Protein AF-A0ABD1URJ0-F1 (afdb_monomer_lite)

Foldseek 3Di:
DDDDDDDDDPPDDDDVVVVVVVVVVLVVVVVVLVVVLVVLVPDPDDPPSVVVNVVSVVVVVVVVVVVVVVVVVVVVVVVVVVPPDDDDDDYDDDDDDDDDDDDDYDDDDDDDDDDDDDYDDDDDDDDDPPDDDDPPPPPPVPDPVVPVVVVVVVVVVVVVVVVVVVVVVVVVVVVVVVVVVVVVVVVVVVVVVVVVVVVVVVVVVVVVVVVVVVVVVVVVVVVVVVVVVVVVVVVVVVVVVVVVVVVVVVVVVVVVVVVVVVVVVVVVVVVVVVVVVVVVVVVVVVVVVVVVVVVVVVVVVVVVVVVVVVVVVVVVVVVVVVVVVVVVVVVVVVVVVVVVVVVVVVVVVVVVVVVVVVVVVVVVVVVVVVVVVVVVVVVVVVVVVVVVVVVVVVVVVVVVVVVVVVVVVVVVVVVVVVVPVVPDDDDDDDDDDDDDDDDDDDDDDDDDDDDDDDDDDDDDDDDDDDDDDDDDDDDDDDDDDDDDYDDYYDDDDDDDDDDDDDDDDDPDDVVVVVCVVVVVVVVVVVVVVVVVVVVVVVVVVVVVVVVVVVVVVVVVVVVVVVVVVVVVVVVVVVVVVVVVVVVVVVVVVVVVVVVVVVVVVVVVVVVVVVVVVVVVVVVVVVVVVVVVVVVVVVVVVVVVVVVVVVVVVVVVVVVVVVVVVVVVVVVVVVVVVVVVVVVVVVVVVVVVVVVVVVVVVVVVVVVVVVVVVVVVVVVVVVVVVVVVVVVVVVVVVVVVVVVVVVVVVVVVVVVVVVVVVPPPDDDDDDDDDDD

Organism: NCBI:txid126358

Structure (mmCIF, N/CA/C/O backbone):
data_AF-A0ABD1URJ0-F1
#
_entry.id   AF-A0ABD1URJ0-F1
#
loop_
_atom_site.group_PDB
_atom_site.id
_atom_site.type_symbol
_atom_site.label_atom_id
_atom_site.label_alt_id
_atom_site.label_comp_id
_atom_site.label_asym_id
_atom_site.label_entity_id
_atom_site.label_seq_id
_atom_site.pdbx_PDB_ins_code
_atom_site.Cartn_x
_atom_site.Cartn_y
_atom_site.Cartn_z
_atom_site.occupancy
_atom_site.B_iso_or_equiv
_atom_site.auth_seq_id
_atom_site.auth_comp_id
_atom_site.auth_asym_id
_atom_site.auth_atom_id
_atom_site.pdbx_PDB_model_num
ATOM 1 N N . MET A 1 1 ? -118.203 5.202 49.217 1.00 31.42 1 MET A N 1
ATOM 2 C CA . MET A 1 1 ? -118.621 4.917 47.822 1.00 31.42 1 MET A CA 1
ATOM 3 C C . MET A 1 1 ? -118.521 6.200 47.008 1.00 31.42 1 MET A C 1
ATOM 5 O O . MET A 1 1 ? -118.862 7.232 47.567 1.00 31.42 1 MET A O 1
ATOM 9 N N . PRO A 1 2 ? -118.236 6.129 45.697 1.00 54.78 2 PRO A N 1
ATOM 10 C CA . PRO A 1 2 ? -116.948 5.887 45.025 1.00 54.78 2 PRO A CA 1
ATOM 11 C C . PRO A 1 2 ? -116.245 7.254 44.710 1.00 54.78 2 PRO A C 1
ATOM 13 O O . PRO A 1 2 ? -116.676 8.261 45.249 1.00 54.78 2 PRO A O 1
ATOM 16 N N . ARG A 1 3 ? -115.160 7.439 43.934 1.00 33.06 3 ARG A N 1
ATOM 17 C CA . ARG A 1 3 ? -114.671 6.800 42.691 1.00 33.06 3 ARG A CA 1
ATOM 18 C C . ARG A 1 3 ? -113.138 6.875 42.552 1.00 33.06 3 ARG A C 1
ATOM 20 O O . ARG A 1 3 ? -112.501 7.780 43.072 1.00 33.06 3 ARG A O 1
ATOM 27 N N . LYS A 1 4 ? -112.574 5.935 41.782 1.00 43.66 4 LYS A N 1
ATOM 28 C CA . LYS A 1 4 ? -111.181 5.931 41.284 1.00 43.66 4 LYS A CA 1
ATOM 29 C C . LYS A 1 4 ? -111.066 6.788 40.007 1.00 43.66 4 LYS A C 1
ATOM 31 O O . LYS A 1 4 ? -112.073 6.937 39.316 1.00 43.66 4 LYS A O 1
ATOM 36 N N . SER A 1 5 ? -109.852 7.181 39.593 1.00 37.09 5 SER A N 1
ATOM 37 C CA . SER A 1 5 ? -109.154 6.578 38.421 1.00 37.09 5 SER A CA 1
ATOM 38 C C . SER A 1 5 ? -108.093 7.471 37.726 1.00 37.09 5 SER A C 1
ATOM 40 O O . SER A 1 5 ? -108.103 8.688 37.843 1.00 37.09 5 SER A O 1
ATOM 42 N N . PHE A 1 6 ? -107.190 6.805 36.989 1.00 34.50 6 PHE A N 1
ATOM 43 C CA . PHE A 1 6 ? -106.301 7.301 35.918 1.00 34.50 6 PHE A CA 1
ATOM 44 C C . PHE A 1 6 ? -105.312 8.458 36.185 1.00 34.50 6 PHE A C 1
ATOM 46 O O . PHE A 1 6 ? -105.547 9.594 35.773 1.00 34.50 6 PHE A O 1
ATOM 53 N N . LYS A 1 7 ? -104.091 8.102 36.632 1.00 37.44 7 LYS A N 1
ATOM 54 C CA . LYS A 1 7 ? -102.857 8.329 35.833 1.00 37.44 7 LYS A CA 1
ATOM 55 C C . LYS A 1 7 ? -101.627 7.555 36.349 1.00 37.44 7 LYS A C 1
ATOM 57 O O . LYS A 1 7 ? -100.714 8.119 36.935 1.00 37.44 7 LYS A O 1
ATOM 62 N N . SER A 1 8 ? -101.584 6.261 36.033 1.00 44.38 8 SER A N 1
ATOM 63 C CA . SER A 1 8 ? -100.328 5.582 35.673 1.00 44.38 8 SER A CA 1
ATOM 64 C C . SER A 1 8 ? -100.358 5.355 34.158 1.00 44.38 8 SER A C 1
ATOM 66 O O . SER A 1 8 ? -101.448 5.104 33.644 1.00 44.38 8 SER A O 1
ATOM 68 N N . ILE A 1 9 ? -99.216 5.538 33.473 1.00 41.25 9 ILE A N 1
ATOM 69 C CA . ILE A 1 9 ? -98.928 5.152 32.064 1.00 41.25 9 ILE A CA 1
ATOM 70 C C . ILE A 1 9 ? -97.518 5.597 31.604 1.00 41.25 9 ILE A C 1
ATOM 72 O O . ILE A 1 9 ? -96.999 5.040 30.649 1.00 41.25 9 ILE A O 1
ATOM 76 N N . PHE A 1 10 ? -96.861 6.537 32.301 1.00 36.16 10 PHE A N 1
ATOM 77 C CA . PHE A 1 10 ? -95.458 6.928 32.053 1.00 36.16 10 PHE A CA 1
ATOM 78 C C . PHE A 1 10 ? -94.569 6.682 33.286 1.00 36.16 10 PHE A C 1
ATOM 80 O O . PHE A 1 10 ? -93.960 7.602 33.826 1.00 36.16 10 PHE A O 1
ATOM 87 N N . GLN A 1 11 ? -94.528 5.429 33.748 1.00 40.44 11 GLN A N 1
ATOM 88 C CA . GLN A 1 11 ? -93.590 4.951 34.775 1.00 40.44 11 GLN A CA 1
ATOM 89 C C . GLN A 1 11 ? -92.603 3.949 34.146 1.00 40.44 11 GLN A C 1
ATOM 91 O O . GLN A 1 11 ? -92.470 2.811 34.581 1.00 40.44 11 GLN A O 1
ATOM 96 N N . SER A 1 12 ? -91.966 4.383 33.057 1.00 50.84 12 SER A N 1
ATOM 97 C CA . SER A 1 12 ? -90.982 3.637 32.264 1.00 50.84 12 SER A CA 1
ATOM 98 C C . SER A 1 12 ? -90.142 4.605 31.415 1.00 50.84 12 SER A C 1
ATOM 100 O O . SER A 1 12 ? -90.533 5.759 31.231 1.00 50.84 12 SER A O 1
ATOM 102 N N . HIS A 1 13 ? -89.034 4.100 30.853 1.00 45.59 13 HIS A N 1
ATOM 103 C CA . HIS A 1 13 ? -88.152 4.717 29.834 1.00 45.59 13 HIS A CA 1
ATOM 104 C C . HIS A 1 13 ? -86.900 5.492 30.284 1.00 45.59 13 HIS A C 1
ATOM 106 O O . HIS A 1 13 ? -86.148 5.925 29.420 1.00 45.59 13 HIS A O 1
ATOM 112 N N . VAL A 1 14 ? -86.590 5.553 31.581 1.00 53.47 14 VAL A N 1
ATOM 113 C CA . VAL A 1 14 ? -85.185 5.493 32.033 1.00 53.47 14 VAL A CA 1
ATOM 114 C C . VAL A 1 14 ? -85.136 4.444 33.132 1.00 53.47 14 VAL A C 1
ATOM 116 O O . VAL A 1 14 ? -85.629 4.665 34.237 1.00 53.47 14 VAL A O 1
ATOM 119 N N . ASP A 1 15 ? -84.635 3.271 32.774 1.00 49.00 15 ASP A N 1
ATOM 120 C CA . ASP A 1 15 ? -84.346 2.185 33.702 1.00 49.00 15 ASP A CA 1
ATOM 121 C C . ASP A 1 15 ? -82.987 2.500 34.361 1.00 49.00 15 ASP A C 1
ATOM 123 O O . ASP A 1 15 ? -82.013 2.687 33.630 1.00 49.00 15 ASP A O 1
ATOM 127 N N . PRO A 1 16 ? -82.902 2.648 35.697 1.00 57.16 16 PRO A N 1
ATOM 128 C CA . PRO A 1 16 ? -81.671 3.080 36.359 1.00 57.16 16 PRO A CA 1
ATOM 129 C C . PRO A 1 16 ? -80.529 2.065 36.224 1.00 57.16 16 PRO A C 1
ATOM 131 O O . PRO A 1 16 ? -79.369 2.463 36.265 1.00 57.16 16 PRO A O 1
ATOM 134 N N . GLU A 1 17 ? -80.838 0.782 36.020 1.00 55.06 17 GLU A N 1
ATOM 135 C CA . GLU A 1 17 ? -79.829 -0.256 35.791 1.00 55.06 17 GLU A CA 1
ATOM 136 C C . GLU A 1 17 ? -79.220 -0.094 34.384 1.00 55.06 17 GLU A C 1
ATOM 138 O O . GLU A 1 17 ? -78.003 -0.142 34.211 1.00 55.06 17 GLU A O 1
ATOM 143 N N . LYS A 1 18 ? -80.052 0.254 33.391 1.00 57.31 18 LYS A N 1
ATOM 144 C CA . LYS A 1 18 ? -79.624 0.620 32.026 1.00 57.31 18 LYS A CA 1
ATOM 145 C C . LYS A 1 18 ? -78.879 1.963 31.961 1.00 57.31 18 LYS A C 1
ATOM 147 O O . LYS A 1 18 ? -77.979 2.105 31.140 1.00 57.31 18 LYS A O 1
ATOM 152 N N . ASP A 1 19 ? -79.239 2.938 32.799 1.00 60.78 19 ASP A N 1
ATOM 153 C CA . ASP A 1 19 ? -78.576 4.256 32.888 1.00 60.78 19 ASP A CA 1
ATOM 154 C C . ASP A 1 19 ? -77.118 4.092 33.380 1.00 60.78 19 ASP A C 1
ATOM 156 O O . ASP A 1 19 ? -76.195 4.684 32.818 1.00 60.78 19 ASP A O 1
ATOM 160 N N . GLU A 1 20 ? -76.882 3.206 34.358 1.00 62.94 20 GLU A N 1
ATOM 161 C CA . GLU A 1 20 ? -75.528 2.855 34.813 1.00 62.94 20 GLU A CA 1
ATOM 162 C C . GLU A 1 20 ? -74.788 1.889 33.861 1.00 62.94 20 GLU A C 1
ATOM 164 O O . GLU A 1 20 ? -73.591 2.079 33.645 1.00 62.94 20 GLU A O 1
ATOM 169 N N . GLU A 1 21 ? -75.452 0.931 33.195 1.00 63.84 21 GLU A N 1
ATOM 170 C CA . GLU A 1 21 ? -74.828 0.145 32.105 1.00 63.84 21 GLU A CA 1
ATOM 171 C C . GLU A 1 21 ? -74.310 1.047 30.965 1.00 63.84 21 GLU A C 1
ATOM 173 O O . GLU A 1 21 ? -73.190 0.864 30.474 1.00 63.84 21 GLU A O 1
ATOM 178 N N . LEU A 1 22 ? -75.094 2.051 30.551 1.00 64.75 22 LEU A N 1
ATOM 179 C CA . LEU A 1 22 ? -74.700 3.027 29.526 1.00 64.75 22 LEU A CA 1
ATOM 180 C C . LEU A 1 22 ? -73.523 3.900 29.984 1.00 64.75 22 LEU A C 1
ATOM 182 O O . LEU A 1 22 ? -72.641 4.229 29.192 1.00 64.75 22 LEU A O 1
ATOM 186 N N . LYS A 1 23 ? -73.465 4.241 31.272 1.00 66.44 23 LYS A N 1
ATOM 187 C CA . LYS A 1 23 ? -72.389 5.040 31.877 1.00 66.44 23 LYS A CA 1
ATOM 188 C C . LYS A 1 23 ? -71.094 4.235 32.077 1.00 66.44 23 LYS A C 1
ATOM 190 O O . LYS A 1 23 ? -69.998 4.756 31.842 1.00 66.44 23 LYS A O 1
ATOM 195 N N . GLY A 1 24 ? -71.211 2.949 32.405 1.00 65.75 24 GLY A N 1
ATOM 196 C CA . GLY A 1 24 ? -70.103 1.993 32.414 1.00 65.75 24 GLY A CA 1
ATOM 197 C C . GLY A 1 24 ? -69.528 1.769 31.014 1.00 65.75 24 GLY A C 1
ATOM 198 O O . GLY A 1 24 ? -68.323 1.908 30.812 1.00 65.75 24 GLY A O 1
ATOM 199 N N . THR A 1 25 ? -70.385 1.519 30.020 1.00 69.19 25 THR A N 1
ATOM 200 C CA . THR A 1 25 ? -69.953 1.338 28.621 1.00 69.19 25 THR A CA 1
ATOM 201 C C . THR A 1 25 ? -69.407 2.623 27.985 1.00 69.19 25 THR A C 1
ATOM 203 O O . THR A 1 25 ? -68.447 2.532 27.223 1.00 69.19 25 THR A O 1
ATOM 206 N N . LYS A 1 26 ? -69.899 3.822 28.352 1.00 75.12 26 LYS A N 1
ATOM 207 C CA . LYS A 1 26 ? -69.266 5.117 28.006 1.00 75.12 26 LYS A CA 1
ATOM 208 C C . LYS A 1 26 ? -67.794 5.132 28.440 1.00 75.12 26 LYS A C 1
ATOM 210 O O . LYS A 1 26 ? -66.919 5.350 27.607 1.00 75.12 26 LYS A O 1
ATOM 215 N N . SER A 1 27 ? -67.525 4.804 29.704 1.00 72.25 27 SER A N 1
ATOM 216 C CA . SER A 1 27 ? -66.164 4.784 30.268 1.00 72.25 27 SER A CA 1
ATOM 217 C C . SER A 1 27 ? -65.284 3.680 29.663 1.00 72.25 27 SER A C 1
ATOM 219 O O . SER A 1 27 ? -64.100 3.894 29.408 1.00 72.25 27 SER A O 1
ATOM 221 N N . GLU A 1 28 ? -65.851 2.502 29.381 1.00 71.94 28 GLU A N 1
ATOM 222 C CA . GLU A 1 28 ? -65.123 1.397 28.743 1.00 71.94 28 GLU A CA 1
ATOM 223 C C . GLU A 1 28 ? -64.740 1.721 27.285 1.00 71.94 28 GLU A C 1
ATOM 225 O O . GLU A 1 28 ? -63.661 1.344 26.824 1.00 71.94 28 GLU A O 1
ATOM 230 N N . ILE A 1 29 ? -65.595 2.450 26.559 1.00 77.19 29 ILE A N 1
ATOM 231 C CA . ILE A 1 29 ? -65.321 2.925 25.196 1.00 77.19 29 ILE A CA 1
ATOM 232 C C . ILE A 1 29 ? -64.256 4.027 25.205 1.00 77.19 29 ILE A C 1
ATOM 234 O O . ILE A 1 29 ? -63.318 3.943 24.414 1.00 77.19 29 ILE A O 1
ATOM 238 N N . GLU A 1 30 ? -64.326 5.000 26.120 1.00 77.69 30 GLU A N 1
ATOM 239 C CA . GLU A 1 30 ? -63.279 6.026 26.265 1.00 77.69 30 GLU A CA 1
ATOM 240 C C . GLU A 1 30 ? -61.907 5.390 26.572 1.00 77.69 30 GLU A C 1
ATOM 242 O O . GLU A 1 30 ? -60.912 5.725 25.924 1.00 77.69 30 GLU A O 1
ATOM 247 N N . ALA A 1 31 ? -61.851 4.389 27.460 1.00 74.00 31 ALA A N 1
ATOM 248 C CA . ALA A 1 31 ? -60.626 3.637 27.747 1.00 74.00 31 ALA A CA 1
ATOM 249 C C . ALA A 1 31 ? -60.101 2.842 26.530 1.00 74.00 31 ALA A C 1
ATOM 251 O O . ALA A 1 31 ? -58.891 2.788 26.293 1.00 74.00 31 ALA A O 1
ATOM 252 N N . LYS A 1 32 ? -60.992 2.243 25.724 1.00 75.88 32 LYS A N 1
ATOM 253 C CA . LYS A 1 32 ? -60.619 1.541 24.480 1.00 75.88 32 LYS A CA 1
ATOM 254 C C . LYS A 1 32 ? -60.075 2.502 23.419 1.00 75.88 32 LYS A C 1
ATOM 256 O O . LYS A 1 32 ? -59.062 2.184 22.799 1.00 75.88 32 LYS A O 1
ATOM 261 N N . VAL A 1 33 ? -60.681 3.679 23.242 1.00 79.81 33 VAL A N 1
ATOM 262 C CA . VAL A 1 33 ? -60.202 4.705 22.296 1.00 79.81 33 VAL A CA 1
ATOM 263 C C . VAL A 1 33 ? -58.837 5.248 22.721 1.00 79.81 33 VAL A C 1
ATOM 265 O O . VAL A 1 33 ? -57.923 5.277 21.900 1.00 79.81 33 VAL A O 1
ATOM 268 N N . GLN A 1 34 ? -58.641 5.577 24.003 1.00 75.81 34 GLN A N 1
ATOM 269 C CA . GLN A 1 34 ? -57.329 5.997 24.516 1.00 75.81 34 GLN A CA 1
ATOM 270 C C . GLN A 1 34 ? -56.249 4.926 24.296 1.00 75.81 34 GLN A C 1
ATOM 272 O O . GLN A 1 34 ? -55.129 5.252 23.904 1.00 75.81 34 GLN A O 1
ATOM 277 N N . LYS A 1 35 ? -56.587 3.641 24.469 1.00 74.06 35 LYS A N 1
ATOM 278 C CA . LYS A 1 35 ? -55.660 2.531 24.202 1.00 74.06 35 LYS A CA 1
ATOM 279 C C . LYS A 1 35 ? -55.305 2.391 22.715 1.00 74.06 35 LYS A C 1
ATOM 281 O O . LYS A 1 35 ? -54.155 2.098 22.406 1.00 74.06 35 LYS A O 1
ATOM 286 N N . ILE A 1 36 ? -56.251 2.629 21.803 1.00 74.81 36 ILE A N 1
ATOM 287 C CA . ILE A 1 36 ? -55.998 2.640 20.350 1.00 74.81 36 ILE A CA 1
ATOM 288 C C . ILE A 1 36 ? -55.091 3.817 19.965 1.00 74.81 36 ILE A C 1
ATOM 290 O O . ILE A 1 36 ? -54.106 3.616 19.258 1.00 74.81 36 ILE A O 1
ATOM 294 N N . LEU A 1 37 ? -55.369 5.021 20.476 1.00 72.62 37 LEU A N 1
ATOM 295 C CA . LEU A 1 37 ? -54.542 6.212 20.241 1.00 72.62 37 LEU A CA 1
ATOM 296 C C . LEU A 1 37 ? -53.115 6.044 20.785 1.00 72.62 37 LEU A C 1
ATOM 298 O O . LEU A 1 37 ? -52.166 6.484 20.142 1.00 72.62 37 LEU A O 1
ATOM 302 N N . TYR A 1 38 ? -52.949 5.369 21.928 1.00 70.25 38 TYR A N 1
ATOM 303 C CA . TYR A 1 38 ? -51.634 5.022 22.473 1.00 70.25 38 TYR A CA 1
ATOM 304 C C . TYR A 1 38 ? -50.862 4.073 21.542 1.00 70.25 38 TYR A C 1
ATOM 306 O O . TYR A 1 38 ? -49.733 4.382 21.178 1.00 70.25 38 TYR A O 1
ATOM 314 N N . ILE A 1 39 ? -51.486 2.976 21.088 1.00 68.50 39 ILE A N 1
ATOM 315 C CA . ILE A 1 39 ? -50.859 1.994 20.180 1.00 68.50 39 ILE A CA 1
ATOM 316 C C . ILE A 1 39 ? -50.444 2.644 18.848 1.00 68.50 39 ILE A C 1
ATOM 318 O O . ILE A 1 39 ? -49.307 2.481 18.408 1.00 68.50 39 ILE A O 1
ATOM 322 N N . LEU A 1 40 ? -51.327 3.447 18.240 1.00 68.94 40 LEU A N 1
ATOM 323 C CA . LEU A 1 40 ? -51.039 4.169 16.991 1.00 68.94 40 LEU A CA 1
ATOM 324 C C . LEU A 1 40 ? -49.900 5.197 17.123 1.00 68.94 40 LEU A C 1
ATOM 326 O O . LEU A 1 40 ? -49.351 5.622 16.110 1.00 68.94 40 LEU A O 1
ATOM 330 N N . LYS A 1 41 ? -49.543 5.591 18.351 1.00 67.56 41 LYS A N 1
ATOM 331 C CA . LYS A 1 41 ? -48.479 6.557 18.662 1.00 67.56 41 LYS A CA 1
ATOM 332 C C . LYS A 1 41 ? -47.138 5.900 19.029 1.00 67.56 41 LYS A C 1
ATOM 334 O O . LYS A 1 41 ? -46.160 6.616 19.220 1.00 67.56 41 LYS A O 1
ATOM 339 N N . THR A 1 42 ? -47.080 4.567 19.117 1.00 62.16 42 THR A N 1
ATOM 340 C CA . THR A 1 42 ? -45.889 3.794 19.534 1.00 62.16 42 THR A CA 1
ATOM 341 C C . THR A 1 42 ? -45.233 2.965 18.420 1.00 62.16 42 THR A C 1
ATOM 343 O O . THR A 1 42 ? -44.364 2.149 18.706 1.00 62.16 42 THR A O 1
ATOM 346 N N . GLU A 1 43 ? -45.628 3.148 17.158 1.00 57.62 43 GLU A N 1
ATOM 347 C CA . GLU A 1 43 ? -45.107 2.393 16.006 1.00 57.62 43 GLU A CA 1
ATOM 348 C C . GLU A 1 43 ? -44.684 3.338 14.862 1.00 57.62 43 GLU A C 1
ATOM 350 O O . GLU A 1 43 ? -45.539 4.006 14.276 1.00 57.62 43 GLU A O 1
ATOM 355 N N . ASP A 1 44 ? -43.398 3.340 14.498 1.00 55.81 44 ASP A N 1
ATOM 356 C CA . ASP A 1 44 ? -42.706 4.451 13.810 1.00 55.81 44 ASP A CA 1
ATOM 357 C C . ASP A 1 44 ? -43.115 4.825 12.364 1.00 55.81 44 ASP A C 1
ATOM 359 O O . ASP A 1 44 ? -42.682 5.873 11.875 1.00 55.81 44 ASP A O 1
ATOM 363 N N . ASP A 1 45 ? -43.943 4.044 11.664 1.00 57.97 45 ASP A N 1
ATOM 364 C CA . ASP A 1 45 ? -44.371 4.365 10.288 1.00 57.97 45 ASP A CA 1
ATOM 365 C C . ASP A 1 45 ? -45.362 5.545 10.241 1.00 57.97 45 ASP A C 1
ATOM 367 O O . ASP A 1 45 ? -46.518 5.421 10.649 1.00 57.97 45 ASP A O 1
ATOM 371 N N . LYS A 1 46 ? -44.924 6.698 9.717 1.00 63.78 46 LYS A N 1
ATOM 372 C CA . LYS A 1 46 ? -45.671 7.971 9.816 1.00 63.78 46 LYS A CA 1
ATOM 373 C C . LYS A 1 46 ? -46.698 8.222 8.710 1.00 63.78 46 LYS A C 1
ATOM 375 O O . LYS A 1 46 ? -47.760 8.778 8.995 1.00 63.78 46 LYS A O 1
ATOM 380 N N . ASP A 1 47 ? -46.417 7.831 7.468 1.00 59.03 47 ASP A N 1
ATOM 381 C CA . ASP A 1 47 ? -47.255 8.219 6.326 1.00 59.03 47 ASP A CA 1
ATOM 382 C C . ASP A 1 47 ? -48.590 7.450 6.306 1.00 59.03 47 ASP A C 1
ATOM 384 O O . ASP A 1 47 ? -48.668 6.273 5.958 1.00 59.03 47 ASP A O 1
ATOM 388 N N . GLY A 1 48 ? -49.663 8.137 6.711 1.00 61.41 48 GLY A N 1
ATOM 389 C CA . GLY A 1 48 ? -51.035 7.622 6.750 1.00 61.41 48 GLY A CA 1
ATOM 390 C C . GLY A 1 48 ? -51.616 7.400 8.152 1.00 61.41 48 GLY A C 1
ATOM 391 O O . GLY A 1 48 ? -52.839 7.467 8.296 1.00 61.41 48 GLY A O 1
ATOM 392 N N . LYS A 1 49 ? -50.788 7.217 9.196 1.00 66.38 49 LYS A N 1
ATOM 393 C CA . LYS A 1 49 ? -51.287 7.045 10.579 1.00 66.38 49 LYS A CA 1
ATOM 394 C C . LYS A 1 49 ? -51.903 8.325 11.146 1.00 66.38 49 LYS A C 1
ATOM 396 O O . LYS A 1 49 ? -52.896 8.237 11.858 1.00 66.38 49 LYS A O 1
ATOM 401 N N . GLU A 1 50 ? -51.382 9.495 10.777 1.00 70.06 50 GLU A N 1
ATOM 402 C CA . GLU A 1 50 ? -51.896 10.804 11.215 1.00 70.06 50 GLU A CA 1
ATOM 403 C C . GLU A 1 50 ? -53.368 11.002 10.802 1.00 70.06 50 GLU A C 1
ATOM 405 O O . GLU A 1 50 ? -54.230 11.148 11.660 1.00 70.06 50 GLU A O 1
ATOM 410 N N . LYS A 1 51 ? -53.706 10.799 9.519 1.00 67.62 51 LYS A N 1
ATOM 411 C CA . LYS A 1 51 ? -55.106 10.822 9.043 1.00 67.62 51 LYS A CA 1
ATOM 412 C C . LYS A 1 51 ? -56.014 9.785 9.707 1.00 67.62 51 LYS A C 1
ATOM 414 O O . LYS A 1 51 ? -57.219 10.003 9.803 1.00 67.62 51 LYS A O 1
ATOM 419 N N . LEU A 1 52 ? -55.476 8.633 10.113 1.00 74.31 52 LEU A N 1
ATOM 420 C CA . LEU A 1 52 ? -56.253 7.629 10.842 1.00 74.31 52 LEU A CA 1
ATOM 421 C C . LEU A 1 52 ? -56.496 8.065 12.295 1.00 74.31 52 LEU A C 1
ATOM 423 O O . LEU A 1 52 ? -57.589 7.844 12.810 1.00 74.31 52 LEU A O 1
ATOM 427 N N . MET A 1 53 ? -55.516 8.720 12.922 1.00 76.06 53 MET A N 1
ATOM 428 C CA . MET A 1 53 ? -55.642 9.337 14.241 1.00 76.06 53 MET A CA 1
ATOM 429 C C . MET A 1 53 ? -56.686 10.462 14.218 1.00 76.06 53 MET A C 1
ATOM 431 O O . MET A 1 53 ? -57.618 10.410 15.018 1.00 76.06 53 MET A O 1
ATOM 435 N N . ASP A 1 54 ? -56.616 11.367 13.235 1.00 74.94 54 ASP A N 1
ATOM 436 C CA . ASP A 1 54 ? -57.603 12.433 13.010 1.00 74.94 54 ASP A CA 1
ATOM 437 C C . ASP A 1 54 ? -59.025 11.866 12.878 1.00 74.94 54 ASP A C 1
ATOM 439 O O . ASP A 1 54 ? -59.929 12.283 13.595 1.00 74.94 54 ASP A O 1
ATOM 443 N N . MET A 1 55 ? -59.237 10.864 12.010 1.00 73.81 55 MET A N 1
ATOM 444 C CA . MET A 1 55 ? -60.561 10.246 11.824 1.00 73.81 55 MET A CA 1
ATOM 445 C C . MET A 1 55 ? -61.088 9.543 13.084 1.00 73.81 55 MET A C 1
ATOM 447 O O . MET A 1 55 ? -62.300 9.514 13.305 1.00 73.81 55 MET A O 1
ATOM 451 N N . ILE A 1 56 ? -60.208 8.956 13.903 1.00 81.00 56 ILE A N 1
ATOM 452 C CA . ILE A 1 56 ? -60.587 8.308 15.167 1.00 81.00 56 ILE A CA 1
ATOM 453 C C . ILE A 1 56 ? -60.944 9.359 16.224 1.00 81.00 56 ILE A C 1
ATOM 455 O O . ILE A 1 56 ? -61.932 9.181 16.940 1.00 81.00 56 ILE A O 1
ATOM 459 N N . GLU A 1 57 ? -60.195 10.460 16.304 1.00 82.56 57 GLU A N 1
ATOM 460 C CA . GLU A 1 57 ? -60.483 11.564 17.220 1.00 82.56 57 GLU A CA 1
ATOM 461 C C . GLU A 1 57 ? -61.758 12.320 16.808 1.00 82.56 57 GLU A C 1
ATOM 463 O O . GLU A 1 57 ? -62.623 12.547 17.654 1.00 82.56 57 GLU A O 1
ATOM 468 N N . ASP A 1 58 ? -61.975 12.586 15.516 1.00 80.12 58 ASP A N 1
ATOM 469 C CA . ASP A 1 58 ? -63.232 13.146 15.001 1.00 80.12 58 ASP A CA 1
ATOM 470 C C . ASP A 1 58 ? -64.430 12.229 15.283 1.00 80.12 58 ASP A C 1
ATOM 472 O O . ASP A 1 58 ? -65.479 12.702 15.732 1.00 80.12 58 ASP A O 1
ATOM 476 N N . PHE A 1 59 ? -64.299 10.913 15.073 1.00 81.25 59 PHE A N 1
ATOM 477 C CA . PHE A 1 59 ? -65.360 9.957 15.403 1.00 81.25 59 PHE A CA 1
ATOM 478 C C . PHE A 1 59 ? -65.657 9.936 16.910 1.00 81.25 59 PHE A C 1
ATOM 480 O O . PHE A 1 59 ? -66.822 9.950 17.316 1.00 81.25 59 PHE A O 1
ATOM 487 N N . HIS A 1 60 ? -64.618 9.966 17.748 1.00 81.94 60 HIS A N 1
ATOM 488 C CA . HIS A 1 60 ? -64.752 10.050 19.200 1.00 81.94 60 HIS A CA 1
ATOM 489 C C . HIS A 1 60 ? -65.416 11.366 19.643 1.00 81.94 60 HIS A C 1
ATOM 491 O O . HIS A 1 60 ? -66.308 11.345 20.490 1.00 81.94 60 HIS A O 1
ATOM 497 N N . ASN A 1 61 ? -65.075 12.497 19.022 1.00 81.19 61 ASN A N 1
ATOM 498 C CA . ASN A 1 61 ? -65.689 13.799 19.290 1.00 81.19 61 ASN A CA 1
ATOM 499 C C . ASN A 1 61 ? -67.175 13.832 18.883 1.00 81.19 61 ASN A C 1
ATOM 501 O O . ASN A 1 61 ? -68.011 14.336 19.639 1.00 81.19 61 ASN A O 1
ATOM 505 N N . HIS A 1 62 ? -67.540 13.220 17.751 1.00 72.69 62 HIS A N 1
ATOM 506 C CA . HIS A 1 62 ? -68.942 13.036 17.357 1.00 72.69 62 HIS A CA 1
ATOM 507 C C . HIS A 1 62 ? -69.705 12.129 18.337 1.00 72.69 62 HIS A C 1
ATOM 509 O O . HIS A 1 62 ? -70.829 12.456 18.724 1.00 72.69 62 HIS A O 1
ATOM 515 N N . TYR A 1 63 ? -69.095 11.026 18.783 1.00 80.75 63 TYR A N 1
ATOM 516 C CA . TYR A 1 63 ? -69.668 10.128 19.792 1.00 80.75 63 TYR A CA 1
ATOM 517 C C . TYR A 1 63 ? -69.895 10.843 21.133 1.00 80.75 63 TYR A C 1
ATOM 519 O O . TYR A 1 63 ? -70.976 10.739 21.716 1.00 80.75 63 TYR A O 1
ATOM 527 N N . ARG A 1 64 ? -68.921 11.639 21.591 1.00 79.62 64 ARG A N 1
ATOM 528 C CA . ARG A 1 64 ? -69.011 12.410 22.838 1.00 79.62 64 ARG A CA 1
ATOM 529 C C . ARG A 1 64 ? -70.106 13.476 22.762 1.00 79.62 64 ARG A C 1
ATOM 531 O O . ARG A 1 64 ? -70.974 13.505 23.627 1.00 79.62 64 ARG A O 1
ATOM 538 N N . SER A 1 65 ? -70.172 14.235 21.662 1.00 79.44 65 SER A N 1
ATOM 539 C CA . SER A 1 65 ? -71.231 15.231 21.424 1.00 79.44 65 SER A CA 1
ATOM 540 C C . SER A 1 65 ? -72.639 14.616 21.333 1.00 79.44 65 SER A C 1
ATOM 542 O O . SER A 1 65 ? -73.623 15.224 21.767 1.00 79.44 65 SER A O 1
ATOM 544 N N . LEU A 1 66 ? -72.759 13.391 20.804 1.00 77.81 66 LEU A N 1
ATOM 545 C CA . LEU A 1 66 ? -74.011 12.631 20.822 1.00 77.81 66 LEU A CA 1
ATOM 546 C C . LEU A 1 66 ? -74.406 12.233 22.254 1.00 77.81 66 LEU A C 1
ATOM 548 O O . LEU A 1 66 ? -75.579 12.352 22.615 1.00 77.81 66 LEU A O 1
ATOM 552 N N . PHE A 1 67 ? -73.436 11.823 23.075 1.00 74.50 67 PHE A N 1
ATOM 553 C CA . PHE A 1 67 ? -73.654 11.505 24.486 1.00 74.50 67 PHE A CA 1
ATOM 554 C C . PHE A 1 67 ? -74.048 12.739 25.305 1.00 74.50 67 PHE A C 1
ATOM 556 O O . PHE A 1 67 ? -75.013 12.678 26.058 1.00 74.50 67 PHE A O 1
ATOM 563 N N . ASP A 1 68 ? -73.397 13.885 25.099 1.00 77.31 68 ASP A N 1
ATOM 564 C CA . ASP A 1 68 ? -73.740 15.130 25.796 1.00 77.31 68 ASP A CA 1
ATOM 565 C C . ASP A 1 68 ? -75.177 15.574 25.469 1.00 77.31 68 ASP A C 1
ATOM 567 O O . ASP A 1 68 ? -75.929 15.992 26.353 1.00 77.31 68 ASP A O 1
ATOM 571 N N . ARG A 1 69 ? -75.610 15.406 24.209 1.00 73.25 69 ARG A N 1
ATOM 572 C CA . ARG A 1 69 ? -77.008 15.619 23.790 1.00 73.25 69 ARG A CA 1
ATOM 573 C C . ARG A 1 69 ? -77.986 14.648 24.456 1.00 73.25 69 ARG A C 1
ATOM 575 O O . ARG A 1 69 ? -79.104 15.062 24.762 1.00 73.25 69 ARG A O 1
ATOM 582 N N . TYR A 1 70 ? -77.593 13.393 24.680 1.00 72.25 70 TYR A N 1
ATOM 583 C CA . TYR A 1 70 ? -78.395 12.415 25.423 1.00 72.25 70 TYR A CA 1
ATOM 584 C C . TYR A 1 70 ? -78.495 12.793 26.907 1.00 72.25 70 TYR A C 1
ATOM 586 O O . TYR A 1 70 ? -79.602 12.902 27.435 1.00 72.25 70 TYR A O 1
ATOM 594 N N . ASP A 1 71 ? -77.370 13.109 27.550 1.00 71.00 71 ASP A N 1
ATOM 595 C CA . ASP A 1 71 ? -77.301 13.513 28.957 1.00 71.00 71 ASP A CA 1
ATOM 596 C C . ASP A 1 71 ? -78.142 14.785 29.205 1.00 71.00 71 ASP A C 1
ATOM 598 O O . ASP A 1 71 ? -78.933 14.843 30.151 1.00 71.00 71 ASP A O 1
ATOM 602 N N . HIS A 1 72 ? -78.098 15.763 28.289 1.00 70.62 72 HIS A N 1
ATOM 603 C CA . HIS A 1 72 ? -78.959 16.956 28.323 1.00 70.62 72 HIS A CA 1
ATOM 604 C C . HIS A 1 72 ? -80.457 16.634 28.152 1.00 70.62 72 HIS A C 1
ATOM 606 O O . HIS A 1 72 ? -81.306 17.301 28.753 1.00 70.62 72 HIS A O 1
ATOM 612 N N . LEU A 1 73 ? -80.812 15.621 27.354 1.00 67.56 73 LEU A N 1
ATOM 613 C CA . LEU A 1 73 ? -82.199 15.184 27.165 1.00 67.56 73 LEU A CA 1
ATOM 614 C C . LEU A 1 73 ? -82.731 14.461 28.416 1.00 67.56 73 LEU A C 1
ATOM 616 O O . LEU A 1 73 ? -83.846 14.740 28.868 1.00 67.56 73 LEU A O 1
ATOM 620 N N . THR A 1 74 ? -81.911 13.600 29.019 1.00 65.06 74 THR A N 1
ATOM 621 C CA . THR A 1 74 ? -82.187 12.887 30.276 1.00 65.06 74 THR A CA 1
ATOM 622 C C . THR A 1 74 ? -82.314 13.857 31.456 1.00 65.06 74 THR A C 1
ATOM 624 O O . THR A 1 74 ? -83.248 13.752 32.259 1.00 65.06 74 THR A O 1
ATOM 627 N N . GLU A 1 75 ? -81.468 14.887 31.521 1.00 65.44 75 GLU A N 1
ATOM 628 C CA . GLU A 1 75 ? -81.622 16.008 32.453 1.00 65.44 75 GLU A CA 1
ATOM 629 C C . GLU A 1 75 ? -82.914 16.801 32.218 1.00 65.44 75 GLU A C 1
ATOM 631 O O . GLU A 1 75 ? -83.651 17.073 33.170 1.00 65.44 75 GLU A O 1
ATOM 636 N N . ALA A 1 76 ? -83.247 17.138 30.968 1.00 63.97 76 ALA A N 1
ATOM 637 C CA . ALA A 1 76 ? -84.486 17.846 30.645 1.00 63.97 76 ALA A CA 1
ATOM 638 C C . ALA A 1 76 ? -85.743 17.047 31.047 1.00 63.97 76 ALA A C 1
ATOM 640 O O . ALA A 1 76 ? -86.752 17.642 31.442 1.00 63.97 76 ALA A O 1
ATOM 641 N N . LEU A 1 77 ? -85.678 15.711 31.011 1.00 57.19 77 LEU A N 1
ATOM 642 C CA . LEU A 1 77 ? -86.707 14.819 31.548 1.00 57.19 77 LEU A CA 1
ATOM 643 C C . LEU A 1 77 ? -86.722 14.825 33.090 1.00 57.19 77 LEU A C 1
ATOM 645 O O . LEU A 1 77 ? -87.780 15.085 33.670 1.00 57.19 77 LEU A O 1
ATOM 649 N N . ARG A 1 78 ? -85.576 14.650 33.772 1.00 59.94 78 ARG A N 1
ATOM 650 C CA . ARG A 1 78 ? -85.483 14.717 35.252 1.00 59.94 78 ARG A CA 1
ATOM 651 C C . ARG A 1 78 ? -86.000 16.053 35.808 1.00 59.94 78 ARG A C 1
ATOM 653 O O . ARG A 1 78 ? -86.790 16.055 36.755 1.00 59.94 78 ARG A O 1
ATOM 660 N N . ARG A 1 79 ? -85.629 17.187 35.200 1.00 60.06 79 ARG A N 1
ATOM 661 C CA . ARG A 1 79 ? -86.101 18.533 35.590 1.00 60.06 79 ARG A CA 1
ATOM 662 C C . ARG A 1 79 ? -87.623 18.677 35.418 1.00 60.06 79 ARG A C 1
ATOM 664 O O . ARG A 1 79 ? -88.288 19.235 36.288 1.00 60.06 79 ARG A O 1
ATOM 671 N N . ARG A 1 80 ? -88.198 18.106 34.349 1.00 57.97 80 ARG A N 1
ATOM 672 C CA . ARG A 1 80 ? -89.653 18.115 34.080 1.00 57.97 80 ARG A CA 1
ATOM 673 C C . ARG A 1 80 ? -90.462 17.252 35.059 1.00 57.97 80 ARG A C 1
ATOM 675 O O . ARG A 1 80 ? -91.635 17.545 35.278 1.00 57.97 80 ARG A O 1
ATOM 682 N N . VAL A 1 81 ? -89.851 16.228 35.660 1.00 54.69 81 VAL A N 1
ATOM 683 C CA . VAL A 1 81 ? -90.471 15.404 36.717 1.00 54.69 81 VAL A CA 1
ATOM 684 C C . VAL A 1 81 ? -90.466 16.122 38.071 1.00 54.69 81 VAL A C 1
ATOM 686 O O . VAL A 1 81 ? -91.491 16.130 38.750 1.00 54.69 81 VAL A O 1
ATOM 689 N N . ARG A 1 82 ? -89.354 16.767 38.458 1.00 49.81 82 ARG A N 1
ATOM 690 C CA . ARG A 1 82 ? -89.220 17.404 39.787 1.00 49.81 82 ARG A CA 1
ATOM 691 C C . ARG A 1 82 ? -90.079 18.662 39.975 1.00 49.81 82 ARG A C 1
ATOM 693 O O . ARG A 1 82 ? -90.468 18.962 41.097 1.00 49.81 82 ARG A O 1
ATOM 700 N N . ALA A 1 83 ? -90.451 19.364 38.904 1.00 45.47 83 ALA A N 1
ATOM 701 C CA . ALA A 1 83 ? -91.224 20.614 38.951 1.00 45.47 83 ALA A CA 1
ATOM 702 C C . ALA A 1 83 ? -92.723 20.460 39.336 1.00 45.47 83 ALA A C 1
ATOM 704 O O . ALA A 1 83 ? -93.571 21.192 38.818 1.00 45.47 83 ALA A O 1
ATOM 705 N N . LYS A 1 84 ? -93.091 19.483 40.185 1.00 49.75 84 LYS A N 1
ATOM 706 C CA . LYS A 1 84 ? -94.503 19.140 40.452 1.00 49.75 84 LYS A CA 1
ATOM 707 C C . LYS A 1 84 ? -94.880 18.728 41.882 1.00 49.75 84 LYS A C 1
ATOM 709 O O . LYS A 1 84 ? -96.032 18.358 42.101 1.00 49.75 84 LYS A O 1
ATOM 714 N N . GLN A 1 85 ? -93.974 18.849 42.850 1.00 46.62 85 GLN A N 1
ATOM 715 C CA . GLN A 1 85 ? -94.291 18.760 44.280 1.00 46.62 85 GLN A CA 1
ATOM 716 C C . GLN A 1 85 ? -93.631 19.926 45.021 1.00 46.62 85 GLN A C 1
ATOM 718 O O . GLN A 1 85 ? -92.446 19.845 45.291 1.00 46.62 85 GLN A O 1
ATOM 723 N N . GLU A 1 86 ? -94.400 20.992 45.288 1.00 33.12 86 GLU A N 1
ATOM 724 C CA . GLU A 1 86 ? -94.255 21.941 46.417 1.00 33.12 86 GLU A CA 1
ATOM 725 C C . GLU A 1 86 ? -95.206 23.144 46.231 1.00 33.12 86 GLU A C 1
ATOM 727 O O . GLU A 1 86 ? -94.948 24.048 45.436 1.00 33.12 86 GLU A O 1
ATOM 732 N N . LYS A 1 87 ? -96.336 23.143 46.953 1.00 35.75 87 LYS A N 1
ATOM 733 C CA . LYS A 1 87 ? -97.221 24.297 47.221 1.00 35.75 87 LYS A CA 1
ATOM 734 C C . LYS A 1 87 ? -98.011 24.028 48.510 1.00 35.75 87 LYS A C 1
ATOM 736 O O . LYS A 1 87 ? -98.272 22.865 48.805 1.00 35.75 87 LYS A O 1
ATOM 741 N N . HIS A 1 88 ? -98.462 25.105 49.172 1.00 29.84 88 HIS A N 1
ATOM 742 C CA . HIS A 1 88 ? -99.130 25.135 50.495 1.00 29.84 88 HIS A CA 1
ATOM 743 C C . HIS A 1 88 ? -98.161 24.803 51.661 1.00 29.84 88 HIS A C 1
ATOM 745 O O . HIS A 1 88 ? -97.370 23.880 51.529 1.00 29.84 88 HIS A O 1
ATOM 751 N N . SER A 1 89 ? -98.137 25.491 52.814 1.00 29.83 89 SER A N 1
ATOM 752 C CA . SER A 1 89 ? -98.822 26.724 53.292 1.00 29.83 89 SER A CA 1
ATOM 753 C C . SER A 1 89 ? -98.092 27.303 54.543 1.00 29.83 89 SER A C 1
ATOM 755 O O . SER A 1 89 ? -97.065 26.759 54.935 1.00 29.83 89 SER A O 1
ATOM 757 N N . SER A 1 90 ? -98.560 28.410 55.149 1.00 34.19 90 SER A N 1
ATOM 758 C CA . SER A 1 90 ? -97.704 29.369 55.900 1.00 34.19 90 SER A CA 1
ATOM 759 C C . SER A 1 90 ? -97.935 29.548 57.430 1.00 34.19 90 SER A C 1
ATOM 761 O O . SER A 1 90 ? -99.072 29.535 57.887 1.00 34.19 90 SER A O 1
ATOM 763 N N . SER A 1 91 ? -96.842 29.889 58.149 1.00 32.66 91 SER A N 1
ATOM 764 C CA . SER A 1 91 ? -96.667 30.956 59.191 1.00 32.66 91 SER A CA 1
ATOM 765 C C . SER A 1 91 ? -97.298 30.957 60.625 1.00 32.66 91 SER A C 1
ATOM 767 O O . SER A 1 91 ? -98.480 31.247 60.766 1.00 32.66 91 SER A O 1
ATOM 769 N N . SER A 1 92 ? -96.412 30.968 61.656 1.00 33.09 92 SER A N 1
ATOM 770 C CA . SER A 1 92 ? -96.246 32.002 62.741 1.00 33.09 92 SER A CA 1
ATOM 771 C C . SER A 1 92 ? -96.747 31.837 64.215 1.00 33.09 92 SER A C 1
ATOM 773 O O . SER A 1 92 ? -97.937 31.681 64.468 1.00 33.09 92 SER A O 1
ATOM 775 N N . SER A 1 93 ? -95.839 32.193 65.159 1.00 35.12 93 SER A N 1
ATOM 776 C CA . SER A 1 93 ? -96.006 32.841 66.511 1.00 35.12 93 SER A CA 1
ATOM 777 C C . SER A 1 93 ? -96.449 32.051 67.782 1.00 35.12 93 SER A C 1
ATOM 779 O O . SER A 1 93 ? -96.866 30.902 67.686 1.00 35.12 93 SER A O 1
ATOM 781 N N . SER A 1 94 ? -96.269 32.669 68.975 1.00 38.28 94 SER A N 1
ATOM 782 C CA . SER A 1 94 ? -96.000 32.031 70.297 1.00 38.28 94 SER A CA 1
ATOM 783 C C . SER A 1 94 ? -96.800 32.590 71.519 1.00 38.28 94 SER A C 1
ATOM 785 O O . SER A 1 94 ? -97.489 33.597 71.388 1.00 38.28 94 SER A O 1
ATOM 787 N N . ASP A 1 95 ? -96.586 31.982 72.708 1.00 31.14 95 ASP A N 1
ATOM 788 C CA . ASP A 1 95 ? -96.801 32.468 74.109 1.00 31.14 95 ASP A CA 1
ATOM 789 C C . ASP A 1 95 ? -98.233 32.454 74.754 1.00 31.14 95 ASP A C 1
ATOM 791 O O . ASP A 1 95 ? -99.247 32.451 74.061 1.00 31.14 95 ASP A O 1
ATOM 795 N N . SER A 1 96 ? -98.329 32.348 76.105 1.00 40.22 96 SER A N 1
ATOM 796 C CA . SER A 1 96 ? -99.553 32.202 76.977 1.00 40.22 96 SER A CA 1
ATOM 797 C C . SER A 1 96 ? -99.166 32.070 78.484 1.00 40.22 96 SER A C 1
ATOM 799 O O . SER A 1 96 ? -97.992 31.816 78.730 1.00 40.22 96 SER A O 1
ATOM 801 N N . ASN A 1 97 ? -99.994 32.109 79.560 1.00 54.94 97 ASN A N 1
ATOM 802 C CA . ASN A 1 97 ? -101.351 32.617 79.937 1.00 54.94 97 ASN A CA 1
ATOM 803 C C . ASN A 1 97 ? -101.505 32.543 81.511 1.00 54.94 97 ASN A C 1
ATOM 805 O O . ASN A 1 97 ? -100.668 31.886 82.125 1.00 54.94 97 ASN A O 1
ATOM 809 N N . SER A 1 98 ? -102.509 33.162 82.187 1.00 37.50 98 SER A N 1
ATOM 810 C CA . SER A 1 98 ? -102.534 33.337 83.679 1.00 37.50 98 SER A CA 1
ATOM 811 C C . SER A 1 98 ? -103.922 33.452 84.412 1.00 37.50 98 SER A C 1
ATOM 813 O O . SER A 1 98 ? -104.940 33.651 83.753 1.00 37.50 98 SER A O 1
ATOM 815 N N . ASP A 1 99 ? -103.897 33.397 85.769 1.00 33.53 99 ASP A N 1
ATOM 816 C CA . ASP A 1 99 ? -104.759 34.021 86.843 1.00 33.53 99 ASP A CA 1
ATOM 817 C C . ASP A 1 99 ? -106.168 33.512 87.332 1.00 33.53 99 ASP A C 1
ATOM 819 O O . ASP A 1 99 ? -106.731 32.551 86.806 1.00 33.53 99 ASP A O 1
ATOM 823 N N . SER A 1 100 ? -106.672 34.101 88.456 1.00 47.84 100 SER A N 1
ATOM 824 C CA . SER A 1 100 ? -107.613 33.521 89.475 1.00 47.84 100 SER A CA 1
ATOM 825 C C . SER A 1 100 ? -108.468 34.502 90.364 1.00 47.84 100 SER A C 1
ATOM 827 O O . SER A 1 100 ? -108.095 35.662 90.488 1.00 47.84 100 SER A O 1
ATOM 829 N N . ASP A 1 101 ? -109.497 33.976 91.083 1.00 40.50 101 ASP A N 1
ATOM 830 C CA . ASP A 1 101 ? -110.151 34.380 92.392 1.00 40.50 101 ASP A CA 1
ATOM 831 C C . ASP A 1 101 ? -110.906 35.735 92.671 1.00 40.50 101 ASP A C 1
ATOM 833 O O . ASP A 1 101 ? -110.444 36.795 92.268 1.00 40.50 101 ASP A O 1
ATOM 837 N N . ASP A 1 102 ? -112.023 35.701 93.465 1.00 31.33 102 ASP A N 1
ATOM 838 C CA . ASP A 1 102 ? -112.545 36.746 94.430 1.00 31.33 102 ASP A CA 1
ATOM 839 C C . ASP A 1 102 ? -113.752 36.251 95.334 1.00 31.33 102 ASP A C 1
ATOM 841 O O . ASP A 1 102 ? -114.110 35.076 95.276 1.00 31.33 102 ASP A O 1
ATOM 845 N N . SER A 1 103 ? -114.362 37.087 96.223 1.00 35.62 103 SER A N 1
ATOM 846 C CA . SER A 1 103 ? -115.198 36.701 97.407 1.00 35.62 103 SER A CA 1
ATOM 847 C C . SER A 1 103 ? -116.675 37.270 97.610 1.00 35.62 103 SER A C 1
ATOM 849 O O . SER A 1 103 ? -117.569 36.733 96.959 1.00 35.62 103 SER A O 1
ATOM 851 N N . PRO A 1 104 ? -117.088 38.152 98.589 1.00 57.59 104 PRO A N 1
ATOM 852 C CA . PRO A 1 104 ? -118.209 37.795 99.528 1.00 57.59 104 PRO A CA 1
ATOM 853 C C . PRO A 1 104 ? -119.318 38.846 99.966 1.00 57.59 104 PRO A C 1
ATOM 855 O O . PRO A 1 104 ? -119.186 40.041 99.734 1.00 57.59 104 PRO A O 1
ATOM 858 N N . LYS A 1 105 ? -120.302 38.399 100.814 1.00 38.91 105 LYS A N 1
ATOM 859 C CA . LYS A 1 105 ? -121.035 39.081 101.971 1.00 38.91 105 LYS A CA 1
ATOM 860 C C . LYS A 1 105 ? -122.425 39.843 101.889 1.00 38.91 105 LYS A C 1
ATOM 862 O O . LYS A 1 105 ? -122.494 40.964 101.409 1.00 38.91 105 LYS A O 1
ATOM 867 N N . LYS A 1 106 ? -123.403 39.382 102.732 1.00 38.50 106 LYS A N 1
ATOM 868 C CA . LYS A 1 106 ? -124.132 40.082 103.877 1.00 38.50 106 LYS A CA 1
ATOM 869 C C . LYS A 1 106 ? -125.405 41.007 103.719 1.00 38.50 106 LYS A C 1
ATOM 871 O O . LYS A 1 106 ? -125.252 42.120 103.234 1.00 38.50 106 LYS A O 1
ATOM 876 N N . LYS A 1 107 ? -126.563 40.674 104.383 1.00 35.38 107 LYS A N 1
ATOM 877 C CA . LYS A 1 107 ? -127.480 41.511 105.285 1.00 35.38 107 LYS A CA 1
ATOM 878 C C . LYS A 1 107 ? -128.994 41.078 105.377 1.00 35.38 107 LYS A C 1
ATOM 880 O O . LYS A 1 107 ? -129.564 40.713 104.362 1.00 35.38 107 LYS A O 1
ATOM 885 N N . GLY A 1 108 ? -129.676 41.263 106.541 1.00 29.38 108 GLY A N 1
ATOM 886 C CA . GLY A 1 108 ? -131.169 41.217 106.751 1.00 29.38 108 GLY A CA 1
ATOM 887 C C . GLY A 1 108 ? -131.625 41.152 108.249 1.00 29.38 108 GLY A C 1
ATOM 888 O O . GLY A 1 108 ? -130.838 40.640 109.038 1.00 29.38 108 GLY A O 1
ATOM 889 N N . ALA A 1 109 ? -132.794 41.699 108.695 1.00 36.72 109 ALA A N 1
ATOM 890 C CA . ALA A 1 109 ? -133.138 41.872 110.152 1.00 36.72 109 ALA A CA 1
ATOM 891 C C . ALA A 1 109 ? -134.614 42.248 110.563 1.00 36.72 109 ALA A C 1
ATOM 893 O O . ALA A 1 109 ? -135.290 42.865 109.739 1.00 36.72 109 ALA A O 1
ATOM 894 N N . LYS A 1 110 ? -135.029 42.012 111.853 1.00 38.72 110 LYS A N 1
ATOM 895 C CA . LYS A 1 110 ? -135.846 42.857 112.830 1.00 38.72 110 LYS A CA 1
ATOM 896 C C . LYS A 1 110 ? -136.763 42.093 113.867 1.00 38.72 110 LYS A C 1
ATOM 898 O O . LYS A 1 110 ? -137.347 41.085 113.495 1.00 38.72 110 LYS A O 1
ATOM 903 N N . ASN A 1 111 ? -136.971 42.668 115.090 1.00 24.59 111 ASN A N 1
ATOM 904 C CA . ASN A 1 111 ? -137.859 42.300 116.271 1.00 24.59 111 ASN A CA 1
ATOM 905 C C . ASN A 1 111 ? -137.235 41.397 117.399 1.00 24.59 111 ASN A C 1
ATOM 907 O O . ASN A 1 111 ? -136.195 40.813 117.123 1.00 24.59 111 ASN A O 1
ATOM 911 N N . GLY A 1 112 ? -137.720 41.241 118.670 1.00 36.03 112 GLY A N 1
ATOM 912 C CA . GLY A 1 112 ? -138.856 41.802 119.481 1.00 36.03 112 GLY A CA 1
ATOM 913 C C . GLY A 1 112 ? -138.985 41.264 120.969 1.00 36.03 112 GLY A C 1
ATOM 914 O O . GLY A 1 112 ? -138.124 40.503 121.393 1.00 36.03 112 GLY A O 1
ATOM 915 N N . LYS A 1 113 ? -140.076 41.611 121.716 1.00 38.62 113 LYS A N 1
ATOM 916 C CA . LYS A 1 113 ? -140.565 41.195 123.102 1.00 38.62 113 LYS A CA 1
ATOM 917 C C . LYS A 1 113 ? -139.885 41.754 124.395 1.00 38.62 113 LYS A C 1
ATOM 919 O O . LYS A 1 113 ? -138.691 42.018 124.398 1.00 38.62 113 LYS A O 1
ATOM 924 N N . PHE A 1 114 ? -140.655 41.922 125.505 1.00 42.50 114 PHE A N 1
ATOM 925 C CA . PHE A 1 114 ? -140.186 42.290 126.881 1.00 42.50 114 PHE A CA 1
ATOM 926 C C . PHE A 1 114 ? -141.177 41.925 128.060 1.00 42.50 114 PHE A C 1
ATOM 928 O O . PHE A 1 114 ? -142.077 41.115 127.839 1.00 42.50 114 PHE A O 1
ATOM 935 N N . ASN A 1 115 ? -141.007 42.511 129.271 1.00 27.78 115 ASN A N 1
ATOM 936 C CA . ASN A 1 115 ? -141.833 42.573 130.527 1.00 27.78 115 ASN A CA 1
ATOM 937 C C . ASN A 1 115 ? -141.966 41.371 131.540 1.00 27.78 115 ASN A C 1
ATOM 939 O O . ASN A 1 115 ? -142.628 40.386 131.214 1.00 27.78 115 ASN A O 1
ATOM 943 N N . ASN A 1 116 ? -141.434 41.588 132.782 1.00 37.56 116 ASN A N 1
ATOM 944 C CA . ASN A 1 116 ? -141.662 40.957 134.136 1.00 37.56 116 ASN A CA 1
ATOM 945 C C . ASN A 1 116 ? -141.171 39.484 134.385 1.00 37.56 116 ASN A C 1
ATOM 947 O O . ASN A 1 116 ? -141.015 38.770 133.400 1.00 37.56 116 ASN A O 1
ATOM 951 N N . ASP A 1 117 ? -140.922 38.892 135.591 1.00 35.56 117 ASP A N 1
ATOM 952 C CA . ASP A 1 117 ? -140.522 39.256 137.009 1.00 35.56 117 ASP A CA 1
ATOM 953 C C . ASP A 1 117 ? -139.985 37.955 137.750 1.00 35.56 117 ASP A C 1
ATOM 955 O O . ASP A 1 117 ? -139.622 37.039 137.018 1.00 35.56 117 ASP A O 1
ATOM 959 N N . PHE A 1 118 ? -139.791 37.669 139.075 1.00 29.52 118 PHE A N 1
ATOM 960 C CA . PHE A 1 118 ? -140.115 38.206 140.441 1.00 29.52 118 PHE A CA 1
ATOM 961 C C . PHE A 1 118 ? -139.044 37.792 141.543 1.00 29.52 118 PHE A C 1
ATOM 963 O O . PHE A 1 118 ? -137.871 37.701 141.180 1.00 29.52 118 PHE A O 1
ATOM 970 N N . LYS A 1 119 ? -139.335 37.606 142.875 1.00 51.03 119 LYS A N 1
ATOM 971 C CA . LYS A 1 119 ? -138.296 37.549 143.980 1.00 51.03 119 LYS A CA 1
ATOM 972 C C . LYS A 1 119 ? -138.451 36.696 145.296 1.00 51.03 119 LYS A C 1
ATOM 974 O O . LYS A 1 119 ? -139.465 36.795 145.972 1.00 51.03 119 LYS A O 1
ATOM 979 N N . ASN A 1 120 ? -137.291 36.144 145.746 1.00 46.09 120 ASN A N 1
ATOM 980 C CA . ASN A 1 120 ? -136.708 35.912 147.122 1.00 46.09 120 ASN A CA 1
ATOM 981 C C . ASN A 1 120 ? -137.378 34.921 148.144 1.00 46.09 120 ASN A C 1
ATOM 983 O O . ASN A 1 120 ? -138.558 34.651 148.015 1.00 46.09 120 ASN A O 1
ATOM 987 N N . SER A 1 121 ? -136.730 34.320 149.185 1.00 46.25 121 SER A N 1
ATOM 988 C CA . SER A 1 121 ? -135.434 34.553 149.904 1.00 46.25 121 SER A CA 1
ATOM 989 C C . SER A 1 121 ? -134.802 33.309 150.640 1.00 46.25 121 SER A C 1
ATOM 991 O O . SER A 1 121 ? -135.328 32.205 150.583 1.00 46.25 121 SER A O 1
ATOM 993 N N . THR A 1 122 ? -133.668 33.519 151.342 1.00 45.66 122 THR A N 1
ATOM 994 C CA . THR A 1 122 ? -132.769 32.657 152.192 1.00 45.66 122 THR A CA 1
ATOM 995 C C . THR A 1 122 ? -133.238 32.394 153.663 1.00 45.66 122 THR A C 1
ATOM 997 O O . THR A 1 122 ? -134.261 32.978 154.016 1.00 45.66 122 THR A O 1
ATOM 1000 N N . PRO A 1 123 ? -132.493 31.719 154.612 1.00 67.00 123 PRO A N 1
ATOM 1001 C CA . PRO A 1 123 ? -131.395 30.697 154.572 1.00 67.00 123 PRO A CA 1
ATOM 1002 C C . PRO A 1 123 ? -131.402 29.555 155.671 1.00 67.00 123 PRO A C 1
ATOM 1004 O O . PRO A 1 123 ? -132.080 29.638 156.684 1.00 67.00 123 PRO A O 1
ATOM 1007 N N . ASN A 1 124 ? -130.452 28.603 155.549 1.00 45.59 124 ASN A N 1
ATOM 1008 C CA . ASN A 1 124 ? -129.659 27.892 156.601 1.00 45.59 124 ASN A CA 1
ATOM 1009 C C . ASN A 1 124 ? -130.231 26.923 157.684 1.00 45.59 124 ASN A C 1
ATOM 1011 O O . ASN A 1 124 ? -131.009 27.284 158.554 1.00 45.59 124 ASN A O 1
ATOM 1015 N N . ILE A 1 125 ? -129.583 25.741 157.744 1.00 57.88 125 ILE A N 1
ATOM 1016 C CA . ILE A 1 125 ? -128.870 25.099 158.889 1.00 57.88 125 ILE A CA 1
ATOM 1017 C C . ILE A 1 125 ? -129.256 25.528 160.332 1.00 57.88 125 ILE A C 1
ATOM 1019 O O . ILE A 1 125 ? -129.000 26.680 160.679 1.00 57.88 125 ILE A O 1
ATOM 1023 N N . LYS A 1 126 ? -129.585 24.571 161.237 1.00 54.16 126 LYS A N 1
ATOM 1024 C CA . LYS A 1 126 ? -128.810 24.318 162.494 1.00 54.16 126 LYS A CA 1
ATOM 1025 C C . LYS A 1 126 ? -129.291 23.207 163.446 1.00 54.16 126 LYS A C 1
ATOM 1027 O O . LYS A 1 126 ? -130.471 22.956 163.632 1.00 54.16 126 LYS A O 1
ATOM 1032 N N . GLN A 1 127 ? -128.270 22.611 164.074 1.00 53.78 127 GLN A N 1
ATOM 1033 C CA . GLN A 1 127 ? -128.138 22.218 165.487 1.00 53.78 127 GLN A CA 1
ATOM 1034 C C . GLN A 1 127 ? -129.417 22.165 166.340 1.00 53.78 127 GLN A C 1
ATOM 1036 O O . GLN A 1 127 ? -129.991 23.199 166.658 1.00 53.78 127 GLN A O 1
ATOM 1041 N N . GLU A 1 128 ? -129.708 20.963 166.847 1.00 54.75 128 GLU A N 1
ATOM 1042 C CA . GLU A 1 128 ? -130.242 20.711 168.195 1.00 54.75 128 GLU A CA 1
ATOM 1043 C C . GLU A 1 128 ? -131.185 21.778 168.779 1.00 54.75 128 GLU A C 1
ATOM 1045 O O . GLU A 1 128 ? -130.831 22.516 169.699 1.00 54.75 128 GLU A O 1
ATOM 1050 N N . LEU A 1 129 ? -132.433 21.761 168.317 1.00 46.69 129 LEU A N 1
ATOM 1051 C CA . LEU A 1 129 ? -133.587 22.212 169.094 1.00 46.69 129 LEU A CA 1
ATOM 1052 C C . LEU A 1 129 ? -134.261 20.952 169.678 1.00 46.69 129 LEU A C 1
ATOM 1054 O O . LEU A 1 129 ? -135.328 20.517 169.258 1.00 46.69 129 LEU A O 1
ATOM 1058 N N . LYS A 1 130 ? -133.620 20.203 170.581 1.00 50.69 130 LYS A N 1
ATOM 1059 C CA . LYS A 1 130 ? -133.451 20.577 172.003 1.00 50.69 130 LYS A CA 1
ATOM 1060 C C . LYS A 1 130 ? -134.738 21.097 172.676 1.00 50.69 130 LYS A C 1
ATOM 1062 O O . LYS A 1 130 ? -134.691 21.840 173.645 1.00 50.69 130 LYS A O 1
ATOM 1067 N N . ILE A 1 131 ? -135.858 20.538 172.199 1.00 58.34 131 ILE A N 1
ATOM 1068 C CA . ILE A 1 131 ? -137.009 20.067 172.988 1.00 58.34 131 ILE A CA 1
ATOM 1069 C C . ILE A 1 131 ? -138.140 21.102 173.218 1.00 58.34 131 ILE A C 1
ATOM 1071 O O . ILE A 1 131 ? -138.301 21.698 174.276 1.00 58.34 131 ILE A O 1
ATOM 1075 N N . ALA A 1 132 ? -139.019 21.162 172.206 1.00 51.72 132 ALA A N 1
ATOM 1076 C CA . ALA A 1 132 ? -140.468 20.934 172.358 1.00 51.72 132 ALA A CA 1
ATOM 1077 C C . ALA A 1 132 ? -141.428 22.025 172.916 1.00 51.72 132 ALA A C 1
ATOM 1079 O O . ALA A 1 132 ? -142.415 21.646 173.540 1.00 51.72 132 ALA A O 1
ATOM 1080 N N . TYR A 1 133 ? -141.247 23.335 172.650 1.00 47.19 133 TYR A N 1
ATOM 1081 C CA . TYR A 1 133 ? -142.171 24.365 173.202 1.00 47.19 133 TYR A CA 1
ATOM 1082 C C . TYR A 1 133 ? -142.664 25.550 172.321 1.00 47.19 133 TYR A C 1
ATOM 1084 O O . TYR A 1 133 ? -143.320 26.436 172.860 1.00 47.19 133 TYR A O 1
ATOM 1092 N N . SER A 1 134 ? -142.445 25.598 170.994 1.00 49.78 134 SER A N 1
ATOM 1093 C CA . SER A 1 134 ? -142.777 26.796 170.162 1.00 49.78 134 SER A CA 1
ATOM 1094 C C . SER A 1 134 ? -143.854 26.613 169.064 1.00 49.78 134 SER A C 1
ATOM 1096 O O . SER A 1 134 ? -143.967 27.437 168.161 1.00 49.78 134 SER A O 1
ATOM 1098 N N . LEU A 1 135 ? -144.650 25.542 169.111 1.00 56.88 135 LEU A N 1
ATOM 1099 C CA . LEU A 1 135 ? -145.414 24.977 167.977 1.00 56.88 135 LEU A CA 1
ATOM 1100 C C . LEU A 1 135 ? -146.660 25.756 167.461 1.00 56.88 135 LEU A C 1
ATOM 1102 O O . LEU A 1 135 ? -147.489 25.164 166.776 1.00 56.88 135 LEU A O 1
ATOM 1106 N N . ILE A 1 136 ? -146.871 27.026 167.837 1.00 54.72 136 ILE A N 1
ATOM 1107 C CA . ILE A 1 136 ? -148.205 27.674 167.745 1.00 54.72 136 ILE A CA 1
ATOM 1108 C C . ILE A 1 136 ? -148.248 28.978 166.922 1.00 54.72 136 ILE A C 1
ATOM 1110 O O . ILE A 1 136 ? -149.286 29.284 166.339 1.00 54.72 136 ILE A O 1
ATOM 1114 N N . THR A 1 137 ? -147.151 29.732 166.793 1.00 52.22 137 THR A N 1
ATOM 1115 C CA . THR A 1 137 ? -147.144 31.060 166.126 1.00 52.22 137 THR A CA 1
ATOM 1116 C C . THR A 1 137 ? -147.242 31.023 164.594 1.00 52.22 137 THR A C 1
ATOM 1118 O O . THR A 1 137 ? -147.204 32.063 163.948 1.00 52.22 137 THR A O 1
ATOM 1121 N N . GLU A 1 138 ? -147.338 29.838 163.996 1.00 55.72 138 GLU A N 1
ATOM 1122 C CA . GLU A 1 138 ? -147.173 29.616 162.552 1.00 55.72 138 GLU A CA 1
ATOM 1123 C C . GLU A 1 138 ? -148.491 29.692 161.754 1.00 55.72 138 GLU A C 1
ATOM 1125 O O . GLU A 1 138 ? -148.484 29.781 160.528 1.00 55.72 138 GLU A O 1
ATOM 1130 N N . LYS A 1 139 ? -149.649 29.657 162.428 1.00 59.50 139 LYS A N 1
ATOM 1131 C CA . LYS A 1 139 ? -150.913 29.297 161.763 1.00 59.50 139 LYS A CA 1
ATOM 1132 C C . LYS A 1 139 ? -151.573 30.411 160.939 1.00 59.50 139 LYS A C 1
ATOM 1134 O O . LYS A 1 139 ? -152.277 30.107 159.979 1.00 59.50 139 LYS A O 1
ATOM 1139 N N . GLU A 1 140 ? -151.370 31.681 161.284 1.00 51.97 140 GLU A N 1
ATOM 1140 C CA . GLU A 1 140 ? -152.185 32.793 160.751 1.00 51.97 140 GLU A CA 1
ATOM 1141 C C . GLU A 1 140 ? -151.656 33.404 159.440 1.00 51.97 140 GLU A C 1
ATOM 1143 O O . GLU A 1 140 ? -152.399 34.084 158.737 1.00 51.97 140 GLU A O 1
ATOM 1148 N N . ALA A 1 141 ? -150.420 33.095 159.036 1.00 54.44 141 ALA A N 1
ATOM 1149 C CA . ALA A 1 141 ? -149.837 33.567 157.773 1.00 54.44 141 ALA A CA 1
ATOM 1150 C C . ALA A 1 141 ? -150.355 32.827 156.515 1.00 54.44 141 ALA A C 1
ATOM 1152 O O . ALA A 1 141 ? -149.934 33.130 155.402 1.00 54.44 141 ALA A O 1
ATOM 1153 N N . THR A 1 142 ? -151.237 31.834 156.675 1.00 60.34 142 THR A N 1
ATOM 1154 C CA . THR A 1 142 ? -151.458 30.767 155.678 1.00 60.34 142 THR A CA 1
ATOM 1155 C C . THR A 1 142 ? -152.667 30.949 154.753 1.00 60.34 142 THR A C 1
ATOM 1157 O O . THR A 1 142 ? -152.833 30.166 153.824 1.00 60.34 142 THR A O 1
ATOM 1160 N N . MET A 1 143 ? -153.534 31.945 154.979 1.00 61.06 143 MET A N 1
ATOM 1161 C CA . MET A 1 143 ? -154.843 31.984 154.301 1.00 61.06 143 MET A CA 1
ATOM 1162 C C . MET A 1 143 ? -154.861 32.766 152.972 1.00 61.06 143 MET A C 1
ATOM 1164 O O . MET A 1 143 ? -155.579 32.382 152.051 1.00 61.06 143 MET A O 1
ATOM 1168 N N . TYR A 1 144 ? -154.070 33.839 152.846 1.00 51.97 144 TYR A N 1
ATOM 1169 C CA . TYR A 1 144 ? -154.193 34.798 151.732 1.00 51.97 144 TYR A CA 1
ATOM 1170 C C . TYR A 1 144 ? -153.374 34.472 150.462 1.00 51.97 144 TYR A C 1
ATOM 1172 O O . TYR A 1 144 ? -153.568 35.149 149.457 1.00 51.97 144 TYR A O 1
ATOM 1180 N N . SER A 1 145 ? -152.505 33.448 150.448 1.00 62.09 145 SER A N 1
ATOM 1181 C CA . SER A 1 145 ? -151.776 33.046 149.218 1.00 62.09 145 SER A CA 1
ATOM 1182 C C . SER A 1 145 ? -152.639 32.255 148.223 1.00 62.09 145 SER A C 1
ATOM 1184 O O . SER A 1 145 ? -152.340 32.195 147.032 1.00 62.09 145 SER A O 1
ATOM 1186 N N . THR A 1 146 ? -153.734 31.665 148.705 1.00 59.44 146 THR A N 1
ATOM 1187 C CA . THR A 1 146 ? -154.482 30.595 148.019 1.00 59.44 146 THR A CA 1
ATOM 1188 C C . THR A 1 146 ? -155.285 31.029 146.785 1.00 59.44 146 THR A C 1
ATOM 1190 O O . THR A 1 146 ? -155.774 30.181 146.035 1.00 59.44 146 THR A O 1
ATOM 1193 N N . GLU A 1 147 ? -155.443 32.334 146.556 1.00 59.81 147 GLU A N 1
ATOM 1194 C CA . GLU A 1 147 ? -156.272 32.873 145.468 1.00 59.81 147 GLU A CA 1
ATOM 1195 C C . GLU A 1 147 ? -155.441 33.360 144.264 1.00 59.81 147 GLU A C 1
ATOM 1197 O O . GLU A 1 147 ? -155.918 33.330 143.128 1.00 59.81 147 GLU A O 1
ATOM 1202 N N . GLU A 1 148 ? -154.166 33.702 144.480 1.00 60.91 148 GLU A N 1
ATOM 1203 C CA . GLU A 1 148 ? -153.204 34.057 143.424 1.00 60.91 148 GLU A CA 1
ATOM 1204 C C . GLU A 1 148 ? -152.669 32.805 142.698 1.00 60.91 148 GLU A C 1
ATOM 1206 O O . GLU A 1 148 ? -152.526 32.795 141.473 1.00 60.91 148 GLU A O 1
ATOM 1211 N N . GLU A 1 149 ? -152.496 31.699 143.431 1.00 59.84 149 GLU A N 1
ATOM 1212 C CA . GLU A 1 149 ? -152.058 30.392 142.912 1.00 59.84 149 GLU A CA 1
ATOM 1213 C C . GLU A 1 149 ? -152.944 29.849 141.771 1.00 59.84 149 GLU A C 1
ATOM 1215 O O . GLU A 1 149 ? -152.445 29.168 140.873 1.00 59.84 149 GLU A O 1
ATOM 1220 N N . LYS A 1 150 ? -154.246 30.176 141.754 1.00 66.19 150 LYS A N 1
ATOM 1221 C CA . LYS A 1 150 ? -155.186 29.669 140.737 1.00 66.19 150 LYS A CA 1
ATOM 1222 C C . LYS A 1 150 ? -154.957 30.246 139.342 1.00 66.19 150 LYS A C 1
ATOM 1224 O O . LYS A 1 150 ? -155.036 29.490 138.379 1.00 66.19 150 LYS A O 1
ATOM 1229 N N . ARG A 1 151 ? -154.643 31.543 139.216 1.00 61.34 151 ARG A N 1
ATOM 1230 C CA . ARG A 1 151 ? -154.332 32.150 137.903 1.00 61.34 151 ARG A CA 1
ATOM 1231 C C . ARG A 1 151 ? -153.068 31.546 137.303 1.00 61.34 151 ARG A C 1
ATOM 1233 O O . ARG A 1 151 ? -153.058 31.165 136.138 1.00 61.34 151 ARG A O 1
ATOM 1240 N N . ASN A 1 152 ? -152.045 31.370 138.136 1.00 63.41 152 ASN A N 1
ATOM 1241 C CA . ASN A 1 152 ? -150.756 30.820 137.721 1.00 63.41 152 ASN A CA 1
ATOM 1242 C C . ASN A 1 152 ? -150.860 29.377 137.187 1.00 63.41 152 ASN A C 1
ATOM 1244 O O . ASN A 1 152 ? -150.003 28.948 136.417 1.00 63.41 152 ASN A O 1
ATOM 1248 N N . HIS A 1 153 ? -151.898 28.621 137.565 1.00 65.00 153 HIS A N 1
ATOM 1249 C CA . HIS A 1 153 ? -152.122 27.266 137.057 1.00 65.00 153 HIS A CA 1
ATOM 1250 C C . HIS A 1 153 ? -152.686 27.237 135.625 1.00 65.00 153 HIS A C 1
ATOM 1252 O O . HIS A 1 153 ? -152.339 26.348 134.851 1.00 65.00 153 HIS A O 1
ATOM 1258 N N . GLU A 1 154 ? -153.521 28.209 135.255 1.00 63.69 154 GLU A N 1
ATOM 1259 C CA . GLU A 1 154 ? -154.192 28.255 133.948 1.00 63.69 154 GLU A CA 1
ATOM 1260 C C . GLU A 1 154 ? -153.205 28.650 132.827 1.00 63.69 154 GLU A C 1
ATOM 1262 O O . GLU A 1 154 ? -153.158 28.009 131.773 1.00 63.69 154 GLU A O 1
ATOM 1267 N N . ASP A 1 155 ? -152.302 29.597 133.109 1.00 67.06 155 ASP A N 1
ATOM 1268 C CA . ASP A 1 155 ? -151.196 29.968 132.212 1.00 67.06 155 ASP A CA 1
ATOM 1269 C C . ASP A 1 155 ? -150.137 28.854 132.055 1.00 67.06 155 ASP A C 1
ATOM 1271 O O . ASP A 1 155 ? -149.473 28.767 131.020 1.00 67.06 155 ASP A O 1
ATOM 1275 N N . LEU A 1 156 ? -149.973 27.956 133.035 1.00 67.94 156 LEU A N 1
ATOM 1276 C CA . LEU A 1 156 ? -149.029 26.831 132.929 1.00 67.94 156 LEU A CA 1
ATOM 1277 C C . LEU A 1 156 ? -149.472 25.766 131.912 1.00 67.94 156 LEU A C 1
ATOM 1279 O O . LEU A 1 156 ? -148.621 25.143 131.272 1.00 67.94 156 LEU A O 1
ATOM 1283 N N . ILE A 1 157 ? -150.783 25.569 131.734 1.00 72.94 157 ILE A N 1
ATOM 1284 C CA . ILE A 1 157 ? -151.338 24.554 130.824 1.00 72.94 157 ILE A CA 1
ATOM 1285 C C . ILE A 1 157 ? -151.067 24.935 129.363 1.00 72.94 157 ILE A C 1
ATOM 1287 O O . ILE A 1 157 ? -150.514 24.137 128.606 1.00 72.94 157 ILE A O 1
ATOM 1291 N N . THR A 1 158 ? -151.368 26.179 128.980 1.00 67.19 158 THR A N 1
ATOM 1292 C CA . THR A 1 158 ? -151.195 26.655 127.594 1.00 67.19 158 THR A CA 1
ATOM 1293 C C . THR A 1 158 ? -149.728 26.648 127.145 1.00 67.19 158 THR A C 1
ATOM 1295 O O . THR A 1 158 ? -149.428 26.319 125.995 1.00 67.19 158 THR A O 1
ATOM 1298 N N . ASN A 1 159 ? -148.792 26.927 128.060 1.00 72.50 159 ASN A N 1
ATOM 1299 C CA . ASN A 1 159 ? -147.356 26.825 127.797 1.00 72.50 159 ASN A CA 1
ATOM 1300 C C . ASN A 1 159 ? -146.892 25.368 127.583 1.00 72.50 159 ASN A C 1
ATOM 1302 O O . ASN A 1 159 ? -146.046 25.123 126.721 1.00 72.50 159 ASN A O 1
ATOM 1306 N N . MET A 1 160 ? -147.453 24.385 128.304 1.00 70.31 160 MET A N 1
ATOM 1307 C CA . MET A 1 160 ? -147.134 22.966 128.068 1.00 70.31 160 MET A CA 1
ATOM 1308 C C . MET A 1 160 ? -147.569 22.486 126.677 1.00 70.31 160 MET A C 1
ATOM 1310 O O . MET A 1 160 ? -146.841 21.720 126.043 1.00 70.31 160 MET A O 1
ATOM 1314 N N . GLU A 1 161 ? -148.724 22.935 126.183 1.00 71.19 161 GLU A N 1
ATOM 1315 C CA . GLU A 1 161 ? -149.225 22.534 124.862 1.00 71.19 161 GLU A CA 1
ATOM 1316 C C . GLU A 1 161 ? -148.381 23.121 123.716 1.00 71.19 161 GLU A C 1
ATOM 1318 O O . GLU A 1 161 ? -148.076 22.411 122.755 1.00 71.19 161 GLU A O 1
ATOM 1323 N N . GLN A 1 162 ? -147.896 24.363 123.848 1.00 70.19 162 GLN A N 1
ATOM 1324 C CA . GLN A 1 162 ? -146.954 24.953 122.884 1.00 70.19 162 GLN A CA 1
ATOM 1325 C C . GLN A 1 162 ? -145.606 24.211 122.862 1.00 70.19 162 GLN A C 1
ATOM 1327 O O . GLN A 1 162 ? -145.145 23.798 121.794 1.00 70.19 162 GLN A O 1
ATOM 1332 N N . LEU A 1 163 ? -145.011 23.955 124.036 1.00 72.44 163 LEU A N 1
ATOM 1333 C CA . LEU A 1 163 ? -143.745 23.215 124.165 1.00 72.44 163 LEU A CA 1
ATOM 1334 C C . LEU A 1 163 ? -143.827 21.785 123.597 1.00 72.44 163 LEU A C 1
ATOM 1336 O O . LEU A 1 163 ? -142.830 21.249 123.107 1.00 72.44 163 LEU A O 1
ATOM 1340 N N . LYS A 1 164 ? -145.009 21.156 123.637 1.00 74.44 164 LYS A N 1
ATOM 1341 C CA . LYS A 1 164 ? -145.237 19.826 123.057 1.00 74.44 164 LYS A CA 1
ATOM 1342 C C . LYS A 1 164 ? -145.125 19.844 121.531 1.00 74.44 164 LYS A C 1
ATOM 1344 O O . LYS A 1 164 ? -144.405 19.014 120.979 1.00 74.44 164 LYS A O 1
ATOM 1349 N N . HIS A 1 165 ? -145.777 20.792 120.859 1.00 74.38 165 HIS A N 1
ATOM 1350 C CA . HIS A 1 165 ? -145.717 20.894 119.397 1.00 74.38 165 HIS A CA 1
ATOM 1351 C C . HIS A 1 165 ? -144.343 21.341 118.880 1.00 74.38 165 HIS A C 1
ATOM 1353 O O . HIS A 1 165 ? -143.884 20.834 117.857 1.00 74.38 165 HIS A O 1
ATOM 1359 N N . GLU A 1 166 ? -143.641 22.222 119.599 1.00 70.69 166 GLU A N 1
ATOM 1360 C CA . GLU A 1 166 ? -142.273 22.616 119.236 1.00 70.69 166 GLU A CA 1
ATOM 1361 C C . GLU A 1 166 ? -141.298 21.424 119.312 1.00 70.69 166 GLU A C 1
ATOM 1363 O O . GLU A 1 166 ? -140.490 21.207 118.404 1.00 70.69 166 GLU A O 1
ATOM 1368 N N . LYS A 1 167 ? -141.442 20.568 120.334 1.00 75.69 167 LYS A N 1
ATOM 1369 C CA . LYS A 1 167 ? -140.696 19.306 120.446 1.00 75.69 167 LYS A CA 1
ATOM 1370 C C . LYS A 1 167 ? -141.006 18.331 119.301 1.00 75.69 167 LYS A C 1
ATOM 1372 O O . LYS A 1 167 ? -140.084 17.714 118.768 1.00 75.69 167 LYS A O 1
ATOM 1377 N N . GLU A 1 168 ? -142.279 18.178 118.933 1.00 73.50 168 GLU A N 1
ATOM 1378 C CA . GLU A 1 168 ? -142.713 17.310 117.825 1.00 73.50 168 GLU A CA 1
ATOM 1379 C C . GLU A 1 168 ? -142.112 17.773 116.481 1.00 73.50 168 GLU A C 1
ATOM 1381 O O . GLU A 1 168 ? -141.625 16.946 115.708 1.00 73.50 168 GLU A O 1
ATOM 1386 N N . ALA A 1 169 ? -142.048 19.088 116.236 1.00 75.56 169 ALA A N 1
ATOM 1387 C CA . ALA A 1 169 ? -141.432 19.658 115.037 1.00 75.56 169 ALA A CA 1
ATOM 1388 C C . ALA A 1 169 ? -139.905 19.441 114.980 1.00 75.56 169 ALA A C 1
ATOM 1390 O O . ALA A 1 169 ? -139.381 18.995 113.956 1.00 75.56 169 ALA A O 1
ATOM 1391 N N . LEU A 1 170 ? -139.190 19.700 116.083 1.00 77.44 170 LEU A N 1
ATOM 1392 C CA . LEU A 1 170 ? -137.733 19.514 116.155 1.00 77.44 170 LEU A CA 1
ATOM 1393 C C . LEU A 1 170 ? -137.312 18.054 115.931 1.00 77.44 170 LEU A C 1
ATOM 1395 O O . LEU A 1 170 ? -136.270 17.803 115.325 1.00 77.44 170 LEU A O 1
ATOM 1399 N N . GLN A 1 171 ? -138.114 17.086 116.385 1.00 73.81 171 GLN A N 1
ATOM 1400 C CA . GLN A 1 171 ? -137.795 15.671 116.197 1.00 73.81 171 GLN A CA 1
ATOM 1401 C C . GLN A 1 171 ? -137.910 15.235 114.724 1.00 73.81 171 GLN A C 1
ATOM 1403 O O . GLN A 1 171 ? -137.039 14.508 114.245 1.00 73.81 171 GLN A O 1
ATOM 1408 N N . LEU A 1 172 ? -138.900 15.746 113.979 1.00 75.06 172 LEU A N 1
ATOM 1409 C CA . LEU A 1 172 ? -139.010 15.524 112.531 1.00 75.06 172 LEU A CA 1
ATOM 1410 C C . LEU A 1 172 ? -137.840 16.138 111.747 1.00 75.06 172 LEU A C 1
ATOM 1412 O O . LEU A 1 172 ? -137.315 15.494 110.836 1.00 75.06 172 LEU A O 1
ATOM 1416 N N . GLU A 1 173 ? -137.384 17.348 112.096 1.00 71.06 173 GLU A N 1
ATOM 1417 C CA . GLU A 1 173 ? -136.199 17.917 111.437 1.00 71.06 173 GLU A CA 1
ATOM 1418 C C . GLU A 1 173 ? -134.934 17.100 111.748 1.00 71.06 173 GLU A C 1
ATOM 1420 O O . GLU A 1 173 ? -134.129 16.858 110.847 1.00 71.06 173 GLU A O 1
ATOM 1425 N N . LEU A 1 174 ? -134.767 16.622 112.986 1.00 76.44 174 LEU A N 1
ATOM 1426 C CA . LEU A 1 174 ? -133.614 15.811 113.386 1.00 76.44 174 LEU A CA 1
ATOM 1427 C C . LEU A 1 174 ? -133.575 14.471 112.629 1.00 76.44 174 LEU A C 1
ATOM 1429 O O . LEU A 1 174 ? -132.516 14.082 112.130 1.00 76.44 174 LEU A O 1
ATOM 1433 N N . GLU A 1 175 ? -134.718 13.802 112.458 1.00 73.31 175 GLU A N 1
ATOM 1434 C CA . GLU A 1 175 ? -134.825 12.597 111.623 1.00 73.31 175 GLU A CA 1
ATOM 1435 C C . GLU A 1 175 ? -134.507 12.890 110.144 1.00 73.31 175 GLU A C 1
ATOM 1437 O O . GLU A 1 175 ? -133.743 12.144 109.523 1.00 73.31 175 GLU A O 1
ATOM 1442 N N . ALA A 1 176 ? -134.967 14.024 109.599 1.00 77.94 176 ALA A N 1
ATOM 1443 C CA . ALA A 1 176 ? -134.621 14.452 108.242 1.00 77.94 176 ALA A CA 1
ATOM 1444 C C . ALA A 1 176 ? -133.113 14.741 108.068 1.00 77.94 176 ALA A C 1
ATOM 1446 O O . ALA A 1 176 ? -132.515 14.305 107.079 1.00 77.94 176 ALA A O 1
ATOM 1447 N N . LYS A 1 177 ? -132.458 15.411 109.034 1.00 77.50 177 LYS A N 1
ATOM 1448 C CA . LYS A 1 177 ? -130.990 15.592 109.015 1.00 77.50 177 LYS A CA 1
ATOM 1449 C C . LYS A 1 177 ? -130.261 14.250 109.080 1.00 77.50 177 LYS A C 1
ATOM 1451 O O . LYS A 1 177 ? -129.260 14.073 108.391 1.00 77.50 177 LYS A O 1
ATOM 1456 N N . ARG A 1 178 ? -130.755 13.301 109.885 1.00 77.75 178 ARG A N 1
ATOM 1457 C CA . ARG A 1 178 ? -130.147 11.972 110.058 1.00 77.75 178 ARG A CA 1
ATOM 1458 C C . ARG A 1 178 ? -130.206 11.140 108.774 1.00 77.75 178 ARG A C 1
ATOM 1460 O O . ARG A 1 178 ? -129.215 10.499 108.433 1.00 77.75 178 ARG A O 1
ATOM 1467 N N . GLY A 1 179 ? -131.317 11.206 108.037 1.00 76.44 179 GLY A N 1
ATOM 1468 C CA . GLY A 1 179 ? -131.433 10.606 106.703 1.00 76.44 179 GLY A CA 1
ATOM 1469 C C . GLY A 1 179 ? -130.420 11.188 105.711 1.00 76.44 179 GLY A C 1
ATOM 1470 O O . GLY A 1 179 ? -129.693 10.437 105.064 1.00 76.44 179 GLY A O 1
ATOM 1471 N N . ALA A 1 180 ? -130.303 12.521 105.658 1.00 75.81 180 ALA A N 1
ATOM 1472 C CA . ALA A 1 180 ? -129.331 13.202 104.798 1.00 75.81 180 ALA A CA 1
ATOM 1473 C C . ALA A 1 180 ? -127.868 12.845 105.141 1.00 75.81 180 ALA A C 1
ATOM 1475 O O . ALA A 1 180 ? -127.045 12.672 104.239 1.00 75.81 180 ALA A O 1
ATOM 1476 N N . PHE A 1 181 ? -127.550 12.681 106.430 1.00 75.31 181 PHE A N 1
ATOM 1477 C CA . PHE A 1 181 ? -126.220 12.259 106.882 1.00 75.31 181 PHE A CA 1
ATOM 1478 C C . PHE A 1 181 ? -125.845 10.875 106.335 1.00 75.31 181 PHE A C 1
ATOM 1480 O O . PHE A 1 181 ? -124.782 10.723 105.740 1.00 75.31 181 PHE A O 1
ATOM 1487 N N . SER A 1 182 ? -126.753 9.898 106.441 1.00 79.06 182 SER A N 1
ATOM 1488 C CA . SER A 1 182 ? -126.528 8.536 105.936 1.00 79.06 182 SER A CA 1
ATOM 1489 C C . SER A 1 182 ? -126.307 8.496 104.415 1.00 79.06 182 SER A C 1
ATOM 1491 O O . SER A 1 182 ? -125.468 7.734 103.933 1.00 79.06 182 SER A O 1
ATOM 1493 N N . THR A 1 183 ? -126.986 9.356 103.643 1.00 75.06 183 THR A N 1
ATOM 1494 C CA . THR A 1 183 ? -126.741 9.456 102.192 1.00 75.06 183 THR A CA 1
ATOM 1495 C C . THR A 1 183 ? -125.387 10.072 101.832 1.00 75.06 183 THR A C 1
ATOM 1497 O O . THR A 1 183 ? -124.807 9.679 100.822 1.00 75.06 183 THR A O 1
ATOM 1500 N N . LEU A 1 184 ? -124.860 10.998 102.641 1.00 79.75 184 LEU A N 1
ATOM 1501 C CA . LEU A 1 184 ? -123.527 11.581 102.431 1.00 79.75 184 LEU A CA 1
ATOM 1502 C C . LEU A 1 184 ? -122.411 10.608 102.838 1.00 79.75 184 LEU A C 1
ATOM 1504 O O . LEU A 1 184 ? -121.408 10.495 102.140 1.00 79.75 184 LEU A O 1
ATOM 1508 N N . GLU A 1 185 ? -122.612 9.865 103.925 1.00 77.44 185 GLU A N 1
ATOM 1509 C CA . GLU A 1 185 ? -121.684 8.846 104.430 1.00 77.44 185 GLU A CA 1
ATOM 1510 C C . GLU A 1 185 ? -121.438 7.738 103.385 1.00 77.44 185 GLU A C 1
ATOM 1512 O O . GLU A 1 185 ? -120.291 7.417 103.073 1.00 77.44 185 GLU A O 1
ATOM 1517 N N . GLY A 1 186 ? -122.499 7.245 102.731 1.00 79.75 186 GLY A N 1
ATOM 1518 C CA . GLY A 1 186 ? -122.380 6.281 101.628 1.00 79.75 186 GLY A CA 1
ATOM 1519 C C . GLY A 1 186 ? -121.734 6.838 100.348 1.00 79.75 186 GLY A C 1
ATOM 1520 O O . GLY A 1 186 ? -121.108 6.087 99.599 1.00 79.75 186 GLY A O 1
ATOM 1521 N N . GLN A 1 187 ? -121.841 8.148 100.089 1.00 79.94 187 GLN A N 1
ATOM 1522 C CA . GLN A 1 187 ? -121.133 8.795 98.974 1.00 79.94 187 GLN A CA 1
ATOM 1523 C C . GLN A 1 187 ? -119.634 8.944 99.264 1.00 79.94 187 GLN A C 1
ATOM 1525 O O . GLN A 1 187 ? -118.816 8.677 98.381 1.00 79.94 187 GLN A O 1
ATOM 1530 N N . LEU A 1 188 ? -119.273 9.306 100.500 1.00 80.88 188 LEU A N 1
ATOM 1531 C CA . LEU A 1 188 ? -117.884 9.410 100.947 1.00 80.88 188 LEU A CA 1
ATOM 1532 C C . LEU A 1 188 ? -117.162 8.059 100.834 1.00 80.88 188 LEU A C 1
ATOM 1534 O O . LEU A 1 188 ? -116.121 7.976 100.184 1.00 80.88 188 LEU A O 1
ATOM 1538 N N . GLU A 1 189 ? -117.761 6.985 101.358 1.00 78.56 189 GLU A N 1
ATOM 1539 C CA . GLU A 1 189 ? -117.174 5.637 101.309 1.00 78.56 189 GLU A CA 1
ATOM 1540 C C . GLU A 1 189 ? -116.984 5.130 99.860 1.00 78.56 189 GLU A C 1
ATOM 1542 O O . GLU A 1 189 ? -116.062 4.364 99.567 1.00 78.56 189 GLU A O 1
ATOM 1547 N N . SER A 1 190 ? -117.831 5.570 98.918 1.00 81.19 190 SER A N 1
ATOM 1548 C CA . SER A 1 190 ? -117.664 5.274 97.488 1.00 81.19 190 SER A CA 1
ATOM 1549 C C . SER A 1 190 ? -116.485 6.035 96.872 1.00 81.19 190 SER A C 1
ATOM 1551 O O . SER A 1 190 ? -115.712 5.443 96.115 1.00 81.19 190 SER A O 1
ATOM 1553 N N . ALA A 1 191 ? -116.321 7.320 97.202 1.00 78.94 191 ALA A N 1
ATOM 1554 C CA . ALA A 1 191 ? -115.221 8.146 96.704 1.00 78.94 191 ALA A CA 1
ATOM 1555 C C . ALA A 1 191 ? -113.857 7.658 97.229 1.00 78.94 191 ALA A C 1
ATOM 1557 O O . ALA A 1 191 ? -112.904 7.528 96.459 1.00 78.94 191 ALA A O 1
ATOM 1558 N N . GLU A 1 192 ? -113.770 7.291 98.510 1.00 80.38 192 GLU A N 1
ATOM 1559 C CA . GLU A 1 192 ? -112.559 6.713 99.112 1.00 80.38 192 GLU A CA 1
ATOM 1560 C C . GLU A 1 192 ? -112.124 5.417 98.402 1.00 80.38 192 GLU A C 1
ATOM 1562 O O . GLU A 1 192 ? -110.944 5.232 98.087 1.00 80.38 192 GLU A O 1
ATOM 1567 N N . LYS A 1 193 ? -113.084 4.545 98.058 1.00 81.81 193 LYS A N 1
ATOM 1568 C CA . LYS A 1 193 ? -112.840 3.304 97.296 1.00 81.81 193 LYS A CA 1
ATOM 1569 C C . LYS A 1 193 ? -112.395 3.547 95.850 1.00 81.81 193 LYS A C 1
ATOM 1571 O O . LYS A 1 193 ? -111.800 2.649 95.251 1.00 81.81 193 LYS A O 1
ATOM 1576 N N . GLU A 1 194 ? -112.671 4.714 95.272 1.00 82.88 194 GLU A N 1
ATOM 1577 C CA . GLU A 1 194 ? -112.198 5.097 93.938 1.00 82.88 194 GLU A CA 1
ATOM 1578 C C . GLU A 1 194 ? -110.793 5.713 93.988 1.00 82.88 194 GLU A C 1
ATOM 1580 O O . GLU A 1 194 ? -109.902 5.260 93.264 1.00 82.88 194 GLU A O 1
ATOM 1585 N N . VAL A 1 195 ? -110.536 6.625 94.931 1.00 83.38 195 VAL A N 1
ATOM 1586 C CA . VAL A 1 195 ? -109.191 7.170 95.207 1.00 83.38 195 VAL A CA 1
ATOM 1587 C C . VAL A 1 195 ? -108.190 6.046 95.515 1.00 83.38 195 VAL A C 1
ATOM 1589 O O . VAL A 1 195 ? -107.074 6.040 94.993 1.00 83.38 195 VAL A O 1
ATOM 1592 N N . ALA A 1 196 ? -108.602 5.027 96.277 1.00 83.38 196 ALA A N 1
ATOM 1593 C CA . ALA A 1 196 ? -107.780 3.850 96.567 1.00 83.38 196 ALA A CA 1
ATOM 1594 C C . ALA A 1 196 ? -107.427 2.998 95.326 1.00 83.38 196 ALA A C 1
ATOM 1596 O O . ALA A 1 196 ? -106.411 2.299 95.338 1.00 83.38 196 ALA A O 1
ATOM 1597 N N . LYS A 1 197 ? -108.226 3.044 94.248 1.00 83.56 197 LYS A N 1
ATOM 1598 C CA . LYS A 1 197 ? -107.900 2.393 92.963 1.00 83.56 197 LYS A CA 1
ATOM 1599 C C . LYS A 1 197 ? -106.943 3.250 92.142 1.00 83.56 197 LYS A C 1
ATOM 1601 O O . LYS A 1 197 ? -105.950 2.727 91.641 1.00 83.56 197 LYS A O 1
ATOM 1606 N N . LEU A 1 198 ? -107.212 4.554 92.046 1.00 84.69 198 LEU A N 1
ATOM 1607 C CA . LEU A 1 198 ? -106.375 5.501 91.306 1.00 84.69 198 LEU A CA 1
ATOM 1608 C C . LEU A 1 198 ? -104.943 5.538 91.858 1.00 84.69 198 LEU A C 1
ATOM 1610 O O . LEU A 1 198 ? -103.997 5.463 91.078 1.00 84.69 198 LEU A O 1
ATOM 1614 N N . ASN A 1 199 ? -104.768 5.525 93.184 1.00 85.25 199 ASN A N 1
ATOM 1615 C CA . ASN A 1 199 ? -103.440 5.445 93.802 1.00 85.25 199 ASN A CA 1
ATOM 1616 C C . ASN A 1 199 ? -102.687 4.146 93.457 1.00 85.25 199 ASN A C 1
ATOM 1618 O O . ASN A 1 199 ? -101.480 4.193 93.239 1.00 85.25 199 ASN A O 1
ATOM 1622 N N . LYS A 1 200 ? -103.370 2.997 93.346 1.00 84.06 200 LYS A N 1
ATOM 1623 C CA . LYS A 1 200 ? -102.728 1.735 92.927 1.00 84.06 200 LYS A CA 1
ATOM 1624 C C . LYS A 1 200 ? -102.294 1.755 91.462 1.00 84.06 200 LYS A C 1
ATOM 1626 O O . LYS A 1 200 ? -101.206 1.283 91.155 1.00 84.06 200 LYS A O 1
ATOM 1631 N N . ILE A 1 201 ? -103.118 2.321 90.577 1.00 83.75 201 ILE A N 1
ATOM 1632 C CA . ILE A 1 201 ? -102.759 2.510 89.162 1.00 83.75 201 ILE A CA 1
ATOM 1633 C C . ILE A 1 201 ? -101.560 3.462 89.055 1.00 83.75 201 ILE A C 1
ATOM 1635 O O . ILE A 1 201 ? -100.600 3.143 88.360 1.00 83.75 201 ILE A O 1
ATOM 1639 N N . LYS A 1 202 ? -101.574 4.578 89.802 1.00 85.31 202 LYS A N 1
ATOM 1640 C CA . LYS A 1 202 ? -100.463 5.537 89.859 1.00 85.31 202 LYS A CA 1
ATOM 1641 C C . LYS A 1 202 ? -99.150 4.853 90.247 1.00 85.31 202 LYS A C 1
ATOM 1643 O O . LYS A 1 202 ? -98.187 4.975 89.498 1.00 85.31 202 LYS A O 1
ATOM 1648 N N . MET A 1 203 ? -99.128 4.095 91.348 1.00 83.88 203 MET A N 1
ATOM 1649 C CA . MET A 1 203 ? -97.914 3.398 91.797 1.00 83.88 203 MET A CA 1
ATOM 1650 C C . MET A 1 203 ? -97.365 2.432 90.738 1.00 83.88 203 MET A C 1
ATOM 1652 O O . MET A 1 203 ? -96.176 2.489 90.450 1.00 83.88 203 MET A O 1
ATOM 1656 N N . ALA A 1 204 ? -98.219 1.628 90.091 1.00 82.56 204 ALA A N 1
ATOM 1657 C CA . ALA A 1 204 ? -97.782 0.750 89.003 1.00 82.56 204 ALA A CA 1
ATOM 1658 C C . ALA A 1 204 ? -97.175 1.543 87.828 1.00 82.56 204 ALA A C 1
ATOM 1660 O O . ALA A 1 204 ? -96.100 1.207 87.344 1.00 82.56 204 ALA A O 1
ATOM 1661 N N . THR A 1 205 ? -97.799 2.657 87.420 1.00 81.62 205 THR A N 1
ATOM 1662 C CA . THR A 1 205 ? -97.230 3.518 86.367 1.00 81.62 205 THR A CA 1
ATOM 1663 C C .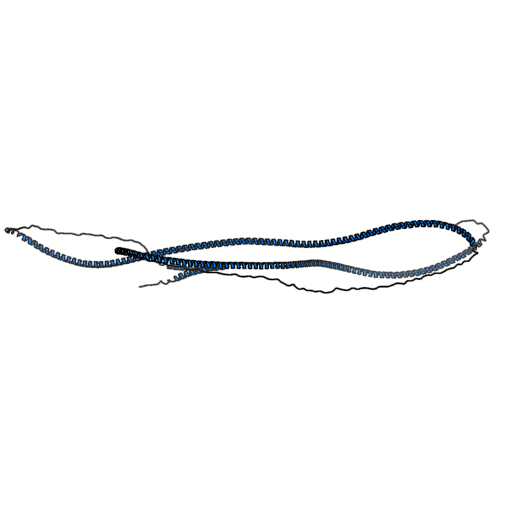 THR A 1 205 ? -95.953 4.252 86.792 1.00 81.62 205 THR A C 1
ATOM 1665 O O . THR A 1 205 ? -95.147 4.604 85.936 1.00 81.62 205 THR A O 1
ATOM 1668 N N . GLU A 1 206 ? -95.733 4.497 88.085 1.00 82.75 206 GLU A N 1
ATOM 1669 C CA . GLU A 1 206 ? -94.471 5.048 88.600 1.00 82.75 206 GLU A CA 1
ATOM 1670 C C . GLU A 1 206 ? -93.363 3.978 88.591 1.00 82.75 206 GLU A C 1
ATOM 1672 O O . GLU A 1 206 ? -92.237 4.273 88.195 1.00 82.75 206 GLU A O 1
ATOM 1677 N N . GLU A 1 207 ? -93.678 2.723 88.926 1.00 83.06 207 GLU A N 1
ATOM 1678 C CA . GLU A 1 207 ? -92.756 1.580 88.819 1.00 83.06 207 GLU A CA 1
ATOM 1679 C C . GLU A 1 207 ? -92.358 1.287 87.357 1.00 83.06 207 GLU A C 1
ATOM 1681 O O . GLU A 1 207 ? -91.162 1.197 87.060 1.00 83.06 207 GLU A O 1
ATOM 1686 N N . ASP A 1 208 ? -93.321 1.241 86.428 1.00 86.38 208 ASP A N 1
ATOM 1687 C CA . ASP A 1 208 ? -93.061 1.060 84.990 1.00 86.38 208 ASP A CA 1
ATOM 1688 C C . ASP A 1 208 ? -92.197 2.196 84.410 1.00 86.38 208 ASP A C 1
ATOM 1690 O O . ASP A 1 208 ? -91.226 1.939 83.693 1.00 86.38 208 ASP A O 1
ATOM 1694 N N . ASN A 1 209 ? -92.491 3.459 84.751 1.00 85.81 209 ASN A N 1
ATOM 1695 C CA . ASN A 1 209 ? -91.693 4.603 84.295 1.00 85.81 209 ASN A CA 1
ATOM 1696 C C . ASN A 1 209 ? -90.258 4.570 84.847 1.00 85.81 209 ASN A C 1
ATOM 1698 O O . ASN A 1 209 ? -89.317 4.857 84.107 1.00 85.81 209 ASN A O 1
ATOM 1702 N N . ASN A 1 210 ? -90.062 4.180 86.111 1.00 89.38 210 ASN A N 1
ATOM 1703 C CA . ASN A 1 210 ? -88.724 4.027 86.692 1.00 89.38 210 ASN A CA 1
ATOM 1704 C C . ASN A 1 210 ? -87.928 2.898 86.007 1.00 89.38 210 ASN A C 1
ATOM 1706 O O . ASN A 1 210 ? -86.731 3.053 85.745 1.00 89.38 210 ASN A O 1
ATOM 1710 N N . SER A 1 211 ? -88.589 1.789 85.656 1.00 90.06 211 SER A N 1
ATOM 1711 C CA . SER A 1 211 ? -87.996 0.691 84.879 1.00 90.06 211 SER A CA 1
ATOM 1712 C C . SER A 1 211 ? -87.569 1.150 83.479 1.00 90.06 211 SER A C 1
ATOM 1714 O O . SER A 1 211 ? -86.413 0.967 83.090 1.00 90.06 211 SER A O 1
ATOM 1716 N N . LEU A 1 212 ? -88.459 1.828 82.746 1.00 91.00 212 LEU A N 1
ATOM 1717 C CA . LEU A 1 212 ? -88.167 2.365 81.413 1.00 91.00 212 LEU A CA 1
ATOM 1718 C C . LEU A 1 212 ? -87.052 3.417 81.447 1.00 91.00 212 LEU A C 1
ATOM 1720 O O . LEU A 1 212 ? -86.141 3.360 80.626 1.00 91.00 212 LEU A O 1
ATOM 1724 N N . SER A 1 213 ? -87.063 4.333 82.420 1.00 89.62 213 SER A N 1
ATOM 1725 C CA . SER A 1 213 ? -86.007 5.342 82.563 1.00 89.62 213 SER A CA 1
ATOM 1726 C C . SER A 1 213 ? -84.641 4.716 82.874 1.00 89.62 213 SER A C 1
ATOM 1728 O O . SER A 1 213 ? -83.621 5.241 82.433 1.00 89.62 213 SER A O 1
ATOM 1730 N N . SER A 1 214 ? -84.610 3.580 83.579 1.00 89.50 214 SER A N 1
ATOM 1731 C CA . SER A 1 214 ? -83.378 2.820 83.836 1.00 89.50 214 SER A CA 1
ATOM 1732 C C . SER A 1 214 ? -82.846 2.150 82.561 1.00 89.50 214 SER A C 1
ATOM 1734 O O . SER A 1 214 ? -81.648 2.200 82.293 1.00 89.50 214 SER A O 1
ATOM 1736 N N . GLN A 1 215 ? -83.733 1.579 81.738 1.00 92.12 215 GLN A N 1
ATOM 1737 C CA . GLN A 1 215 ? -83.370 0.976 80.447 1.00 92.12 215 GLN A CA 1
ATOM 1738 C C . GLN A 1 215 ? -82.889 2.024 79.431 1.00 92.12 215 GLN A C 1
ATOM 1740 O O . GLN A 1 215 ? -81.929 1.777 78.704 1.00 92.12 215 GLN A O 1
ATOM 1745 N N . ILE A 1 216 ? -83.512 3.208 79.406 1.00 89.94 216 ILE A N 1
ATOM 1746 C CA . ILE A 1 216 ? -83.092 4.333 78.556 1.00 89.94 216 ILE A CA 1
ATOM 1747 C C . ILE A 1 216 ? -81.677 4.789 78.928 1.00 89.94 216 ILE A C 1
ATOM 1749 O O . ILE A 1 216 ? -80.840 4.910 78.039 1.00 89.94 216 ILE A O 1
ATOM 1753 N N . LEU A 1 217 ? -81.376 4.969 80.221 1.00 92.06 217 LEU A N 1
ATOM 1754 C CA . LEU A 1 217 ? -80.031 5.350 80.674 1.00 92.06 217 LEU A CA 1
ATOM 1755 C C . LEU A 1 217 ? -78.963 4.316 80.282 1.00 92.06 217 LEU A C 1
ATOM 1757 O O . LEU A 1 217 ? -77.889 4.702 79.825 1.00 92.06 217 LEU A O 1
ATOM 1761 N N . GLN A 1 218 ? -79.262 3.017 80.399 1.00 91.44 218 GLN A N 1
ATOM 1762 C CA . GLN A 1 218 ? -78.333 1.970 79.964 1.00 91.44 218 GLN A CA 1
ATOM 1763 C C . GLN A 1 218 ? -78.081 2.029 78.446 1.00 91.44 218 GLN A C 1
ATOM 1765 O O . GLN A 1 218 ? -76.928 2.024 78.017 1.00 91.44 218 GLN A O 1
ATOM 1770 N N . LEU A 1 219 ? -79.139 2.141 77.633 1.00 90.94 219 LEU A N 1
ATOM 1771 C CA . LEU A 1 219 ? -79.013 2.244 76.175 1.00 90.94 219 LEU A CA 1
ATOM 1772 C C . LEU A 1 219 ? -78.281 3.521 75.742 1.00 90.94 219 LEU A C 1
ATOM 1774 O O . LEU A 1 219 ? -77.506 3.488 74.788 1.00 90.94 219 LEU A O 1
ATOM 1778 N N . GLU A 1 220 ? -78.478 4.642 76.436 1.00 91.44 220 GLU A N 1
ATOM 1779 C CA . GLU A 1 220 ? -77.721 5.866 76.178 1.00 91.44 220 GLU A CA 1
ATOM 1780 C C . GLU A 1 220 ? -76.218 5.690 76.422 1.00 91.44 220 GLU A C 1
ATOM 1782 O O . GLU A 1 220 ? -75.417 6.182 75.626 1.00 91.44 220 GLU A O 1
ATOM 1787 N N . ASP A 1 221 ? -75.814 5.008 77.495 1.00 92.31 221 ASP A N 1
ATOM 1788 C CA . ASP A 1 221 ? -74.397 4.783 77.798 1.00 92.31 221 ASP A CA 1
ATOM 1789 C C . ASP A 1 221 ? -73.763 3.741 76.859 1.00 92.31 221 ASP A C 1
ATOM 1791 O O . ASP A 1 221 ? -72.644 3.954 76.381 1.00 92.31 221 ASP A O 1
ATOM 1795 N N . GLU A 1 222 ? -74.499 2.693 76.471 1.00 93.06 222 GLU A N 1
ATOM 1796 C CA . GLU A 1 222 ? -74.092 1.764 75.404 1.00 93.06 222 GLU A CA 1
ATOM 1797 C C . GLU A 1 222 ? -73.912 2.490 74.054 1.00 93.06 222 GLU A C 1
ATOM 1799 O O . GLU A 1 222 ? -72.935 2.244 73.336 1.00 93.06 222 GLU A O 1
ATOM 1804 N N . ILE A 1 223 ? -74.787 3.451 73.724 1.00 91.38 223 ILE A N 1
ATOM 1805 C CA . ILE A 1 223 ? -74.663 4.304 72.530 1.00 91.38 223 ILE A CA 1
ATOM 1806 C C . ILE A 1 223 ? -73.451 5.241 72.634 1.00 91.38 223 ILE A C 1
ATOM 1808 O O . ILE A 1 223 ? -72.687 5.321 71.672 1.00 91.38 223 ILE A O 1
ATOM 1812 N N . LYS A 1 224 ? -73.221 5.909 73.775 1.00 91.94 224 LYS A N 1
ATOM 1813 C CA . LYS A 1 224 ? -72.044 6.780 73.997 1.00 91.94 224 LYS A CA 1
ATOM 1814 C C . LYS A 1 224 ? -70.737 5.992 73.858 1.00 91.94 224 LYS A C 1
ATOM 1816 O O . LYS A 1 224 ? -69.798 6.455 73.208 1.00 91.94 224 LYS A O 1
ATOM 1821 N N . GLN A 1 225 ? -70.674 4.776 74.402 1.00 89.12 225 GLN A N 1
ATOM 1822 C CA . GLN A 1 225 ? -69.510 3.894 74.266 1.00 89.12 225 GLN A CA 1
ATOM 1823 C C . GLN A 1 225 ? -69.314 3.418 72.812 1.00 89.12 225 GLN A C 1
ATOM 1825 O O . GLN A 1 225 ? -68.186 3.396 72.309 1.00 89.12 225 GLN A O 1
ATOM 1830 N N . SER A 1 226 ? -70.408 3.122 72.105 1.00 82.38 226 SER A N 1
ATOM 1831 C CA . SER A 1 226 ? -70.415 2.737 70.681 1.00 82.38 226 SER A CA 1
ATOM 1832 C C . SER A 1 226 ? -70.212 3.913 69.710 1.00 82.38 226 SER A C 1
ATOM 1834 O O . SER A 1 226 ? -70.008 3.709 68.514 1.00 82.38 226 SER A O 1
ATOM 1836 N N . GLN A 1 227 ? -70.303 5.159 70.177 1.00 86.12 227 GLN A N 1
ATOM 1837 C CA . GLN A 1 227 ? -69.844 6.353 69.460 1.00 86.12 227 GLN A CA 1
ATOM 1838 C C . GLN A 1 227 ? -68.338 6.513 69.658 1.00 86.12 227 GLN A C 1
ATOM 1840 O O . GLN A 1 227 ? -67.592 6.454 68.686 1.00 86.12 227 GLN A O 1
ATOM 1845 N N . LYS A 1 228 ? -67.886 6.551 70.918 1.00 88.88 228 LYS A N 1
ATOM 1846 C CA . LYS A 1 228 ? -66.475 6.730 71.278 1.00 88.88 228 LYS A CA 1
ATOM 1847 C C . LYS A 1 228 ? -65.531 5.730 70.597 1.00 88.88 228 LYS A C 1
ATOM 1849 O O . LYS A 1 228 ? -64.456 6.123 70.163 1.00 88.88 228 LYS A O 1
ATOM 1854 N N . THR A 1 229 ? -65.918 4.459 70.485 1.00 88.62 229 THR A N 1
ATOM 1855 C CA . THR A 1 229 ? -65.126 3.439 69.766 1.00 88.62 229 THR A CA 1
ATOM 1856 C C . THR A 1 229 ? -64.959 3.774 68.283 1.00 88.62 229 THR A C 1
ATOM 1858 O O . THR A 1 229 ? -63.830 3.825 67.805 1.00 88.62 229 THR A O 1
ATOM 1861 N N . ARG A 1 230 ? -66.043 4.115 67.576 1.00 88.12 230 ARG A N 1
ATOM 1862 C CA . ARG A 1 230 ? -65.990 4.533 66.162 1.00 88.12 230 ARG A CA 1
ATOM 1863 C C . ARG A 1 230 ? -65.233 5.846 65.953 1.00 88.12 230 ARG A C 1
ATOM 1865 O O . ARG A 1 230 ? -64.551 5.999 64.943 1.00 88.12 230 ARG A O 1
ATOM 1872 N N . ASP A 1 231 ? -65.312 6.778 66.898 1.00 87.94 231 ASP A N 1
ATOM 1873 C CA . ASP A 1 231 ? -64.546 8.031 66.854 1.00 87.94 231 ASP A CA 1
ATOM 1874 C C . ASP A 1 231 ? -63.032 7.770 67.023 1.00 87.94 231 ASP A C 1
ATOM 1876 O O . ASP A 1 231 ? -62.205 8.452 66.417 1.00 87.94 231 ASP A O 1
ATOM 1880 N N . GLN A 1 232 ? -62.649 6.741 67.792 1.00 89.56 232 GLN A N 1
ATOM 1881 C CA . GLN A 1 232 ? -61.261 6.274 67.884 1.00 89.56 232 GLN A CA 1
ATOM 1882 C C . GLN A 1 232 ? -60.818 5.543 66.603 1.00 89.56 232 GLN A C 1
ATOM 1884 O O . GLN A 1 232 ? -59.798 5.913 66.026 1.00 89.56 232 GLN A O 1
ATOM 1889 N N . GLU A 1 233 ? -61.605 4.583 66.106 1.00 90.88 233 GLU A N 1
ATOM 1890 C CA . GLU A 1 233 ? -61.324 3.842 64.862 1.00 90.88 233 GLU A CA 1
ATOM 1891 C C . GLU A 1 233 ? -61.162 4.782 63.654 1.00 90.88 233 GLU A C 1
ATOM 1893 O O . GLU A 1 233 ? -60.212 4.664 62.883 1.00 90.88 233 GLU A O 1
ATOM 1898 N N . THR A 1 234 ? -62.057 5.764 63.496 1.00 88.00 234 THR A N 1
ATOM 1899 C CA . THR A 1 234 ? -61.970 6.744 62.400 1.00 88.00 234 THR A CA 1
ATOM 1900 C C . THR A 1 234 ? -60.762 7.674 62.526 1.00 88.00 234 THR A C 1
ATOM 1902 O O . THR A 1 234 ? -60.176 8.028 61.504 1.00 88.00 234 THR A O 1
ATOM 1905 N N . SER A 1 235 ? -60.333 8.014 63.746 1.00 88.56 235 SER A N 1
ATOM 1906 C CA . SER A 1 235 ? -59.079 8.743 63.983 1.00 88.56 235 SER A CA 1
ATOM 1907 C C . SER A 1 235 ? -57.847 7.914 63.588 1.00 88.56 235 SER A C 1
ATOM 1909 O O . SER A 1 235 ? -56.952 8.418 62.909 1.00 88.56 235 SER A O 1
ATOM 1911 N N . GLU A 1 236 ? -57.817 6.620 63.925 1.00 91.38 236 GLU A N 1
ATOM 1912 C CA . GLU A 1 236 ? -56.723 5.717 63.539 1.00 91.38 236 GLU A CA 1
ATOM 1913 C C . GLU A 1 236 ? -56.657 5.505 62.017 1.00 91.38 236 GLU A C 1
ATOM 1915 O O . GLU A 1 236 ? -55.575 5.602 61.431 1.00 91.38 236 GLU A O 1
ATOM 1920 N N . PHE A 1 237 ? -57.799 5.309 61.347 1.00 92.25 237 PHE A N 1
ATOM 1921 C CA . PHE A 1 237 ? -57.842 5.219 59.883 1.00 92.25 237 PHE A CA 1
ATOM 1922 C C . PHE A 1 237 ? -57.424 6.527 59.194 1.00 92.25 237 PHE A C 1
ATOM 1924 O O . PHE A 1 237 ? -56.739 6.473 58.174 1.00 92.25 237 PHE A O 1
ATOM 1931 N N . LEU A 1 238 ? -57.771 7.699 59.741 1.00 92.06 238 LEU A N 1
ATOM 1932 C CA . LEU A 1 238 ? -57.301 8.987 59.213 1.00 92.06 238 LEU A CA 1
ATOM 1933 C C . LEU A 1 238 ? -55.774 9.116 59.292 1.00 92.06 238 LEU A C 1
ATOM 1935 O O . LEU A 1 238 ? -55.154 9.545 58.319 1.00 92.06 238 LEU A O 1
ATOM 1939 N N . ILE A 1 239 ? -55.160 8.691 60.401 1.00 92.94 239 ILE A N 1
ATOM 1940 C CA . ILE A 1 239 ? -53.698 8.691 60.561 1.00 92.94 239 ILE A CA 1
ATOM 1941 C C . ILE A 1 239 ? -53.038 7.743 59.546 1.00 92.94 239 ILE A C 1
ATOM 1943 O O . ILE A 1 239 ? -52.067 8.135 58.903 1.00 92.94 239 ILE A O 1
ATOM 1947 N N . GLN A 1 240 ? -53.581 6.535 59.347 1.00 92.94 240 GLN A N 1
ATOM 1948 C CA . GLN A 1 240 ? -53.067 5.585 58.347 1.00 92.94 240 GLN A CA 1
ATOM 1949 C C . GLN A 1 240 ? -53.207 6.103 56.907 1.00 92.94 240 GLN A C 1
ATOM 1951 O O . GLN A 1 240 ? -52.305 5.925 56.090 1.00 92.94 240 GLN A O 1
ATOM 1956 N N . ILE A 1 241 ? -54.320 6.766 56.580 1.00 90.62 241 ILE A N 1
ATOM 1957 C CA . ILE A 1 241 ? -54.522 7.382 55.262 1.00 90.62 241 ILE A CA 1
ATOM 1958 C C . ILE A 1 241 ? -53.492 8.492 55.019 1.00 90.62 241 ILE A C 1
ATOM 1960 O O . ILE A 1 241 ? -52.949 8.580 53.917 1.00 90.62 241 ILE A O 1
ATOM 1964 N N . GLU A 1 242 ? -53.197 9.327 56.018 1.00 91.62 242 GLU A N 1
ATOM 1965 C CA . GLU A 1 242 ? -52.250 10.433 55.846 1.00 91.62 242 GLU A CA 1
ATOM 1966 C C . GLU A 1 242 ? -50.795 9.953 55.744 1.00 91.62 242 GLU A C 1
ATOM 1968 O O . GLU A 1 242 ? -50.063 10.427 54.875 1.00 91.62 242 GLU A O 1
ATOM 1973 N N . THR A 1 243 ? -50.380 8.954 56.534 1.00 92.94 243 THR A N 1
ATOM 1974 C CA . THR A 1 243 ? -49.032 8.371 56.405 1.00 92.94 243 THR A CA 1
ATOM 1975 C C . THR A 1 243 ? -48.830 7.687 55.051 1.00 92.94 243 THR A C 1
ATOM 1977 O O . THR A 1 243 ? -47.792 7.893 54.420 1.00 92.94 243 THR A O 1
ATOM 1980 N N . LEU A 1 244 ? -49.831 6.960 54.539 1.00 92.25 244 LEU A N 1
ATOM 1981 C CA . LEU A 1 244 ? -49.773 6.343 53.207 1.00 92.25 244 LEU A CA 1
ATOM 1982 C C . LEU A 1 244 ? -49.704 7.378 52.070 1.00 92.25 244 LEU A C 1
ATOM 1984 O O . LEU A 1 244 ? -48.972 7.163 51.101 1.00 92.25 244 LEU A O 1
ATOM 1988 N N . LYS A 1 245 ? -50.404 8.519 52.178 1.00 91.88 245 LYS A N 1
ATOM 1989 C CA . LYS A 1 245 ? -50.224 9.644 51.237 1.00 91.88 245 LYS A CA 1
ATOM 1990 C C . LYS A 1 245 ? -48.801 10.193 51.290 1.00 91.88 245 LYS A C 1
ATOM 1992 O O . LYS A 1 245 ? -48.227 10.482 50.243 1.00 91.88 245 LYS A O 1
ATOM 1997 N N . GLU A 1 246 ? -48.240 10.356 52.487 1.00 92.88 246 GLU A N 1
ATOM 1998 C CA . GLU A 1 246 ? -46.910 10.941 52.659 1.00 92.88 246 GLU A CA 1
ATOM 1999 C C . GLU A 1 246 ? -45.806 10.012 52.118 1.00 92.88 246 GLU A C 1
ATOM 2001 O O . GLU A 1 246 ? -44.861 10.481 51.483 1.00 92.88 246 GLU A O 1
ATOM 2006 N N . GLU A 1 247 ? -45.944 8.690 52.276 1.00 94.25 247 GLU A N 1
ATOM 2007 C CA . GLU A 1 247 ? -45.083 7.702 51.608 1.00 94.25 247 GLU A CA 1
ATOM 2008 C C . GLU A 1 247 ? -45.223 7.723 50.079 1.00 94.25 247 GLU A C 1
ATOM 2010 O O . GLU A 1 247 ? -44.215 7.666 49.367 1.00 94.25 247 GLU A O 1
ATOM 2015 N N . LEU A 1 248 ? -46.452 7.830 49.561 1.00 92.69 248 LEU A N 1
ATOM 2016 C CA . LEU A 1 248 ? -46.709 7.922 48.122 1.00 92.69 248 LEU A CA 1
ATOM 2017 C C . LEU A 1 248 ? -46.081 9.193 47.526 1.00 92.69 248 LEU A C 1
ATOM 2019 O O . LEU A 1 248 ? -45.444 9.131 46.475 1.00 92.69 248 LEU A O 1
ATOM 2023 N N . ALA A 1 249 ? -46.204 10.329 48.219 1.00 91.25 249 ALA A N 1
ATOM 2024 C CA . ALA A 1 249 ? -45.599 11.598 47.826 1.00 91.25 249 ALA A CA 1
ATOM 2025 C C . ALA A 1 249 ? -44.062 11.527 47.823 1.00 91.25 249 ALA A C 1
ATOM 2027 O O . ALA A 1 249 ? -43.437 11.950 46.849 1.00 91.25 249 ALA A O 1
ATOM 2028 N N . LYS A 1 250 ? -43.452 10.926 48.858 1.00 92.38 250 LYS A N 1
ATOM 2029 C CA . LYS A 1 250 ? -41.996 10.699 48.926 1.00 92.38 250 LYS A CA 1
ATOM 2030 C C . LYS A 1 250 ? -41.513 9.868 47.734 1.00 92.38 250 LYS A C 1
ATOM 2032 O O . LYS A 1 250 ? -40.667 10.350 46.981 1.00 92.38 250 LYS A O 1
ATOM 2037 N N . LYS A 1 251 ? -42.124 8.704 47.477 1.00 92.56 251 LYS A N 1
ATOM 2038 C CA . LYS A 1 251 ? -41.810 7.868 46.298 1.00 92.56 251 LYS A CA 1
ATOM 2039 C C . LYS A 1 251 ? -42.008 8.613 44.978 1.00 92.56 251 LYS A C 1
ATOM 2041 O O . LYS A 1 251 ? -41.177 8.491 44.086 1.00 92.56 251 LYS A O 1
ATOM 2046 N N . SER A 1 252 ? -43.065 9.416 44.849 1.00 89.50 252 SER A N 1
ATOM 2047 C CA . SER A 1 252 ? -43.288 10.219 43.641 1.00 89.50 252 SER A CA 1
ATOM 2048 C C . SER A 1 252 ? -42.175 11.248 43.417 1.00 89.50 252 SER A C 1
ATOM 2050 O O . SER A 1 252 ? -41.771 11.446 42.276 1.00 89.50 252 SER A O 1
ATOM 2052 N N . SER A 1 253 ? -41.657 11.882 44.476 1.00 89.88 253 SER A N 1
ATOM 2053 C CA . SER A 1 253 ? -40.521 12.810 44.359 1.00 89.88 253 SER A CA 1
ATOM 2054 C C . SER A 1 253 ? -39.205 12.098 44.024 1.00 89.88 253 SER A C 1
ATOM 2056 O O . SER A 1 253 ? -38.433 12.582 43.201 1.00 89.88 253 SER A O 1
ATOM 2058 N N . GLU A 1 254 ? -38.989 10.908 44.586 1.00 93.81 254 GLU A N 1
ATOM 2059 C CA . GLU A 1 254 ? -37.818 10.063 44.338 1.00 93.81 254 GLU A CA 1
ATOM 2060 C C . GLU A 1 254 ? -37.778 9.556 42.883 1.00 93.81 254 GLU A C 1
ATOM 2062 O O . GLU A 1 254 ? -36.729 9.599 42.242 1.00 93.81 254 GLU A O 1
ATOM 2067 N N . PHE A 1 255 ? -38.926 9.175 42.306 1.00 91.62 255 PHE A N 1
ATOM 2068 C CA . PHE A 1 255 ? -39.020 8.855 40.876 1.00 91.62 255 PHE A CA 1
ATOM 2069 C C . PHE A 1 255 ? -38.710 10.056 39.972 1.00 91.62 255 PHE A C 1
ATOM 2071 O O . PHE A 1 255 ? -37.993 9.883 38.990 1.00 91.62 255 PHE A O 1
ATOM 2078 N N . ILE A 1 256 ? -39.191 11.261 40.306 1.00 92.25 256 ILE A N 1
ATOM 2079 C CA . ILE A 1 256 ? -38.924 12.476 39.513 1.00 92.25 256 ILE A CA 1
ATOM 2080 C C . ILE A 1 256 ? -37.422 12.801 39.500 1.00 92.25 256 ILE A C 1
ATOM 2082 O O . ILE A 1 256 ? -36.859 13.019 38.431 1.00 92.25 256 ILE A O 1
ATOM 2086 N N . ILE A 1 257 ? -36.754 12.753 40.659 1.00 94.19 257 ILE A N 1
ATOM 2087 C CA . ILE A 1 257 ? -35.303 12.998 40.771 1.00 94.19 257 ILE A CA 1
ATOM 2088 C C . ILE A 1 257 ? -34.500 11.963 39.961 1.00 94.19 257 ILE A C 1
ATOM 2090 O O . ILE A 1 257 ? -33.540 12.317 39.272 1.00 94.19 257 ILE A O 1
ATOM 2094 N N . ASN A 1 258 ? -34.907 10.691 39.989 1.00 91.81 258 ASN A N 1
ATOM 2095 C CA . ASN A 1 258 ? -34.274 9.638 39.190 1.00 91.81 258 ASN A CA 1
ATOM 2096 C C . ASN A 1 258 ? -34.511 9.825 37.677 1.00 91.81 258 ASN A C 1
ATOM 2098 O O . ASN A 1 258 ? -33.609 9.582 36.879 1.00 91.81 258 ASN A O 1
ATOM 2102 N N . GLU A 1 259 ? -35.690 10.292 37.257 1.00 91.69 259 GLU A N 1
ATOM 2103 C CA . GLU A 1 259 ? -35.975 10.601 35.848 1.00 91.69 259 GLU A CA 1
ATOM 2104 C C . GLU A 1 259 ? -35.164 11.814 35.350 1.00 91.69 259 GLU A C 1
ATOM 2106 O O . GLU A 1 259 ? -34.695 11.833 34.212 1.00 91.69 259 GLU A O 1
ATOM 2111 N N . GLU A 1 260 ? -34.981 12.828 36.197 1.00 91.31 260 GLU A N 1
ATOM 2112 C CA . GLU A 1 260 ? -34.258 14.061 35.869 1.00 91.31 260 GLU A CA 1
ATOM 2113 C C . GLU A 1 260 ? -32.736 13.840 35.796 1.00 91.31 260 GLU A C 1
ATOM 2115 O O . GLU A 1 260 ? -32.104 14.231 34.813 1.00 91.31 260 GLU A O 1
ATOM 2120 N N . THR A 1 261 ? -32.162 13.092 36.743 1.00 92.81 261 THR A N 1
ATOM 2121 C CA . THR A 1 261 ? -30.740 12.688 36.704 1.00 92.81 261 THR A CA 1
ATOM 2122 C C . THR A 1 261 ? -30.415 11.758 35.528 1.00 92.81 261 THR A C 1
ATOM 2124 O O . THR A 1 261 ? -29.376 11.924 34.889 1.00 92.81 261 THR A O 1
ATOM 2127 N N . LEU A 1 262 ? -31.316 10.836 35.155 1.00 92.38 262 LEU A N 1
ATOM 2128 C CA . LEU A 1 262 ? -31.154 10.010 33.947 1.00 92.38 262 LEU A CA 1
ATOM 2129 C C . LEU A 1 262 ? -31.165 10.839 32.650 1.00 92.38 262 LEU A C 1
ATOM 2131 O O . LEU A 1 262 ? -30.433 10.514 31.712 1.00 92.38 262 LEU A O 1
ATOM 2135 N N . LYS A 1 263 ? -31.956 11.920 32.585 1.00 92.81 263 LYS A N 1
ATOM 2136 C CA . LYS A 1 263 ? -31.936 12.863 31.451 1.00 92.81 263 LYS A CA 1
ATOM 2137 C C . LYS A 1 263 ? -30.622 13.639 31.390 1.00 92.81 263 LYS A C 1
ATOM 2139 O O . LYS A 1 263 ? -30.067 13.782 30.304 1.00 92.81 263 LYS A O 1
ATOM 2144 N N . GLU A 1 264 ? -30.106 14.101 32.528 1.00 93.19 264 GLU A N 1
ATOM 2145 C CA . GLU A 1 264 ? -28.820 14.804 32.592 1.00 93.19 264 GLU A CA 1
ATOM 2146 C C . GLU A 1 264 ? -27.648 13.891 32.178 1.00 93.19 264 GLU A C 1
ATOM 2148 O O . GLU A 1 264 ? -26.809 14.288 31.367 1.00 93.19 264 GLU A O 1
ATOM 2153 N N . GLU A 1 265 ? -27.628 12.630 32.628 1.00 94.19 265 GLU A N 1
ATOM 2154 C CA . GLU A 1 265 ? -26.658 11.630 32.157 1.00 94.19 265 GLU A CA 1
ATOM 2155 C C . GLU A 1 265 ? -26.736 11.383 30.642 1.00 94.19 265 GLU A C 1
ATOM 2157 O O . GLU A 1 265 ? -25.698 11.252 29.985 1.00 94.19 265 GLU A O 1
ATOM 2162 N N . LEU A 1 266 ? -27.947 11.319 30.075 1.00 92.25 266 LEU A N 1
ATOM 2163 C CA . LEU A 1 266 ? -28.153 11.163 28.633 1.00 92.25 266 LEU A CA 1
ATOM 2164 C C . LEU A 1 266 ? -27.604 12.361 27.851 1.00 92.25 266 LEU A C 1
ATOM 2166 O O . LEU A 1 266 ? -26.848 12.161 26.899 1.00 92.25 266 LEU A O 1
ATOM 2170 N N . VAL A 1 267 ? -27.915 13.589 28.277 1.00 94.56 267 VAL A N 1
ATOM 2171 C CA . VAL A 1 267 ? -27.394 14.817 27.652 1.00 94.56 267 VAL A CA 1
ATOM 2172 C C . VAL A 1 267 ? -25.864 14.833 27.698 1.00 94.56 267 VAL A C 1
ATOM 2174 O O . VAL A 1 267 ? -25.225 14.982 26.653 1.00 94.56 267 VAL A O 1
ATOM 2177 N N . ASN A 1 268 ? -25.264 14.574 28.862 1.00 92.75 268 ASN A N 1
ATOM 2178 C CA . ASN A 1 268 ? -23.808 14.543 29.023 1.00 92.75 268 ASN A CA 1
ATOM 2179 C C . ASN A 1 268 ? -23.139 13.460 28.151 1.00 92.75 268 ASN A C 1
ATOM 2181 O O . ASN A 1 268 ? -22.111 13.725 27.523 1.00 92.75 268 ASN A O 1
ATOM 2185 N N . LYS A 1 269 ? -23.745 12.269 28.025 1.00 94.44 269 LYS A N 1
ATOM 2186 C CA . LYS A 1 269 ? -23.276 11.222 27.097 1.00 94.44 269 LYS A CA 1
ATOM 2187 C C . LYS A 1 269 ? -23.364 11.657 25.634 1.00 94.44 269 LYS A C 1
ATOM 2189 O O . LYS A 1 269 ? -22.409 11.425 24.896 1.00 94.44 269 LYS A O 1
ATOM 2194 N N . THR A 1 270 ? -24.450 12.310 25.210 1.00 90.81 270 THR A N 1
ATOM 2195 C CA . THR A 1 270 ? -24.561 12.813 23.826 1.00 90.81 270 THR A CA 1
ATOM 2196 C C . THR A 1 270 ? -23.556 13.926 23.520 1.00 90.81 270 THR A C 1
ATOM 2198 O O . THR A 1 270 ? -22.992 13.944 22.428 1.00 90.81 270 THR A O 1
ATOM 2201 N N . PHE A 1 271 ? -23.252 14.797 24.488 1.00 94.31 271 PHE A N 1
ATOM 2202 C CA . PHE A 1 271 ? -22.258 15.860 24.326 1.00 94.31 271 PHE A CA 1
ATOM 2203 C C . PHE A 1 271 ? -20.835 15.305 24.138 1.00 94.31 271 PHE A C 1
ATOM 2205 O O . PHE A 1 271 ? -20.151 15.675 23.185 1.00 94.31 271 PHE A O 1
ATOM 2212 N N . GLU A 1 272 ? -20.399 14.363 24.980 1.00 91.06 272 GLU A N 1
ATOM 2213 C CA . GLU A 1 272 ? -19.080 13.726 24.826 1.00 91.06 272 GLU A CA 1
ATOM 2214 C C . GLU A 1 272 ? -18.995 12.824 23.576 1.00 91.06 272 GLU A C 1
ATOM 2216 O O . GLU A 1 272 ? -17.951 12.759 22.921 1.00 91.06 272 GLU A O 1
ATOM 2221 N N . GLN A 1 273 ? -20.100 12.191 23.161 1.00 89.06 273 GLN A N 1
ATOM 2222 C CA . GLN A 1 273 ? -20.171 11.505 21.862 1.00 89.06 273 GLN A CA 1
ATOM 2223 C C . GLN A 1 273 ? -19.996 12.474 20.685 1.00 89.06 273 GLN A C 1
ATOM 2225 O O . GLN A 1 273 ? -19.251 12.166 19.756 1.00 89.06 273 GLN A O 1
ATOM 2230 N N . GLN A 1 274 ? -20.621 13.654 20.719 1.00 91.31 274 GLN A N 1
ATOM 2231 C CA . GLN A 1 274 ? -20.447 14.640 19.652 1.00 91.31 274 GLN A CA 1
ATOM 2232 C C . GLN A 1 274 ? -19.034 15.246 19.652 1.00 91.31 274 GLN A C 1
ATOM 2234 O O . GLN A 1 274 ? -18.418 15.350 18.595 1.00 91.31 274 GLN A O 1
ATOM 2239 N N . LYS A 1 275 ? -18.460 15.552 20.820 1.00 92.81 275 LYS A N 1
ATOM 2240 C CA . LYS A 1 275 ? -17.071 16.023 20.931 1.00 92.81 275 LYS A CA 1
ATOM 2241 C C . LYS A 1 275 ? -16.061 15.000 20.389 1.00 92.81 275 LYS A C 1
ATOM 2243 O O . LYS A 1 275 ? -15.166 15.363 19.629 1.00 92.81 275 LYS A O 1
ATOM 2248 N N . THR A 1 276 ? -16.235 13.712 20.694 1.00 89.50 276 THR A N 1
ATOM 2249 C CA . THR A 1 276 ? -15.380 12.652 20.121 1.00 89.50 276 THR A CA 1
ATOM 2250 C C . THR A 1 276 ? -15.618 12.420 18.622 1.00 89.50 276 THR A C 1
ATOM 2252 O O . THR A 1 276 ? -14.690 12.005 17.922 1.00 89.50 276 THR A O 1
ATOM 2255 N N . LEU A 1 277 ? -16.807 12.739 18.093 1.00 91.25 277 LEU A N 1
ATOM 2256 C CA . LEU A 1 277 ? -17.069 12.784 16.650 1.00 91.25 277 LEU A CA 1
ATOM 2257 C C . LEU A 1 277 ? -16.299 13.937 15.981 1.00 91.25 277 LEU A C 1
ATOM 2259 O O . LEU A 1 277 ? -15.568 13.698 15.023 1.00 91.25 277 LEU A O 1
ATOM 2263 N N . GLU A 1 278 ? -16.392 15.155 16.521 1.00 91.62 278 GLU A N 1
ATOM 2264 C CA . GLU A 1 278 ? -15.683 16.340 16.017 1.00 91.62 278 GLU A CA 1
ATOM 2265 C C . GLU A 1 278 ? -14.156 16.147 16.057 1.00 91.62 278 GLU A C 1
ATOM 2267 O O . GLU A 1 278 ? -13.457 16.457 15.088 1.00 91.62 278 GLU A O 1
ATOM 2272 N N . GLU A 1 279 ? -13.610 15.568 17.131 1.00 92.44 279 GLU A N 1
ATOM 2273 C CA . GLU A 1 279 ? -12.192 15.193 17.197 1.00 92.44 279 GLU A CA 1
ATOM 2274 C C . GLU A 1 279 ? -11.823 14.179 16.097 1.00 92.44 279 GLU A C 1
ATOM 2276 O O . GLU A 1 279 ? -10.817 14.356 15.402 1.00 92.44 279 GLU A O 1
ATOM 2281 N N . ARG A 1 280 ? -12.656 13.153 15.870 1.00 90.94 280 ARG A N 1
ATOM 2282 C CA . ARG A 1 280 ? -12.444 12.134 14.828 1.00 90.94 280 ARG A CA 1
ATOM 2283 C C . ARG A 1 280 ? -12.488 12.712 13.411 1.00 90.94 280 ARG A C 1
ATOM 2285 O O . ARG A 1 280 ? -11.657 12.326 12.588 1.00 90.94 280 ARG A O 1
ATOM 2292 N N . GLU A 1 281 ? -13.395 13.642 13.124 1.00 90.88 281 GLU A N 1
ATOM 2293 C CA . GLU A 1 281 ? -13.443 14.353 11.838 1.00 90.88 281 GLU A CA 1
ATOM 2294 C C . GLU A 1 281 ? -12.187 15.210 11.625 1.00 90.88 281 GLU A C 1
ATOM 2296 O O . GLU A 1 281 ? -11.558 15.140 10.567 1.00 90.88 281 GLU A O 1
ATOM 2301 N N . ASN A 1 282 ? -11.738 15.932 12.657 1.00 93.25 282 ASN A N 1
ATOM 2302 C CA . ASN A 1 282 ? -10.485 16.692 12.616 1.00 93.25 282 ASN A CA 1
ATOM 2303 C C . ASN A 1 282 ? -9.256 15.797 12.357 1.00 93.25 282 ASN A C 1
ATOM 2305 O O . ASN A 1 282 ? -8.352 16.186 11.610 1.00 93.25 282 ASN A O 1
ATOM 2309 N N . PHE A 1 283 ? -9.206 14.587 12.927 1.00 91.69 283 PHE A N 1
ATOM 2310 C CA . PHE A 1 283 ? -8.155 13.614 12.608 1.00 91.69 283 PHE A CA 1
ATOM 2311 C C . PHE A 1 283 ? -8.270 13.066 11.177 1.00 91.69 283 PHE A C 1
ATOM 2313 O O . PHE A 1 283 ? -7.244 12.940 10.509 1.00 91.69 283 PHE A O 1
ATOM 2320 N N . ALA A 1 284 ? -9.480 12.810 10.670 1.00 92.62 284 ALA A N 1
ATOM 2321 C CA . ALA A 1 284 ? -9.691 12.353 9.293 1.00 92.62 284 ALA A CA 1
ATOM 2322 C C . ALA A 1 284 ? -9.240 13.396 8.249 1.00 92.62 284 ALA A C 1
ATOM 2324 O O . ALA A 1 284 ? -8.600 13.040 7.258 1.00 92.62 284 ALA A O 1
ATOM 2325 N N . VAL A 1 285 ? -9.491 14.689 8.494 1.00 93.19 285 VAL A N 1
ATOM 2326 C CA . VAL A 1 285 ? -8.996 15.782 7.635 1.00 93.19 285 VAL A CA 1
ATOM 2327 C C . VAL A 1 285 ? -7.463 15.825 7.616 1.00 93.19 285 VAL A C 1
ATOM 2329 O O . VAL A 1 285 ? -6.871 15.921 6.541 1.00 93.19 285 VAL A O 1
ATOM 2332 N N . ARG A 1 286 ? -6.800 15.688 8.776 1.00 94.38 286 ARG A N 1
ATOM 2333 C CA . ARG A 1 286 ? -5.325 15.625 8.848 1.00 94.38 286 ARG A CA 1
ATOM 2334 C C . ARG A 1 286 ? -4.754 14.389 8.154 1.00 94.38 286 ARG A C 1
ATOM 2336 O O . ARG A 1 286 ? -3.738 14.504 7.479 1.00 94.38 286 ARG A O 1
ATOM 2343 N N . ALA A 1 287 ? -5.395 13.228 8.295 1.00 92.38 287 ALA A N 1
ATOM 2344 C CA . ALA A 1 287 ? -4.967 12.005 7.618 1.00 92.38 287 ALA A CA 1
ATOM 2345 C C . ALA A 1 287 ? -4.972 12.183 6.090 1.00 92.38 287 ALA A C 1
ATOM 2347 O O . ALA A 1 287 ? -3.995 11.839 5.434 1.00 92.38 287 ALA A O 1
ATOM 2348 N N . LYS A 1 288 ? -6.017 12.815 5.543 1.00 94.25 288 LYS A N 1
ATOM 2349 C CA . LYS A 1 288 ? -6.147 13.078 4.103 1.00 94.25 288 LYS A CA 1
ATOM 2350 C C . LYS A 1 288 ? -5.153 14.121 3.569 1.00 94.25 288 LYS A C 1
ATOM 2352 O O . LYS A 1 288 ? -4.674 14.003 2.447 1.00 94.25 288 LYS A O 1
ATOM 2357 N N . ASP A 1 289 ? -4.805 15.131 4.368 1.00 95.31 289 ASP A N 1
ATOM 2358 C CA . ASP A 1 289 ? -3.730 16.085 4.046 1.00 95.31 289 ASP A CA 1
ATOM 2359 C C . ASP A 1 289 ? -2.337 15.419 4.059 1.00 95.31 289 ASP A C 1
ATOM 2361 O O . ASP A 1 289 ? -1.505 15.697 3.194 1.00 95.31 289 ASP A O 1
ATOM 2365 N N . LEU A 1 290 ? -2.093 14.485 4.986 1.00 93.56 290 LEU A N 1
ATOM 2366 C CA . LEU A 1 290 ? -0.868 13.678 5.010 1.00 93.56 290 LEU A CA 1
ATOM 2367 C C . LEU A 1 290 ? -0.795 12.689 3.835 1.00 93.56 290 LEU A C 1
ATOM 2369 O O . LEU A 1 290 ? 0.262 12.562 3.228 1.00 93.56 290 LEU A O 1
ATOM 2373 N N . GLU A 1 291 ? -1.905 12.047 3.472 1.00 93.94 291 GLU A N 1
ATOM 2374 C CA . GLU A 1 291 ? -2.030 11.162 2.303 1.00 93.94 291 GLU A CA 1
ATOM 2375 C C . GLU A 1 291 ? -1.689 11.901 0.995 1.00 93.94 291 GLU A C 1
ATOM 2377 O O . GLU A 1 291 ? -0.846 11.449 0.220 1.00 93.94 291 GLU A O 1
ATOM 2382 N N . LEU A 1 292 ? -2.248 13.101 0.788 1.00 93.25 292 LEU A N 1
ATOM 2383 C CA . LEU A 1 292 ? -1.908 13.953 -0.359 1.00 93.25 292 LEU A CA 1
ATOM 2384 C C . LEU A 1 292 ? -0.419 14.340 -0.383 1.00 93.25 292 LEU A C 1
ATOM 2386 O O . LEU A 1 292 ? 0.192 14.368 -1.453 1.00 93.25 292 LEU A O 1
ATOM 2390 N N . LYS A 1 293 ? 0.186 14.599 0.785 1.00 95.31 293 LYS A N 1
ATOM 2391 C CA . LYS A 1 293 ? 1.624 14.890 0.901 1.00 95.31 293 LYS A CA 1
ATOM 2392 C C . LYS A 1 293 ? 2.483 13.672 0.578 1.00 95.31 293 LYS A C 1
ATOM 2394 O O . LYS A 1 293 ? 3.433 13.820 -0.186 1.00 95.31 293 LYS A O 1
ATOM 2399 N N . ILE A 1 294 ? 2.133 12.488 1.080 1.00 94.19 294 ILE A N 1
ATOM 2400 C CA . ILE A 1 294 ? 2.817 11.224 0.767 1.00 94.19 294 ILE A CA 1
ATOM 2401 C C . ILE A 1 294 ? 2.788 10.968 -0.743 1.00 94.19 294 ILE A C 1
ATOM 2403 O O . ILE A 1 294 ? 3.844 10.763 -1.334 1.00 94.19 294 ILE A O 1
ATOM 2407 N N . ASN A 1 295 ? 1.627 11.104 -1.389 1.00 94.50 295 ASN A N 1
ATOM 2408 C CA . ASN A 1 295 ? 1.504 10.929 -2.839 1.00 94.50 295 ASN A CA 1
ATOM 2409 C C . ASN A 1 295 ? 2.361 11.947 -3.617 1.00 94.50 295 ASN A C 1
ATOM 2411 O O . ASN A 1 295 ? 3.046 11.583 -4.569 1.00 94.50 295 ASN A O 1
ATOM 2415 N N . SER A 1 296 ? 2.403 13.215 -3.181 1.00 93.94 296 SER A N 1
ATOM 2416 C CA . SER A 1 296 ? 3.275 14.226 -3.804 1.00 93.94 296 SER A CA 1
ATOM 2417 C C . SER A 1 296 ? 4.775 13.946 -3.621 1.00 93.94 296 SER A C 1
ATOM 2419 O O . SER A 1 296 ? 5.571 14.288 -4.493 1.00 93.94 296 SER A O 1
ATOM 2421 N N . LEU A 1 297 ? 5.159 13.306 -2.510 1.00 93.75 297 LEU A N 1
ATOM 2422 C CA . LEU A 1 297 ? 6.539 12.916 -2.223 1.00 93.75 297 LEU A CA 1
ATOM 2423 C C . LEU A 1 297 ? 6.946 11.632 -2.955 1.00 93.75 297 LEU A C 1
ATOM 2425 O O . LEU A 1 297 ? 8.102 11.551 -3.358 1.00 93.75 297 LEU A O 1
ATOM 2429 N N . SER A 1 298 ? 6.027 10.681 -3.176 1.00 92.88 298 SER A N 1
ATOM 2430 C CA . SER A 1 298 ? 6.285 9.520 -4.043 1.00 92.88 298 SER A CA 1
ATOM 2431 C C . SER A 1 298 ? 6.579 9.997 -5.456 1.00 92.88 298 SER A C 1
ATOM 2433 O O . SER A 1 298 ? 7.697 9.830 -5.918 1.00 92.88 298 SER A O 1
ATOM 2435 N N . ASN A 1 299 ? 5.661 10.745 -6.079 1.00 94.31 299 ASN A N 1
ATOM 2436 C CA . ASN A 1 299 ? 5.849 11.242 -7.445 1.00 94.31 299 ASN A CA 1
ATOM 2437 C C . ASN A 1 299 ? 7.187 11.995 -7.626 1.00 94.31 299 ASN A C 1
ATOM 2439 O O . ASN A 1 299 ? 7.834 11.862 -8.661 1.00 94.31 299 ASN A O 1
ATOM 2443 N N . LEU A 1 300 ? 7.623 12.766 -6.618 1.00 95.00 300 LEU A N 1
ATOM 2444 C CA . LEU A 1 300 ? 8.914 13.464 -6.634 1.00 95.00 300 LEU A CA 1
ATOM 2445 C C . LEU A 1 300 ? 10.122 12.529 -6.427 1.00 95.00 300 LEU A C 1
ATOM 2447 O O . LEU A 1 300 ? 11.167 12.753 -7.035 1.00 95.00 300 LEU A O 1
ATOM 2451 N N . LYS A 1 301 ? 10.007 11.500 -5.580 1.00 95.69 301 LYS A N 1
ATOM 2452 C CA . LYS A 1 301 ? 11.010 10.432 -5.438 1.00 95.69 301 LYS A CA 1
ATOM 2453 C C . LYS A 1 301 ? 11.159 9.674 -6.756 1.00 95.69 301 LYS A C 1
ATOM 2455 O O . LYS A 1 301 ? 12.281 9.473 -7.202 1.00 95.69 301 LYS A O 1
ATOM 2460 N N . ASP A 1 302 ? 10.049 9.292 -7.370 1.00 93.75 302 ASP A N 1
ATOM 2461 C CA . ASP A 1 302 ? 10.013 8.430 -8.549 1.00 93.75 302 ASP A CA 1
ATOM 2462 C C . ASP A 1 302 ? 10.582 9.179 -9.783 1.00 93.75 302 ASP A C 1
ATOM 2464 O O . ASP A 1 302 ? 11.406 8.639 -10.519 1.00 93.75 302 ASP A O 1
ATOM 2468 N N . GLU A 1 303 ? 10.288 10.481 -9.919 1.00 95.75 303 GLU A N 1
ATOM 2469 C CA . GLU A 1 303 ? 10.958 11.422 -10.843 1.00 95.75 303 GLU A CA 1
ATOM 2470 C C . GLU A 1 303 ? 12.485 11.506 -10.605 1.00 95.75 303 GLU A C 1
ATOM 2472 O O . GLU A 1 303 ? 13.275 11.494 -11.552 1.00 95.75 303 GLU A O 1
ATOM 2477 N N . LEU A 1 304 ? 12.936 11.573 -9.345 1.00 94.50 304 LEU A N 1
ATOM 2478 C CA . LEU A 1 304 ? 14.365 11.631 -9.004 1.00 94.50 304 LEU A CA 1
ATOM 2479 C C . LEU A 1 304 ? 15.092 10.296 -9.233 1.00 94.50 304 LEU A C 1
ATOM 2481 O O . LEU A 1 304 ? 16.258 10.300 -9.637 1.00 94.50 304 LEU A O 1
ATOM 2485 N N . GLU A 1 305 ? 14.424 9.169 -8.996 1.00 94.12 305 GLU A N 1
ATOM 2486 C CA . GLU A 1 305 ? 14.940 7.828 -9.277 1.00 94.12 305 GLU A CA 1
ATOM 2487 C C . GLU A 1 305 ? 15.060 7.586 -10.785 1.00 94.12 305 GLU A C 1
ATOM 2489 O O . GLU A 1 305 ? 16.088 7.073 -11.227 1.00 94.12 305 GLU A O 1
ATOM 2494 N N . GLU A 1 306 ? 14.112 8.062 -11.597 1.00 93.75 306 GLU A N 1
ATOM 2495 C CA . GLU A 1 306 ? 14.226 8.008 -13.059 1.00 93.75 306 GLU A CA 1
ATOM 2496 C C . GLU A 1 306 ? 15.378 8.882 -13.581 1.00 93.75 306 GLU A C 1
ATOM 2498 O O . GLU A 1 306 ? 16.188 8.441 -14.403 1.00 93.75 306 GLU A O 1
ATOM 2503 N N . GLN A 1 307 ? 15.545 10.096 -13.045 1.00 93.88 307 GLN A N 1
ATOM 2504 C CA . GLN A 1 307 ? 16.695 10.945 -13.379 1.00 93.88 307 GLN A CA 1
ATOM 2505 C C . GLN A 1 307 ? 18.040 10.331 -12.944 1.00 93.88 307 GLN A C 1
ATOM 2507 O O . GLN A 1 307 ? 19.064 10.589 -13.587 1.00 93.88 307 GLN A O 1
ATOM 2512 N N . LEU A 1 308 ? 18.065 9.526 -11.876 1.00 94.12 308 LEU A N 1
ATOM 2513 C CA . LEU A 1 308 ? 19.231 8.731 -11.475 1.00 94.12 308 LEU A CA 1
ATOM 2514 C C . LEU A 1 308 ? 19.451 7.525 -12.397 1.00 94.12 308 LEU A C 1
ATOM 2516 O O . LEU A 1 308 ? 20.601 7.253 -12.748 1.00 94.12 308 LEU A O 1
ATOM 2520 N N . ARG A 1 309 ? 18.387 6.839 -12.832 1.00 96.62 309 ARG A N 1
ATOM 2521 C CA . ARG A 1 309 ? 18.443 5.713 -13.779 1.00 96.62 309 ARG A CA 1
ATOM 2522 C C . ARG A 1 309 ? 19.042 6.153 -15.113 1.00 96.62 309 ARG A C 1
ATOM 2524 O O . ARG A 1 309 ? 20.034 5.572 -15.550 1.00 96.62 309 ARG A O 1
ATOM 2531 N N . MET A 1 310 ? 18.528 7.239 -15.691 1.00 94.81 310 MET A N 1
ATOM 2532 C CA . MET A 1 310 ? 19.038 7.813 -16.941 1.00 94.81 310 MET A CA 1
ATOM 2533 C C . MET A 1 310 ? 20.516 8.216 -16.835 1.00 94.81 310 MET A C 1
ATOM 2535 O O . MET A 1 310 ? 21.333 7.773 -17.638 1.00 94.81 310 MET A O 1
ATOM 2539 N N . LYS A 1 311 ? 20.907 8.953 -15.784 1.00 94.56 311 LYS A N 1
ATOM 2540 C CA . LYS A 1 311 ? 22.320 9.332 -15.568 1.00 94.56 311 LYS A CA 1
ATOM 2541 C C . LYS A 1 311 ? 23.237 8.134 -15.308 1.00 94.56 311 LYS A C 1
ATOM 2543 O O . LYS A 1 311 ? 24.418 8.187 -15.642 1.00 94.56 311 LYS A O 1
ATOM 2548 N N . SER A 1 312 ? 22.721 7.055 -14.723 1.00 92.81 312 SER A N 1
ATOM 2549 C CA . SER A 1 312 ? 23.478 5.809 -14.552 1.00 92.81 312 SER A CA 1
ATOM 2550 C C . SER A 1 312 ? 23.722 5.122 -15.897 1.00 92.81 312 SER A C 1
ATOM 2552 O O . SER A 1 312 ? 24.826 4.633 -16.134 1.00 92.81 312 SER A O 1
ATOM 2554 N N . GLN A 1 313 ? 22.743 5.152 -16.807 1.00 93.31 313 GLN A N 1
ATOM 2555 C CA . GLN A 1 313 ? 22.904 4.652 -18.172 1.00 93.31 313 GLN A CA 1
ATOM 2556 C C . GLN A 1 313 ? 23.915 5.491 -18.975 1.00 93.31 313 GLN A C 1
ATOM 2558 O O . GLN A 1 313 ? 24.784 4.915 -19.631 1.00 93.31 313 GLN A O 1
ATOM 2563 N N . ASP A 1 314 ? 23.881 6.825 -18.861 1.00 94.19 314 ASP A N 1
ATOM 2564 C CA . ASP A 1 314 ? 24.891 7.713 -19.463 1.00 94.19 314 ASP A CA 1
ATOM 2565 C C . ASP A 1 314 ? 26.310 7.370 -18.971 1.00 94.19 314 ASP A C 1
ATOM 2567 O O . ASP A 1 314 ? 27.252 7.285 -19.760 1.00 94.19 314 ASP A O 1
ATOM 2571 N N . VAL A 1 315 ? 26.473 7.117 -17.666 1.00 93.31 315 VAL A N 1
ATOM 2572 C CA . VAL A 1 315 ? 27.761 6.717 -17.071 1.00 93.31 315 VAL A CA 1
ATOM 2573 C C . VAL A 1 315 ? 28.241 5.359 -17.594 1.00 93.31 315 VAL A C 1
ATOM 2575 O O . VAL A 1 315 ? 29.441 5.203 -17.821 1.00 93.31 315 VAL A O 1
ATOM 2578 N N . ILE A 1 316 ? 27.345 4.394 -17.830 1.00 94.38 316 ILE A N 1
ATOM 2579 C CA . ILE A 1 316 ? 27.699 3.102 -18.445 1.00 94.38 316 ILE A CA 1
ATOM 2580 C C . ILE A 1 316 ? 28.200 3.312 -19.881 1.00 94.38 316 ILE A C 1
ATOM 2582 O O . ILE A 1 316 ? 29.274 2.818 -20.226 1.00 94.38 316 ILE A O 1
ATOM 2586 N N . LEU A 1 317 ? 27.486 4.100 -20.692 1.00 94.00 317 LEU A N 1
ATOM 2587 C CA . LEU A 1 317 ? 27.870 4.390 -22.080 1.00 94.00 317 LEU A CA 1
ATOM 2588 C C . LEU A 1 317 ? 29.224 5.117 -22.167 1.00 94.00 317 LEU A C 1
ATOM 2590 O O . LEU A 1 317 ? 30.083 4.730 -22.959 1.00 94.00 317 LEU A O 1
ATOM 2594 N N . LEU A 1 318 ? 29.460 6.108 -21.302 1.00 93.69 318 LEU A N 1
ATOM 2595 C CA . LEU A 1 318 ? 30.744 6.815 -21.211 1.00 93.69 318 LEU A CA 1
ATOM 2596 C C . LEU A 1 318 ? 31.885 5.910 -20.712 1.00 93.69 318 LEU A C 1
ATOM 2598 O O . LEU A 1 318 ? 33.036 6.081 -21.119 1.00 93.69 318 LEU A O 1
ATOM 2602 N N . GLN A 1 319 ? 31.595 4.936 -19.843 1.00 92.12 319 GLN A N 1
ATOM 2603 C CA . GLN A 1 319 ? 32.579 3.945 -19.400 1.00 92.12 319 GLN A CA 1
ATOM 2604 C C . GLN A 1 319 ? 32.938 2.968 -20.536 1.00 92.12 319 GLN A C 1
ATOM 2606 O O . GLN A 1 319 ? 34.116 2.651 -20.708 1.00 92.12 319 GLN A O 1
ATOM 2611 N N . GLU A 1 320 ? 31.963 2.535 -21.344 1.00 92.94 320 GLU A N 1
ATOM 2612 C CA . GLU A 1 320 ? 32.223 1.746 -22.553 1.00 92.94 320 GLU A CA 1
ATOM 2613 C C . GLU A 1 320 ? 33.057 2.520 -23.579 1.00 92.94 320 GLU A C 1
ATOM 2615 O O . GLU A 1 320 ? 34.042 1.986 -24.086 1.00 92.94 320 GLU A O 1
ATOM 2620 N N . GLU A 1 321 ? 32.695 3.769 -23.889 1.00 93.44 321 GLU A N 1
ATOM 2621 C CA . GLU A 1 321 ? 33.445 4.613 -24.830 1.00 93.44 321 GLU A CA 1
ATOM 2622 C C . GLU A 1 321 ? 34.897 4.799 -24.370 1.00 93.44 321 GLU A C 1
ATOM 2624 O O . GLU A 1 321 ? 35.833 4.604 -25.145 1.00 93.44 321 GLU A O 1
ATOM 2629 N N . LYS A 1 322 ? 35.100 5.082 -23.080 1.00 92.19 322 LYS A N 1
ATOM 2630 C CA . LYS A 1 322 ? 36.424 5.201 -22.463 1.00 92.19 322 LYS A CA 1
ATOM 2631 C C . LYS A 1 322 ? 37.265 3.930 -22.609 1.00 92.19 322 LYS A C 1
ATOM 2633 O O . LYS A 1 322 ? 38.453 4.031 -22.908 1.00 92.19 322 LYS A O 1
ATOM 2638 N N . GLU A 1 323 ? 36.691 2.746 -22.397 1.00 92.69 323 GLU A N 1
ATOM 2639 C CA . GLU A 1 323 ? 37.430 1.488 -22.558 1.00 92.69 323 GLU A CA 1
ATOM 2640 C C . GLU A 1 323 ? 37.682 1.154 -24.044 1.00 92.69 323 GLU A C 1
ATOM 2642 O O . GLU A 1 323 ? 38.771 0.685 -24.369 1.00 92.69 323 GLU A O 1
ATOM 2647 N N . ARG A 1 324 ? 36.773 1.504 -24.970 1.00 94.00 324 ARG A N 1
ATOM 2648 C CA . ARG A 1 324 ? 37.020 1.422 -26.429 1.00 94.00 324 ARG A CA 1
ATOM 2649 C C . ARG A 1 324 ? 38.190 2.320 -26.857 1.00 94.00 324 ARG A C 1
ATOM 2651 O O . ARG A 1 324 ? 39.112 1.847 -27.517 1.00 94.00 324 ARG A O 1
ATOM 2658 N N . LEU A 1 325 ? 38.199 3.587 -26.432 1.00 93.50 325 LEU A N 1
ATOM 2659 C CA . LEU A 1 325 ? 39.282 4.543 -26.717 1.00 93.50 325 LEU A CA 1
ATOM 2660 C C . LEU A 1 325 ? 40.622 4.108 -26.104 1.00 93.50 325 LEU A C 1
ATOM 2662 O O . LEU A 1 325 ? 41.680 4.323 -26.688 1.00 93.50 325 LEU A O 1
ATOM 2666 N N . LYS A 1 326 ? 40.592 3.465 -24.935 1.00 93.00 326 LYS A N 1
ATOM 2667 C CA . LYS A 1 326 ? 41.773 2.897 -24.273 1.00 93.00 326 LYS A CA 1
ATOM 2668 C C . LYS A 1 326 ? 42.352 1.700 -25.035 1.00 93.00 326 LYS A C 1
ATOM 2670 O O . LYS A 1 326 ? 43.571 1.628 -25.157 1.00 93.00 326 LYS A O 1
ATOM 2675 N N . VAL A 1 327 ? 41.510 0.818 -25.586 1.00 93.25 327 VAL A N 1
ATOM 2676 C CA . VAL A 1 327 ? 41.953 -0.253 -26.501 1.00 93.25 327 VAL A CA 1
ATOM 2677 C C . VAL A 1 327 ? 42.571 0.352 -27.765 1.00 93.25 327 VAL A C 1
ATOM 2679 O O . VAL A 1 327 ? 43.709 0.025 -28.093 1.00 93.25 327 VAL A O 1
ATOM 2682 N N . GLN A 1 328 ? 41.894 1.314 -28.401 1.00 93.06 328 GLN A N 1
ATOM 2683 C CA . GLN A 1 328 ? 42.411 2.002 -29.589 1.00 93.06 328 GLN A CA 1
ATOM 2684 C C . GLN A 1 328 ? 43.763 2.695 -29.330 1.00 93.06 328 GLN A C 1
ATOM 2686 O O . GLN A 1 328 ? 44.656 2.635 -30.170 1.00 93.06 328 GLN A O 1
ATOM 2691 N N . ASN A 1 329 ? 43.954 3.311 -28.159 1.00 91.12 329 ASN A N 1
ATOM 2692 C CA . ASN A 1 329 ? 45.251 3.876 -27.778 1.00 91.12 329 ASN A CA 1
ATOM 2693 C C . ASN A 1 329 ? 46.331 2.790 -27.647 1.00 91.12 329 ASN A C 1
ATOM 2695 O O . ASN A 1 329 ? 47.425 2.985 -28.164 1.00 91.12 329 ASN A O 1
ATOM 2699 N N . SER A 1 330 ? 46.033 1.631 -27.044 1.00 92.06 330 SER A N 1
ATOM 2700 C CA . SER A 1 330 ? 47.010 0.531 -26.976 1.00 92.06 330 SER A CA 1
ATOM 2701 C C . SER A 1 330 ? 47.358 -0.067 -28.348 1.00 92.06 330 SER A C 1
ATOM 2703 O O . SER A 1 330 ? 48.515 -0.404 -28.579 1.00 92.06 330 SER A O 1
ATOM 2705 N N . GLU A 1 331 ? 46.405 -0.123 -29.285 1.00 93.19 331 GLU A N 1
ATOM 2706 C CA . GLU A 1 331 ? 46.665 -0.520 -30.679 1.00 93.19 331 GLU A CA 1
ATOM 2707 C C . GLU A 1 331 ? 47.564 0.497 -31.406 1.00 93.19 331 GLU A C 1
ATOM 2709 O O . GLU A 1 331 ? 48.425 0.113 -32.200 1.00 93.19 331 GLU A O 1
ATOM 2714 N N . LEU A 1 332 ? 47.389 1.796 -31.134 1.00 93.56 332 LEU A N 1
ATOM 2715 C CA . LEU A 1 332 ? 48.227 2.864 -31.687 1.00 93.56 332 LEU A CA 1
ATOM 2716 C C . LEU A 1 332 ? 49.635 2.880 -31.072 1.00 93.56 332 LEU A C 1
ATOM 2718 O O . LEU A 1 332 ? 50.602 3.088 -31.804 1.00 93.56 332 LEU A O 1
ATOM 2722 N N . ASP A 1 333 ? 49.771 2.613 -29.770 1.00 91.75 333 ASP A N 1
ATOM 2723 C CA . ASP A 1 333 ? 51.068 2.461 -29.098 1.00 91.75 333 ASP A CA 1
ATOM 2724 C C . ASP A 1 333 ? 51.834 1.233 -29.632 1.00 91.75 333 ASP A C 1
ATOM 2726 O O . ASP A 1 333 ? 53.037 1.315 -29.896 1.00 91.75 333 ASP A O 1
ATOM 2730 N N . GLU A 1 334 ? 51.149 0.108 -29.876 1.00 92.69 334 GLU A N 1
ATOM 2731 C CA . GLU A 1 334 ? 51.749 -1.078 -30.503 1.00 92.69 334 GLU A CA 1
ATOM 2732 C C . GLU A 1 334 ? 52.176 -0.798 -31.957 1.00 92.69 334 GLU A C 1
ATOM 2734 O O . GLU A 1 334 ? 53.289 -1.151 -32.359 1.00 92.69 334 GLU A O 1
ATOM 2739 N N . GLN A 1 335 ? 51.350 -0.104 -32.747 1.00 93.00 335 GLN A N 1
ATOM 2740 C CA . GLN A 1 335 ? 51.729 0.343 -34.095 1.00 93.00 335 GLN A CA 1
ATOM 2741 C C . GLN A 1 335 ? 52.941 1.286 -34.066 1.00 93.00 335 GLN A C 1
ATOM 2743 O O . GLN A 1 335 ? 53.864 1.117 -34.864 1.00 93.00 335 GLN A O 1
ATOM 2748 N N . ALA A 1 336 ? 52.988 2.235 -33.127 1.00 90.56 336 ALA A N 1
ATOM 2749 C CA . ALA A 1 336 ? 54.117 3.145 -32.958 1.00 90.56 336 ALA A CA 1
ATOM 2750 C C . ALA A 1 336 ? 55.408 2.399 -32.576 1.00 90.56 336 ALA A C 1
ATOM 2752 O O . ALA A 1 336 ? 56.467 2.702 -33.128 1.00 90.56 336 ALA A O 1
ATOM 2753 N N . SER A 1 337 ? 55.327 1.389 -31.701 1.00 93.00 337 SER A N 1
ATOM 2754 C CA . SER A 1 337 ? 56.473 0.537 -31.355 1.00 93.00 337 SER A CA 1
ATOM 2755 C C . SER A 1 337 ? 56.979 -0.260 -32.561 1.00 93.00 337 SER A C 1
ATOM 2757 O O . SER A 1 337 ? 58.178 -0.260 -32.834 1.00 93.00 337 SER A O 1
ATOM 2759 N N . ASN A 1 338 ? 56.077 -0.878 -33.332 1.00 92.81 338 ASN A N 1
ATOM 2760 C CA . ASN A 1 338 ? 56.436 -1.632 -34.536 1.00 92.81 338 ASN A CA 1
ATOM 2761 C C . ASN A 1 338 ? 57.102 -0.739 -35.602 1.00 92.81 338 ASN A C 1
ATOM 2763 O O . ASN A 1 338 ? 58.161 -1.089 -36.124 1.00 92.81 338 ASN A O 1
ATOM 2767 N N . ILE A 1 339 ? 56.545 0.450 -35.866 1.00 93.06 339 ILE A N 1
ATOM 2768 C CA . ILE A 1 339 ? 57.132 1.444 -36.784 1.00 93.06 339 ILE A CA 1
ATOM 2769 C C . ILE A 1 339 ? 58.501 1.927 -36.275 1.00 93.06 339 ILE A C 1
ATOM 2771 O O . ILE A 1 339 ? 59.418 2.140 -37.071 1.00 93.06 339 ILE A O 1
ATOM 2775 N N . GLN A 1 340 ? 58.676 2.080 -34.959 1.00 90.69 340 GLN A N 1
ATOM 2776 C CA . GLN A 1 340 ? 59.965 2.453 -34.378 1.00 90.69 340 GLN A CA 1
ATOM 2777 C C . GLN A 1 340 ? 61.015 1.345 -34.553 1.00 90.69 340 GLN A C 1
ATOM 2779 O O . GLN A 1 340 ? 62.157 1.651 -34.893 1.00 90.69 340 GLN A O 1
ATOM 2784 N N . ASP A 1 341 ? 60.643 0.073 -34.398 1.00 91.44 341 ASP A N 1
ATOM 2785 C CA . ASP A 1 341 ? 61.552 -1.060 -34.600 1.00 91.44 341 ASP A CA 1
ATOM 2786 C C . ASP A 1 341 ? 61.897 -1.303 -36.076 1.00 91.44 341 ASP A C 1
ATOM 2788 O O . ASP A 1 341 ? 63.037 -1.650 -36.390 1.00 91.44 341 ASP A O 1
ATOM 2792 N N . GLU A 1 342 ? 60.972 -1.063 -37.007 1.00 92.00 342 GLU A N 1
ATOM 2793 C CA . GLU A 1 342 ? 61.295 -0.979 -38.439 1.00 92.00 342 GLU A CA 1
ATOM 2794 C C . GLU A 1 342 ? 62.237 0.198 -38.736 1.00 92.00 342 GLU A C 1
ATOM 2796 O O . GLU A 1 342 ? 63.256 0.026 -39.407 1.00 92.00 342 GLU A O 1
ATOM 2801 N N . GLY A 1 343 ? 61.972 1.374 -38.160 1.00 91.25 343 GLY A N 1
ATOM 2802 C CA . GLY A 1 343 ? 62.841 2.548 -38.264 1.00 91.25 343 GLY A CA 1
ATOM 2803 C C . GLY A 1 343 ? 64.237 2.351 -37.656 1.00 91.25 343 GLY A C 1
ATOM 2804 O O . GLY A 1 343 ? 65.199 2.968 -38.119 1.00 91.25 343 GLY A O 1
ATOM 2805 N N . ASN A 1 344 ? 64.373 1.477 -36.655 1.00 91.56 344 ASN A N 1
ATOM 2806 C CA . ASN A 1 344 ? 65.656 1.065 -36.087 1.00 91.56 344 ASN A CA 1
ATOM 2807 C C . ASN A 1 344 ? 66.401 0.108 -37.033 1.00 91.56 344 ASN A C 1
ATOM 2809 O O . ASN A 1 344 ? 67.551 0.384 -37.370 1.00 91.56 344 ASN A O 1
ATOM 2813 N N . LYS A 1 345 ? 65.742 -0.936 -37.557 1.00 92.12 345 LYS A N 1
ATOM 2814 C CA . LYS A 1 345 ? 66.331 -1.863 -38.550 1.00 92.12 345 LYS A CA 1
ATOM 2815 C C . LYS A 1 345 ? 66.820 -1.121 -39.799 1.00 92.12 345 LYS A C 1
ATOM 2817 O O . LYS A 1 345 ? 67.971 -1.269 -40.197 1.00 92.12 345 LYS A O 1
ATOM 2822 N N . LEU A 1 346 ? 65.993 -0.235 -40.360 1.00 92.19 346 LEU A N 1
ATOM 2823 C CA . LEU A 1 346 ? 66.358 0.592 -41.519 1.00 92.19 346 LEU A CA 1
ATOM 2824 C C . LEU A 1 346 ? 67.519 1.558 -41.219 1.00 92.19 346 LEU A C 1
ATOM 2826 O O . LEU A 1 346 ? 68.293 1.898 -42.115 1.00 92.19 346 LEU A O 1
ATOM 2830 N N . ARG A 1 347 ? 67.683 1.993 -39.961 1.00 93.19 347 ARG A N 1
ATOM 2831 C CA . ARG A 1 347 ? 68.833 2.803 -39.525 1.00 93.19 347 ARG A CA 1
ATOM 2832 C C . ARG A 1 347 ? 70.116 1.975 -39.452 1.00 93.19 347 ARG A C 1
ATOM 2834 O O . ARG A 1 347 ? 71.164 2.479 -39.849 1.00 93.19 347 ARG A O 1
ATOM 2841 N N . GLU A 1 348 ? 70.040 0.732 -38.983 1.00 90.12 348 GLU A N 1
ATOM 2842 C CA . GLU A 1 348 ? 71.169 -0.205 -38.976 1.00 90.12 348 GLU A CA 1
ATOM 2843 C C . GLU A 1 348 ? 71.590 -0.575 -40.405 1.00 90.12 348 GLU A C 1
ATOM 2845 O O . GLU A 1 348 ? 72.764 -0.437 -40.750 1.00 90.12 348 GLU A O 1
ATOM 2850 N N . GLU A 1 349 ? 70.639 -0.925 -41.278 1.00 92.06 349 GLU A N 1
ATOM 2851 C CA . GLU A 1 349 ? 70.898 -1.166 -42.705 1.00 92.06 349 GLU A CA 1
ATOM 2852 C C . GLU A 1 349 ? 71.546 0.049 -43.384 1.00 92.06 349 GLU A C 1
ATOM 2854 O O . GLU A 1 349 ? 72.541 -0.094 -44.100 1.00 92.06 349 GLU A O 1
ATOM 2859 N N . LYS A 1 350 ? 71.040 1.261 -43.117 1.00 92.00 350 LYS A N 1
ATOM 2860 C CA . LYS A 1 350 ? 71.624 2.510 -43.624 1.00 92.00 350 LYS A CA 1
ATOM 2861 C C . LYS A 1 350 ? 73.058 2.715 -43.131 1.00 92.00 350 LYS A C 1
ATOM 2863 O O . LYS A 1 350 ? 73.917 3.043 -43.943 1.00 92.00 350 LYS A O 1
ATOM 2868 N N . ALA A 1 351 ? 73.345 2.475 -41.851 1.00 90.62 351 ALA A N 1
ATOM 2869 C CA . ALA A 1 351 ? 74.699 2.586 -41.304 1.00 90.62 351 ALA A CA 1
ATOM 2870 C C . ALA A 1 351 ? 75.669 1.556 -41.923 1.00 90.62 351 ALA A C 1
ATOM 2872 O O . ALA A 1 351 ? 76.824 1.878 -42.214 1.00 90.62 351 ALA A O 1
ATOM 2873 N N . VAL A 1 352 ? 75.198 0.332 -42.196 1.00 92.44 352 VAL A N 1
ATOM 2874 C CA . VAL A 1 352 ? 75.967 -0.695 -42.921 1.00 92.44 352 VAL A CA 1
ATOM 2875 C C . VAL A 1 352 ? 76.236 -0.266 -44.369 1.00 92.44 352 VAL A C 1
ATOM 2877 O O . VAL A 1 352 ? 77.364 -0.410 -44.846 1.00 92.44 352 VAL A O 1
ATOM 2880 N N . GLN A 1 353 ? 75.252 0.316 -45.062 1.00 90.88 353 GLN A N 1
ATOM 2881 C CA . GLN A 1 353 ? 75.456 0.858 -46.410 1.00 90.88 353 GLN A CA 1
ATOM 2882 C C . GLN A 1 353 ? 76.409 2.064 -46.419 1.00 90.88 353 GLN A C 1
ATOM 2884 O O . GLN A 1 353 ? 77.286 2.124 -47.276 1.00 90.88 353 GLN A O 1
ATOM 2889 N N . GLU A 1 354 ? 76.320 2.983 -45.454 1.00 90.75 354 GLU A N 1
ATOM 2890 C CA . GLU A 1 354 ? 77.236 4.131 -45.319 1.00 90.75 354 GLU A CA 1
ATOM 2891 C C . GLU A 1 354 ? 78.686 3.687 -45.058 1.00 90.75 354 GLU A C 1
ATOM 2893 O O . GLU A 1 354 ? 79.625 4.211 -45.669 1.00 90.75 354 GLU A O 1
ATOM 2898 N N . SER A 1 355 ? 78.868 2.656 -44.228 1.00 91.12 355 SER A N 1
ATOM 2899 C CA . SER A 1 355 ? 80.159 1.989 -44.030 1.00 91.12 355 SER A CA 1
ATOM 2900 C C . SER A 1 355 ? 80.686 1.385 -45.340 1.00 91.12 355 SER A C 1
ATOM 2902 O O . SER A 1 355 ? 81.834 1.626 -45.726 1.00 91.12 355 SER A O 1
ATOM 2904 N N . LYS A 1 356 ? 79.831 0.681 -46.098 1.00 93.62 356 LYS A N 1
ATOM 2905 C CA . LYS A 1 356 ? 80.219 0.077 -47.380 1.00 93.62 356 LYS A CA 1
ATOM 2906 C C . LYS A 1 356 ? 80.540 1.114 -48.461 1.00 93.62 356 LYS A C 1
ATOM 2908 O O . LYS A 1 356 ? 81.469 0.907 -49.238 1.00 93.62 356 LYS A O 1
ATOM 2913 N N . ILE A 1 357 ? 79.821 2.236 -48.497 1.00 91.62 357 ILE A N 1
ATOM 2914 C CA . ILE A 1 357 ? 80.113 3.375 -49.380 1.00 91.62 357 ILE A CA 1
ATOM 2915 C C . ILE A 1 357 ? 81.486 3.967 -49.039 1.00 91.62 357 ILE A C 1
ATOM 2917 O O . ILE A 1 357 ? 82.280 4.194 -49.948 1.00 91.62 357 ILE A O 1
ATOM 2921 N N . SER A 1 358 ? 81.804 4.133 -47.753 1.00 92.00 358 SER A N 1
ATOM 2922 C CA . SER A 1 358 ? 83.112 4.632 -47.298 1.00 92.00 358 SER A CA 1
ATOM 2923 C C . SER A 1 358 ? 84.265 3.686 -47.677 1.00 92.00 358 SER A C 1
ATOM 2925 O O . SER A 1 358 ? 85.320 4.132 -48.127 1.00 92.00 358 SER A O 1
ATOM 2927 N N . GLU A 1 359 ? 84.063 2.368 -47.563 1.00 91.88 359 GLU A N 1
ATOM 2928 C CA . GLU A 1 359 ? 85.039 1.365 -48.018 1.00 91.88 359 GLU A CA 1
ATOM 2929 C C . GLU A 1 359 ? 85.240 1.414 -49.545 1.00 91.88 359 GLU A C 1
ATOM 2931 O O . GLU A 1 359 ? 86.375 1.424 -50.023 1.00 91.88 359 GLU A O 1
ATOM 2936 N N . LEU A 1 360 ? 84.153 1.502 -50.320 1.00 91.00 360 LEU A N 1
ATOM 2937 C CA . LEU A 1 360 ? 84.214 1.619 -51.780 1.00 91.00 360 LEU A CA 1
ATOM 2938 C C . LEU A 1 360 ? 84.879 2.926 -52.232 1.00 91.00 360 LEU A C 1
ATOM 2940 O O . LEU A 1 360 ? 85.657 2.900 -53.181 1.00 91.00 360 LEU A O 1
ATOM 2944 N N . GLN A 1 361 ? 84.635 4.044 -51.541 1.00 91.69 361 GLN A N 1
ATOM 2945 C CA . GLN A 1 361 ? 85.322 5.318 -51.778 1.00 91.69 361 GLN A CA 1
ATOM 2946 C C . GLN A 1 361 ? 86.829 5.196 -51.530 1.00 91.69 361 GLN A C 1
ATOM 2948 O O . GLN A 1 361 ? 87.614 5.623 -52.374 1.00 91.69 361 GLN A O 1
ATOM 2953 N N . LYS A 1 362 ? 87.247 4.546 -50.435 1.00 92.00 362 LYS A N 1
ATOM 2954 C CA . LYS A 1 362 ? 88.668 4.289 -50.150 1.00 92.00 362 LYS A CA 1
ATOM 2955 C C . LYS A 1 362 ? 89.324 3.453 -51.255 1.00 92.00 362 LYS A C 1
ATOM 2957 O O . LYS A 1 362 ? 90.372 3.841 -51.773 1.00 92.00 362 LYS A O 1
ATOM 2962 N N . ILE A 1 363 ? 88.678 2.363 -51.677 1.00 92.19 363 ILE A N 1
ATOM 2963 C CA . ILE A 1 363 ? 89.145 1.527 -52.796 1.00 92.19 363 ILE A CA 1
ATOM 2964 C C . ILE A 1 363 ? 89.203 2.336 -54.103 1.00 92.19 363 ILE A C 1
ATOM 2966 O O . ILE A 1 363 ? 90.134 2.149 -54.885 1.00 92.19 363 ILE A O 1
ATOM 2970 N N . LEU A 1 364 ? 88.253 3.247 -54.347 1.00 89.44 364 LEU A N 1
ATOM 2971 C CA . LEU A 1 364 ? 88.278 4.130 -55.515 1.00 89.44 364 LEU A CA 1
ATOM 2972 C C . LEU A 1 364 ? 89.503 5.053 -55.480 1.00 89.44 364 LEU A C 1
ATOM 2974 O O . LEU A 1 364 ? 90.258 5.062 -56.445 1.00 89.44 364 LEU A O 1
ATOM 2978 N N . THR A 1 365 ? 89.761 5.738 -54.360 1.00 88.62 365 THR A N 1
ATOM 2979 C CA . THR A 1 365 ? 90.927 6.631 -54.227 1.00 88.62 365 THR A CA 1
ATOM 2980 C C . THR A 1 365 ? 92.255 5.886 -54.381 1.00 88.62 365 THR A C 1
ATOM 2982 O O . THR A 1 365 ? 93.130 6.334 -55.118 1.00 88.62 365 THR A O 1
ATOM 2985 N N . GLU A 1 366 ? 92.384 4.682 -53.810 1.00 91.00 366 GLU A N 1
ATOM 2986 C CA . GLU A 1 366 ? 93.557 3.820 -54.023 1.00 91.00 366 GLU A CA 1
ATOM 2987 C C . GLU A 1 366 ? 93.721 3.439 -55.506 1.00 91.00 366 GLU A C 1
ATOM 2989 O O . GLU A 1 366 ? 94.840 3.333 -56.014 1.00 91.00 366 GLU A O 1
ATOM 2994 N N . ARG A 1 367 ? 92.620 3.234 -56.240 1.00 90.69 367 ARG A N 1
ATOM 2995 C CA . ARG A 1 367 ? 92.654 2.947 -57.683 1.00 90.69 367 ARG A CA 1
ATOM 2996 C C . ARG A 1 367 ? 92.991 4.182 -58.515 1.00 90.69 367 ARG A C 1
ATOM 2998 O O . ARG A 1 367 ? 93.735 4.037 -59.481 1.00 90.69 367 ARG A O 1
ATOM 3005 N N . GLU A 1 368 ? 92.513 5.363 -58.141 1.00 90.44 368 GLU A N 1
ATOM 3006 C CA . GLU A 1 368 ? 92.852 6.637 -58.786 1.00 90.44 368 GLU A CA 1
ATOM 3007 C C . GLU A 1 368 ? 94.348 6.953 -58.637 1.00 90.44 368 GLU A C 1
ATOM 3009 O O . GLU A 1 368 ? 95.016 7.214 -59.639 1.00 90.44 368 GLU A O 1
ATOM 3014 N N . GLU A 1 369 ? 94.916 6.804 -57.436 1.00 90.38 369 GLU A N 1
ATOM 3015 C CA . GLU A 1 369 ? 96.364 6.924 -57.199 1.00 90.38 369 GLU A CA 1
ATOM 3016 C C . GLU A 1 369 ? 97.175 5.931 -58.050 1.00 90.38 369 GLU A C 1
ATOM 3018 O O . GLU A 1 369 ? 98.170 6.304 -58.681 1.00 90.38 369 GLU A O 1
ATOM 3023 N N . ASN A 1 370 ? 96.727 4.672 -58.140 1.00 90.19 370 ASN A N 1
ATOM 3024 C CA . ASN A 1 370 ? 97.354 3.667 -59.003 1.00 90.19 370 ASN A CA 1
ATOM 3025 C C . ASN A 1 370 ? 97.255 4.024 -60.499 1.00 90.19 370 ASN A C 1
ATOM 3027 O O . ASN A 1 370 ? 98.215 3.806 -61.241 1.00 90.19 370 ASN A O 1
ATOM 3031 N N . VAL A 1 371 ? 96.135 4.593 -60.960 1.00 89.06 371 VAL A N 1
ATOM 3032 C CA . VAL A 1 371 ? 95.976 5.061 -62.349 1.00 89.06 371 VAL A CA 1
ATOM 3033 C C . VAL A 1 371 ? 96.906 6.239 -62.636 1.00 89.06 371 VAL A C 1
ATOM 3035 O O . VAL A 1 371 ? 97.581 6.217 -63.662 1.00 89.06 371 VAL A O 1
ATOM 3038 N N . ILE A 1 372 ? 97.030 7.208 -61.725 1.00 89.94 372 ILE A N 1
ATOM 3039 C CA . ILE A 1 372 ? 97.978 8.330 -61.848 1.00 89.94 372 ILE A CA 1
ATOM 3040 C C . ILE A 1 372 ? 99.424 7.807 -61.920 1.00 89.94 372 ILE A C 1
ATOM 3042 O O . ILE A 1 372 ? 100.204 8.230 -62.778 1.00 89.94 372 ILE A O 1
ATOM 3046 N N . ALA A 1 373 ? 99.783 6.826 -61.085 1.00 89.31 373 ALA A N 1
ATOM 3047 C CA . ALA A 1 373 ? 101.103 6.195 -61.111 1.00 89.31 373 ALA A CA 1
ATOM 3048 C C . ALA A 1 373 ? 101.383 5.425 -62.421 1.00 89.31 373 ALA A C 1
ATOM 3050 O O . ALA A 1 373 ? 102.519 5.421 -62.902 1.00 89.31 373 ALA A O 1
ATOM 3051 N N . LEU A 1 374 ? 100.369 4.791 -63.021 1.00 88.06 374 LEU A N 1
ATOM 3052 C CA . LEU A 1 374 ? 100.479 4.121 -64.324 1.00 88.06 374 LEU A CA 1
ATOM 3053 C C . LEU A 1 374 ? 100.535 5.115 -65.493 1.00 88.06 374 LEU A C 1
ATOM 3055 O O . LEU A 1 374 ? 101.344 4.926 -66.399 1.00 88.06 374 LEU A O 1
ATOM 3059 N N . GLN A 1 375 ? 99.746 6.191 -65.458 1.00 86.12 375 GLN A N 1
ATOM 3060 C CA . GLN A 1 375 ? 99.801 7.276 -66.443 1.00 86.12 375 GLN A CA 1
ATOM 3061 C C . GLN A 1 375 ? 101.179 7.939 -66.460 1.00 86.12 375 GLN A C 1
ATOM 3063 O O . GLN A 1 375 ? 101.734 8.150 -67.536 1.00 86.12 375 GLN A O 1
ATOM 3068 N N . LYS A 1 376 ? 101.778 8.185 -65.285 1.00 89.94 376 LYS A N 1
ATOM 3069 C CA . LYS A 1 376 ? 103.155 8.680 -65.203 1.00 89.94 376 LYS A CA 1
ATOM 3070 C C . LYS A 1 376 ? 104.147 7.711 -65.857 1.00 89.94 376 LYS A C 1
ATOM 3072 O O . LYS A 1 376 ? 104.924 8.136 -66.701 1.00 89.94 376 LYS A O 1
ATOM 3077 N N . LYS A 1 377 ? 104.084 6.411 -65.539 1.00 89.25 377 LYS A N 1
ATOM 3078 C CA . LYS A 1 377 ? 104.957 5.399 -66.170 1.00 89.25 377 LYS A CA 1
ATOM 3079 C C . LYS A 1 377 ? 104.792 5.341 -67.692 1.00 89.25 377 LYS A C 1
ATOM 3081 O O . LYS A 1 377 ? 105.784 5.178 -68.392 1.00 89.25 377 LYS A O 1
ATOM 3086 N N . LEU A 1 378 ? 103.568 5.486 -68.206 1.00 85.06 378 LEU A N 1
ATOM 3087 C CA . LEU A 1 378 ? 103.313 5.557 -69.648 1.00 85.06 378 LEU A CA 1
ATOM 3088 C C . LEU A 1 378 ? 103.903 6.823 -70.278 1.00 85.06 378 LEU A C 1
ATOM 3090 O O . LEU A 1 378 ? 104.493 6.728 -71.346 1.00 85.06 378 LEU A O 1
ATOM 3094 N N . TYR A 1 379 ? 103.800 7.978 -69.615 1.00 87.88 379 TYR A N 1
ATOM 3095 C CA . TYR A 1 379 ? 104.433 9.221 -70.062 1.00 87.88 379 TYR A CA 1
ATOM 3096 C C . TYR A 1 379 ? 105.965 9.105 -70.078 1.00 87.88 379 TYR A C 1
ATOM 3098 O O . TYR A 1 379 ? 106.596 9.436 -71.079 1.00 87.88 379 TYR A O 1
ATOM 3106 N N . ASP A 1 380 ? 106.562 8.562 -69.014 1.00 87.06 380 ASP A N 1
ATOM 3107 C CA . ASP A 1 380 ? 108.007 8.334 -68.915 1.00 87.06 380 ASP A CA 1
ATOM 3108 C C . ASP A 1 380 ? 108.495 7.394 -70.047 1.00 87.06 380 ASP A C 1
ATOM 3110 O O . ASP A 1 380 ? 109.446 7.724 -70.756 1.00 87.06 380 ASP A O 1
ATOM 3114 N N . VAL A 1 381 ? 107.786 6.284 -70.305 1.00 85.62 381 VAL A N 1
ATOM 3115 C CA . VAL A 1 381 ? 108.069 5.357 -71.424 1.00 85.62 381 VAL A CA 1
ATOM 3116 C C . VAL A 1 381 ? 107.821 5.993 -72.798 1.00 85.62 381 VAL A C 1
ATOM 3118 O O . VAL A 1 381 ? 108.559 5.712 -73.739 1.00 85.62 381 VAL A O 1
ATOM 3121 N N . GLN A 1 382 ? 106.817 6.862 -72.946 1.00 82.94 382 GLN A N 1
ATOM 3122 C CA . GLN A 1 382 ? 106.553 7.570 -74.201 1.00 82.94 382 GLN A CA 1
ATOM 3123 C C . GLN A 1 382 ? 107.668 8.572 -74.530 1.00 82.94 382 GLN A C 1
ATOM 3125 O O . GLN A 1 382 ? 108.034 8.702 -75.699 1.00 82.94 382 GLN A O 1
ATOM 3130 N N . ASN A 1 383 ? 108.228 9.254 -73.528 1.00 84.69 383 ASN A N 1
ATOM 3131 C CA . ASN A 1 383 ? 109.370 10.151 -73.717 1.00 84.69 383 ASN A CA 1
ATOM 3132 C C . ASN A 1 383 ? 110.633 9.369 -74.103 1.00 84.69 383 ASN A C 1
ATOM 3134 O O . ASN A 1 383 ? 111.295 9.736 -75.068 1.00 84.69 383 ASN A O 1
ATOM 3138 N N . GLU A 1 384 ? 110.913 8.260 -73.412 1.00 84.75 384 GLU A N 1
ATOM 3139 C CA . GLU A 1 384 ? 112.018 7.343 -73.729 1.00 84.75 384 GLU A CA 1
ATOM 3140 C C . GLU A 1 384 ? 111.899 6.790 -75.162 1.00 84.75 384 GLU A C 1
ATOM 3142 O O . GLU A 1 384 ? 112.827 6.900 -75.960 1.00 84.75 384 GLU A O 1
ATOM 3147 N N . ALA A 1 385 ? 110.720 6.291 -75.548 1.00 80.75 385 ALA A N 1
ATOM 3148 C CA . ALA A 1 385 ? 110.462 5.830 -76.911 1.00 80.75 385 ALA A CA 1
ATOM 3149 C C . ALA A 1 385 ? 110.571 6.963 -77.949 1.00 80.75 385 ALA A C 1
ATOM 3151 O O . ALA A 1 385 ? 111.021 6.727 -79.067 1.00 80.75 385 ALA A O 1
ATOM 3152 N N . SER A 1 386 ? 110.200 8.198 -77.594 1.00 84.75 386 SER A N 1
ATOM 3153 C CA . SER A 1 386 ? 110.367 9.364 -78.474 1.00 84.75 386 SER A CA 1
ATOM 3154 C C . SER A 1 386 ? 111.841 9.728 -78.667 1.00 84.75 386 SER A C 1
ATOM 3156 O O . SER A 1 386 ? 112.228 10.068 -79.782 1.00 84.75 386 SER A O 1
ATOM 3158 N N . PHE A 1 387 ? 112.664 9.598 -77.620 1.00 83.75 387 PHE A N 1
ATOM 3159 C CA . PHE A 1 387 ? 114.115 9.792 -77.682 1.00 83.75 387 PHE A CA 1
ATOM 3160 C C . PHE A 1 387 ? 114.785 8.725 -78.565 1.00 83.75 387 PHE A C 1
ATOM 3162 O O . PHE A 1 387 ? 115.546 9.045 -79.475 1.00 83.75 387 PHE A O 1
ATOM 3169 N N . GLN A 1 388 ? 114.407 7.456 -78.388 1.00 82.62 388 GLN A N 1
ATOM 3170 C CA . GLN A 1 388 ? 114.867 6.357 -79.245 1.00 82.62 388 GLN A CA 1
ATOM 3171 C C . GLN A 1 388 ? 114.421 6.536 -80.708 1.00 82.62 388 GLN A C 1
ATOM 3173 O O . GLN A 1 388 ? 115.172 6.215 -81.626 1.00 82.62 388 GLN A O 1
ATOM 3178 N N . ILE A 1 389 ? 113.231 7.099 -80.956 1.00 80.38 389 ILE A N 1
ATOM 3179 C CA . ILE A 1 389 ? 112.774 7.462 -82.307 1.00 80.38 389 ILE A CA 1
ATOM 3180 C C . ILE A 1 389 ? 113.593 8.622 -82.894 1.00 80.38 389 ILE A C 1
ATOM 3182 O O . ILE A 1 389 ? 113.840 8.610 -84.101 1.00 80.38 389 ILE A O 1
ATOM 3186 N N . THR A 1 390 ? 114.041 9.605 -82.101 1.00 83.12 390 THR A N 1
ATOM 3187 C CA . THR A 1 390 ? 114.943 10.652 -82.611 1.00 83.12 390 THR A CA 1
ATOM 3188 C C . THR A 1 390 ? 116.320 10.099 -82.966 1.00 83.12 390 THR A C 1
ATOM 3190 O O . THR A 1 390 ? 116.765 10.343 -84.086 1.00 83.12 390 THR A O 1
ATOM 3193 N N . ASP A 1 391 ? 116.931 9.273 -82.112 1.00 82.25 391 ASP A N 1
ATOM 3194 C CA . ASP A 1 391 ? 118.233 8.644 -82.386 1.00 82.25 391 ASP A CA 1
ATOM 3195 C C . ASP A 1 391 ? 118.171 7.753 -83.640 1.00 82.25 391 ASP A C 1
ATOM 3197 O O . ASP A 1 391 ? 118.956 7.918 -84.577 1.00 82.25 391 ASP A O 1
ATOM 3201 N N . LEU A 1 392 ? 117.162 6.874 -83.729 1.00 82.94 392 LEU A N 1
ATOM 3202 C CA . LEU A 1 392 ? 116.933 6.037 -84.913 1.00 82.94 392 LEU A CA 1
ATOM 3203 C C . LEU A 1 392 ? 116.614 6.865 -86.167 1.00 82.94 392 LEU A C 1
ATOM 3205 O O . LEU A 1 392 ? 116.924 6.437 -87.276 1.00 82.94 392 LEU A O 1
ATOM 3209 N N . SER A 1 393 ? 116.011 8.049 -86.032 1.00 79.12 393 SER A N 1
ATOM 3210 C CA . SER A 1 393 ? 115.782 8.961 -87.158 1.00 79.12 393 SER A CA 1
ATOM 3211 C C . SER A 1 393 ? 117.081 9.629 -87.619 1.00 79.12 393 SER A C 1
ATOM 3213 O O . SER A 1 393 ? 117.298 9.766 -88.825 1.00 79.12 393 SER A O 1
ATOM 3215 N N . GLU A 1 394 ? 117.988 10.001 -86.711 1.00 81.88 394 GLU A N 1
ATOM 3216 C CA . GLU A 1 394 ? 119.320 10.489 -87.088 1.00 81.88 394 GLU A CA 1
ATOM 3217 C C . GLU A 1 394 ? 120.152 9.394 -87.770 1.00 81.88 394 GLU A C 1
ATOM 3219 O O . GLU A 1 394 ? 120.746 9.652 -88.823 1.00 81.88 394 GLU A O 1
ATOM 3224 N N . GLU A 1 395 ? 120.117 8.158 -87.262 1.00 84.44 395 GLU A N 1
ATOM 3225 C CA . GLU A 1 395 ? 120.803 7.014 -87.872 1.00 84.44 395 GLU A CA 1
ATOM 3226 C C . GLU A 1 395 ? 120.186 6.619 -89.226 1.00 84.44 395 GLU A C 1
ATOM 3228 O O . GLU A 1 395 ? 120.911 6.433 -90.203 1.00 84.44 395 GLU A O 1
ATOM 3233 N N . VAL A 1 396 ? 118.855 6.617 -89.368 1.00 83.00 396 VAL A N 1
ATOM 3234 C CA . VAL A 1 396 ? 118.195 6.458 -90.678 1.00 83.00 396 VAL A CA 1
ATOM 3235 C C . VAL A 1 396 ? 118.601 7.576 -91.640 1.00 83.00 396 VAL A C 1
ATOM 3237 O O . VAL A 1 396 ? 118.829 7.304 -92.818 1.00 83.00 396 VAL A O 1
ATOM 3240 N N . ASN A 1 397 ? 118.757 8.822 -91.181 1.00 81.88 397 ASN A N 1
ATOM 3241 C CA . ASN A 1 397 ? 119.248 9.917 -92.022 1.00 81.88 397 ASN A CA 1
ATOM 3242 C C . ASN A 1 397 ? 120.750 9.802 -92.352 1.00 81.88 397 ASN A C 1
ATOM 3244 O O . ASN A 1 397 ? 121.161 10.262 -93.421 1.00 81.88 397 ASN A O 1
ATOM 3248 N N . HIS A 1 398 ? 121.565 9.171 -91.498 1.00 85.31 398 HIS A N 1
ATOM 3249 C CA . HIS A 1 398 ? 122.937 8.771 -91.829 1.00 85.31 398 HIS A CA 1
ATOM 3250 C C . HIS A 1 398 ? 122.937 7.707 -92.930 1.00 85.31 398 HIS A C 1
ATOM 3252 O O . HIS A 1 398 ? 123.463 7.951 -94.016 1.00 85.31 398 HIS A O 1
ATOM 3258 N N . LEU A 1 399 ? 122.258 6.583 -92.693 1.00 83.31 399 LEU A N 1
ATOM 3259 C CA . LEU A 1 399 ? 122.126 5.466 -93.630 1.00 83.31 399 LEU A CA 1
ATOM 3260 C C . LEU A 1 399 ? 121.484 5.886 -94.961 1.00 83.31 399 LEU A C 1
ATOM 3262 O O . LEU A 1 399 ? 121.761 5.285 -95.995 1.00 83.31 399 LEU A O 1
ATOM 3266 N N . ARG A 1 400 ? 120.654 6.937 -94.981 1.00 84.81 400 ARG A N 1
ATOM 3267 C CA . ARG A 1 400 ? 120.098 7.508 -96.218 1.00 84.81 400 ARG A CA 1
ATOM 3268 C C . ARG A 1 400 ? 121.148 8.256 -97.039 1.00 84.81 400 ARG A C 1
ATOM 3270 O O . ARG A 1 400 ? 121.213 8.036 -98.244 1.00 84.81 400 ARG A O 1
ATOM 3277 N N . ARG A 1 401 ? 121.997 9.072 -96.399 1.00 82.38 401 ARG A N 1
ATOM 3278 C CA . ARG A 1 401 ? 123.144 9.737 -97.049 1.00 82.38 401 ARG A CA 1
ATOM 3279 C C . ARG A 1 401 ? 124.183 8.722 -97.525 1.00 82.38 401 ARG A C 1
ATOM 3281 O O . ARG A 1 401 ? 124.644 8.807 -98.659 1.00 82.38 401 ARG A O 1
ATOM 3288 N N . GLU A 1 402 ? 124.488 7.728 -96.697 1.00 81.19 402 GLU A N 1
ATOM 3289 C CA . GLU A 1 402 ? 125.365 6.611 -97.053 1.00 81.19 402 GLU A CA 1
ATOM 3290 C C . GLU A 1 402 ? 124.789 5.802 -98.222 1.00 81.19 402 GLU A C 1
ATOM 3292 O O . GLU A 1 402 ? 125.500 5.525 -99.183 1.00 81.19 402 GLU A O 1
ATOM 3297 N N . LYS A 1 403 ? 123.480 5.514 -98.222 1.00 78.75 403 LYS A N 1
ATOM 3298 C CA . LYS A 1 403 ? 122.798 4.888 -99.360 1.00 78.75 403 LYS A CA 1
ATOM 3299 C C . LYS A 1 403 ? 122.865 5.750 -100.618 1.00 78.75 403 LYS A C 1
ATOM 3301 O O . LYS A 1 403 ? 123.068 5.194 -101.686 1.00 78.75 403 LYS A O 1
ATOM 3306 N N . GLU A 1 404 ? 122.675 7.064 -100.540 1.00 81.06 404 GLU A N 1
ATOM 3307 C CA . GLU A 1 404 ? 122.770 7.951 -101.710 1.00 81.06 404 GLU A CA 1
ATOM 3308 C C . GLU A 1 404 ? 124.198 7.968 -102.284 1.00 81.06 404 GLU A C 1
ATOM 3310 O O . GLU A 1 404 ? 124.373 7.860 -103.501 1.00 81.06 404 GLU A O 1
ATOM 3315 N N . GLN A 1 405 ? 125.217 7.972 -101.419 1.00 82.00 405 GLN A N 1
ATOM 3316 C CA . GLN A 1 405 ? 126.621 7.820 -101.804 1.00 82.00 405 GLN A CA 1
ATOM 3317 C C . GLN A 1 405 ? 126.889 6.445 -102.445 1.00 82.00 405 GLN A C 1
ATOM 3319 O O . GLN A 1 405 ? 127.338 6.389 -103.592 1.00 82.00 405 GLN A O 1
ATOM 3324 N N . LEU A 1 406 ? 126.513 5.348 -101.780 1.00 78.50 406 LEU A N 1
ATOM 3325 C CA . LEU A 1 406 ? 126.602 3.979 -102.302 1.00 78.50 406 LEU A CA 1
ATOM 3326 C C . LEU A 1 406 ? 125.765 3.769 -103.569 1.00 78.50 406 LEU A C 1
ATOM 3328 O O . LEU A 1 406 ? 126.101 2.917 -104.379 1.00 78.50 406 LEU A O 1
ATOM 3332 N N . GLN A 1 407 ? 124.689 4.526 -103.783 1.00 78.94 407 GLN A N 1
ATOM 3333 C CA . GLN A 1 407 ? 123.872 4.459 -104.995 1.00 78.94 407 GLN A CA 1
ATOM 3334 C C . GLN A 1 407 ? 124.527 5.229 -106.155 1.00 78.94 407 GLN A C 1
ATOM 3336 O O . GLN A 1 407 ? 124.370 4.829 -107.310 1.00 78.94 407 GLN A O 1
ATOM 3341 N N . SER A 1 408 ? 125.334 6.258 -105.866 1.00 72.50 408 SER A N 1
ATOM 3342 C CA . SER A 1 408 ? 126.221 6.884 -106.855 1.00 72.50 408 SER A CA 1
ATOM 3343 C C . SER A 1 408 ? 127.401 5.972 -107.231 1.00 72.50 408 SER A C 1
ATOM 3345 O O . SER A 1 408 ? 127.657 5.777 -108.420 1.00 72.50 408 SER A O 1
ATOM 3347 N N . GLU A 1 409 ? 128.034 5.303 -106.258 1.00 78.19 409 GLU A N 1
ATOM 3348 C CA . GLU A 1 409 ? 129.054 4.277 -106.523 1.00 78.19 409 GLU A CA 1
ATOM 3349 C C . GLU A 1 409 ? 128.463 3.056 -107.231 1.00 78.19 409 GLU A C 1
ATOM 3351 O O . GLU A 1 409 ? 129.059 2.557 -108.177 1.00 78.19 409 GLU A O 1
ATOM 3356 N N . LYS A 1 410 ? 127.259 2.608 -106.857 1.00 74.38 410 LYS A N 1
ATOM 3357 C CA . LYS A 1 410 ? 126.540 1.524 -107.539 1.00 74.38 410 LYS A CA 1
ATOM 3358 C C . LYS A 1 410 ? 126.194 1.888 -108.980 1.00 74.38 410 LYS A C 1
ATOM 3360 O O . LYS A 1 410 ? 126.298 1.022 -109.833 1.00 74.38 410 LYS A O 1
ATOM 3365 N N . SER A 1 411 ? 125.866 3.143 -109.286 1.00 72.56 411 SER A N 1
ATOM 3366 C CA . SER A 1 411 ? 125.696 3.595 -110.678 1.00 72.56 411 SER A CA 1
ATOM 3367 C C . SER A 1 411 ? 127.007 3.491 -111.479 1.00 72.56 411 SER A C 1
ATOM 3369 O O . SER A 1 411 ? 127.009 3.068 -112.636 1.00 72.56 411 SER A O 1
ATOM 3371 N N . LEU A 1 412 ? 128.146 3.792 -110.844 1.00 75.38 412 LEU A N 1
ATOM 3372 C CA . LEU A 1 412 ? 129.476 3.639 -111.442 1.00 75.38 412 LEU A CA 1
ATOM 3373 C C . LEU A 1 412 ? 129.884 2.158 -111.594 1.00 75.38 412 LEU A C 1
ATOM 3375 O O . LEU A 1 412 ? 130.451 1.769 -112.616 1.00 75.38 412 LEU A O 1
ATOM 3379 N N . LEU A 1 413 ? 129.560 1.328 -110.597 1.00 76.75 413 LEU A N 1
ATOM 3380 C CA . LEU A 1 413 ? 129.875 -0.097 -110.544 1.00 76.75 413 LEU A CA 1
ATOM 3381 C C . LEU A 1 413 ? 128.932 -0.955 -111.387 1.00 76.75 413 LEU A C 1
ATOM 3383 O O . LEU A 1 413 ? 129.407 -1.911 -111.973 1.00 76.75 413 LEU A O 1
ATOM 3387 N N . GLU A 1 414 ? 127.648 -0.639 -111.548 1.00 72.00 414 GLU A N 1
ATOM 3388 C CA . GLU A 1 414 ? 126.765 -1.353 -112.488 1.00 72.00 414 GLU A CA 1
ATOM 3389 C C . GLU A 1 414 ? 127.180 -1.080 -113.937 1.00 72.00 414 GLU A C 1
ATOM 3391 O O . GLU A 1 414 ? 127.235 -2.006 -114.742 1.00 72.00 414 GLU A O 1
ATOM 3396 N N . MET A 1 415 ? 127.654 0.133 -114.242 1.00 59.31 415 MET A N 1
ATOM 3397 C CA . MET A 1 415 ? 128.329 0.448 -115.509 1.00 59.31 415 MET A CA 1
ATOM 3398 C C . MET A 1 415 ? 129.658 -0.329 -115.707 1.00 59.31 415 MET A C 1
ATOM 3400 O O . MET A 1 415 ? 130.224 -0.332 -116.807 1.00 59.31 415 MET A O 1
ATOM 3404 N N . GLN A 1 416 ? 130.167 -1.010 -114.672 1.00 69.38 416 GLN A N 1
ATOM 3405 C CA . GLN A 1 416 ? 131.338 -1.899 -114.701 1.00 69.38 416 GLN A CA 1
ATOM 3406 C C . GLN A 1 416 ? 130.987 -3.392 -114.523 1.00 69.38 416 GLN A C 1
ATOM 3408 O O . GLN A 1 416 ? 131.720 -4.234 -115.028 1.00 69.38 416 GLN A O 1
ATOM 3413 N N . ILE A 1 417 ? 129.868 -3.730 -113.880 1.00 64.31 417 ILE A N 1
ATOM 3414 C CA . ILE A 1 417 ? 129.395 -5.099 -113.629 1.00 64.31 417 ILE A CA 1
ATOM 3415 C C . ILE A 1 417 ? 128.512 -5.587 -114.774 1.00 64.31 417 ILE A C 1
ATOM 3417 O O . ILE A 1 417 ? 128.606 -6.753 -115.122 1.00 64.31 417 ILE A O 1
ATOM 3421 N N . GLU A 1 418 ? 127.758 -4.733 -115.468 1.00 68.06 418 GLU A N 1
ATOM 3422 C CA . GLU A 1 418 ? 127.151 -5.124 -116.755 1.00 68.06 418 GLU A CA 1
ATOM 3423 C C . GLU A 1 418 ? 128.243 -5.458 -117.795 1.00 68.06 418 GLU A C 1
ATOM 3425 O O . GLU A 1 418 ? 128.055 -6.269 -118.697 1.00 68.06 418 GLU A O 1
ATOM 3430 N N . ARG A 1 419 ? 129.448 -4.904 -117.599 1.00 55.38 419 ARG A N 1
ATOM 3431 C CA . ARG A 1 419 ? 130.660 -5.219 -118.365 1.00 55.38 419 ARG A CA 1
ATOM 3432 C C . ARG A 1 419 ? 131.285 -6.582 -118.020 1.00 55.38 419 ARG A C 1
ATOM 3434 O O . ARG A 1 419 ? 132.127 -7.015 -118.794 1.00 55.38 419 ARG A O 1
ATOM 3441 N N . SER A 1 420 ? 130.915 -7.223 -116.900 1.00 59.53 420 SER A N 1
ATOM 3442 C CA . SER A 1 420 ? 131.532 -8.481 -116.419 1.00 59.53 420 SER A CA 1
ATOM 3443 C C . SER A 1 420 ? 130.549 -9.602 -116.037 1.00 59.53 420 SER A C 1
ATOM 3445 O O . SER A 1 420 ? 130.902 -10.774 -116.032 1.00 59.53 420 SER A O 1
ATOM 3447 N N . LYS A 1 421 ? 129.277 -9.311 -115.748 1.00 58.84 421 LYS A N 1
ATOM 3448 C CA . LYS A 1 421 ? 128.235 -10.333 -115.527 1.00 58.84 421 LYS A CA 1
ATOM 3449 C C . LYS A 1 421 ? 127.867 -11.058 -116.827 1.00 58.84 421 LYS A C 1
ATOM 3451 O O . LYS A 1 421 ? 127.410 -12.198 -116.794 1.00 58.84 421 LYS A O 1
ATOM 3456 N N . GLN A 1 422 ? 128.197 -10.431 -117.955 1.00 58.59 422 GLN A N 1
ATOM 3457 C CA . GLN A 1 422 ? 128.350 -11.026 -119.281 1.00 58.59 422 GLN A CA 1
ATOM 3458 C C . GLN A 1 422 ? 129.265 -12.282 -119.298 1.00 58.59 422 GLN A C 1
ATOM 3460 O O . GLN A 1 422 ? 129.264 -13.008 -120.289 1.00 58.59 422 GLN A O 1
ATOM 3465 N N . GLU A 1 423 ? 130.036 -12.555 -118.231 1.00 54.34 423 GLU A N 1
ATOM 3466 C CA . GLU A 1 423 ? 131.149 -13.516 -118.223 1.00 54.34 423 GLU A CA 1
ATOM 3467 C C . GLU A 1 423 ? 130.981 -14.761 -117.296 1.00 54.34 423 GLU A C 1
ATOM 3469 O O . GLU A 1 423 ? 131.900 -15.580 -117.278 1.00 54.34 423 GLU A O 1
ATOM 3474 N N . SER A 1 424 ? 129.913 -14.956 -116.480 1.00 51.16 424 SER A N 1
ATOM 3475 C CA . SER A 1 424 ? 129.939 -15.993 -115.386 1.00 51.16 424 SER A CA 1
ATOM 3476 C C . SER A 1 424 ? 128.597 -16.491 -114.736 1.00 51.16 424 SER A C 1
ATOM 3478 O O . SER A 1 424 ? 128.320 -16.111 -113.601 1.00 51.16 424 SER A O 1
ATOM 3480 N N . MET A 1 425 ? 127.752 -17.365 -115.328 1.00 58.56 425 MET A N 1
ATOM 3481 C CA . MET A 1 425 ? 126.397 -17.687 -114.757 1.00 58.56 425 MET A CA 1
ATOM 3482 C C . MET A 1 425 ? 126.060 -19.178 -114.407 1.00 58.56 425 MET A C 1
ATOM 3484 O O . MET A 1 425 ? 125.816 -19.953 -115.327 1.00 58.56 425 MET A O 1
ATOM 3488 N N . GLU A 1 426 ? 125.902 -19.538 -113.102 1.00 51.44 426 GLU A N 1
ATOM 3489 C CA . GLU A 1 426 ? 125.426 -20.853 -112.529 1.00 51.44 426 GLU A CA 1
ATOM 3490 C C . GLU A 1 426 ? 124.762 -20.749 -111.101 1.00 51.44 426 GLU A C 1
ATOM 3492 O O . GLU A 1 426 ? 124.844 -19.681 -110.494 1.00 51.44 426 GLU A O 1
ATOM 3497 N N . SER A 1 427 ? 124.101 -21.806 -110.537 1.00 14.24 427 SER A N 1
ATOM 3498 C CA . SER A 1 427 ? 123.543 -21.902 -109.131 1.00 14.24 427 SER A CA 1
ATOM 3499 C C . SER A 1 427 ? 123.000 -23.307 -108.686 1.00 14.24 427 SER A C 1
ATOM 3501 O O . SER A 1 427 ? 122.577 -24.069 -109.552 1.00 14.24 427 SER A O 1
ATOM 3503 N N . LEU A 1 428 ? 122.930 -23.648 -107.365 1.00 17.00 428 LEU A N 1
ATOM 3504 C CA . LEU A 1 428 ? 122.382 -24.930 -106.789 1.00 17.00 428 LEU A CA 1
ATOM 3505 C C . LEU A 1 428 ? 122.010 -24.884 -105.257 1.00 17.00 428 LEU A C 1
ATOM 3507 O O . LEU A 1 428 ? 122.572 -24.059 -104.543 1.00 17.00 428 LEU A O 1
ATOM 3511 N N . ALA A 1 429 ? 121.115 -25.767 -104.729 1.00 25.95 429 ALA A N 1
ATOM 3512 C CA . ALA A 1 429 ? 120.760 -25.947 -103.278 1.00 25.95 429 ALA A CA 1
ATOM 3513 C C . ALA A 1 429 ? 120.134 -27.346 -102.904 1.00 25.95 429 ALA A C 1
ATOM 3515 O O . ALA A 1 429 ? 119.792 -28.087 -103.828 1.00 25.95 429 ALA A O 1
ATOM 3516 N N . GLN A 1 430 ? 119.982 -27.728 -101.600 1.00 9.73 430 GLN A N 1
ATOM 3517 C CA . GLN A 1 430 ? 119.346 -29.002 -101.093 1.00 9.73 430 GLN A CA 1
ATOM 3518 C C . GLN A 1 430 ? 119.159 -29.135 -99.530 1.00 9.73 430 GLN A C 1
ATOM 3520 O O . GLN A 1 430 ? 119.625 -28.256 -98.812 1.00 9.73 430 GLN A O 1
ATOM 3525 N N . LEU A 1 431 ? 118.581 -30.276 -99.046 1.00 14.91 431 LEU A N 1
ATOM 3526 C CA . LEU A 1 431 ? 118.568 -30.917 -97.672 1.00 14.91 431 LEU A CA 1
ATOM 3527 C C . LEU A 1 431 ? 117.281 -30.895 -96.767 1.00 14.91 431 LEU A C 1
ATOM 3529 O O . LEU A 1 431 ? 116.463 -29.988 -96.871 1.00 14.91 431 LEU A O 1
ATOM 3533 N N . GLU A 1 432 ? 117.115 -31.927 -95.896 1.00 15.07 432 GLU A N 1
ATOM 3534 C CA . GLU A 1 432 ? 115.981 -32.259 -94.961 1.00 15.07 432 GLU A CA 1
ATOM 3535 C C . GLU A 1 432 ? 116.382 -33.392 -93.944 1.00 15.07 432 GLU A C 1
ATOM 3537 O O . GLU A 1 432 ? 117.305 -34.123 -94.305 1.00 15.07 432 GLU A O 1
ATOM 3542 N N . ASN A 1 433 ? 115.753 -33.564 -92.735 1.00 17.53 433 ASN A N 1
ATOM 3543 C CA . ASN A 1 433 ? 115.596 -34.870 -91.983 1.00 17.53 433 ASN A CA 1
ATOM 3544 C C . ASN A 1 433 ? 114.869 -34.894 -90.580 1.00 17.53 433 ASN A C 1
ATOM 3546 O O . ASN A 1 433 ? 115.178 -34.077 -89.718 1.00 17.53 433 ASN A O 1
ATOM 3550 N N . GLN A 1 434 ? 114.083 -35.972 -90.316 1.00 15.39 434 GLN A N 1
ATOM 3551 C CA . GLN A 1 434 ? 113.799 -36.731 -89.036 1.00 15.39 434 GLN A CA 1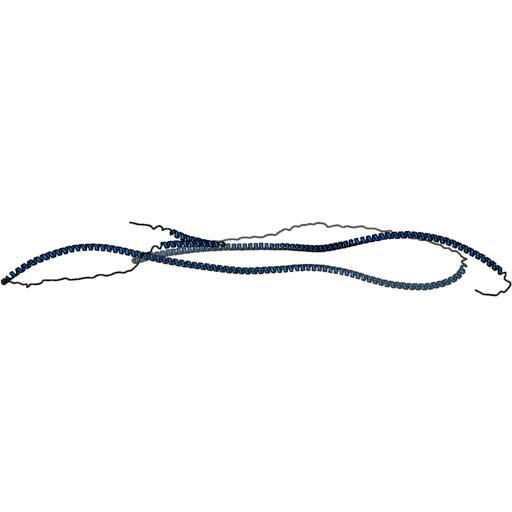
ATOM 3552 C C . GLN A 1 434 ? 112.917 -36.181 -87.855 1.00 15.39 434 GLN A C 1
ATOM 3554 O O . GLN A 1 434 ? 112.769 -34.977 -87.682 1.00 15.39 434 GLN A O 1
ATOM 3559 N N . ASN A 1 435 ? 112.297 -37.092 -87.042 1.00 19.03 435 ASN A N 1
ATOM 3560 C CA . ASN A 1 435 ? 111.392 -36.829 -85.870 1.00 19.03 435 ASN A CA 1
ATOM 3561 C C . ASN A 1 435 ? 111.031 -38.103 -84.991 1.00 19.03 435 ASN A C 1
ATOM 3563 O O . ASN A 1 435 ? 111.313 -39.218 -85.426 1.00 19.03 435 ASN A O 1
ATOM 3567 N N . THR A 1 436 ? 110.284 -37.950 -83.863 1.00 24.38 436 THR A N 1
ATOM 3568 C CA . THR A 1 436 ? 109.484 -38.918 -83.004 1.00 24.38 436 THR A CA 1
ATOM 3569 C C . THR A 1 436 ? 110.096 -39.622 -81.745 1.00 24.38 436 THR A C 1
ATOM 3571 O O . THR A 1 436 ? 111.309 -39.773 -81.671 1.00 24.38 436 THR A O 1
ATOM 3574 N N . GLU A 1 437 ? 109.264 -40.007 -80.727 1.00 24.92 437 GLU A N 1
ATOM 3575 C CA . GLU A 1 437 ? 109.714 -40.465 -79.363 1.00 24.92 437 GLU A CA 1
ATOM 3576 C C . GLU A 1 437 ? 108.826 -41.492 -78.519 1.00 24.92 437 GLU A C 1
ATOM 3578 O O . GLU A 1 437 ? 108.703 -42.639 -78.944 1.00 24.92 437 GLU A O 1
ATOM 3583 N N . LEU A 1 438 ? 108.292 -41.177 -77.300 1.00 30.89 438 LEU A N 1
ATOM 3584 C CA . LEU A 1 438 ? 108.050 -42.105 -76.125 1.00 30.89 438 LEU A CA 1
ATOM 3585 C C . LEU A 1 438 ? 106.596 -42.609 -75.766 1.00 30.89 438 LEU A C 1
ATOM 3587 O O . LEU A 1 438 ? 105.635 -42.321 -76.473 1.00 30.89 438 LEU A O 1
ATOM 3591 N N . GLN A 1 439 ? 106.441 -43.386 -74.651 1.00 28.88 439 GLN A N 1
ATOM 3592 C CA . GLN A 1 439 ? 105.212 -44.077 -74.119 1.00 28.88 439 GLN A CA 1
ATOM 3593 C C . GLN A 1 439 ? 105.152 -44.205 -72.542 1.00 28.88 439 GLN A C 1
ATOM 3595 O O . GLN A 1 439 ? 106.057 -43.708 -71.876 1.00 28.88 439 GLN A O 1
ATOM 3600 N N . ASN A 1 440 ? 104.120 -44.842 -71.915 1.00 30.66 440 ASN A N 1
ATOM 3601 C CA . ASN A 1 440 ? 103.797 -44.778 -70.444 1.00 30.66 440 ASN A CA 1
ATOM 3602 C C . ASN A 1 440 ? 103.264 -46.074 -69.714 1.00 30.66 440 ASN A C 1
ATOM 3604 O O . ASN A 1 440 ? 103.083 -47.114 -70.339 1.00 30.66 440 ASN A O 1
ATOM 3608 N N . LYS A 1 441 ? 102.956 -45.994 -68.385 1.00 38.78 441 LYS A N 1
ATOM 3609 C CA . LYS A 1 441 ? 102.262 -47.015 -67.511 1.00 38.78 441 LYS A CA 1
ATOM 3610 C C . LYS A 1 441 ? 101.057 -46.426 -66.712 1.00 38.78 441 LYS A C 1
ATOM 3612 O O . LYS A 1 441 ? 100.808 -45.231 -66.864 1.00 38.78 441 LYS A O 1
ATOM 3617 N N . ILE A 1 442 ? 100.302 -47.224 -65.904 1.00 37.72 442 ILE A N 1
ATOM 3618 C CA . ILE A 1 442 ? 98.991 -46.799 -65.307 1.00 37.72 442 ILE A CA 1
ATOM 3619 C C . ILE A 1 442 ? 98.362 -47.509 -64.033 1.00 37.72 442 ILE A C 1
ATOM 3621 O O . ILE A 1 442 ? 97.306 -47.061 -63.611 1.00 37.72 442 ILE A O 1
ATOM 3625 N N . ILE A 1 443 ? 98.878 -48.595 -63.409 1.00 41.81 443 ILE A N 1
ATOM 3626 C CA . ILE A 1 443 ? 97.981 -49.712 -62.927 1.00 41.81 443 ILE A CA 1
ATOM 3627 C C . ILE A 1 443 ? 97.472 -49.854 -61.437 1.00 41.81 443 ILE A C 1
ATOM 3629 O O . ILE A 1 443 ? 96.271 -50.042 -61.274 1.00 41.81 443 ILE A O 1
ATOM 3633 N N . ASP A 1 444 ? 98.295 -49.974 -60.378 1.00 36.31 444 ASP A N 1
ATOM 3634 C CA . ASP A 1 444 ? 98.166 -51.076 -59.356 1.00 36.31 444 ASP A CA 1
ATOM 3635 C C . ASP A 1 444 ? 97.671 -50.719 -57.893 1.00 36.31 444 ASP A C 1
ATOM 3637 O O . ASP A 1 444 ? 97.933 -49.607 -57.439 1.00 36.31 444 ASP A O 1
ATOM 3641 N N . GLN A 1 445 ? 96.983 -51.630 -57.130 1.00 40.94 445 GLN A N 1
ATOM 3642 C CA . GLN A 1 445 ? 96.297 -51.383 -55.796 1.00 40.94 445 GLN A CA 1
ATOM 3643 C C . GLN A 1 445 ? 96.108 -52.612 -54.807 1.00 40.94 445 GLN A C 1
ATOM 3645 O O . GLN A 1 445 ? 96.530 -53.716 -55.142 1.00 40.94 445 GLN A O 1
ATOM 3650 N N . GLU A 1 446 ? 95.460 -52.439 -53.614 1.00 43.16 446 GLU A N 1
ATOM 3651 C CA . GLU A 1 446 ? 95.019 -53.471 -52.595 1.00 43.16 446 GLU A CA 1
ATOM 3652 C C . GLU A 1 446 ? 93.538 -53.270 -52.107 1.00 43.16 446 GLU A C 1
ATOM 3654 O O . GLU A 1 446 ? 92.849 -52.395 -52.625 1.00 43.16 446 GLU A O 1
ATOM 3659 N N . GLU A 1 447 ? 93.030 -54.062 -51.134 1.00 38.28 447 GLU A N 1
ATOM 3660 C CA . GLU A 1 447 ? 91.610 -54.147 -50.680 1.00 38.28 447 GLU A CA 1
ATOM 3661 C C . GLU A 1 447 ? 91.484 -54.631 -49.199 1.00 38.28 447 GLU A C 1
ATOM 3663 O O . GLU A 1 447 ? 92.384 -55.345 -48.751 1.00 38.28 447 GLU A O 1
ATOM 3668 N N . LYS A 1 448 ? 90.408 -54.267 -48.452 1.00 36.88 448 LYS A N 1
ATOM 3669 C CA . LYS A 1 448 ? 89.862 -54.926 -47.218 1.00 36.88 448 LYS A CA 1
ATOM 3670 C C . LYS A 1 448 ? 88.695 -54.161 -46.544 1.00 36.88 448 LYS A C 1
ATOM 3672 O O . LYS A 1 448 ? 88.873 -52.992 -46.205 1.00 36.88 448 LYS A O 1
ATOM 3677 N N . LEU A 1 449 ? 87.588 -54.837 -46.167 1.00 38.41 449 LEU A N 1
ATOM 3678 C CA . LEU A 1 449 ? 86.511 -54.280 -45.297 1.00 38.41 449 LEU A CA 1
ATOM 3679 C C . LEU A 1 449 ? 85.518 -55.336 -44.713 1.00 38.41 449 LEU A C 1
ATOM 3681 O O . LEU A 1 449 ? 84.818 -55.967 -45.504 1.00 38.41 449 LEU A O 1
ATOM 3685 N N . LYS A 1 450 ? 85.367 -55.494 -43.368 1.00 37.09 450 LYS A N 1
ATOM 3686 C CA . LYS A 1 450 ? 84.161 -56.102 -42.707 1.00 37.09 450 LYS A CA 1
ATOM 3687 C C . LYS A 1 450 ? 84.121 -56.105 -41.147 1.00 37.09 450 LYS A C 1
ATOM 3689 O O . LYS A 1 450 ? 85.173 -56.211 -40.529 1.00 37.09 450 LYS A O 1
ATOM 3694 N N . GLU A 1 451 ? 82.891 -56.169 -40.588 1.00 37.38 451 GLU A N 1
ATOM 3695 C CA . GLU A 1 451 ? 82.463 -56.591 -39.210 1.00 37.38 451 GLU A CA 1
ATOM 3696 C C . GLU A 1 451 ? 82.843 -55.676 -38.003 1.00 37.38 451 GLU A C 1
ATOM 3698 O O . GLU A 1 451 ? 83.840 -54.969 -38.069 1.00 37.38 451 GLU A O 1
ATOM 3703 N N . GLN A 1 452 ? 82.084 -55.553 -36.888 1.00 32.06 452 GLN A N 1
ATOM 3704 C CA . GLN A 1 452 ? 80.964 -56.334 -36.287 1.00 32.06 452 GLN A CA 1
ATOM 3705 C C . GLN A 1 452 ? 79.784 -55.460 -35.746 1.00 32.06 452 GLN A C 1
ATOM 3707 O O . GLN A 1 452 ? 79.921 -54.248 -35.604 1.00 32.06 452 GLN A O 1
ATOM 3712 N N . GLU A 1 453 ? 78.677 -56.104 -35.336 1.00 36.12 453 GLU A N 1
ATOM 3713 C CA . GLU A 1 453 ? 77.525 -55.577 -34.558 1.00 36.12 453 GLU A CA 1
ATOM 3714 C C . GLU A 1 453 ? 77.200 -56.539 -33.383 1.00 36.12 453 GLU A C 1
ATOM 3716 O O . GLU A 1 453 ? 77.480 -57.724 -33.547 1.00 36.12 453 GLU A O 1
ATOM 3721 N N . ASP A 1 454 ? 76.600 -56.083 -32.258 1.00 34.91 454 ASP A N 1
ATOM 3722 C CA . ASP A 1 454 ? 75.412 -56.717 -31.603 1.00 34.91 454 ASP A CA 1
ATOM 3723 C C . ASP A 1 454 ? 74.907 -55.987 -30.321 1.00 34.91 454 ASP A C 1
ATOM 3725 O O . ASP A 1 454 ? 75.679 -55.317 -29.631 1.00 34.91 454 ASP A O 1
ATOM 3729 N N . THR A 1 455 ? 73.627 -56.170 -29.944 1.00 35.41 455 THR A N 1
ATOM 3730 C CA . THR A 1 455 ? 73.003 -55.657 -28.692 1.00 35.41 455 THR A CA 1
ATOM 3731 C C . THR A 1 455 ? 71.750 -56.449 -28.253 1.00 35.41 455 THR A C 1
ATOM 3733 O O . THR A 1 455 ? 70.794 -56.446 -29.017 1.00 35.41 455 THR A O 1
ATOM 3736 N N . PHE A 1 456 ? 71.661 -57.000 -27.018 1.00 28.62 456 PHE A N 1
ATOM 3737 C CA . PHE A 1 456 ? 70.388 -57.221 -26.256 1.00 28.62 456 PHE A CA 1
ATOM 3738 C C . PHE A 1 456 ? 70.578 -57.907 -24.869 1.00 28.62 456 PHE A C 1
ATOM 3740 O O . PHE A 1 456 ? 71.126 -59.003 -24.840 1.00 28.62 456 PHE A O 1
ATOM 3747 N N . PHE A 1 457 ? 70.036 -57.366 -23.749 1.00 28.61 457 PHE A N 1
ATOM 3748 C CA . PHE A 1 457 ? 69.348 -58.138 -22.666 1.00 28.61 457 PHE A CA 1
ATOM 3749 C C . PHE A 1 457 ? 68.753 -57.274 -21.515 1.00 28.61 457 PHE A C 1
ATOM 3751 O O . PHE A 1 457 ? 69.428 -56.380 -21.013 1.00 28.61 457 PHE A O 1
ATOM 3758 N N . LYS A 1 458 ? 67.572 -57.676 -20.990 1.00 34.47 458 LYS A N 1
ATOM 3759 C CA . LYS A 1 458 ? 66.801 -57.117 -19.830 1.00 34.47 458 LYS A CA 1
ATOM 3760 C C . LYS A 1 458 ? 66.240 -55.688 -20.055 1.00 34.47 458 LYS A C 1
ATOM 3762 O O . LYS A 1 458 ? 66.927 -54.841 -20.598 1.00 34.47 458 LYS A O 1
ATOM 3767 N N . LEU A 1 459 ? 65.000 -55.335 -19.688 1.00 29.16 459 LEU A N 1
ATOM 3768 C CA . LEU A 1 459 ? 64.148 -55.765 -18.560 1.00 29.16 459 LEU A CA 1
ATOM 3769 C C . LEU A 1 459 ? 62.666 -56.016 -18.960 1.00 29.16 459 LEU A C 1
ATOM 3771 O O . LEU A 1 459 ? 62.176 -55.410 -19.909 1.00 29.16 459 LEU A O 1
ATOM 3775 N N . ARG A 1 460 ? 61.935 -56.836 -18.182 1.00 26.44 460 ARG A N 1
ATOM 3776 C CA . ARG A 1 460 ? 60.458 -56.983 -18.188 1.00 26.44 460 ARG A CA 1
ATOM 3777 C C . ARG A 1 460 ? 59.987 -57.661 -16.880 1.00 26.44 460 ARG A C 1
ATOM 3779 O O . ARG A 1 460 ? 60.711 -58.527 -16.403 1.00 26.44 460 ARG A O 1
ATOM 3786 N N . GLU A 1 461 ? 58.774 -57.321 -16.404 1.00 29.19 461 GLU A N 1
ATOM 3787 C CA . GLU A 1 461 ? 57.964 -58.047 -15.383 1.00 29.19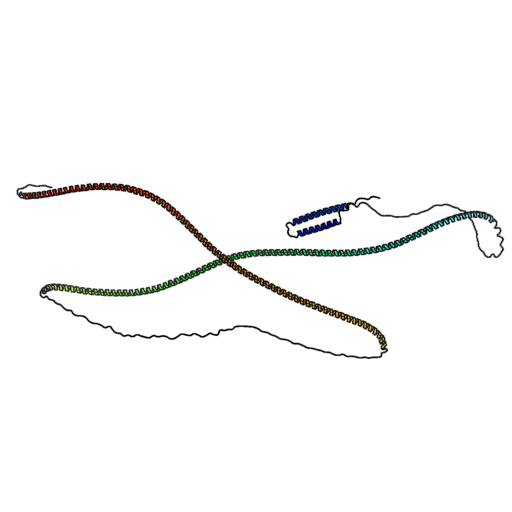 461 GLU A CA 1
ATOM 3788 C C . GLU A 1 461 ? 58.517 -58.095 -13.928 1.00 29.19 461 GLU A C 1
ATOM 3790 O O . GLU A 1 461 ? 59.716 -57.949 -13.719 1.00 29.19 461 GLU A O 1
ATOM 3795 N N . VAL A 1 462 ? 57.722 -58.220 -12.844 1.00 36.56 462 VAL A N 1
ATOM 3796 C CA . VAL A 1 462 ? 56.257 -58.433 -12.643 1.00 36.56 462 VAL A CA 1
ATOM 3797 C C . VAL A 1 462 ? 55.704 -57.440 -11.579 1.00 36.56 462 VAL A C 1
ATOM 3799 O O . VAL A 1 462 ? 56.467 -56.784 -10.874 1.00 36.56 462 VAL A O 1
ATOM 3802 N N . GLN A 1 463 ? 54.375 -57.346 -11.450 1.00 32.84 463 GLN A N 1
ATOM 3803 C CA . GLN A 1 463 ? 53.618 -56.676 -10.373 1.00 32.84 463 GLN A CA 1
ATOM 3804 C C . GLN A 1 463 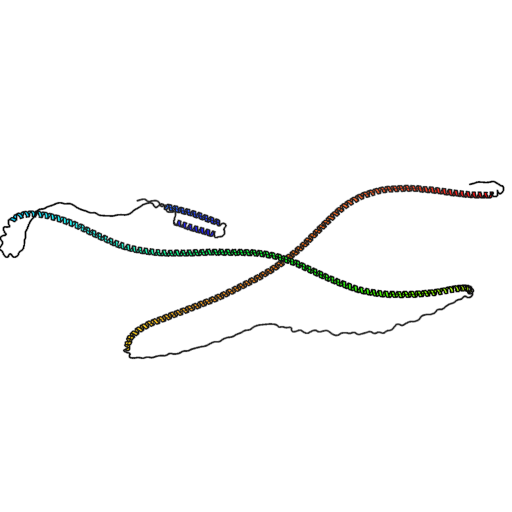? 53.550 -57.484 -9.042 1.00 32.84 463 GLN A C 1
ATOM 3806 O O . GLN A 1 463 ? 54.067 -58.592 -8.946 1.00 32.84 463 GLN A O 1
ATOM 3811 N N . GLU A 1 464 ? 52.778 -56.934 -8.085 1.00 27.91 464 GLU A N 1
ATOM 3812 C CA . GLU A 1 464 ? 51.882 -57.629 -7.125 1.00 27.91 464 GLU A CA 1
ATOM 3813 C C . GLU A 1 464 ? 52.337 -57.846 -5.660 1.00 27.91 464 GLU A C 1
ATOM 3815 O O . GLU A 1 464 ? 53.135 -58.733 -5.351 1.00 27.91 464 GLU A O 1
ATOM 3820 N N . LYS A 1 465 ? 51.683 -57.108 -4.734 1.00 35.06 465 LYS A N 1
ATOM 3821 C CA . LYS A 1 465 ? 51.027 -57.660 -3.522 1.00 35.06 465 LYS A CA 1
ATOM 3822 C C . LYS A 1 465 ? 50.138 -56.652 -2.761 1.00 35.06 465 LYS A C 1
ATOM 3824 O O . LYS A 1 465 ? 50.536 -55.515 -2.545 1.00 35.06 465 LYS A O 1
ATOM 3829 N N . LEU A 1 466 ? 48.970 -57.173 -2.367 1.00 28.09 466 LEU A N 1
ATOM 3830 C CA . LEU A 1 466 ? 47.943 -56.802 -1.365 1.00 28.09 466 LEU A CA 1
ATOM 3831 C C . LEU A 1 466 ? 48.268 -55.684 -0.342 1.00 28.09 466 LEU A C 1
ATOM 3833 O O . LEU A 1 466 ? 49.399 -55.587 0.119 1.00 28.09 466 LEU A O 1
ATOM 3837 N N . GLU A 1 467 ? 47.342 -54.842 0.148 1.00 33.75 467 GLU A N 1
ATOM 3838 C CA . GLU A 1 467 ? 45.863 -54.905 0.326 1.00 33.75 467 GLU A CA 1
ATOM 3839 C C . GLU A 1 467 ? 45.325 -55.901 1.385 1.00 33.75 467 GLU A C 1
ATOM 3841 O O . GLU A 1 467 ? 44.953 -57.014 1.036 1.00 33.75 467 GLU A O 1
ATOM 3846 N N . VAL A 1 468 ? 45.195 -55.464 2.656 1.00 29.23 468 VAL A N 1
ATOM 3847 C CA . VAL A 1 468 ? 44.079 -55.763 3.605 1.00 29.23 468 VAL A CA 1
ATOM 3848 C C . VAL A 1 468 ? 44.038 -54.649 4.691 1.00 29.23 468 VAL A C 1
ATOM 3850 O O . VAL A 1 468 ? 45.050 -53.996 4.926 1.00 29.23 468 VAL A O 1
ATOM 3853 N N . GLN A 1 469 ? 42.915 -54.511 5.416 1.00 29.62 469 GLN A N 1
ATOM 3854 C CA . GLN A 1 469 ? 42.727 -53.797 6.707 1.00 29.62 469 GLN A CA 1
ATOM 3855 C C . GLN A 1 469 ? 42.372 -52.294 6.694 1.00 29.62 469 GLN A C 1
ATOM 3857 O O . GLN A 1 469 ? 42.962 -51.493 7.414 1.00 29.62 469 GLN A O 1
ATOM 3862 N N . PHE A 1 470 ? 41.273 -51.945 6.017 1.00 30.05 470 PHE A N 1
ATOM 3863 C CA . PHE A 1 470 ? 40.350 -50.917 6.527 1.00 30.05 470 PHE A CA 1
ATOM 3864 C C . PHE A 1 470 ? 39.151 -51.611 7.200 1.00 30.05 470 PHE A C 1
ATOM 3866 O O . PHE A 1 470 ? 38.458 -52.385 6.535 1.00 30.05 470 PHE A O 1
ATOM 3873 N N . ARG A 1 471 ? 38.891 -51.354 8.495 1.00 29.25 471 ARG A N 1
ATOM 3874 C CA . ARG A 1 471 ? 37.618 -51.693 9.170 1.00 29.25 471 ARG A CA 1
ATOM 3875 C C . ARG A 1 471 ? 37.460 -50.971 10.525 1.00 29.25 471 ARG A C 1
ATOM 3877 O O . ARG A 1 471 ? 38.335 -51.121 11.362 1.00 29.25 471 ARG A O 1
ATOM 3884 N N . ASN A 1 472 ? 36.331 -50.267 10.688 1.00 26.08 472 ASN A N 1
ATOM 3885 C CA . ASN A 1 472 ? 35.511 -49.929 11.882 1.00 26.08 472 ASN A CA 1
ATOM 3886 C C . ASN A 1 472 ? 36.215 -49.653 13.248 1.00 26.08 472 ASN A C 1
ATOM 3888 O O . ASN A 1 472 ? 37.083 -50.396 13.684 1.00 26.08 472 ASN A O 1
ATOM 3892 N N . SER A 1 473 ? 35.755 -48.719 14.096 1.00 29.75 473 SER A N 1
ATOM 3893 C CA . SER A 1 473 ? 34.384 -48.677 14.663 1.00 29.75 473 SER A CA 1
ATOM 3894 C C . SER A 1 473 ? 34.060 -47.360 15.408 1.00 29.75 473 SER A C 1
ATOM 3896 O O . SER A 1 473 ? 34.973 -46.633 15.789 1.00 29.75 473 SER A O 1
ATOM 3898 N N . GLU A 1 474 ? 32.772 -47.117 15.684 1.00 25.56 474 GLU A N 1
ATOM 3899 C CA . GLU A 1 474 ? 32.170 -45.945 16.362 1.00 25.56 474 GLU A CA 1
ATOM 3900 C C . GLU A 1 474 ? 30.865 -46.392 17.086 1.00 25.56 474 GLU A C 1
ATOM 3902 O O . GLU A 1 474 ? 30.186 -47.210 16.473 1.00 25.56 474 GLU A O 1
ATOM 3907 N N . GLU A 1 475 ? 30.545 -45.935 18.334 1.00 28.39 475 GLU A N 1
ATOM 3908 C CA . GLU A 1 475 ? 29.170 -45.744 18.940 1.00 28.39 475 GLU A CA 1
ATOM 3909 C C . GLU A 1 475 ? 29.008 -45.723 20.522 1.00 28.39 475 GLU A C 1
ATOM 3911 O O . GLU A 1 475 ? 29.724 -46.419 21.237 1.00 28.39 475 GLU A O 1
ATOM 3916 N N . ASN A 1 476 ? 27.936 -45.037 21.020 1.00 25.47 476 ASN A N 1
ATOM 3917 C CA . ASN A 1 476 ? 26.990 -45.328 22.171 1.00 25.47 476 ASN A CA 1
ATOM 3918 C C . ASN A 1 476 ? 27.140 -44.891 23.689 1.00 25.47 476 ASN A C 1
ATOM 3920 O O . ASN A 1 476 ? 28.135 -44.294 24.088 1.00 25.47 476 ASN A O 1
ATOM 3924 N N . LEU A 1 477 ? 26.035 -45.034 24.501 1.00 31.77 477 LEU A N 1
ATOM 3925 C CA . LEU A 1 477 ? 25.583 -44.129 25.631 1.00 31.77 477 LEU A CA 1
ATOM 3926 C C . LEU A 1 477 ? 24.471 -44.692 26.662 1.00 31.77 477 LEU A C 1
ATOM 3928 O O . LEU A 1 477 ? 23.532 -45.307 26.164 1.00 31.77 477 LEU A O 1
ATOM 3932 N N . LYS A 1 478 ? 24.454 -44.356 28.012 1.00 34.75 478 LYS A N 1
ATOM 3933 C CA . LYS A 1 478 ? 23.330 -44.295 29.102 1.00 34.75 478 LYS A CA 1
ATOM 3934 C C . LYS A 1 478 ? 23.022 -45.378 30.267 1.00 34.75 478 LYS A C 1
ATOM 3936 O O . LYS A 1 478 ? 22.922 -46.552 29.933 1.00 34.75 478 LYS A O 1
ATOM 3941 N N . SER A 1 479 ? 22.640 -44.963 31.549 1.00 42.84 479 SER A N 1
ATOM 3942 C CA . SER A 1 479 ? 21.613 -45.507 32.613 1.00 42.84 479 SER A CA 1
ATOM 3943 C C . SER A 1 479 ? 21.964 -45.902 34.158 1.00 42.84 479 SER A C 1
ATOM 3945 O O . SER A 1 479 ? 23.081 -46.365 34.356 1.00 42.84 479 SER A O 1
ATOM 3947 N N . THR A 1 480 ? 21.076 -45.762 35.244 1.00 45.88 480 THR A N 1
ATOM 3948 C CA . THR A 1 480 ? 21.286 -45.936 36.801 1.00 45.88 480 THR A CA 1
ATOM 3949 C C . THR A 1 480 ? 20.044 -46.086 37.853 1.00 45.88 480 THR A C 1
ATOM 3951 O O . THR A 1 480 ? 18.951 -45.740 37.420 1.00 45.88 480 THR A O 1
ATOM 3954 N N . GLU A 1 481 ? 20.135 -46.482 39.202 1.00 47.56 481 GLU A N 1
ATOM 3955 C CA . GLU A 1 481 ? 18.995 -46.664 40.272 1.00 47.56 481 GLU A CA 1
ATOM 3956 C C . GLU A 1 481 ? 19.272 -46.900 41.886 1.00 47.56 481 GLU A C 1
ATOM 3958 O O . GLU A 1 481 ? 20.393 -47.308 42.174 1.00 47.56 481 GLU A O 1
ATOM 3963 N N . LYS A 1 482 ? 18.277 -46.790 42.885 1.00 47.97 482 LYS A N 1
ATOM 3964 C CA . LYS A 1 482 ? 18.013 -47.426 44.320 1.00 47.97 482 LYS A CA 1
ATOM 3965 C C . LYS A 1 482 ? 17.988 -46.705 45.783 1.00 47.97 482 LYS A C 1
ATOM 3967 O O . LYS A 1 482 ? 18.591 -45.643 45.880 1.00 47.97 482 LYS A O 1
ATOM 3972 N N . MET A 1 483 ? 17.281 -47.237 46.879 1.00 48.47 483 MET A N 1
ATOM 3973 C CA . MET A 1 483 ? 17.182 -46.795 48.382 1.00 48.47 483 MET A CA 1
ATOM 3974 C C . MET A 1 483 ? 16.441 -47.729 49.513 1.00 48.47 483 MET A C 1
ATOM 3976 O O . MET A 1 483 ? 15.999 -48.807 49.119 1.00 48.47 483 MET A O 1
ATOM 3980 N N . GLU A 1 484 ? 16.278 -47.374 50.863 1.00 52.97 484 GLU A N 1
ATOM 3981 C CA . GLU A 1 484 ? 15.989 -48.221 52.149 1.00 52.97 484 GLU A CA 1
ATOM 3982 C C . GLU A 1 484 ? 15.006 -47.747 53.386 1.00 52.97 484 GLU A C 1
ATOM 3984 O O . GLU A 1 484 ? 14.293 -46.763 53.211 1.00 52.97 484 GLU A O 1
ATOM 3989 N N . GLU A 1 485 ? 14.931 -48.408 54.625 1.00 42.84 485 GLU A N 1
ATOM 3990 C CA . GLU A 1 485 ? 13.895 -48.383 55.810 1.00 42.84 485 GLU A CA 1
ATOM 3991 C C . GLU A 1 485 ? 14.417 -48.695 57.332 1.00 42.84 485 GLU A C 1
ATOM 3993 O O . GLU A 1 485 ? 15.614 -48.961 57.393 1.00 42.84 485 GLU A O 1
ATOM 3998 N N . ILE A 1 486 ? 13.807 -48.831 58.602 1.00 46.91 486 ILE A N 1
ATOM 3999 C CA . ILE A 1 486 ? 12.613 -48.466 59.549 1.00 46.91 486 ILE A CA 1
ATOM 4000 C C . ILE A 1 486 ? 12.755 -48.970 61.108 1.00 46.91 486 ILE A C 1
ATOM 4002 O O . ILE A 1 486 ? 13.590 -49.848 61.305 1.00 46.91 486 ILE A O 1
ATOM 4006 N N . ILE A 1 487 ? 12.013 -48.509 62.210 1.00 56.72 487 ILE A N 1
ATOM 4007 C CA . ILE A 1 487 ? 12.083 -48.899 63.732 1.00 56.72 487 ILE A CA 1
ATOM 4008 C C . ILE A 1 487 ? 10.815 -48.701 64.738 1.00 56.72 487 ILE A C 1
ATOM 4010 O O . ILE A 1 487 ? 9.867 -48.062 64.296 1.00 56.72 487 ILE A O 1
ATOM 4014 N N . GLU A 1 488 ? 10.764 -49.164 66.061 1.00 44.62 488 GLU A N 1
ATOM 4015 C CA . GLU A 1 488 ? 9.616 -49.038 67.117 1.00 44.62 488 GLU A CA 1
ATOM 4016 C C . GLU A 1 488 ? 9.835 -49.395 68.701 1.00 44.62 488 GLU A C 1
ATOM 4018 O O . GLU A 1 488 ? 10.783 -50.124 68.989 1.00 44.62 488 GLU A O 1
ATOM 4023 N N . GLN A 1 489 ? 8.932 -48.994 69.688 1.00 42.56 489 GLN A N 1
ATOM 4024 C CA . GLN A 1 489 ? 8.336 -49.677 70.956 1.00 42.56 489 GLN A CA 1
ATOM 4025 C C . GLN A 1 489 ? 8.589 -49.377 72.539 1.00 42.56 489 GLN A C 1
ATOM 4027 O O . GLN A 1 489 ? 9.716 -49.094 72.933 1.00 42.56 489 GLN A O 1
ATOM 4032 N N . PHE A 1 490 ? 7.551 -49.571 73.458 1.00 41.72 490 PHE A N 1
ATOM 4033 C CA . PHE A 1 490 ? 7.453 -49.944 74.975 1.00 41.72 490 PHE A CA 1
ATOM 4034 C C . PHE A 1 490 ? 7.043 -48.991 76.217 1.00 41.72 490 PHE A C 1
ATOM 4036 O O . PHE A 1 490 ? 7.448 -47.832 76.215 1.00 41.72 490 PHE A O 1
ATOM 4043 N N . GLN A 1 491 ? 6.312 -49.473 77.313 1.00 40.09 491 GLN A N 1
ATOM 4044 C CA . GLN A 1 491 ? 6.108 -48.920 78.758 1.00 40.09 491 GLN A CA 1
ATOM 4045 C C . GLN A 1 491 ? 5.064 -49.637 79.768 1.00 40.09 491 GLN A C 1
ATOM 4047 O O . GLN A 1 491 ? 4.235 -50.376 79.240 1.00 40.09 491 GLN A O 1
ATOM 4052 N N . LYS A 1 492 ? 5.034 -49.446 81.159 1.00 35.25 492 LYS A N 1
ATOM 4053 C CA . LYS A 1 492 ? 3.951 -49.905 82.182 1.00 35.25 492 LYS A CA 1
ATOM 4054 C C . LYS A 1 492 ? 3.997 -49.592 83.775 1.00 35.25 492 LYS A C 1
ATOM 4056 O O . LYS A 1 492 ? 5.092 -49.435 84.296 1.00 35.25 492 LYS A O 1
ATOM 4061 N N . ASP A 1 493 ? 2.821 -49.638 84.504 1.00 29.02 493 ASP A N 1
ATOM 4062 C CA . ASP A 1 493 ? 2.328 -49.997 85.940 1.00 29.02 493 ASP A CA 1
ATOM 4063 C C . ASP A 1 493 ? 2.699 -49.398 87.388 1.00 29.02 493 ASP A C 1
ATOM 4065 O O . ASP A 1 493 ? 3.864 -49.107 87.623 1.00 29.02 493 ASP A O 1
ATOM 4069 N N . VAL A 1 494 ? 1.733 -49.331 88.395 1.00 24.47 494 VAL A N 1
ATOM 4070 C CA . VAL A 1 494 ? 1.826 -49.069 89.927 1.00 24.47 494 VAL A CA 1
ATOM 4071 C C . VAL A 1 494 ? 0.502 -49.266 90.822 1.00 24.47 494 VAL A C 1
ATOM 4073 O O . VAL A 1 494 ? -0.568 -49.233 90.225 1.00 24.47 494 VAL A O 1
ATOM 4076 N N . ASP A 1 495 ? 0.525 -49.405 92.206 1.00 17.59 495 ASP A N 1
ATOM 4077 C CA . ASP A 1 495 ? -0.634 -49.383 93.233 1.00 17.59 495 ASP A CA 1
ATOM 4078 C C . ASP A 1 495 ? -0.275 -49.335 94.806 1.00 17.59 495 ASP A C 1
ATOM 4080 O O . ASP A 1 495 ? 0.886 -49.614 95.107 1.00 17.59 495 ASP A O 1
ATOM 4084 N N . LEU A 1 496 ? -1.215 -49.027 95.787 1.00 18.39 496 LEU A N 1
ATOM 4085 C CA . LEU A 1 496 ? -1.505 -49.676 97.160 1.00 18.39 496 LEU A CA 1
ATOM 4086 C C . LEU A 1 496 ? -2.058 -48.874 98.447 1.00 18.39 496 LEU A C 1
ATOM 4088 O O . LEU A 1 496 ? -1.497 -47.853 98.832 1.00 18.39 496 LEU A O 1
ATOM 4092 N N . LYS A 1 497 ? -3.006 -49.492 99.241 1.00 15.64 497 LYS A N 1
ATOM 4093 C CA . LYS A 1 497 ? -3.370 -49.489 100.748 1.00 15.64 497 LYS A CA 1
ATOM 4094 C C . LYS A 1 497 ? -4.019 -48.291 101.590 1.00 15.64 497 LYS A C 1
ATOM 4096 O O . LYS A 1 497 ? -3.653 -47.140 101.418 1.00 15.64 497 LYS A O 1
ATOM 4101 N N . ASN A 1 498 ? -4.886 -48.583 102.629 1.00 5.82 498 ASN A N 1
ATOM 4102 C CA . ASN A 1 498 ? -5.343 -47.711 103.800 1.00 5.82 498 ASN A CA 1
ATOM 4103 C C . ASN A 1 498 ? -5.879 -48.477 105.112 1.00 5.82 498 ASN A C 1
ATOM 4105 O O . ASN A 1 498 ? -6.045 -49.691 104.994 1.00 5.82 498 ASN A O 1
ATOM 4109 N N . GLN A 1 499 ? -6.121 -47.871 106.337 1.00 4.94 499 GLN A N 1
ATOM 4110 C CA . GLN A 1 499 ? -6.565 -48.518 107.661 1.00 4.94 499 GLN A CA 1
ATOM 4111 C C . GLN A 1 499 ? -6.953 -47.580 108.920 1.00 4.94 499 GLN A C 1
ATOM 4113 O O . GLN A 1 499 ? -6.276 -46.569 109.071 1.00 4.94 499 GLN A O 1
ATOM 4118 N N . LYS A 1 500 ? -7.931 -47.878 109.867 1.00 21.75 500 LYS A N 1
ATOM 4119 C CA . LYS A 1 500 ? -8.332 -47.078 111.137 1.00 21.75 500 LYS A CA 1
ATOM 4120 C C . LYS A 1 500 ? -9.399 -47.713 112.153 1.00 21.75 500 LYS A C 1
ATOM 4122 O O . LYS A 1 500 ? -10.235 -48.441 111.633 1.00 21.75 500 LYS A O 1
ATOM 4127 N N . VAL A 1 501 ? -9.455 -47.412 113.509 1.00 15.02 501 VAL A N 1
ATOM 4128 C CA . VAL A 1 501 ? -10.618 -47.567 114.527 1.00 15.02 501 VAL A CA 1
ATOM 4129 C C . VAL A 1 501 ? -10.371 -47.106 116.044 1.00 15.02 501 VAL A C 1
ATOM 4131 O O . VAL A 1 501 ? -9.231 -47.265 116.465 1.00 15.02 501 VAL A O 1
ATOM 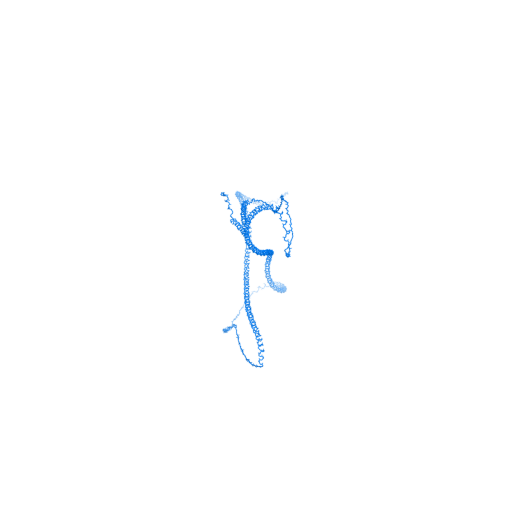4134 N N . ASP A 1 502 ? -11.359 -46.593 116.869 1.00 29.69 502 ASP A N 1
ATOM 4135 C CA . ASP A 1 502 ? -11.306 -46.255 118.375 1.00 29.69 502 ASP A CA 1
ATOM 4136 C C . ASP A 1 502 ? -12.671 -45.864 119.152 1.00 29.69 502 ASP A C 1
ATOM 4138 O O . ASP A 1 502 ? -13.685 -45.732 118.470 1.00 29.69 502 ASP A O 1
ATOM 4142 N N . GLN A 1 503 ? -12.755 -45.721 120.535 1.00 48.84 503 GLN A N 1
ATOM 4143 C CA . GLN A 1 503 ? -14.003 -45.543 121.434 1.00 48.84 503 GLN A CA 1
ATOM 4144 C C . GLN A 1 503 ? -13.870 -45.079 122.981 1.00 48.84 503 GLN A C 1
ATOM 4146 O O . GLN A 1 503 ? -12.774 -45.270 123.508 1.00 48.84 503 GLN A O 1
ATOM 4151 N N . LEU A 1 504 ? -14.913 -44.557 123.745 1.00 60.25 504 LEU A N 1
ATOM 4152 C CA . LEU A 1 504 ? -14.933 -44.190 125.252 1.00 60.25 504 LEU A CA 1
ATOM 4153 C C . LEU A 1 504 ? -16.326 -43.822 125.995 1.00 60.25 504 LEU A C 1
ATOM 4155 O O . LEU A 1 504 ? -17.332 -43.773 125.295 1.00 60.25 504 LEU A O 1
ATOM 4159 N N . GLU A 1 505 ? -16.408 -43.546 127.355 1.00 59.00 505 GLU A N 1
ATOM 4160 C CA . GLU A 1 505 ? -17.630 -43.401 128.296 1.00 59.00 505 GLU A CA 1
ATOM 4161 C C . GLU A 1 505 ? -17.523 -42.439 129.591 1.00 59.00 505 GLU A C 1
ATOM 4163 O O . GLU A 1 505 ? -16.400 -42.016 129.855 1.00 59.00 505 GLU A O 1
ATOM 4168 N N . GLU A 1 506 ? -18.590 -42.100 130.426 1.00 55.38 506 GLU A N 1
ATOM 4169 C CA . GLU A 1 506 ? -18.529 -41.291 131.747 1.00 55.38 506 GLU A CA 1
ATOM 4170 C C . GLU A 1 506 ? -19.751 -41.197 132.826 1.00 55.38 506 GLU A C 1
ATOM 4172 O O . GLU A 1 506 ? -20.471 -42.180 132.982 1.00 55.38 506 GLU A O 1
ATOM 4177 N N . ASN A 1 507 ? -19.983 -40.093 133.637 1.00 69.06 507 ASN A N 1
ATOM 4178 C CA . ASN A 1 507 ? -21.080 -39.683 134.596 1.00 69.06 507 ASN A CA 1
ATOM 4179 C C . ASN A 1 507 ? -22.473 -39.564 133.924 1.00 69.06 507 ASN A C 1
ATOM 4181 O O . ASN A 1 507 ? -23.153 -38.532 133.930 1.00 69.06 507 ASN A O 1
ATOM 4185 N N . ILE A 1 508 ? -22.872 -40.648 133.276 1.00 64.81 508 ILE A N 1
ATOM 4186 C CA . ILE A 1 508 ? -23.876 -40.646 132.214 1.00 64.81 508 ILE A CA 1
ATOM 4187 C C . ILE A 1 508 ? -25.252 -40.090 132.609 1.00 64.81 508 ILE A C 1
ATOM 4189 O O . ILE A 1 508 ? -25.853 -39.435 131.774 1.00 64.81 508 ILE A O 1
ATOM 4193 N N . GLU A 1 509 ? -25.794 -40.339 133.808 1.00 71.88 509 GLU A N 1
ATOM 4194 C CA . GLU A 1 509 ? -27.264 -40.351 133.984 1.00 71.88 509 GLU A CA 1
ATOM 4195 C C . GLU A 1 509 ? -27.957 -38.979 134.166 1.00 71.88 509 GLU A C 1
ATOM 4197 O O . GLU A 1 509 ? -29.063 -38.799 133.657 1.00 71.88 509 GLU A O 1
ATOM 4202 N N . ASP A 1 510 ? -27.332 -37.994 134.824 1.00 64.31 510 ASP A N 1
ATOM 4203 C CA . ASP A 1 510 ? -27.840 -36.605 134.811 1.00 64.31 510 ASP A CA 1
ATOM 4204 C C . ASP A 1 510 ? -27.390 -35.863 133.545 1.00 64.31 510 ASP A C 1
ATOM 4206 O O . ASP A 1 510 ? -28.196 -35.151 132.940 1.00 64.31 510 ASP A O 1
ATOM 4210 N N . LEU A 1 511 ? -26.168 -36.138 133.055 1.00 74.44 511 LEU A N 1
ATOM 4211 C CA . LEU A 1 511 ? -25.746 -35.721 131.714 1.00 74.44 511 LEU A CA 1
ATOM 4212 C C . LEU A 1 511 ? -26.738 -36.200 130.646 1.00 74.44 511 LEU A C 1
ATOM 4214 O O . LEU A 1 511 ? -26.965 -35.476 129.691 1.00 74.44 511 LEU A O 1
ATOM 4218 N N . LYS A 1 512 ? -27.372 -37.367 130.820 1.00 72.12 512 LYS A N 1
ATOM 4219 C CA . LYS A 1 512 ? -28.395 -37.963 129.940 1.00 72.12 512 LYS A CA 1
ATOM 4220 C C . LYS A 1 512 ? -29.631 -37.092 129.774 1.00 72.12 512 LYS A C 1
ATOM 4222 O O . LYS A 1 512 ? -30.217 -37.102 128.703 1.00 72.12 512 LYS A O 1
ATOM 4227 N N . ARG A 1 513 ? -30.037 -36.382 130.830 1.00 75.25 513 ARG A N 1
ATOM 4228 C CA . ARG A 1 513 ? -31.276 -35.590 130.860 1.00 75.25 513 ARG A CA 1
ATOM 4229 C C . ARG A 1 513 ? -31.049 -34.183 130.318 1.00 75.25 513 ARG A C 1
ATOM 4231 O O . ARG A 1 513 ? -31.876 -33.669 129.569 1.00 75.25 513 ARG A O 1
ATOM 4238 N N . ASP A 1 514 ? -29.871 -33.616 130.574 1.00 78.94 514 ASP A N 1
ATOM 4239 C CA . ASP A 1 514 ? -29.409 -32.450 129.819 1.00 78.94 514 ASP A CA 1
ATOM 4240 C C . ASP A 1 514 ? -29.120 -32.820 128.351 1.00 78.94 514 ASP A C 1
ATOM 4242 O O . ASP A 1 514 ? -29.457 -32.041 127.469 1.00 78.94 514 ASP A O 1
ATOM 4246 N N . LEU A 1 515 ? -28.622 -34.029 128.053 1.00 72.50 515 LEU A N 1
ATOM 4247 C CA . LEU A 1 515 ? -28.541 -34.621 126.702 1.00 72.50 515 LEU A CA 1
ATOM 4248 C C . LEU A 1 515 ? -29.911 -34.957 126.093 1.00 72.50 515 LEU A C 1
ATOM 4250 O O . LEU A 1 515 ? -29.966 -35.216 124.896 1.00 72.50 515 LEU A O 1
ATOM 4254 N N . GLU A 1 516 ? -30.999 -34.955 126.865 1.00 81.44 516 GLU A N 1
ATOM 4255 C CA . GLU A 1 516 ? -32.366 -35.186 126.383 1.00 81.44 516 GLU A CA 1
ATOM 4256 C C . GLU A 1 516 ? -32.997 -33.853 125.964 1.00 81.44 516 GLU A C 1
ATOM 4258 O O . GLU A 1 516 ? -33.409 -33.710 124.818 1.00 81.44 516 GLU A O 1
ATOM 4263 N N . MET A 1 517 ? -32.911 -32.807 126.798 1.00 79.56 517 MET A N 1
ATOM 4264 C CA . MET A 1 517 ? -33.295 -31.444 126.388 1.00 79.56 517 MET A CA 1
ATOM 4265 C C . MET A 1 517 ? -32.370 -30.874 125.301 1.00 79.56 517 MET A C 1
ATOM 4267 O O . MET A 1 517 ? -32.833 -30.299 124.315 1.00 79.56 517 MET A O 1
ATOM 4271 N N . LYS A 1 518 ? -31.050 -31.083 125.419 1.00 81.19 518 LYS A N 1
ATOM 4272 C CA . LYS A 1 518 ? -30.118 -30.854 124.307 1.00 81.19 518 LYS A CA 1
ATOM 4273 C C . LYS A 1 518 ? -30.288 -31.881 123.200 1.00 81.19 518 LYS A C 1
ATOM 4275 O O . LYS A 1 518 ? -29.871 -31.587 122.094 1.00 81.19 518 LYS A O 1
ATOM 4280 N N . GLY A 1 519 ? -30.939 -33.012 123.441 1.00 76.75 519 GLY A N 1
ATOM 4281 C CA . GLY A 1 519 ? -31.341 -33.990 122.432 1.00 76.75 519 GLY A CA 1
ATOM 4282 C C . GLY A 1 519 ? -32.494 -33.493 121.565 1.00 76.75 519 GLY A C 1
ATOM 4283 O O . GLY A 1 519 ? -32.475 -33.731 120.363 1.00 76.75 519 GLY A O 1
ATOM 4284 N N . ASP A 1 520 ? -33.431 -32.727 122.125 1.00 81.25 520 ASP A N 1
ATOM 4285 C CA . ASP A 1 520 ? -34.518 -32.060 121.395 1.00 81.25 520 ASP A CA 1
ATOM 4286 C C . ASP A 1 520 ? -34.043 -30.781 120.683 1.00 81.25 520 ASP A C 1
ATOM 4288 O O . ASP A 1 520 ? -34.376 -30.554 119.514 1.00 81.25 520 ASP A O 1
ATOM 4292 N N . GLU A 1 521 ? -33.185 -29.973 121.320 1.00 83.12 521 GLU A N 1
ATOM 4293 C CA . GLU A 1 521 ? -32.481 -28.886 120.620 1.00 83.12 521 GLU A CA 1
ATOM 4294 C C . GLU A 1 521 ? -31.583 -29.439 119.501 1.00 83.12 521 GLU A C 1
ATOM 4296 O O . GLU A 1 521 ? -31.608 -28.924 118.387 1.00 83.12 521 GLU A O 1
ATOM 4301 N N . VAL A 1 522 ? -30.835 -30.524 119.738 1.00 81.12 522 VAL A N 1
ATOM 4302 C CA . VAL A 1 522 ? -30.056 -31.205 118.693 1.00 81.12 522 VAL A CA 1
ATOM 4303 C C . VAL A 1 522 ? -30.976 -31.838 117.662 1.00 81.12 522 VAL A C 1
ATOM 4305 O O . VAL A 1 522 ? -30.636 -31.770 116.496 1.00 81.12 522 VAL A O 1
ATOM 4308 N N . SER A 1 523 ? -32.146 -32.379 118.005 1.00 85.38 523 SER A N 1
ATOM 4309 C CA . SER A 1 523 ? -33.074 -32.949 117.017 1.00 85.38 523 SER A CA 1
ATOM 4310 C C . SER A 1 523 ? -33.670 -31.873 116.115 1.00 85.38 523 SER A C 1
ATOM 4312 O O . SER A 1 523 ? -33.710 -32.046 114.900 1.00 85.38 523 SER A O 1
ATOM 4314 N N . THR A 1 524 ? -34.054 -30.721 116.666 1.00 86.19 524 THR A N 1
ATOM 4315 C CA . THR A 1 524 ? -34.522 -29.575 115.871 1.00 86.19 524 THR A CA 1
ATOM 4316 C C . THR A 1 524 ? -33.388 -28.917 115.080 1.00 86.19 524 THR A C 1
ATOM 4318 O O . THR A 1 524 ? -33.588 -28.553 113.920 1.00 86.19 524 THR A O 1
ATOM 4321 N N . LEU A 1 525 ? -32.171 -28.825 115.626 1.00 85.88 525 LEU A N 1
ATOM 4322 C CA . LEU A 1 525 ? -30.980 -28.406 114.877 1.00 85.88 525 LEU A CA 1
ATOM 4323 C C . LEU A 1 525 ? -30.589 -29.423 113.799 1.00 85.88 525 LEU A C 1
ATOM 4325 O O . LEU A 1 525 ? -30.192 -29.006 112.720 1.00 85.88 525 LEU A O 1
ATOM 4329 N N . VAL A 1 526 ? -30.752 -30.726 114.033 1.00 88.06 526 VAL A N 1
ATOM 4330 C CA . VAL A 1 526 ? -30.512 -31.813 113.070 1.00 88.06 526 VAL A CA 1
ATOM 4331 C C . VAL A 1 526 ? -31.582 -31.828 111.989 1.00 88.06 526 VAL A C 1
ATOM 4333 O O . VAL A 1 526 ? -31.245 -32.108 110.849 1.00 88.06 526 VAL A O 1
ATOM 4336 N N . GLU A 1 527 ? -32.833 -31.469 112.270 1.00 86.25 527 GLU A N 1
ATOM 4337 C CA . GLU A 1 527 ? -33.862 -31.340 111.232 1.00 86.25 527 GLU A CA 1
ATOM 4338 C C . GLU A 1 527 ? -33.664 -30.061 110.394 1.00 86.25 527 GLU A C 1
ATOM 4340 O O . GLU A 1 527 ? -33.822 -30.067 109.170 1.00 86.25 527 GLU A O 1
ATOM 4345 N N . ASN A 1 528 ? -33.182 -28.979 111.013 1.00 87.69 528 ASN A N 1
ATOM 4346 C CA . ASN A 1 528 ? -32.670 -27.808 110.295 1.00 87.69 528 ASN A CA 1
ATOM 4347 C C . ASN A 1 528 ? -31.391 -28.129 109.494 1.00 87.69 528 ASN A C 1
ATOM 4349 O O . ASN A 1 528 ? -31.227 -27.643 108.374 1.00 87.69 528 ASN A O 1
ATOM 4353 N N . LEU A 1 529 ? -30.508 -28.990 110.008 1.00 88.19 529 LEU A N 1
ATOM 4354 C CA . LEU A 1 529 ? -29.298 -29.448 109.320 1.00 88.19 529 LEU A CA 1
ATOM 4355 C C . LEU A 1 529 ? -29.655 -30.390 108.167 1.00 88.19 529 LEU A C 1
ATOM 4357 O O . LEU A 1 529 ? -29.148 -30.198 107.076 1.00 88.19 529 LEU A O 1
ATOM 4361 N N . ARG A 1 530 ? -30.611 -31.309 108.331 1.00 87.62 530 ARG A N 1
ATOM 4362 C CA . ARG A 1 530 ? -31.170 -32.155 107.262 1.00 87.62 530 ARG A CA 1
ATOM 4363 C C . ARG A 1 530 ? -31.849 -31.322 106.187 1.00 87.62 530 ARG A C 1
ATOM 4365 O O . ARG A 1 530 ? -31.625 -31.563 105.009 1.00 87.62 530 ARG A O 1
ATOM 4372 N N . THR A 1 531 ? -32.651 -30.319 106.541 1.00 89.81 531 THR A N 1
ATOM 4373 C CA . THR A 1 531 ? -33.310 -29.468 105.533 1.00 89.81 531 THR A CA 1
ATOM 4374 C C . THR A 1 531 ? -32.345 -28.495 104.853 1.00 89.81 531 THR A C 1
ATOM 4376 O O . THR A 1 531 ? -32.538 -28.191 103.675 1.00 89.81 531 THR A O 1
ATOM 4379 N N . THR A 1 532 ? -31.280 -28.037 105.521 1.00 86.38 532 THR A N 1
ATOM 4380 C CA . THR A 1 532 ? -30.192 -27.284 104.866 1.00 86.38 532 THR A CA 1
ATOM 4381 C C . THR A 1 532 ? -29.255 -28.182 104.060 1.00 86.38 532 THR A C 1
ATOM 4383 O O . THR A 1 532 ? -28.849 -27.778 102.978 1.00 86.38 532 THR A O 1
ATOM 4386 N N . GLU A 1 533 ? -29.008 -29.422 104.480 1.00 89.31 533 GLU A N 1
ATOM 4387 C CA . GLU A 1 533 ? -28.276 -30.439 103.721 1.00 89.31 533 GLU A CA 1
ATOM 4388 C C . GLU A 1 533 ? -29.070 -30.877 102.486 1.00 89.31 533 GLU A C 1
ATOM 4390 O O . GLU A 1 533 ? -28.505 -30.977 101.407 1.00 89.31 533 GLU A O 1
ATOM 4395 N N . VAL A 1 534 ? -30.387 -31.072 102.582 1.00 92.31 534 VAL A N 1
ATOM 4396 C CA . VAL A 1 534 ? -31.253 -31.334 101.421 1.00 92.31 534 VAL A CA 1
ATOM 4397 C C . VAL A 1 534 ? -31.250 -30.136 100.473 1.00 92.31 534 VAL A C 1
ATOM 4399 O O . VAL A 1 534 ? -31.118 -30.331 99.267 1.00 92.31 534 VAL A O 1
ATOM 4402 N N . LYS A 1 535 ? -31.301 -28.896 100.982 1.00 91.31 535 LYS A N 1
ATOM 4403 C CA . LYS A 1 535 ? -31.107 -27.693 100.150 1.00 91.31 535 LYS A CA 1
ATOM 4404 C C . LYS A 1 535 ? -29.721 -27.676 99.494 1.00 91.31 535 LYS A C 1
ATOM 4406 O O . LYS A 1 535 ? -29.655 -27.381 98.308 1.00 91.31 535 LYS A O 1
ATOM 4411 N N . LEU A 1 536 ? -28.657 -28.037 100.214 1.00 89.44 536 LEU A N 1
ATOM 4412 C CA . LEU A 1 536 ? -27.278 -28.089 99.715 1.00 89.44 536 LEU A CA 1
ATOM 4413 C C . LEU A 1 536 ? -27.092 -29.188 98.659 1.00 89.44 536 LEU A C 1
ATOM 4415 O O . LEU A 1 536 ? -26.539 -28.936 97.599 1.00 89.44 536 LEU A O 1
ATOM 4419 N N . ARG A 1 537 ? -27.624 -30.391 98.892 1.00 93.19 537 ARG A N 1
ATOM 4420 C CA . ARG A 1 537 ? -27.665 -31.491 97.918 1.00 93.19 537 ARG A CA 1
ATOM 4421 C C . ARG A 1 537 ? -28.438 -31.067 96.669 1.00 93.19 537 ARG A C 1
ATOM 4423 O O . ARG A 1 537 ? -27.962 -31.306 95.566 1.00 93.19 537 ARG A O 1
ATOM 4430 N N . LEU A 1 538 ? -29.575 -30.381 96.820 1.00 91.38 538 LEU A N 1
ATOM 4431 C CA . LEU A 1 538 ? -30.352 -29.842 95.698 1.00 91.38 538 LEU A CA 1
ATOM 4432 C C . LEU A 1 538 ? -29.629 -28.704 94.959 1.00 91.38 538 LEU A C 1
ATOM 4434 O O . LEU A 1 538 ? -29.742 -28.635 93.737 1.00 91.38 538 LEU A O 1
ATOM 4438 N N . THR A 1 539 ? -28.883 -27.821 95.633 1.00 89.19 539 THR A N 1
ATOM 4439 C CA . THR A 1 539 ? -28.090 -26.781 94.953 1.00 89.19 539 THR A CA 1
ATOM 4440 C C . THR A 1 539 ? -26.838 -27.352 94.299 1.00 89.19 539 THR A C 1
ATOM 4442 O O . THR A 1 539 ? -26.559 -26.969 93.172 1.00 89.19 539 THR A O 1
ATOM 4445 N N . SER A 1 540 ? -26.142 -28.315 94.906 1.00 91.38 540 SER A N 1
ATOM 4446 C CA . SER A 1 540 ? -25.028 -29.042 94.279 1.00 91.38 540 SER A CA 1
ATOM 4447 C C . SER A 1 540 ? -25.484 -29.921 93.109 1.00 91.38 540 SER A C 1
ATOM 4449 O O . SER A 1 540 ? -24.781 -30.018 92.108 1.00 91.38 540 SER A O 1
ATOM 4451 N N . GLN A 1 541 ? -26.677 -30.523 93.181 1.00 93.31 541 GLN A N 1
ATOM 4452 C CA . GLN A 1 541 ? -27.273 -31.251 92.059 1.00 93.31 541 GLN A CA 1
ATOM 4453 C C . GLN A 1 541 ? -27.681 -30.295 90.931 1.00 93.31 541 GLN A C 1
ATOM 4455 O O . GLN A 1 541 ? -27.388 -30.575 89.772 1.00 93.31 541 GLN A O 1
ATOM 4460 N N . LYS A 1 542 ? -28.293 -29.145 91.251 1.00 92.88 542 LYS A N 1
ATOM 4461 C CA . LYS A 1 542 ? -28.557 -28.081 90.267 1.00 92.88 542 LYS A CA 1
ATOM 4462 C C . LYS A 1 542 ? -27.266 -27.557 89.642 1.00 92.88 542 LYS A C 1
ATOM 4464 O O . LYS A 1 542 ? -27.234 -27.424 88.428 1.00 92.88 542 LYS A O 1
ATOM 4469 N N . LEU A 1 543 ? -26.221 -27.331 90.442 1.00 92.38 543 LEU A N 1
ATOM 4470 C CA . LEU A 1 543 ? -24.906 -26.885 89.981 1.00 92.38 543 LEU A CA 1
ATOM 4471 C C . LEU A 1 543 ? -24.320 -27.885 88.983 1.00 92.38 543 LEU A C 1
ATOM 4473 O O . LEU A 1 543 ? -24.022 -27.489 87.863 1.00 92.38 543 LEU A O 1
ATOM 4477 N N . ARG A 1 544 ? -24.276 -29.180 89.333 1.00 94.06 544 ARG A N 1
ATOM 4478 C CA . ARG A 1 544 ? -23.836 -30.251 88.424 1.00 94.06 544 ARG A CA 1
ATOM 4479 C C . ARG A 1 544 ? -24.659 -30.294 87.134 1.00 94.06 544 ARG A C 1
ATOM 4481 O O . ARG A 1 544 ? -24.091 -30.500 86.072 1.00 94.06 544 ARG A O 1
ATOM 4488 N N . ILE A 1 545 ? -25.978 -30.094 87.202 1.00 94.06 545 ILE A N 1
ATOM 4489 C CA . ILE A 1 545 ? -26.833 -30.042 86.005 1.00 94.06 545 ILE A CA 1
ATOM 4490 C C . ILE A 1 545 ? -26.509 -28.804 85.155 1.00 94.06 545 ILE A C 1
ATOM 4492 O O . ILE A 1 545 ? -26.405 -28.924 83.942 1.00 94.06 545 ILE A O 1
ATOM 4496 N N . THR A 1 546 ? -26.310 -27.624 85.752 1.00 90.44 546 THR A N 1
ATOM 4497 C CA . THR A 1 546 ? -25.926 -26.414 85.002 1.00 90.44 546 THR A CA 1
ATOM 4498 C C . THR A 1 546 ? -24.509 -26.476 84.440 1.00 90.44 546 THR A C 1
ATOM 4500 O O . THR A 1 546 ? -24.273 -25.937 83.370 1.00 90.44 546 THR A O 1
ATOM 4503 N N . GLU A 1 547 ? -23.593 -27.151 85.131 1.00 91.38 547 GLU A N 1
ATOM 4504 C CA . GLU A 1 547 ? -22.211 -27.400 84.715 1.00 91.38 547 GLU A CA 1
ATOM 4505 C C . GLU A 1 547 ? -22.173 -28.406 83.557 1.00 91.38 547 GLU A C 1
ATOM 4507 O O . GLU A 1 547 ? -21.568 -28.127 82.529 1.00 91.38 547 GLU A O 1
ATOM 4512 N N . GLN A 1 548 ? -22.932 -29.504 83.646 1.00 94.12 548 GLN A N 1
ATOM 4513 C CA . GLN A 1 548 ? -23.103 -30.462 82.550 1.00 94.12 548 GLN A CA 1
ATOM 4514 C C . GLN A 1 548 ? -23.792 -29.834 81.325 1.00 94.12 548 GLN A C 1
ATOM 4516 O O . GLN A 1 548 ? -23.377 -30.075 80.198 1.00 94.12 548 GLN A O 1
ATOM 4521 N N . LEU A 1 549 ? -24.815 -28.993 81.523 1.00 93.69 549 LEU A N 1
ATOM 4522 C CA . LEU A 1 549 ? -25.453 -28.236 80.435 1.00 93.69 549 LEU A CA 1
ATOM 4523 C C . LEU A 1 549 ? -24.551 -27.130 79.863 1.00 93.69 549 LEU A C 1
ATOM 4525 O O . LEU A 1 549 ? -24.793 -26.674 78.745 1.00 93.69 549 LEU A O 1
ATOM 4529 N N . LEU A 1 550 ? -23.549 -26.667 80.617 1.00 92.75 550 LEU A N 1
ATOM 4530 C CA . LEU A 1 550 ? -22.534 -25.745 80.120 1.00 92.75 550 LEU A CA 1
ATOM 4531 C C . LEU A 1 550 ? -21.522 -26.501 79.258 1.00 92.75 550 LEU A C 1
ATOM 4533 O O . LEU A 1 550 ? -21.340 -26.108 78.112 1.00 92.75 550 LEU A O 1
ATOM 4537 N N . THR A 1 551 ? -20.960 -27.617 79.734 1.00 93.50 551 THR A N 1
ATOM 4538 C CA . THR A 1 551 ? -20.027 -28.431 78.935 1.00 93.50 551 THR A CA 1
ATOM 4539 C C . THR A 1 551 ? -20.692 -28.997 77.680 1.00 93.50 551 THR A C 1
ATOM 4541 O O . THR A 1 551 ? -20.124 -28.906 76.598 1.00 93.50 551 THR A O 1
ATOM 4544 N N . GLU A 1 552 ? -21.941 -29.470 77.768 1.00 94.62 552 GLU A N 1
ATOM 4545 C CA . GLU A 1 552 ? -22.715 -29.906 76.598 1.00 94.62 552 GLU A CA 1
ATOM 4546 C C . GLU A 1 552 ? -22.924 -28.762 75.592 1.00 94.62 552 GLU A C 1
ATOM 4548 O O . GLU A 1 552 ? -22.863 -28.989 74.383 1.00 94.62 552 GLU A O 1
ATOM 4553 N N . LYS A 1 553 ? -23.129 -27.520 76.052 1.00 93.62 553 LYS A N 1
ATOM 4554 C CA . LYS A 1 553 ? -23.181 -26.351 75.160 1.00 93.62 553 LYS A CA 1
ATOM 4555 C C . LYS A 1 553 ? -21.820 -26.020 74.569 1.00 93.62 553 LYS A C 1
ATOM 4557 O O . LYS A 1 553 ? -21.758 -25.774 73.370 1.00 93.62 553 LYS A O 1
ATOM 4562 N N . GLU A 1 554 ? -20.762 -26.008 75.369 1.00 92.38 554 GLU A N 1
ATOM 4563 C CA . GLU A 1 554 ? -19.396 -25.727 74.923 1.00 92.38 554 GLU A CA 1
ATOM 4564 C C . GLU A 1 554 ? -18.948 -26.732 73.860 1.00 92.38 554 GLU A C 1
ATOM 4566 O O . GLU A 1 554 ? -18.481 -26.312 72.807 1.00 92.38 554 GLU A O 1
ATOM 4571 N N . ASP A 1 555 ? -19.199 -28.029 74.045 1.00 93.75 555 ASP A N 1
ATOM 4572 C CA . ASP A 1 555 ? -18.902 -29.059 73.042 1.00 93.75 555 ASP A CA 1
ATOM 4573 C C . ASP A 1 555 ? -19.828 -28.977 71.814 1.00 93.75 555 ASP A C 1
ATOM 4575 O O . ASP A 1 555 ? -19.377 -29.172 70.685 1.00 93.75 555 ASP A O 1
ATOM 4579 N N . ASN A 1 556 ? -21.100 -28.587 71.979 1.00 94.19 556 ASN A N 1
ATOM 4580 C CA . ASN A 1 556 ? -21.975 -28.256 70.844 1.00 94.19 556 ASN A CA 1
ATOM 4581 C C . ASN A 1 556 ? -21.544 -26.984 70.091 1.00 94.19 556 ASN A C 1
ATOM 4583 O O . ASN A 1 556 ? -21.892 -26.837 68.919 1.00 94.19 556 ASN A O 1
ATOM 4587 N N . HIS A 1 557 ? -20.845 -26.048 70.737 1.00 92.38 557 HIS A N 1
ATOM 4588 C CA . HIS A 1 557 ? -20.249 -24.880 70.087 1.00 92.38 557 HIS A CA 1
ATOM 4589 C C . HIS A 1 557 ? -18.946 -25.268 69.383 1.00 92.38 557 HIS A C 1
ATOM 4591 O O . HIS A 1 557 ? -18.829 -25.008 68.188 1.00 92.38 557 HIS A O 1
ATOM 4597 N N . ARG A 1 558 ? -18.054 -26.001 70.061 1.00 94.81 558 ARG A N 1
ATOM 4598 C CA . ARG A 1 558 ? -16.816 -26.582 69.518 1.00 94.81 558 ARG A CA 1
ATOM 4599 C C . ARG A 1 558 ? -17.095 -27.386 68.245 1.00 94.81 558 ARG A C 1
ATOM 4601 O O . ARG A 1 558 ? -16.551 -27.089 67.193 1.00 94.81 558 ARG A O 1
ATOM 4608 N N . SER A 1 559 ? -18.079 -28.288 68.285 1.00 93.81 559 SER A N 1
ATOM 4609 C CA . SER A 1 559 ? -18.469 -29.099 67.124 1.00 93.81 559 SER A CA 1
ATOM 4610 C C . SER A 1 559 ? -19.269 -28.346 66.047 1.00 93.81 559 SER A C 1
ATOM 4612 O O . SER A 1 559 ? -19.581 -28.912 64.997 1.00 93.81 559 SER A O 1
ATOM 4614 N N . LYS A 1 560 ? -19.629 -27.075 66.257 1.00 93.56 560 LYS A N 1
ATOM 4615 C CA . LYS A 1 560 ? -20.106 -26.180 65.184 1.00 93.56 560 LYS A CA 1
ATOM 4616 C C . LYS A 1 560 ? -18.958 -25.367 64.599 1.00 93.56 560 LYS A C 1
ATOM 4618 O O . LYS A 1 560 ? -18.925 -25.178 63.392 1.00 93.56 560 LYS A O 1
ATOM 4623 N N . GLU A 1 561 ? -18.029 -24.928 65.438 1.00 92.31 561 GLU A N 1
ATOM 4624 C CA . GLU A 1 561 ? -16.806 -24.226 65.050 1.00 92.31 561 GLU A CA 1
ATOM 4625 C C . GLU A 1 561 ? -15.921 -25.115 64.162 1.00 92.31 561 GLU A C 1
ATOM 4627 O O . GLU A 1 561 ? -15.582 -24.704 63.058 1.00 92.31 561 GLU A O 1
ATOM 4632 N N . GLU A 1 562 ? -15.703 -26.376 64.551 1.00 94.62 562 GLU A N 1
ATOM 4633 C CA . GLU A 1 562 ? -15.036 -27.409 63.739 1.00 94.62 562 GLU A CA 1
ATOM 4634 C C . GLU A 1 562 ? -15.680 -27.560 62.348 1.00 94.62 562 GLU A C 1
ATOM 4636 O O . GLU A 1 562 ? -14.986 -27.521 61.336 1.00 94.62 562 GLU A O 1
ATOM 4641 N N . LYS A 1 563 ? -17.018 -27.660 62.272 1.00 95.62 563 LYS A N 1
ATOM 4642 C CA . LYS A 1 563 ? -17.739 -27.783 60.988 1.00 95.62 563 LYS A CA 1
ATOM 4643 C C . LYS A 1 563 ? -17.630 -26.520 60.135 1.00 95.62 563 LYS A C 1
ATOM 4645 O O . LYS A 1 563 ? -17.476 -26.622 58.924 1.00 95.62 563 LYS A O 1
ATOM 4650 N N . LEU A 1 564 ? -17.682 -25.337 60.747 1.00 93.31 564 LEU A N 1
ATOM 4651 C CA . LEU A 1 564 ? -17.490 -24.065 60.045 1.00 93.31 564 LEU A CA 1
ATOM 4652 C C . LEU A 1 564 ? -16.046 -23.904 59.543 1.00 93.31 564 LEU A C 1
ATOM 4654 O O . LEU A 1 564 ? -15.829 -23.295 58.495 1.00 93.31 564 LEU A O 1
ATOM 4658 N N . GLU A 1 565 ? -15.057 -24.453 60.250 1.00 93.81 565 GLU A N 1
ATOM 4659 C CA . GLU A 1 565 ? -13.663 -24.475 59.802 1.00 93.81 565 GLU A CA 1
ATOM 4660 C C . GLU A 1 565 ? -13.438 -25.496 58.670 1.00 93.81 565 GLU A C 1
ATOM 4662 O O . GLU A 1 565 ? -12.769 -25.169 57.686 1.00 93.81 565 GLU A O 1
ATOM 4667 N N . GLU A 1 566 ? -14.074 -26.673 58.726 1.00 94.00 566 GLU A N 1
ATOM 4668 C CA . GLU A 1 566 ? -14.129 -27.628 57.607 1.00 94.00 566 GLU A CA 1
ATOM 4669 C C . GLU A 1 566 ? -14.814 -27.026 56.367 1.00 94.00 566 GLU A C 1
ATOM 4671 O O . GLU A 1 566 ? -14.258 -27.089 55.269 1.00 94.00 566 GLU A O 1
ATOM 4676 N N . GLU A 1 567 ? -15.969 -26.370 56.524 1.00 93.50 567 GLU A N 1
ATOM 4677 C CA . GLU A 1 567 ? -16.659 -25.658 55.439 1.00 93.50 567 GLU A CA 1
ATOM 4678 C C . GLU A 1 567 ? -15.785 -24.539 54.853 1.00 93.50 567 GLU A C 1
ATOM 4680 O O . GLU A 1 567 ? -15.652 -24.433 53.632 1.00 93.50 567 GLU A O 1
ATOM 4685 N N . GLN A 1 568 ? -15.110 -23.739 55.690 1.00 90.88 568 GLN A N 1
ATOM 4686 C CA . GLN A 1 568 ? -14.155 -22.733 55.215 1.00 90.88 568 GLN A CA 1
ATOM 4687 C C . GLN A 1 568 ? -12.956 -23.343 54.484 1.00 90.88 568 GLN A C 1
ATOM 4689 O O . GLN A 1 568 ? -12.457 -22.737 53.533 1.00 90.88 568 GLN A O 1
ATOM 4694 N N . LYS A 1 569 ? -12.457 -24.502 54.923 1.00 95.69 569 LYS A N 1
ATOM 4695 C CA . LYS A 1 569 ? -11.359 -25.213 54.261 1.00 95.69 569 LYS A CA 1
ATOM 4696 C C . LYS A 1 569 ? -11.794 -25.704 52.879 1.00 95.69 569 LYS A C 1
ATOM 4698 O O . LYS A 1 569 ? -11.128 -25.383 51.897 1.00 95.69 569 LYS A O 1
ATOM 4703 N N . LEU A 1 570 ? -12.941 -26.378 52.787 1.00 95.06 570 LEU A N 1
ATOM 4704 C CA . LEU A 1 570 ? -13.526 -26.823 51.518 1.00 95.06 570 LEU A CA 1
ATOM 4705 C C . LEU A 1 570 ? -13.811 -25.641 50.578 1.00 95.06 570 LEU A C 1
ATOM 4707 O O . LEU A 1 570 ? -13.553 -25.726 49.378 1.00 95.06 570 LEU A O 1
ATOM 4711 N N . LEU A 1 571 ? -14.269 -24.502 51.110 1.00 94.62 571 LEU A N 1
ATOM 4712 C CA . LEU A 1 571 ? -14.480 -23.286 50.323 1.00 94.62 571 LEU A CA 1
ATOM 4713 C C . LEU A 1 571 ? -13.155 -22.700 49.801 1.00 94.62 571 LEU A C 1
ATOM 4715 O O . LEU A 1 571 ? -13.086 -22.302 48.640 1.00 94.62 571 LEU A O 1
ATOM 4719 N N . LYS A 1 572 ? -12.084 -22.694 50.608 1.00 94.81 572 LYS A N 1
ATOM 4720 C CA . LYS A 1 572 ? -10.732 -22.278 50.179 1.00 94.81 572 LYS A CA 1
ATOM 4721 C C . LYS A 1 572 ? -10.169 -23.214 49.101 1.00 94.81 572 LYS A C 1
ATOM 4723 O O . LYS A 1 572 ? -9.607 -22.730 48.121 1.00 94.81 572 LYS A O 1
ATOM 4728 N N . GLU A 1 573 ? -10.367 -24.525 49.228 1.00 94.50 573 GLU A N 1
ATOM 4729 C CA . GLU A 1 573 ? -9.973 -25.523 48.219 1.00 94.50 573 GLU A CA 1
ATOM 4730 C C . GLU A 1 573 ? -10.785 -25.374 46.913 1.00 94.50 573 GLU A C 1
ATOM 4732 O O . GLU A 1 573 ? -10.223 -25.437 45.815 1.00 94.50 573 GLU A O 1
ATOM 4737 N N . SER A 1 574 ? -12.081 -25.061 47.008 1.00 94.75 574 SER A N 1
ATOM 4738 C CA . SER A 1 574 ? -12.941 -24.722 45.861 1.00 94.75 574 SER A CA 1
ATOM 4739 C C . SER A 1 574 ? -12.497 -23.428 45.157 1.00 94.75 574 SER A C 1
ATOM 4741 O O . SER A 1 574 ? -12.374 -23.383 43.933 1.00 94.75 574 SER A O 1
ATOM 4743 N N . VAL A 1 575 ? -12.140 -22.383 45.913 1.00 94.25 575 VAL A N 1
ATOM 4744 C CA . VAL A 1 575 ? -11.597 -21.130 45.354 1.00 94.25 575 VAL A CA 1
ATOM 4745 C C . VAL A 1 575 ? -10.224 -21.346 44.709 1.00 94.25 575 VAL A C 1
ATOM 4747 O O . VAL A 1 575 ? -9.959 -20.785 43.643 1.00 94.25 575 VAL A O 1
ATOM 4750 N N . ALA A 1 576 ? -9.357 -22.177 45.296 1.00 95.12 576 ALA A N 1
ATOM 4751 C CA . ALA A 1 576 ? -8.051 -22.509 44.727 1.00 95.12 576 ALA A CA 1
ATOM 4752 C C . ALA A 1 576 ? -8.178 -23.301 43.413 1.00 95.12 576 ALA A C 1
ATOM 4754 O O . ALA A 1 576 ? -7.533 -22.960 42.420 1.00 95.12 576 ALA A O 1
ATOM 4755 N N . THR A 1 577 ? -9.054 -24.310 43.373 1.00 94.44 577 THR A N 1
ATOM 4756 C CA . THR A 1 577 ? -9.320 -25.090 42.152 1.00 94.44 577 THR A CA 1
ATOM 4757 C C . THR A 1 577 ? -9.976 -24.240 41.062 1.00 94.44 577 THR A C 1
ATOM 4759 O O . THR A 1 577 ? -9.489 -24.245 39.930 1.00 94.44 577 THR A O 1
ATOM 4762 N N . MET A 1 578 ? -10.979 -23.414 41.391 1.00 92.31 578 MET A N 1
ATOM 4763 C CA . MET A 1 578 ? -11.530 -22.420 40.457 1.00 92.31 578 MET A CA 1
ATOM 4764 C C . MET A 1 578 ? -10.443 -21.482 39.917 1.00 92.31 578 MET A C 1
ATOM 4766 O O . MET A 1 578 ? -10.345 -21.300 38.704 1.00 92.31 578 MET A O 1
ATOM 4770 N N . SER A 1 579 ? -9.579 -20.941 40.779 1.00 94.12 579 SER A N 1
ATOM 4771 C CA . SER A 1 579 ? -8.483 -20.051 40.366 1.00 94.12 579 SER A CA 1
ATOM 4772 C C . SER A 1 579 ? -7.525 -20.737 39.385 1.00 94.12 579 SER A C 1
ATOM 4774 O O . SER A 1 579 ? -7.202 -20.158 38.348 1.00 94.12 579 SER A O 1
ATOM 4776 N N . GLY A 1 580 ? -7.160 -22.000 39.636 1.00 94.62 580 GLY A N 1
ATOM 4777 C CA . GLY A 1 580 ? -6.356 -22.809 38.713 1.00 94.62 580 GLY A CA 1
ATOM 4778 C C . GLY A 1 580 ? -7.046 -23.080 37.368 1.00 94.62 580 GLY A C 1
ATOM 4779 O O . GLY A 1 580 ? -6.400 -23.014 36.318 1.00 94.62 580 GLY A O 1
ATOM 4780 N N . THR A 1 581 ? -8.365 -23.315 37.351 1.00 93.38 581 THR A N 1
ATOM 4781 C CA . THR A 1 581 ? -9.119 -23.436 36.082 1.00 93.38 581 THR A CA 1
ATOM 4782 C C . THR A 1 581 ? -9.180 -22.113 35.312 1.00 93.38 581 THR A C 1
ATOM 4784 O O . THR A 1 581 ? -9.019 -22.104 34.094 1.00 93.38 581 THR A O 1
ATOM 4787 N N . ILE A 1 582 ? -9.315 -20.977 36.004 1.00 93.75 582 ILE A N 1
ATOM 4788 C CA . ILE A 1 582 ? -9.296 -19.641 35.390 1.00 93.75 582 ILE A CA 1
ATOM 4789 C C . ILE A 1 582 ? -7.906 -19.323 34.821 1.00 93.75 582 ILE A C 1
ATOM 4791 O O . ILE A 1 582 ? -7.802 -18.751 33.737 1.00 93.75 582 ILE A O 1
ATOM 4795 N N . GLU A 1 583 ? -6.831 -19.694 35.514 1.00 93.75 583 GLU A N 1
ATOM 4796 C CA . GLU A 1 583 ? -5.459 -19.455 35.060 1.00 93.75 583 GLU A CA 1
ATOM 4797 C C . GLU A 1 583 ? -5.071 -20.350 33.872 1.00 93.75 583 GLU A C 1
ATOM 4799 O O . GLU A 1 583 ? -4.511 -19.864 32.887 1.00 93.75 583 GLU A O 1
ATOM 4804 N N . THR A 1 584 ? -5.451 -21.632 33.894 1.00 93.44 584 THR A N 1
ATOM 4805 C CA . THR A 1 584 ? -5.277 -22.528 32.736 1.00 93.44 584 THR A CA 1
ATOM 4806 C C . THR A 1 584 ? -6.122 -22.093 31.536 1.00 93.44 584 THR A C 1
ATOM 4808 O O . THR A 1 584 ? -5.606 -22.092 30.417 1.00 93.44 584 THR A O 1
ATOM 4811 N N . TYR A 1 585 ? -7.357 -21.620 31.745 1.00 93.81 585 TYR A N 1
ATOM 4812 C CA . TYR A 1 585 ? -8.187 -21.028 30.690 1.00 93.81 585 TYR A CA 1
ATOM 4813 C C . TYR A 1 585 ? -7.554 -19.759 30.097 1.00 93.81 585 TYR A C 1
ATOM 4815 O O . TYR A 1 585 ? -7.406 -19.661 28.880 1.00 93.81 585 TYR A O 1
ATOM 4823 N N . LYS A 1 586 ? -7.092 -18.816 30.933 1.00 94.06 586 LYS A N 1
ATOM 4824 C CA . LYS A 1 586 ? -6.363 -17.613 30.481 1.00 94.06 586 LYS A CA 1
ATOM 4825 C C . LYS A 1 586 ? -5.111 -17.971 29.678 1.00 94.06 586 LYS A C 1
ATOM 4827 O O . LYS A 1 586 ? -4.838 -17.341 28.660 1.00 94.06 586 LYS A O 1
ATOM 4832 N N . LYS A 1 587 ? -4.364 -18.996 30.101 1.00 94.31 587 LYS A N 1
ATOM 4833 C CA . LYS A 1 587 ? -3.172 -19.483 29.393 1.00 94.31 587 LYS A CA 1
ATOM 4834 C C . LYS A 1 587 ? -3.518 -20.121 28.043 1.00 94.31 587 LYS A C 1
ATOM 4836 O O . LYS A 1 587 ? -2.818 -19.873 27.067 1.00 94.31 587 LYS A O 1
ATOM 4841 N N . ALA A 1 588 ? -4.611 -20.881 27.962 1.00 92.38 588 ALA A N 1
ATOM 4842 C CA . ALA A 1 588 ? -5.126 -21.398 26.695 1.00 92.38 588 ALA A CA 1
ATOM 4843 C C . ALA A 1 588 ? -5.562 -20.257 25.759 1.00 92.38 588 ALA A C 1
ATOM 4845 O O . ALA A 1 588 ? -5.164 -20.245 24.597 1.00 92.38 588 ALA A O 1
ATOM 4846 N N . GLN A 1 589 ? -6.279 -19.254 26.278 1.00 90.69 589 GLN A N 1
ATOM 4847 C CA . GLN A 1 589 ? -6.699 -18.075 25.518 1.00 90.69 589 GLN A CA 1
ATOM 4848 C C . GLN A 1 589 ? -5.495 -17.280 24.979 1.00 90.69 589 GLN A C 1
ATOM 4850 O O . GLN A 1 589 ? -5.471 -16.940 23.796 1.00 90.69 589 GLN A O 1
ATOM 4855 N N . LEU A 1 590 ? -4.467 -17.051 25.806 1.00 94.06 590 LEU A N 1
ATOM 4856 C CA . LEU A 1 590 ? -3.214 -16.401 25.402 1.00 94.06 590 LEU A CA 1
ATOM 4857 C C . LEU A 1 590 ? -2.499 -17.187 24.291 1.00 94.06 590 LEU A C 1
ATOM 4859 O O . LEU A 1 590 ? -2.075 -16.598 23.298 1.00 94.06 590 LEU A O 1
ATOM 4863 N N . ASN A 1 591 ? -2.406 -18.513 24.429 1.00 93.12 591 ASN A N 1
ATOM 4864 C CA . ASN A 1 591 ? -1.798 -19.375 23.417 1.00 93.12 591 ASN A CA 1
ATOM 4865 C C . ASN A 1 591 ? -2.574 -19.327 22.093 1.00 93.12 591 ASN A C 1
ATOM 4867 O O . ASN A 1 591 ? -1.956 -19.141 21.049 1.00 93.12 591 ASN A O 1
ATOM 4871 N N . THR A 1 592 ? -3.909 -19.416 22.120 1.00 91.62 592 THR A N 1
ATOM 4872 C CA . THR A 1 592 ? -4.724 -19.301 20.898 1.00 91.62 592 THR A CA 1
ATOM 4873 C C . THR A 1 592 ? -4.624 -17.916 20.261 1.00 91.62 592 THR A C 1
ATOM 4875 O O . THR A 1 592 ? -4.572 -17.818 19.041 1.00 91.62 592 THR A O 1
ATOM 4878 N N . ALA A 1 593 ? -4.519 -16.842 21.053 1.00 89.12 593 ALA A N 1
ATOM 4879 C CA . ALA A 1 593 ? -4.295 -15.496 20.529 1.00 89.12 593 ALA A CA 1
ATOM 4880 C C . ALA A 1 593 ? -2.916 -15.365 19.856 1.00 89.12 593 ALA A C 1
ATOM 4882 O O . ALA A 1 593 ? -2.825 -14.772 18.781 1.00 89.12 593 ALA A O 1
ATOM 4883 N N . LYS A 1 594 ? -1.860 -15.968 20.431 1.00 94.25 594 LYS A N 1
ATOM 4884 C CA . LYS A 1 594 ? -0.543 -16.060 19.777 1.00 94.25 594 LYS A CA 1
ATOM 4885 C C . LYS A 1 594 ? -0.633 -16.845 18.470 1.00 94.25 594 LYS A C 1
ATOM 4887 O O . LYS A 1 594 ? -0.170 -16.351 17.454 1.00 94.25 594 LYS A O 1
ATOM 4892 N N . GLU A 1 595 ? -1.245 -18.026 18.484 1.00 94.81 595 GLU A N 1
ATOM 4893 C CA . GLU A 1 595 ? -1.348 -18.904 17.312 1.00 94.81 595 GLU A CA 1
ATOM 4894 C C . GLU A 1 595 ? -2.158 -18.260 16.171 1.00 94.81 595 GLU A C 1
ATOM 4896 O O . GLU A 1 595 ? -1.811 -18.404 15.001 1.00 94.81 595 GLU A O 1
ATOM 4901 N N . ILE A 1 596 ? -3.206 -17.495 16.503 1.00 94.75 596 ILE A N 1
ATOM 4902 C CA . ILE A 1 596 ? -3.945 -16.663 15.544 1.00 94.75 596 ILE A CA 1
ATOM 4903 C C . ILE A 1 596 ? -3.053 -15.537 15.009 1.00 94.75 596 ILE A C 1
ATOM 4905 O O . ILE A 1 596 ? -3.011 -15.341 13.800 1.00 94.75 596 ILE A O 1
ATOM 4909 N N . SER A 1 597 ? -2.317 -14.822 15.868 1.00 94.38 597 SER A N 1
ATOM 4910 C CA . SER A 1 597 ? -1.408 -13.753 15.428 1.00 94.38 597 SER A CA 1
ATOM 4911 C C . SER A 1 597 ? -0.304 -14.267 14.500 1.00 94.38 597 SER A C 1
ATOM 4913 O O . SER A 1 597 ? 0.021 -13.596 13.528 1.00 94.38 597 SER A O 1
ATOM 4915 N N . GLU A 1 598 ? 0.247 -15.443 14.796 1.00 95.31 598 GLU A N 1
ATOM 4916 C CA . GLU A 1 598 ? 1.313 -16.115 14.043 1.00 95.31 598 GLU A CA 1
ATOM 4917 C C . GLU A 1 598 ? 0.796 -16.525 12.655 1.00 95.31 598 GLU A C 1
ATOM 4919 O O . GLU A 1 598 ? 1.352 -16.108 11.641 1.00 95.31 598 GLU A O 1
ATOM 4924 N N . LYS A 1 599 ? -0.381 -17.167 12.598 1.00 95.50 599 LYS A N 1
ATOM 4925 C CA . LYS A 1 599 ? -1.085 -17.469 11.338 1.00 95.50 599 LYS A CA 1
ATOM 4926 C C . LYS A 1 599 ? -1.457 -16.218 10.541 1.00 95.50 599 LYS A C 1
ATOM 4928 O O . LYS A 1 599 ? -1.368 -16.242 9.318 1.00 95.50 599 LYS A O 1
ATOM 4933 N N . VAL A 1 600 ? -1.852 -15.126 11.199 1.00 95.44 600 VAL A N 1
ATOM 4934 C CA . VAL A 1 600 ? -2.127 -13.847 10.524 1.00 95.44 600 VAL A CA 1
ATOM 4935 C C . VAL A 1 600 ? -0.852 -13.294 9.886 1.00 95.44 600 VAL A C 1
ATOM 4937 O O . VAL A 1 600 ? -0.894 -12.932 8.712 1.00 95.44 600 VAL A O 1
ATOM 4940 N N . THR A 1 601 ? 0.289 -13.297 10.585 1.00 94.94 601 THR A N 1
ATOM 4941 C CA . THR A 1 601 ? 1.574 -12.868 10.001 1.00 94.94 601 THR A CA 1
ATOM 4942 C C . THR A 1 601 ? 2.065 -13.786 8.878 1.00 94.94 601 THR A C 1
ATOM 4944 O O . THR A 1 601 ? 2.565 -13.280 7.873 1.00 94.94 601 THR A O 1
ATOM 4947 N N . ASP A 1 602 ? 1.848 -15.101 8.974 1.00 94.75 602 ASP A N 1
ATOM 4948 C CA . ASP A 1 602 ? 2.146 -16.046 7.887 1.00 94.75 602 ASP A CA 1
ATOM 4949 C C . ASP A 1 602 ? 1.275 -15.763 6.649 1.00 94.75 602 ASP A C 1
ATOM 4951 O O . ASP A 1 602 ? 1.769 -15.729 5.523 1.00 94.75 602 ASP A O 1
ATOM 4955 N N . THR A 1 603 ? -0.026 -15.496 6.834 1.00 95.25 603 THR A N 1
ATOM 4956 C CA . THR A 1 603 ? -0.908 -15.134 5.710 1.00 95.25 603 THR A CA 1
ATOM 4957 C C . THR A 1 603 ? -0.589 -13.764 5.119 1.00 95.25 603 THR A C 1
ATOM 4959 O O . THR A 1 603 ? -0.673 -13.611 3.904 1.00 95.25 603 THR A O 1
ATOM 4962 N N . LEU A 1 604 ? -0.193 -12.785 5.940 1.00 94.31 604 LEU A N 1
ATOM 4963 C CA . LEU A 1 604 ? 0.163 -11.444 5.476 1.00 94.31 604 LEU A CA 1
ATOM 4964 C C . LEU A 1 604 ? 1.453 -11.477 4.652 1.00 94.31 604 LEU A C 1
ATOM 4966 O O . LEU A 1 604 ? 1.443 -11.046 3.508 1.00 94.31 604 LEU A O 1
ATOM 4970 N N . THR A 1 605 ? 2.513 -12.111 5.159 1.00 93.62 605 THR A N 1
ATOM 4971 C CA . THR A 1 605 ? 3.770 -12.281 4.404 1.00 93.62 605 THR A CA 1
ATOM 4972 C C . THR A 1 605 ? 3.593 -13.135 3.141 1.00 93.62 605 THR A C 1
ATOM 4974 O O . THR A 1 605 ? 4.262 -12.903 2.131 1.00 93.62 605 THR A O 1
ATOM 4977 N N . GLY A 1 606 ? 2.645 -14.080 3.145 1.00 93.44 606 GLY A N 1
ATOM 4978 C CA . GLY A 1 606 ? 2.201 -14.790 1.943 1.00 93.44 606 GLY A CA 1
ATOM 4979 C C . GLY A 1 606 ? 1.512 -13.888 0.908 1.00 93.44 606 GLY A C 1
ATOM 4980 O O . GLY A 1 606 ? 1.739 -14.063 -0.289 1.00 93.44 606 GLY A O 1
ATOM 4981 N N . ILE A 1 607 ? 0.714 -12.910 1.353 1.00 94.12 607 ILE A N 1
ATOM 4982 C CA . ILE A 1 607 ? 0.091 -11.881 0.501 1.00 94.12 607 ILE A CA 1
ATOM 4983 C C . ILE A 1 607 ? 1.145 -10.890 -0.014 1.00 94.12 607 ILE A C 1
ATOM 4985 O O . ILE A 1 607 ? 1.148 -10.591 -1.204 1.00 94.12 607 ILE A O 1
ATOM 4989 N N . ASP A 1 608 ? 2.093 -10.458 0.817 1.00 93.75 608 ASP A N 1
ATOM 4990 C CA . ASP A 1 608 ? 3.192 -9.576 0.401 1.00 93.75 608 ASP A CA 1
ATOM 4991 C C . ASP A 1 608 ? 4.051 -10.253 -0.689 1.00 93.75 608 ASP A C 1
ATOM 4993 O O . ASP A 1 608 ? 4.321 -9.675 -1.741 1.00 93.75 608 ASP A O 1
ATOM 4997 N N . SER A 1 609 ? 4.387 -11.540 -0.511 1.00 93.12 609 SER A N 1
ATOM 4998 C CA . SER A 1 609 ? 5.093 -12.357 -1.519 1.00 93.12 609 SER A CA 1
ATOM 4999 C C . SER A 1 609 ? 4.284 -12.615 -2.802 1.00 93.12 609 SER A C 1
ATOM 5001 O O . SER A 1 609 ? 4.847 -13.034 -3.821 1.00 93.12 609 SER A O 1
ATOM 5003 N N . PHE A 1 610 ? 2.966 -12.416 -2.758 1.00 93.56 610 PHE A N 1
ATOM 5004 C CA . PHE A 1 610 ? 2.079 -12.465 -3.917 1.00 93.56 610 PHE A CA 1
ATOM 5005 C C . PHE A 1 610 ? 2.008 -11.095 -4.612 1.00 93.56 610 PHE A C 1
ATOM 5007 O O . PHE A 1 610 ? 2.075 -11.060 -5.838 1.00 93.56 610 PHE A O 1
ATOM 5014 N N . SER A 1 611 ? 1.980 -9.985 -3.858 1.00 92.88 611 SER A N 1
ATOM 5015 C CA . SER A 1 611 ? 2.044 -8.615 -4.401 1.00 92.88 611 SER A CA 1
ATOM 5016 C C . SER A 1 611 ? 3.320 -8.393 -5.207 1.00 92.88 611 SER A C 1
ATOM 5018 O O . SER A 1 611 ? 3.238 -8.028 -6.374 1.00 92.88 611 SER A O 1
ATOM 5020 N N . VAL A 1 612 ? 4.483 -8.758 -4.649 1.00 92.31 612 VAL A N 1
ATOM 5021 C CA . VAL A 1 612 ? 5.778 -8.627 -5.343 1.00 92.31 612 VAL A CA 1
ATOM 5022 C C . VAL A 1 612 ? 5.779 -9.362 -6.688 1.00 92.31 612 VAL A C 1
ATOM 5024 O O . VAL A 1 612 ? 6.239 -8.807 -7.678 1.00 92.31 612 VAL A O 1
ATOM 5027 N N . LYS A 1 613 ? 5.190 -10.563 -6.775 1.00 93.19 613 LYS A N 1
ATOM 5028 C CA . LYS A 1 613 ? 5.080 -11.288 -8.057 1.00 93.19 613 LYS A CA 1
ATOM 5029 C C . LYS A 1 613 ? 4.124 -10.618 -9.041 1.00 93.19 613 LYS A C 1
ATOM 5031 O O . LYS A 1 613 ? 4.362 -10.665 -10.240 1.00 93.19 613 LYS A O 1
ATOM 5036 N N . PHE A 1 614 ? 3.050 -9.996 -8.555 1.00 92.81 614 PHE A N 1
ATOM 5037 C CA . PHE A 1 614 ? 2.139 -9.220 -9.400 1.00 92.81 614 PHE A CA 1
ATOM 5038 C C . PHE A 1 614 ? 2.795 -7.934 -9.915 1.00 92.81 614 PHE A C 1
ATOM 5040 O O . PHE A 1 614 ? 2.542 -7.541 -11.050 1.00 92.81 614 PHE A O 1
ATOM 5047 N N . GLU A 1 615 ? 3.663 -7.310 -9.120 1.00 92.88 615 GLU A N 1
ATOM 5048 C CA . GLU A 1 615 ? 4.485 -6.164 -9.517 1.00 92.88 615 GLU A CA 1
ATOM 5049 C C . GLU A 1 615 ? 5.568 -6.578 -10.537 1.00 92.88 615 GLU A C 1
ATOM 5051 O O . GLU A 1 615 ? 5.740 -5.897 -11.548 1.00 92.88 615 GLU A O 1
ATOM 5056 N N . GLU A 1 616 ? 6.223 -7.732 -10.347 1.00 93.06 616 GLU A N 1
ATOM 5057 C CA . GLU A 1 616 ? 7.152 -8.346 -11.314 1.00 93.06 616 GLU A CA 1
ATOM 5058 C C . GLU A 1 616 ? 6.458 -8.674 -12.653 1.00 93.06 616 GLU A C 1
ATOM 5060 O O . GLU A 1 616 ? 6.900 -8.212 -13.709 1.00 93.06 616 GLU A O 1
ATOM 5065 N N . ASP A 1 617 ? 5.337 -9.408 -12.627 1.00 92.31 617 ASP A N 1
ATOM 5066 C CA . ASP A 1 617 ? 4.554 -9.760 -13.821 1.00 92.31 617 ASP A CA 1
ATOM 5067 C C . ASP A 1 617 ? 4.019 -8.508 -14.545 1.00 92.31 617 ASP A C 1
ATOM 5069 O O . ASP A 1 617 ? 4.049 -8.439 -15.778 1.00 92.31 617 ASP A O 1
ATOM 5073 N N . TYR A 1 618 ? 3.563 -7.489 -13.805 1.00 92.19 618 TYR A N 1
ATOM 5074 C CA . TYR A 1 618 ? 3.113 -6.226 -14.393 1.00 92.19 618 TYR A CA 1
ATOM 5075 C C . TYR A 1 618 ? 4.276 -5.455 -15.032 1.00 92.19 618 TYR A C 1
ATOM 5077 O O . TYR A 1 618 ? 4.149 -5.006 -16.170 1.00 92.19 618 TYR A O 1
ATOM 5085 N N . GLY A 1 619 ? 5.434 -5.368 -14.368 1.00 93.56 619 GLY A N 1
ATOM 5086 C CA . GLY A 1 619 ? 6.638 -4.738 -14.919 1.00 93.56 619 GLY A CA 1
ATOM 5087 C C . GLY A 1 619 ? 7.169 -5.446 -16.172 1.00 93.56 619 GLY A C 1
ATOM 5088 O O . GLY A 1 619 ? 7.632 -4.795 -17.113 1.00 93.56 619 GLY A O 1
ATOM 5089 N N . HIS A 1 620 ? 7.044 -6.775 -16.248 1.00 94.31 620 HIS A N 1
ATOM 5090 C CA . HIS A 1 620 ? 7.330 -7.544 -17.463 1.00 94.31 620 HIS A CA 1
ATOM 5091 C C . HIS A 1 620 ? 6.342 -7.236 -18.602 1.00 94.31 620 HIS A C 1
ATOM 5093 O O . HIS A 1 620 ? 6.763 -7.075 -19.752 1.00 94.31 620 HIS A O 1
ATOM 5099 N N . LEU A 1 621 ? 5.044 -7.111 -18.303 1.00 93.12 621 LEU A N 1
ATOM 5100 C CA . LEU A 1 621 ? 4.029 -6.715 -19.284 1.00 93.12 621 LEU A CA 1
ATOM 5101 C C . LEU A 1 621 ? 4.237 -5.276 -19.777 1.00 93.12 621 LEU A C 1
ATOM 5103 O O . LEU A 1 621 ? 4.180 -5.041 -20.982 1.00 93.12 621 LEU A O 1
ATOM 5107 N N . GLU A 1 622 ? 4.532 -4.333 -18.883 1.00 94.00 622 GLU A N 1
ATOM 5108 C CA . GLU A 1 622 ? 4.838 -2.940 -19.221 1.00 94.00 622 GLU A CA 1
ATOM 5109 C C . GLU A 1 622 ? 6.100 -2.83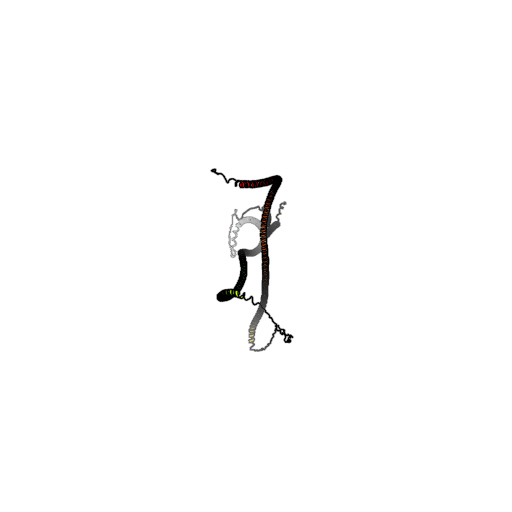3 -20.089 1.00 94.00 622 GLU A C 1
ATOM 5111 O O . GLU A 1 622 ? 6.080 -2.168 -21.126 1.00 94.00 622 GLU A O 1
ATOM 5116 N N . SER A 1 623 ? 7.157 -3.580 -19.750 1.00 95.19 623 SER A N 1
ATOM 5117 C CA . SER A 1 623 ? 8.375 -3.676 -20.568 1.00 95.19 623 SER A CA 1
ATOM 5118 C C . SER A 1 623 ? 8.068 -4.183 -21.983 1.00 95.19 623 SER A C 1
ATOM 5120 O O . SER A 1 623 ? 8.483 -3.568 -22.964 1.00 95.19 623 SER A O 1
ATOM 5122 N N . ARG A 1 624 ? 7.268 -5.252 -22.116 1.00 95.31 624 ARG A N 1
ATOM 5123 C CA . ARG A 1 624 ? 6.830 -5.792 -23.418 1.00 95.31 624 ARG A CA 1
ATOM 5124 C C . ARG A 1 624 ? 5.926 -4.821 -24.185 1.00 95.31 624 ARG A C 1
ATOM 5126 O O . ARG A 1 624 ? 6.008 -4.755 -25.409 1.00 95.31 624 ARG A O 1
ATOM 5133 N N . ILE A 1 625 ? 5.081 -4.048 -23.503 1.00 95.44 625 ILE A N 1
ATOM 5134 C CA . ILE A 1 625 ? 4.286 -2.985 -24.133 1.00 95.44 625 ILE A CA 1
ATOM 5135 C C . ILE A 1 625 ? 5.210 -1.885 -24.671 1.00 95.44 625 ILE A C 1
ATOM 5137 O O . ILE A 1 625 ? 5.022 -1.452 -25.805 1.00 95.44 625 ILE A O 1
ATOM 5141 N N . HIS A 1 626 ? 6.237 -1.481 -23.919 1.00 94.88 626 HIS A N 1
ATOM 5142 C CA . HIS A 1 626 ? 7.216 -0.487 -24.363 1.00 94.88 626 HIS A CA 1
ATOM 5143 C C . HIS A 1 626 ? 8.056 -0.981 -25.558 1.00 94.88 626 HIS A C 1
ATOM 5145 O O . HIS A 1 626 ? 8.225 -0.243 -26.528 1.00 94.88 626 HIS A O 1
ATOM 5151 N N . GLU A 1 627 ? 8.500 -2.246 -25.551 1.00 95.25 627 GLU A N 1
ATOM 5152 C CA . GLU A 1 627 ? 9.135 -2.904 -26.709 1.00 95.25 627 GLU A CA 1
ATOM 5153 C C . GLU A 1 627 ? 8.241 -2.811 -27.963 1.00 95.25 627 GLU A C 1
ATOM 5155 O O . GLU A 1 627 ? 8.674 -2.300 -28.997 1.00 95.25 627 GLU A O 1
ATOM 5160 N N . ILE A 1 628 ? 6.970 -3.219 -27.855 1.00 95.38 628 ILE A N 1
ATOM 5161 C CA . ILE A 1 628 ? 6.002 -3.193 -28.966 1.00 95.38 628 ILE A CA 1
ATOM 5162 C C . ILE A 1 628 ? 5.719 -1.761 -29.447 1.00 95.38 628 ILE A C 1
ATOM 5164 O O . ILE A 1 628 ? 5.598 -1.530 -30.650 1.00 95.38 628 ILE A O 1
ATOM 5168 N N . VAL A 1 629 ? 5.619 -0.782 -28.543 1.00 95.62 629 VAL A N 1
ATOM 5169 C CA . VAL A 1 629 ? 5.416 0.632 -28.910 1.00 95.62 629 VAL A CA 1
ATOM 5170 C C . VAL A 1 629 ? 6.613 1.171 -29.696 1.00 95.62 629 VAL A C 1
ATOM 5172 O O . VAL A 1 629 ? 6.410 1.815 -30.727 1.00 95.62 629 VAL A O 1
ATOM 5175 N N . ASN A 1 630 ? 7.842 0.847 -29.287 1.00 94.69 630 ASN A N 1
ATOM 5176 C CA . ASN A 1 630 ? 9.051 1.256 -30.002 1.00 94.69 630 ASN A CA 1
ATOM 5177 C C . ASN A 1 630 ? 9.158 0.580 -31.383 1.00 94.69 630 ASN A C 1
ATOM 5179 O O . ASN A 1 630 ? 9.457 1.253 -32.371 1.00 94.69 630 ASN A O 1
ATOM 5183 N N . GLU A 1 631 ? 8.842 -0.717 -31.499 1.00 95.06 631 GLU A N 1
ATOM 5184 C CA . GLU A 1 631 ? 8.754 -1.407 -32.798 1.00 95.06 631 GLU A CA 1
ATOM 5185 C C . GLU A 1 631 ? 7.708 -0.761 -33.726 1.00 95.06 631 GLU A C 1
ATOM 5187 O O . GLU A 1 631 ? 7.971 -0.538 -34.914 1.00 95.06 631 GLU A O 1
ATOM 5192 N N . LEU A 1 632 ? 6.535 -0.406 -33.189 1.00 93.81 632 LEU A N 1
ATOM 5193 C CA . LEU A 1 632 ? 5.475 0.275 -33.934 1.00 93.81 632 LEU A CA 1
ATOM 5194 C C . LEU A 1 632 ? 5.864 1.700 -34.346 1.00 93.81 632 LEU A C 1
ATOM 5196 O O . LEU A 1 632 ? 5.484 2.129 -35.440 1.00 93.81 632 LEU A O 1
ATOM 5200 N N . GLU A 1 633 ? 6.632 2.435 -33.538 1.00 95.69 633 GLU A N 1
ATOM 5201 C CA . GLU A 1 633 ? 7.154 3.749 -33.924 1.00 95.69 633 GLU A CA 1
ATOM 5202 C C . GLU A 1 633 ? 8.218 3.635 -35.028 1.00 95.69 633 GLU A C 1
ATOM 5204 O O . GLU A 1 633 ? 8.143 4.367 -36.019 1.00 95.69 633 GLU A O 1
ATOM 5209 N N . ILE A 1 634 ? 9.142 2.673 -34.935 1.00 95.38 634 ILE A N 1
ATOM 5210 C CA . ILE A 1 634 ? 10.125 2.381 -35.993 1.00 95.38 634 ILE A CA 1
ATOM 5211 C C . ILE A 1 634 ? 9.407 2.035 -37.306 1.00 95.38 634 ILE A C 1
ATOM 5213 O O . ILE A 1 634 ? 9.684 2.645 -38.344 1.00 95.38 634 ILE A O 1
ATOM 5217 N N . ALA A 1 635 ? 8.424 1.129 -37.268 1.00 94.62 635 ALA A N 1
ATOM 5218 C CA . ALA A 1 635 ? 7.616 0.774 -38.435 1.00 94.62 635 ALA A CA 1
ATOM 5219 C C . ALA A 1 635 ? 6.837 1.982 -38.989 1.00 94.62 635 ALA A C 1
ATOM 5221 O O . ALA A 1 635 ? 6.785 2.196 -40.202 1.00 94.62 635 ALA A O 1
ATOM 5222 N N . THR A 1 636 ? 6.278 2.819 -38.112 1.00 95.31 636 THR A N 1
ATOM 5223 C CA . THR A 1 636 ? 5.576 4.055 -38.486 1.00 95.31 636 THR A CA 1
ATOM 5224 C C . THR A 1 636 ? 6.512 5.056 -39.165 1.00 95.31 636 THR A C 1
ATOM 5226 O O . THR A 1 636 ? 6.123 5.689 -40.149 1.00 95.31 636 THR A O 1
ATOM 5229 N N . ASN A 1 637 ? 7.752 5.191 -38.695 1.00 94.94 637 ASN A N 1
ATOM 5230 C CA . ASN A 1 637 ? 8.750 6.080 -39.286 1.00 94.94 637 ASN A CA 1
ATOM 5231 C C . ASN A 1 637 ? 9.243 5.559 -40.645 1.00 94.94 637 ASN A C 1
ATOM 5233 O O . ASN A 1 637 ? 9.249 6.325 -41.609 1.00 94.94 637 ASN A O 1
ATOM 5237 N N . TRP A 1 638 ? 9.481 4.253 -40.787 1.00 95.50 638 TRP A N 1
ATOM 5238 C CA . TRP A 1 638 ? 9.768 3.635 -42.088 1.00 95.50 638 TRP A CA 1
ATOM 5239 C C . TRP A 1 638 ? 8.621 3.836 -43.098 1.00 95.50 638 TRP A C 1
ATOM 5241 O O . TRP A 1 638 ? 8.850 4.153 -44.267 1.00 95.50 638 TRP A O 1
ATOM 5251 N N . ILE A 1 639 ? 7.361 3.750 -42.649 1.00 93.81 639 ILE A N 1
ATOM 5252 C CA . ILE A 1 639 ? 6.181 4.051 -43.477 1.00 93.81 639 ILE A CA 1
ATOM 5253 C C . ILE A 1 639 ? 6.124 5.541 -43.871 1.00 93.81 639 ILE A C 1
ATOM 5255 O O . ILE A 1 639 ? 5.730 5.845 -45.003 1.00 93.81 639 ILE A O 1
ATOM 5259 N N . LYS A 1 640 ? 6.520 6.481 -42.997 1.00 94.50 640 LYS A N 1
ATOM 5260 C CA . LYS A 1 640 ? 6.629 7.915 -43.346 1.00 94.50 640 LYS A CA 1
ATOM 5261 C C . LYS A 1 640 ? 7.686 8.132 -44.434 1.00 94.50 640 LYS A C 1
ATOM 5263 O O . LYS A 1 640 ? 7.380 8.762 -45.446 1.00 94.50 640 LYS A O 1
ATOM 5268 N N . GLU A 1 641 ? 8.886 7.579 -44.263 1.00 93.56 641 GLU A N 1
ATOM 5269 C CA . GLU A 1 641 ? 9.997 7.706 -45.218 1.00 93.56 641 GLU A CA 1
ATOM 5270 C C . GLU A 1 641 ? 9.666 7.076 -46.575 1.00 93.56 641 GLU A C 1
ATOM 5272 O O . GLU A 1 641 ? 9.773 7.740 -47.607 1.00 93.56 641 GLU A O 1
ATOM 5277 N N . SER A 1 642 ? 9.153 5.841 -46.576 1.00 93.62 642 SER A N 1
ATOM 5278 C CA . SER A 1 642 ? 8.726 5.133 -47.787 1.00 93.62 642 SER A CA 1
ATOM 5279 C C . SER A 1 642 ? 7.638 5.900 -48.552 1.00 93.62 642 SER A C 1
ATOM 5281 O O . SER A 1 642 ? 7.691 6.010 -49.780 1.00 93.62 642 SER A O 1
ATOM 5283 N N . ASN A 1 643 ? 6.673 6.516 -47.853 1.00 94.38 643 ASN A N 1
ATOM 5284 C CA . ASN A 1 643 ? 5.698 7.393 -48.505 1.00 94.38 643 ASN A CA 1
ATOM 5285 C C . ASN A 1 643 ? 6.329 8.702 -49.012 1.00 94.38 643 ASN A C 1
ATOM 5287 O O . ASN A 1 643 ? 5.956 9.159 -50.093 1.00 94.38 643 ASN A O 1
ATOM 5291 N N . GLY A 1 644 ? 7.296 9.283 -48.298 1.00 94.56 644 GLY A N 1
ATOM 5292 C CA . GLY A 1 644 ? 8.060 10.450 -48.751 1.00 94.56 644 GLY A CA 1
ATOM 5293 C C . GLY A 1 644 ? 8.814 10.187 -50.059 1.00 94.56 644 GLY A C 1
ATOM 5294 O O . GLY A 1 644 ? 8.668 10.942 -51.025 1.00 94.56 644 GLY A O 1
ATOM 5295 N N . GLU A 1 645 ? 9.538 9.070 -50.143 1.00 94.00 645 GLU A N 1
ATOM 5296 C CA . GLU A 1 645 ? 10.216 8.643 -51.369 1.00 94.00 645 GLU A CA 1
ATOM 5297 C C . GLU A 1 645 ? 9.224 8.322 -52.495 1.00 94.00 645 GLU A C 1
ATOM 5299 O O . GLU A 1 645 ? 9.385 8.795 -53.618 1.00 94.00 645 GLU A O 1
ATOM 5304 N N . LYS A 1 646 ? 8.134 7.610 -52.204 1.00 94.75 646 LYS A N 1
ATOM 5305 C CA . LYS A 1 646 ? 7.043 7.364 -53.161 1.00 94.75 646 LYS A CA 1
ATOM 5306 C C . LYS A 1 646 ? 6.433 8.665 -53.700 1.00 94.75 646 LYS A C 1
ATOM 5308 O O . LYS A 1 646 ? 6.081 8.730 -54.878 1.00 94.75 646 LYS A O 1
ATOM 5313 N N . HIS A 1 647 ? 6.337 9.716 -52.883 1.00 93.75 647 HIS A N 1
ATOM 5314 C CA . HIS A 1 647 ? 5.927 11.052 -53.323 1.00 93.75 647 HIS A CA 1
ATOM 5315 C C . HIS A 1 647 ? 6.991 11.741 -54.199 1.00 93.75 647 HIS A C 1
ATOM 5317 O O . HIS A 1 647 ? 6.619 12.353 -55.205 1.00 93.75 647 HIS A O 1
ATOM 5323 N N . ARG A 1 648 ? 8.289 11.600 -53.883 1.00 95.19 648 ARG A N 1
ATOM 5324 C CA . ARG A 1 648 ? 9.404 12.052 -54.740 1.00 95.19 648 ARG A CA 1
ATOM 5325 C C . ARG A 1 648 ? 9.367 11.366 -56.108 1.00 95.19 648 ARG A C 1
ATOM 5327 O O . ARG A 1 648 ? 9.242 12.052 -57.120 1.00 95.19 648 ARG A O 1
ATOM 5334 N N . LEU A 1 649 ? 9.367 10.035 -56.137 1.00 94.81 649 LEU A N 1
ATOM 5335 C CA . LEU A 1 649 ? 9.322 9.232 -57.362 1.00 94.81 649 LEU A CA 1
ATOM 5336 C C . LEU A 1 649 ? 8.075 9.551 -58.199 1.00 94.81 649 LEU A C 1
ATOM 5338 O O . LEU A 1 649 ? 8.163 9.692 -59.414 1.00 94.81 649 LEU A O 1
ATOM 5342 N N . LYS A 1 650 ? 6.910 9.760 -57.568 1.00 95.38 650 LYS A N 1
ATOM 5343 C CA . LYS A 1 650 ? 5.691 10.190 -58.274 1.00 95.38 650 LYS A CA 1
ATOM 5344 C C . LYS A 1 650 ? 5.834 11.576 -58.922 1.00 95.38 650 LYS A C 1
ATOM 5346 O O . LYS A 1 650 ? 5.267 11.796 -59.992 1.00 95.38 650 LYS A O 1
ATOM 5351 N N . LYS A 1 651 ? 6.584 12.501 -58.310 1.00 94.38 651 LYS A N 1
ATOM 5352 C CA . LYS A 1 651 ? 6.900 13.817 -58.893 1.00 94.38 651 LYS A CA 1
ATOM 5353 C C . LYS A 1 651 ? 7.890 13.691 -60.055 1.00 94.38 651 LYS A C 1
ATOM 5355 O O . LYS A 1 651 ? 7.680 14.315 -61.087 1.00 94.38 651 LYS A O 1
ATOM 5360 N N . GLU A 1 652 ? 8.919 12.861 -59.916 1.00 94.69 652 GLU A N 1
ATOM 5361 C CA . GLU A 1 652 ? 9.905 12.589 -60.972 1.00 94.69 652 GLU A CA 1
ATOM 5362 C C . GLU A 1 652 ? 9.260 11.914 -62.189 1.00 94.69 652 GLU A C 1
ATOM 5364 O O . GLU A 1 652 ? 9.423 12.393 -63.306 1.00 94.69 652 GLU A O 1
ATOM 5369 N N . ILE A 1 653 ? 8.419 10.896 -61.980 1.00 93.00 653 ILE A N 1
ATOM 5370 C CA . ILE A 1 653 ? 7.590 10.283 -63.032 1.00 93.00 653 ILE A CA 1
ATOM 5371 C C . ILE A 1 653 ? 6.680 11.331 -63.694 1.00 93.00 653 ILE A C 1
ATOM 5373 O O . ILE A 1 653 ? 6.551 11.338 -64.915 1.00 93.00 653 ILE A O 1
ATOM 5377 N N . GLY A 1 654 ? 6.090 12.251 -62.922 1.00 94.88 654 GLY A N 1
ATOM 5378 C CA . GLY A 1 654 ? 5.324 13.378 -63.465 1.00 94.88 654 GLY A CA 1
ATOM 5379 C C . GLY A 1 654 ? 6.157 14.293 -64.372 1.00 94.88 654 GLY A C 1
ATOM 5380 O O . GLY A 1 654 ? 5.710 14.641 -65.464 1.00 94.88 654 GLY A O 1
ATOM 5381 N N . ASN A 1 655 ? 7.386 14.624 -63.961 1.00 95.00 655 ASN A N 1
ATOM 5382 C CA . ASN A 1 655 ? 8.323 15.409 -64.766 1.00 95.00 655 ASN A CA 1
ATOM 5383 C C . ASN A 1 655 ? 8.716 14.672 -66.058 1.00 95.00 655 ASN A C 1
ATOM 5385 O O . ASN A 1 655 ? 8.680 15.276 -67.126 1.00 95.00 655 ASN A O 1
ATOM 5389 N N . PHE A 1 656 ? 9.037 13.374 -65.987 1.00 94.31 656 PHE A N 1
ATOM 5390 C CA . PHE A 1 656 ? 9.382 12.569 -67.165 1.00 94.31 656 PHE A CA 1
ATOM 5391 C C . PHE A 1 656 ? 8.200 12.415 -68.133 1.00 94.31 656 PHE A C 1
ATOM 5393 O O . PHE A 1 656 ? 8.392 12.483 -69.343 1.00 94.31 656 PHE A O 1
ATOM 5400 N N . ILE A 1 657 ? 6.967 12.268 -67.633 1.00 94.38 657 ILE A N 1
ATOM 5401 C CA . ILE A 1 657 ? 5.756 12.259 -68.473 1.00 94.38 657 ILE A CA 1
ATOM 5402 C C . ILE A 1 657 ? 5.579 13.601 -69.196 1.00 94.38 657 ILE A C 1
ATOM 5404 O O . ILE A 1 657 ? 5.208 13.609 -70.370 1.00 94.38 657 ILE A O 1
ATOM 5408 N N . GLN A 1 658 ? 5.867 14.725 -68.531 1.00 93.31 658 GLN A N 1
ATOM 5409 C CA . GLN A 1 658 ? 5.828 16.042 -69.167 1.00 93.31 658 GLN A CA 1
ATOM 5410 C C . GLN A 1 658 ? 6.941 16.192 -70.216 1.00 93.31 658 GLN A C 1
ATOM 5412 O O . GLN A 1 658 ? 6.645 16.560 -71.347 1.00 93.31 658 GLN A O 1
ATOM 5417 N N . GLN A 1 659 ? 8.184 15.813 -69.898 1.00 93.75 659 GLN A N 1
ATOM 5418 C CA . GLN A 1 659 ? 9.303 15.829 -70.849 1.00 93.75 659 GLN A CA 1
ATOM 5419 C C . GLN A 1 659 ? 9.010 14.978 -72.091 1.00 93.75 659 GLN A C 1
ATOM 5421 O O . GLN A 1 659 ? 9.117 15.481 -73.201 1.00 93.75 659 GLN A O 1
ATOM 5426 N N . LEU A 1 660 ? 8.533 13.739 -71.925 1.00 92.12 660 LEU A N 1
ATOM 5427 C CA . LEU A 1 660 ? 8.144 12.865 -73.040 1.00 92.12 660 LEU A CA 1
ATOM 5428 C C . LEU A 1 660 ? 6.979 13.430 -73.869 1.00 92.12 660 LEU A C 1
ATOM 5430 O O . LEU A 1 660 ? 6.871 13.144 -75.062 1.00 92.12 660 LEU A O 1
ATOM 5434 N N . LYS A 1 661 ? 6.088 14.225 -73.265 1.00 92.31 661 LYS A N 1
ATOM 5435 C CA . LYS A 1 661 ? 5.020 14.932 -73.984 1.00 92.31 661 LYS A CA 1
ATOM 5436 C C . LYS A 1 661 ? 5.584 16.102 -74.796 1.00 92.31 661 LYS A C 1
ATOM 5438 O O . LYS A 1 661 ? 5.235 16.235 -75.967 1.00 92.31 661 LYS A O 1
ATOM 5443 N N . ASP A 1 662 ? 6.475 16.892 -74.207 1.00 91.62 662 ASP A N 1
ATOM 5444 C CA . ASP A 1 662 ? 7.108 18.047 -74.851 1.00 91.62 662 ASP A CA 1
ATOM 5445 C C . ASP A 1 662 ? 8.052 17.605 -75.988 1.00 91.62 662 ASP A C 1
ATOM 5447 O O . ASP A 1 662 ? 8.011 18.161 -77.086 1.00 91.62 662 ASP A O 1
ATOM 5451 N N . GLU A 1 663 ? 8.836 16.542 -75.777 1.00 92.00 663 GLU A N 1
ATOM 5452 C CA . GLU A 1 663 ? 9.653 15.881 -76.803 1.00 92.00 663 GLU A CA 1
ATOM 5453 C C . GLU A 1 663 ? 8.794 15.331 -77.943 1.00 92.00 663 GLU A C 1
ATOM 5455 O O . GLU A 1 663 ? 9.136 15.517 -79.107 1.00 92.00 663 GLU A O 1
ATOM 5460 N N . LYS A 1 664 ? 7.647 14.710 -77.645 1.00 92.88 664 LYS A N 1
ATOM 5461 C CA . LYS A 1 664 ? 6.714 14.211 -78.666 1.00 92.88 664 LYS A CA 1
ATOM 5462 C C . LYS A 1 664 ? 6.055 15.338 -79.466 1.00 92.88 664 LYS A C 1
ATOM 5464 O O . LYS A 1 664 ? 5.813 15.183 -80.662 1.00 92.88 664 LYS A O 1
ATOM 5469 N N . GLU A 1 665 ? 5.782 16.483 -78.847 1.00 91.38 665 GLU A N 1
ATOM 5470 C CA . GLU A 1 665 ? 5.311 17.677 -79.559 1.00 91.38 665 GLU A CA 1
ATOM 5471 C C . GLU A 1 665 ? 6.417 18.267 -80.453 1.00 91.38 665 GLU A C 1
ATOM 5473 O O . GLU A 1 665 ? 6.151 18.599 -81.612 1.00 91.38 665 GLU A O 1
ATOM 5478 N N . GLN A 1 666 ? 7.675 18.284 -79.997 1.00 89.81 666 GLN A N 1
ATOM 5479 C CA . GLN A 1 666 ? 8.827 18.627 -80.841 1.00 89.81 666 GLN A CA 1
ATOM 5480 C C . GLN A 1 666 ? 9.047 17.617 -81.980 1.00 89.81 666 GLN A C 1
ATOM 5482 O O . GLN A 1 666 ? 9.299 18.026 -83.113 1.00 89.81 666 GLN A O 1
ATOM 5487 N N . GLU A 1 667 ? 8.892 16.315 -81.731 1.00 90.75 667 GLU A N 1
ATOM 5488 C CA . GLU A 1 667 ? 8.994 15.257 -82.740 1.00 90.75 667 GLU A CA 1
ATOM 5489 C C . GLU A 1 667 ? 7.935 15.445 -83.836 1.00 90.75 667 GLU A C 1
ATOM 5491 O O . GLU A 1 667 ? 8.245 15.351 -85.023 1.00 90.75 667 GLU A O 1
ATOM 5496 N N . LEU A 1 668 ? 6.694 15.775 -83.467 1.00 90.94 668 LEU A N 1
ATOM 5497 C CA . LEU A 1 668 ? 5.621 16.071 -84.420 1.00 90.94 668 LEU A CA 1
ATOM 5498 C C . LEU A 1 668 ? 5.913 17.329 -85.254 1.00 90.94 668 LEU A C 1
ATOM 5500 O O . LEU A 1 668 ? 5.664 17.323 -86.463 1.00 90.94 668 LEU A O 1
ATOM 5504 N N . LEU A 1 669 ? 6.489 18.376 -84.651 1.00 92.25 669 LEU A N 1
ATOM 5505 C CA . LEU A 1 669 ? 6.932 19.584 -85.360 1.00 92.25 669 LEU A CA 1
ATOM 5506 C C . LEU A 1 669 ? 8.109 19.300 -86.310 1.00 92.25 669 LEU A C 1
ATOM 5508 O O . LEU A 1 669 ? 8.116 19.785 -87.443 1.00 92.25 669 LEU A O 1
ATOM 5512 N N . LEU A 1 670 ? 9.078 18.479 -85.898 1.00 91.56 670 LEU A N 1
ATOM 5513 C CA . LEU A 1 670 ? 10.189 18.049 -86.751 1.00 91.56 670 LEU A CA 1
ATOM 5514 C C . LEU A 1 670 ? 9.694 17.154 -87.894 1.00 91.56 670 LEU A C 1
ATOM 5516 O O . LEU A 1 670 ? 10.022 17.419 -89.045 1.00 91.56 670 LEU A O 1
ATOM 5520 N N . ARG A 1 671 ? 8.809 16.184 -87.631 1.00 93.12 671 ARG A N 1
ATOM 5521 C CA . ARG A 1 671 ? 8.126 15.374 -88.661 1.00 93.12 671 ARG A CA 1
ATOM 5522 C C . ARG A 1 671 ? 7.249 16.206 -89.602 1.00 93.12 671 ARG A C 1
ATOM 5524 O O . ARG A 1 671 ? 6.928 15.737 -90.692 1.00 93.12 671 ARG A O 1
ATOM 5531 N N . ALA A 1 672 ? 6.804 17.400 -89.211 1.00 91.38 672 ALA A N 1
ATOM 5532 C CA . ALA A 1 672 ? 6.140 18.339 -90.117 1.00 91.38 672 ALA A CA 1
ATOM 5533 C C . ALA A 1 672 ? 7.159 19.053 -91.021 1.00 91.38 672 ALA A C 1
ATOM 5535 O O . ALA A 1 672 ? 7.013 18.998 -92.240 1.00 91.38 672 ALA A O 1
ATOM 5536 N N . LYS A 1 673 ? 8.230 19.619 -90.447 1.00 93.12 673 LYS A N 1
ATOM 5537 C CA . LYS A 1 673 ? 9.316 20.280 -91.199 1.00 93.12 673 LYS A CA 1
ATOM 5538 C C . LYS A 1 673 ? 10.058 19.340 -92.151 1.00 93.12 673 LYS A C 1
ATOM 5540 O O . LYS A 1 673 ? 10.393 19.742 -93.257 1.00 93.12 673 LYS A O 1
ATOM 5545 N N . VAL A 1 674 ? 10.293 18.088 -91.754 1.00 90.50 674 VAL A N 1
ATOM 5546 C CA . VAL A 1 674 ? 10.904 17.068 -92.621 1.00 90.50 674 VAL A CA 1
ATOM 5547 C C . VAL A 1 674 ? 10.014 16.808 -93.834 1.00 90.50 674 VAL A C 1
ATOM 5549 O O . VAL A 1 674 ? 10.512 16.881 -94.947 1.00 90.50 674 VAL A O 1
ATOM 5552 N N . ARG A 1 675 ? 8.695 16.642 -93.657 1.00 89.75 675 ARG A N 1
ATOM 5553 C CA . ARG A 1 675 ? 7.757 16.507 -94.789 1.00 89.75 675 ARG A CA 1
ATOM 5554 C C . ARG A 1 675 ? 7.695 17.753 -95.672 1.00 89.75 675 ARG A C 1
ATOM 5556 O O . ARG A 1 675 ? 7.564 17.633 -96.884 1.00 89.75 675 ARG A O 1
ATOM 5563 N N . GLU A 1 676 ? 7.805 18.947 -95.096 1.00 90.81 676 GLU A N 1
ATOM 5564 C CA . GLU A 1 676 ? 7.905 20.186 -95.874 1.00 90.81 676 GLU A CA 1
ATOM 5565 C C . GLU A 1 676 ? 9.168 20.181 -96.754 1.00 90.81 676 GLU A C 1
ATOM 5567 O O . GLU A 1 676 ? 9.054 20.339 -97.971 1.00 90.81 676 GLU A O 1
ATOM 5572 N N . LEU A 1 677 ? 10.334 19.877 -96.170 1.00 89.56 677 LEU A N 1
ATOM 5573 C CA . LEU A 1 677 ? 11.618 19.762 -96.872 1.00 89.56 677 LEU A CA 1
ATOM 5574 C C . LEU A 1 677 ? 11.652 18.616 -97.897 1.00 89.56 677 LEU A C 1
ATOM 5576 O O . LEU A 1 677 ? 12.213 18.784 -98.974 1.00 89.56 677 LEU A O 1
ATOM 5580 N N . GLU A 1 678 ? 11.006 17.481 -97.627 1.00 89.62 678 GLU A N 1
ATOM 5581 C CA . GLU A 1 678 ? 10.805 16.405 -98.607 1.00 89.62 678 GLU A CA 1
ATOM 5582 C C . GLU A 1 678 ? 10.026 16.925 -99.828 1.00 89.62 678 GLU A C 1
ATOM 5584 O O . GLU A 1 678 ? 10.397 16.645 -100.968 1.00 89.62 678 GLU A O 1
ATOM 5589 N N . THR A 1 679 ? 8.989 17.752 -99.625 1.00 88.50 679 THR A N 1
ATOM 5590 C CA . THR A 1 679 ? 8.244 18.354 -100.747 1.00 88.50 679 THR A CA 1
ATOM 5591 C C . THR A 1 679 ? 8.970 19.498 -101.453 1.00 88.50 679 THR A C 1
ATOM 5593 O O . THR A 1 679 ? 8.592 19.805 -102.584 1.00 88.50 679 THR A O 1
ATOM 5596 N N . THR A 1 680 ? 9.976 20.145 -100.849 1.00 90.06 680 THR A N 1
ATOM 5597 C CA . THR A 1 680 ? 10.858 21.072 -101.583 1.00 90.06 680 THR A CA 1
ATOM 5598 C C . THR A 1 680 ? 11.921 20.295 -102.343 1.00 90.06 680 THR A C 1
ATOM 5600 O O . THR A 1 680 ? 11.964 20.414 -103.558 1.00 90.06 680 THR A O 1
ATOM 5603 N N . MET A 1 681 ? 12.642 19.372 -101.699 1.00 85.81 681 MET A N 1
ATOM 5604 C CA . MET A 1 681 ? 13.631 18.516 -102.366 1.00 85.81 681 MET A CA 1
ATOM 5605 C C . MET A 1 681 ? 13.040 17.740 -103.549 1.00 85.81 681 MET A C 1
ATOM 5607 O O . MET A 1 681 ? 13.694 17.609 -104.578 1.00 85.81 681 MET A O 1
ATOM 5611 N N . GLN A 1 682 ? 11.793 17.264 -103.462 1.00 86.44 682 GLN A N 1
ATOM 5612 C CA . GLN A 1 682 ? 11.141 16.597 -104.591 1.00 86.44 682 GLN A CA 1
ATOM 5613 C C . GLN A 1 682 ? 10.800 17.559 -105.747 1.00 86.44 682 GLN A C 1
ATOM 5615 O O . GLN A 1 682 ? 10.776 17.121 -106.898 1.00 86.44 682 GLN A O 1
ATOM 5620 N N . LYS A 1 683 ? 10.555 18.852 -105.483 1.00 88.06 683 LYS A N 1
ATOM 5621 C CA . LYS A 1 683 ? 10.435 19.885 -106.531 1.00 88.06 683 LYS A CA 1
ATOM 5622 C C . LYS A 1 683 ? 11.807 20.196 -107.119 1.00 88.06 683 LYS A C 1
ATOM 5624 O O . LYS A 1 683 ? 11.950 20.126 -108.332 1.00 88.06 683 LYS A O 1
ATOM 5629 N N . ASP A 1 684 ? 12.807 20.427 -106.274 1.00 85.06 684 ASP A N 1
ATOM 5630 C CA . ASP A 1 684 ? 14.175 20.759 -106.674 1.00 85.06 684 ASP A CA 1
ATOM 5631 C C . ASP A 1 684 ? 14.795 19.636 -107.525 1.00 85.06 684 ASP A C 1
ATOM 5633 O O . ASP A 1 684 ? 15.422 19.898 -108.549 1.00 85.06 684 ASP A O 1
ATOM 5637 N N . GLU A 1 685 ? 14.562 18.366 -107.171 1.00 86.81 685 GLU A N 1
ATOM 5638 C CA . GLU A 1 685 ? 14.996 17.205 -107.956 1.00 86.81 685 GLU A CA 1
ATOM 5639 C C . GLU A 1 685 ? 14.211 17.086 -109.278 1.00 86.81 685 GLU A C 1
ATOM 5641 O O . GLU A 1 685 ? 14.797 16.774 -110.314 1.00 86.81 685 GLU A O 1
ATOM 5646 N N . ASN A 1 686 ? 12.911 17.414 -109.299 1.00 86.75 686 ASN A N 1
ATOM 5647 C CA . ASN A 1 686 ? 12.133 17.488 -110.544 1.00 86.75 686 ASN A CA 1
ATOM 5648 C C . ASN A 1 686 ? 12.636 18.616 -111.470 1.00 86.75 686 ASN A C 1
ATOM 5650 O O . ASN A 1 686 ? 12.772 18.404 -112.678 1.00 86.75 686 ASN A O 1
ATOM 5654 N N . GLU A 1 687 ? 12.956 19.792 -110.927 1.00 87.25 687 GLU A N 1
ATOM 5655 C CA . GLU A 1 687 ? 13.543 20.916 -111.668 1.00 87.25 687 GLU A CA 1
ATOM 5656 C C . GLU A 1 687 ? 14.953 20.578 -112.166 1.00 87.25 687 GLU A C 1
ATOM 5658 O O . GLU A 1 687 ? 15.262 20.794 -113.336 1.00 87.25 687 GLU A O 1
ATOM 5663 N N . LYS A 1 688 ? 15.778 19.929 -111.341 1.00 87.31 688 LYS A N 1
ATOM 5664 C CA . LYS A 1 688 ? 17.087 19.373 -111.714 1.00 87.31 688 LYS A CA 1
ATOM 5665 C C . LYS A 1 688 ? 16.980 18.327 -112.825 1.00 87.31 688 LYS A C 1
ATOM 5667 O O . LYS A 1 688 ? 17.810 18.335 -113.734 1.00 87.31 688 LYS A O 1
ATOM 5672 N N . ILE A 1 689 ? 15.950 17.478 -112.836 1.00 87.94 689 ILE A N 1
ATOM 5673 C CA . ILE A 1 689 ? 15.665 16.546 -113.943 1.00 87.94 689 ILE A CA 1
ATOM 5674 C C . ILE A 1 689 ? 15.289 17.303 -115.230 1.00 87.94 689 ILE A C 1
ATOM 5676 O O . ILE A 1 689 ? 15.714 16.905 -116.317 1.00 87.94 689 ILE A O 1
ATOM 5680 N N . ILE A 1 690 ? 14.527 18.398 -115.135 1.00 89.12 690 ILE A N 1
ATOM 5681 C CA . ILE A 1 690 ? 14.191 19.263 -116.280 1.00 89.12 690 ILE A CA 1
ATOM 5682 C C . ILE A 1 690 ? 15.450 19.966 -116.814 1.00 89.12 690 ILE A C 1
ATOM 5684 O O . ILE A 1 690 ? 15.740 19.879 -118.007 1.00 89.12 690 ILE A O 1
ATOM 5688 N N . LEU A 1 691 ? 16.247 20.584 -115.940 1.00 86.69 691 LEU A N 1
ATOM 5689 C CA . LEU A 1 691 ? 17.513 21.235 -116.286 1.00 86.69 691 LEU A CA 1
ATOM 5690 C C . LEU A 1 691 ? 18.514 20.244 -116.891 1.00 86.69 691 LEU A C 1
ATOM 5692 O O . LEU A 1 691 ? 19.121 20.550 -117.909 1.00 86.69 691 LEU A O 1
ATOM 5696 N N . THR A 1 692 ? 18.627 19.027 -116.352 1.00 86.62 692 THR A N 1
ATOM 5697 C CA . THR A 1 692 ? 19.505 17.976 -116.902 1.00 86.62 692 THR A CA 1
ATOM 5698 C C . THR A 1 692 ? 19.093 17.573 -118.322 1.00 86.62 692 THR A C 1
ATOM 5700 O O . THR A 1 692 ? 19.956 17.304 -119.156 1.00 86.62 692 THR A O 1
ATOM 5703 N N . LYS A 1 693 ? 17.790 17.569 -118.646 1.00 86.50 693 LYS A N 1
ATOM 5704 C CA . LYS A 1 693 ? 17.318 17.352 -120.028 1.00 86.50 693 LYS A CA 1
ATOM 5705 C C . LYS A 1 693 ? 17.700 18.512 -120.949 1.00 86.50 693 LYS A C 1
ATOM 5707 O O . LYS A 1 693 ? 18.142 18.258 -122.066 1.00 86.50 693 LYS A O 1
ATOM 5712 N N . PHE A 1 694 ? 17.585 19.760 -120.488 1.00 86.31 694 PHE A N 1
ATOM 5713 C CA . PHE A 1 694 ? 18.041 20.927 -121.254 1.00 86.31 694 PHE A CA 1
ATOM 5714 C C . PHE A 1 694 ? 19.562 20.947 -121.456 1.00 86.31 694 PHE A C 1
ATOM 5716 O O . PHE A 1 694 ? 20.006 21.255 -122.559 1.00 86.31 694 PHE A O 1
ATOM 5723 N N . VAL A 1 695 ? 20.350 20.574 -120.441 1.00 86.00 695 VAL A N 1
ATOM 5724 C CA . VAL A 1 695 ? 21.814 20.449 -120.546 1.00 86.00 695 VAL A CA 1
ATOM 5725 C C . VAL A 1 695 ? 22.178 19.388 -121.579 1.00 86.00 695 VAL A C 1
ATOM 5727 O O . VAL A 1 695 ? 22.894 19.718 -122.516 1.00 86.00 695 VAL A O 1
ATOM 5730 N N . LYS A 1 696 ? 21.600 18.180 -121.514 1.00 85.56 696 LYS A N 1
ATOM 5731 C CA . LYS A 1 696 ? 21.830 17.133 -122.529 1.00 85.56 696 LYS A CA 1
ATOM 5732 C C . LYS A 1 696 ? 21.454 17.571 -123.942 1.00 85.56 696 LYS A C 1
ATOM 5734 O O . LYS A 1 696 ? 22.216 17.353 -124.873 1.00 85.56 696 LYS A O 1
ATOM 5739 N N . GLN A 1 697 ? 20.330 18.267 -124.106 1.00 86.31 697 GLN A N 1
ATOM 5740 C CA . GLN A 1 697 ? 19.930 18.821 -125.404 1.00 86.31 697 GLN A CA 1
ATOM 5741 C C . GLN A 1 697 ? 20.835 19.987 -125.870 1.00 86.31 697 GLN A C 1
ATOM 5743 O O . GLN A 1 697 ? 20.832 20.354 -127.048 1.00 86.31 697 GLN A O 1
ATOM 5748 N N . GLY A 1 698 ? 21.597 20.594 -124.957 1.00 80.31 698 GLY A N 1
ATOM 5749 C CA . GLY A 1 698 ? 22.694 21.514 -125.250 1.00 80.31 698 GLY A CA 1
ATOM 5750 C C . GLY A 1 698 ? 23.976 20.780 -125.650 1.00 80.31 698 GLY A C 1
ATOM 5751 O O . GLY A 1 698 ? 24.572 21.137 -126.659 1.00 80.31 698 GLY A O 1
ATOM 5752 N N . GLU A 1 699 ? 24.355 19.729 -124.919 1.00 82.12 699 GLU A N 1
ATOM 5753 C CA . GLU A 1 699 ? 25.501 18.850 -125.205 1.00 82.12 699 GLU A CA 1
ATOM 5754 C C . GLU A 1 699 ? 25.366 18.181 -126.582 1.00 82.12 699 GLU A C 1
ATOM 5756 O O . GLU A 1 699 ? 26.298 18.224 -127.379 1.00 82.12 699 GLU A O 1
ATOM 5761 N N . GLU A 1 700 ? 24.185 17.654 -126.922 1.00 86.06 700 GLU A N 1
ATOM 5762 C CA . GLU A 1 700 ? 23.875 17.098 -128.248 1.00 86.06 700 GLU A CA 1
ATOM 5763 C C . GLU A 1 700 ? 24.179 18.118 -129.363 1.00 86.06 700 GLU A C 1
ATOM 5765 O O . GLU A 1 700 ? 24.947 17.831 -130.284 1.00 86.06 700 GLU A O 1
ATOM 5770 N N . LYS A 1 701 ? 23.678 19.355 -129.229 1.00 85.25 701 LYS A N 1
ATOM 5771 C CA . LYS A 1 701 ? 23.959 20.459 -130.169 1.00 85.25 701 LYS A CA 1
ATOM 5772 C C . LYS A 1 701 ? 25.428 20.885 -130.161 1.00 85.25 701 LYS A C 1
ATOM 5774 O O . LYS A 1 701 ? 25.944 21.283 -131.202 1.00 85.25 701 LYS A O 1
ATOM 5779 N N . MET A 1 702 ? 26.104 20.800 -129.014 1.00 83.44 702 MET A N 1
ATOM 5780 C CA . MET A 1 702 ? 27.535 21.074 -128.894 1.00 83.44 702 MET A CA 1
ATOM 5781 C C . MET A 1 702 ? 28.335 20.075 -129.737 1.00 83.44 702 MET A C 1
ATOM 5783 O O . MET A 1 702 ? 29.135 20.495 -130.565 1.00 83.44 702 MET A O 1
ATOM 5787 N N . THR A 1 703 ? 28.050 18.773 -129.623 1.00 83.31 703 THR A N 1
ATOM 5788 C CA . THR A 1 703 ? 28.736 17.736 -130.418 1.00 83.31 703 THR A CA 1
ATOM 5789 C C . THR A 1 703 ? 28.446 17.841 -131.921 1.00 83.31 703 THR A C 1
ATOM 5791 O O . THR A 1 703 ? 29.315 17.551 -132.745 1.00 83.31 703 THR A O 1
ATOM 5794 N N . GLU A 1 704 ? 27.258 18.317 -132.311 1.00 86.06 704 GLU A N 1
ATOM 5795 C CA . GLU A 1 704 ? 26.926 18.597 -133.714 1.00 86.06 704 GLU A CA 1
ATOM 5796 C C . GLU A 1 704 ? 27.714 19.806 -134.261 1.00 86.06 704 GLU A C 1
ATOM 5798 O O . GLU A 1 704 ? 28.245 19.753 -135.375 1.00 86.06 704 GLU A O 1
ATOM 5803 N N . LEU A 1 705 ? 27.884 20.863 -133.455 1.00 83.12 705 LEU A N 1
ATOM 5804 C CA . LEU A 1 705 ? 28.756 22.003 -133.766 1.00 83.12 705 LEU A CA 1
ATOM 5805 C C . LEU A 1 705 ? 30.238 21.593 -133.841 1.00 83.12 705 LEU A C 1
ATOM 5807 O O . LEU A 1 705 ? 30.920 21.971 -134.791 1.00 83.12 705 LEU A O 1
ATOM 5811 N N . GLU A 1 706 ? 30.732 20.786 -132.898 1.00 83.50 706 GLU A N 1
ATOM 5812 C CA . GLU A 1 706 ? 32.103 20.250 -132.899 1.00 83.50 706 GLU A CA 1
ATOM 5813 C C . GLU A 1 706 ? 32.387 19.407 -134.147 1.00 83.50 706 GLU A C 1
ATOM 5815 O O . GLU A 1 706 ? 33.438 19.557 -134.775 1.00 83.50 706 GLU A O 1
ATOM 5820 N N . LYS A 1 707 ? 31.431 18.567 -134.569 1.00 86.44 707 LYS A N 1
ATOM 5821 C CA . LYS A 1 707 ? 31.531 17.802 -135.818 1.00 86.44 707 LYS A CA 1
ATOM 5822 C C . LYS A 1 707 ? 31.645 18.725 -137.032 1.00 86.44 707 LYS A C 1
ATOM 5824 O O . LYS A 1 707 ? 32.497 18.491 -137.888 1.00 86.44 707 LYS A O 1
ATOM 5829 N N . MET A 1 708 ? 30.845 19.793 -137.098 1.00 84.12 708 MET A N 1
ATOM 5830 C CA . MET A 1 708 ? 30.954 20.785 -138.175 1.00 84.12 708 MET A CA 1
ATOM 5831 C C . MET A 1 708 ? 32.284 21.548 -138.150 1.00 84.12 708 MET A C 1
ATOM 5833 O O . MET A 1 708 ? 32.831 21.807 -139.220 1.00 84.12 708 MET A O 1
ATOM 5837 N N . ILE A 1 709 ? 32.824 21.885 -136.972 1.00 84.44 709 ILE A N 1
ATOM 5838 C CA . ILE A 1 709 ? 34.153 22.507 -136.835 1.00 84.44 709 ILE A CA 1
ATOM 5839 C C . ILE A 1 709 ? 35.225 21.559 -137.380 1.00 84.44 709 ILE A C 1
ATOM 5841 O O . ILE A 1 709 ? 35.981 21.947 -138.268 1.00 84.44 709 ILE A O 1
ATOM 5845 N N . LYS A 1 710 ? 35.214 20.286 -136.972 1.00 84.62 710 LYS A N 1
ATOM 5846 C CA . LYS A 1 710 ? 36.162 19.286 -137.477 1.00 84.62 710 LYS A CA 1
ATOM 5847 C C . LYS A 1 710 ? 36.083 19.106 -139.000 1.00 84.62 710 LYS A C 1
ATOM 5849 O O . LYS A 1 710 ? 37.111 19.093 -139.667 1.00 84.62 710 LYS A O 1
ATOM 5854 N N . GLU A 1 711 ? 34.880 19.085 -139.580 1.00 84.56 711 GLU A N 1
ATOM 5855 C CA . GLU A 1 711 ? 34.685 19.061 -141.043 1.00 84.56 711 GLU A CA 1
ATOM 5856 C C . GLU A 1 711 ? 35.138 20.353 -141.769 1.00 84.56 711 GLU A C 1
ATOM 5858 O O . GLU A 1 711 ? 35.245 20.366 -143.007 1.00 84.56 711 GLU A O 1
ATOM 5863 N N . ARG A 1 712 ? 35.396 21.450 -141.038 1.00 82.44 712 ARG A N 1
ATOM 5864 C CA . ARG A 1 712 ? 36.073 22.653 -141.552 1.00 82.44 712 ARG A CA 1
ATOM 5865 C C . ARG A 1 712 ? 37.587 22.571 -141.399 1.00 82.44 712 ARG A C 1
ATOM 5867 O O . ARG A 1 712 ? 38.275 22.978 -142.332 1.00 82.44 712 ARG A O 1
ATOM 5874 N N . ASP A 1 713 ? 38.085 22.032 -140.293 1.00 82.56 713 ASP A N 1
ATOM 5875 C CA . ASP A 1 713 ? 39.518 21.884 -140.026 1.00 82.56 713 ASP A CA 1
ATOM 5876 C C . ASP A 1 713 ? 40.155 20.829 -140.940 1.00 82.56 713 ASP A C 1
ATOM 5878 O O . ASP A 1 713 ? 41.200 21.087 -141.535 1.00 82.56 713 ASP A O 1
ATOM 5882 N N . ASP A 1 714 ? 39.479 19.699 -141.182 1.00 85.69 714 ASP A N 1
ATOM 5883 C CA . ASP A 1 714 ? 39.914 18.690 -142.160 1.00 85.69 714 ASP A CA 1
ATOM 5884 C C . ASP A 1 714 ? 40.029 19.304 -143.574 1.00 85.69 714 ASP A C 1
ATOM 5886 O O . ASP A 1 714 ? 41.028 19.101 -144.273 1.00 85.69 714 ASP A O 1
ATOM 5890 N N . ARG A 1 715 ? 39.060 20.150 -143.971 1.00 87.75 715 ARG A N 1
ATOM 5891 C CA . ARG A 1 715 ? 39.115 20.941 -145.220 1.00 87.75 715 ARG A CA 1
ATOM 5892 C C . ARG A 1 715 ? 40.217 22.003 -145.208 1.00 87.75 715 ARG A C 1
ATOM 5894 O O . ARG A 1 715 ? 40.790 22.291 -146.257 1.00 87.75 715 ARG A O 1
ATOM 5901 N N . MET A 1 716 ? 40.518 22.603 -144.058 1.00 83.12 716 MET A N 1
ATOM 5902 C CA . MET A 1 716 ? 41.606 23.574 -143.923 1.00 83.12 716 MET A CA 1
ATOM 5903 C C . MET A 1 716 ? 42.958 22.882 -144.128 1.00 83.12 716 MET A C 1
ATOM 5905 O O . MET A 1 716 ? 43.754 23.333 -144.947 1.00 83.12 716 MET A O 1
ATOM 5909 N N . GLY A 1 717 ? 43.157 21.717 -143.507 1.00 81.88 717 GLY A N 1
ATOM 5910 C CA . GLY A 1 717 ? 44.338 20.878 -143.699 1.00 81.88 717 GLY A CA 1
ATOM 5911 C C . GLY A 1 717 ? 44.462 20.287 -145.110 1.00 81.88 717 GLY A C 1
ATOM 5912 O O . GLY A 1 717 ? 45.569 19.965 -145.543 1.00 81.88 717 GLY A O 1
ATOM 5913 N N . GLU A 1 718 ? 43.369 20.131 -145.867 1.00 82.62 718 GLU A N 1
ATOM 5914 C CA . GLU A 1 718 ? 43.430 19.867 -147.318 1.00 82.62 718 GLU A CA 1
ATOM 5915 C C . GLU A 1 718 ? 43.966 21.073 -148.098 1.00 82.62 718 GLU A C 1
ATOM 5917 O O . GLU A 1 718 ? 44.870 20.914 -148.923 1.00 82.62 718 GLU A O 1
ATOM 5922 N N . LEU A 1 719 ? 43.464 22.277 -147.810 1.00 80.88 719 LEU A N 1
ATOM 5923 C CA . LEU A 1 719 ? 43.913 23.515 -148.453 1.00 80.88 719 LEU A CA 1
ATOM 5924 C C . LEU A 1 719 ? 45.380 23.844 -148.129 1.00 80.88 719 LEU A C 1
ATOM 5926 O O . LEU A 1 719 ? 46.119 24.222 -149.038 1.00 80.88 719 LEU A O 1
ATOM 5930 N N . GLU A 1 720 ? 45.838 23.628 -146.892 1.00 78.75 720 GLU A N 1
ATOM 5931 C CA . GLU A 1 720 ? 47.253 23.764 -146.513 1.00 78.75 720 GLU A CA 1
ATOM 5932 C C . GLU A 1 720 ? 48.148 22.757 -147.243 1.00 78.75 720 GLU A C 1
ATOM 5934 O O . GLU A 1 720 ? 49.183 23.132 -147.794 1.00 78.75 720 GLU A O 1
ATOM 5939 N N . ARG A 1 721 ? 47.745 21.481 -147.335 1.00 82.62 721 ARG A N 1
ATOM 5940 C CA . ARG A 1 721 ? 48.491 20.481 -148.122 1.00 82.62 721 ARG A CA 1
ATOM 5941 C C . ARG A 1 721 ? 48.588 20.880 -149.595 1.00 82.62 721 ARG A C 1
ATOM 5943 O O . ARG A 1 721 ? 49.627 20.661 -150.217 1.00 82.62 721 ARG A O 1
ATOM 5950 N N . GLU A 1 722 ? 47.542 21.480 -150.155 1.00 84.00 722 GLU A N 1
ATOM 5951 C CA . GLU A 1 722 ? 47.530 21.963 -151.538 1.00 84.00 722 GLU A CA 1
ATOM 5952 C C . GLU A 1 722 ? 48.339 23.261 -151.734 1.00 84.00 722 GLU A C 1
ATOM 5954 O O . GLU A 1 722 ? 48.896 23.488 -152.812 1.00 84.00 722 GLU A O 1
ATOM 5959 N N . MET A 1 723 ? 48.458 24.093 -150.696 1.00 77.69 723 MET A N 1
ATOM 5960 C CA . MET A 1 723 ? 49.348 25.257 -150.650 1.00 77.69 723 MET A CA 1
ATOM 5961 C C . MET A 1 723 ? 50.820 24.827 -150.594 1.00 77.69 723 MET A C 1
ATOM 5963 O O . MET A 1 723 ? 51.608 25.230 -151.450 1.00 77.69 723 MET A O 1
ATOM 5967 N N . ASN A 1 724 ? 51.176 23.931 -149.672 1.00 78.06 724 ASN A N 1
ATOM 5968 C CA . ASN A 1 724 ? 52.555 23.486 -149.458 1.00 78.06 724 ASN A CA 1
ATOM 5969 C C . ASN A 1 724 ? 53.124 22.755 -150.692 1.00 78.06 724 ASN A C 1
ATOM 5971 O O . ASN A 1 724 ? 54.288 22.948 -151.042 1.00 78.06 724 ASN A O 1
ATOM 5975 N N . LYS A 1 725 ? 52.301 21.991 -151.433 1.00 79.50 725 LYS A N 1
ATOM 5976 C CA . LYS A 1 725 ? 52.687 21.439 -152.752 1.00 79.50 725 LYS A CA 1
ATOM 5977 C C . LYS A 1 725 ? 53.114 22.530 -153.740 1.00 79.50 725 LYS A C 1
ATOM 5979 O O . LYS A 1 725 ? 54.105 22.364 -154.451 1.00 79.50 725 LYS A O 1
ATOM 5984 N N . LYS A 1 726 ? 52.365 23.638 -153.807 1.00 80.62 726 LYS A N 1
ATOM 5985 C CA . LYS A 1 726 ? 52.660 24.764 -154.710 1.00 80.62 726 LYS A CA 1
ATOM 5986 C C . LYS A 1 726 ? 53.928 25.489 -154.277 1.00 80.62 726 LYS A C 1
ATOM 5988 O O . LYS A 1 726 ? 54.725 25.847 -155.136 1.00 80.62 726 LYS A O 1
ATOM 5993 N N . GLU A 1 727 ? 54.147 25.649 -152.975 1.00 78.25 727 GLU A N 1
ATOM 5994 C CA . GLU A 1 727 ? 55.356 26.273 -152.429 1.00 78.25 727 GLU A CA 1
ATOM 5995 C C . GLU A 1 727 ? 56.622 25.446 -152.710 1.00 78.25 727 GLU A C 1
ATOM 5997 O O . GLU A 1 727 ? 57.602 25.989 -153.217 1.00 78.25 727 GLU A O 1
ATOM 6002 N N . VAL A 1 728 ? 56.582 24.119 -152.533 1.00 76.69 728 VAL A N 1
ATOM 6003 C CA . VAL A 1 728 ? 57.667 23.214 -152.971 1.00 76.69 728 VAL A CA 1
ATOM 6004 C C . VAL A 1 728 ? 57.902 23.320 -154.487 1.00 76.69 728 VAL A C 1
ATOM 6006 O O . VAL A 1 728 ? 59.050 23.364 -154.940 1.00 76.69 728 VAL A O 1
ATOM 6009 N N . GLY A 1 729 ? 56.832 23.449 -155.279 1.00 76.62 729 GLY A N 1
ATOM 6010 C CA . GLY A 1 729 ? 56.916 23.757 -156.708 1.00 76.62 729 GLY A CA 1
ATOM 6011 C C . GLY A 1 729 ? 57.666 25.067 -156.989 1.00 76.62 729 GLY A C 1
ATOM 6012 O O . GLY A 1 729 ? 58.622 25.071 -157.769 1.00 76.62 729 GLY A O 1
ATOM 6013 N N . PHE A 1 730 ? 57.299 26.160 -156.312 1.00 76.69 730 PHE A N 1
ATOM 6014 C CA . PHE A 1 730 ? 57.978 27.456 -156.420 1.00 76.69 730 PHE A CA 1
ATOM 6015 C C . PHE A 1 730 ? 59.452 27.395 -156.004 1.00 76.69 730 PHE A C 1
ATOM 6017 O O . PHE A 1 730 ? 60.284 27.983 -156.694 1.00 76.69 730 PHE A O 1
ATOM 6024 N N . LEU A 1 731 ? 59.794 26.662 -154.941 1.00 76.62 731 LEU A N 1
ATOM 6025 C CA . LEU A 1 731 ? 61.181 26.464 -154.509 1.00 76.62 731 LEU A CA 1
ATOM 6026 C C . LEU A 1 731 ? 62.003 25.730 -155.578 1.00 76.62 731 LEU A C 1
ATOM 6028 O O . LEU A 1 731 ? 63.095 26.181 -155.917 1.00 76.62 731 LEU A O 1
ATOM 6032 N N . SER A 1 732 ? 61.461 24.670 -156.190 1.00 73.62 732 SER A N 1
ATOM 6033 C CA . SER A 1 732 ? 62.149 23.965 -157.284 1.00 73.62 732 SER A CA 1
ATOM 6034 C C . SER A 1 732 ? 62.393 24.867 -158.508 1.00 73.62 732 SER A C 1
ATOM 6036 O O . SER A 1 732 ? 63.475 24.848 -159.097 1.00 73.62 732 SER A O 1
ATOM 6038 N N . LEU A 1 733 ? 61.426 25.730 -158.842 1.00 79.12 733 LEU A N 1
ATOM 6039 C CA . LEU A 1 733 ? 61.525 26.701 -159.934 1.00 79.12 733 LEU A CA 1
ATOM 6040 C C . LEU A 1 733 ? 62.500 27.848 -159.604 1.00 79.12 733 LEU A C 1
ATOM 6042 O O . LEU A 1 733 ? 63.182 28.365 -160.492 1.00 79.12 733 LEU A O 1
ATOM 6046 N N . ALA A 1 734 ? 62.588 28.249 -158.334 1.00 76.12 734 ALA A N 1
ATOM 6047 C CA . ALA A 1 734 ? 63.571 29.215 -157.855 1.00 76.12 734 ALA A CA 1
ATOM 6048 C C . ALA A 1 734 ? 64.996 28.648 -157.935 1.00 76.12 734 ALA A C 1
ATOM 6050 O O . ALA A 1 734 ? 65.902 29.361 -158.362 1.00 76.12 734 ALA A O 1
ATOM 6051 N N . GLU A 1 735 ? 65.193 27.366 -157.616 1.00 76.44 735 GLU A N 1
ATOM 6052 C CA . GLU A 1 735 ? 66.503 26.714 -157.702 1.00 76.44 735 GLU A CA 1
ATOM 6053 C C . GLU A 1 735 ? 66.968 26.542 -159.156 1.00 76.44 735 GLU A C 1
ATOM 6055 O O . GLU A 1 735 ? 68.117 26.844 -159.477 1.00 76.44 735 GLU A O 1
ATOM 6060 N N . GLN A 1 736 ? 66.054 26.195 -160.074 1.00 75.75 736 GLN A N 1
ATOM 6061 C CA . GLN A 1 736 ? 66.321 26.210 -161.520 1.00 75.75 736 GLN A CA 1
ATOM 6062 C C . GLN A 1 736 ? 66.744 27.602 -162.019 1.00 75.75 736 GLN A C 1
ATOM 6064 O O . GLN A 1 736 ? 67.699 27.722 -162.788 1.00 75.75 736 GLN A O 1
ATOM 6069 N N . LYS A 1 737 ? 66.085 28.674 -161.551 1.00 80.00 737 LYS A N 1
ATOM 6070 C CA . LYS A 1 737 ? 66.506 30.057 -161.844 1.00 80.00 737 LYS A CA 1
ATOM 6071 C C . LYS A 1 737 ? 67.875 30.381 -161.239 1.00 80.00 737 LYS A C 1
ATOM 6073 O O . LYS A 1 737 ? 68.673 31.046 -161.895 1.00 80.00 737 LYS A O 1
ATOM 6078 N N . ARG A 1 738 ? 68.169 29.899 -160.026 1.00 78.75 738 ARG A N 1
ATOM 6079 C CA . ARG A 1 738 ? 69.472 30.071 -159.361 1.00 78.75 738 ARG A CA 1
ATOM 6080 C C . ARG A 1 738 ? 70.599 29.434 -160.179 1.00 78.75 738 ARG A C 1
ATOM 6082 O O . ARG A 1 738 ? 71.638 30.059 -160.366 1.00 78.75 738 ARG A O 1
ATOM 6089 N N . GLU A 1 739 ? 70.375 28.239 -160.723 1.00 72.62 739 GLU A N 1
ATOM 6090 C CA . GLU A 1 739 ? 71.346 27.553 -161.582 1.00 72.62 739 GLU A CA 1
ATOM 6091 C C . GLU A 1 739 ? 71.498 28.232 -162.953 1.00 72.62 739 GLU A C 1
ATOM 6093 O O . GLU A 1 739 ? 72.620 28.459 -163.400 1.00 72.62 739 GLU A O 1
ATOM 6098 N N . ALA A 1 740 ? 70.402 28.674 -163.582 1.00 75.69 740 ALA A N 1
ATOM 6099 C CA . ALA A 1 740 ? 70.465 29.464 -164.817 1.00 75.69 740 ALA A CA 1
ATOM 6100 C C . ALA A 1 740 ? 71.277 30.769 -164.647 1.00 75.69 740 ALA A C 1
ATOM 6102 O O . ALA A 1 740 ? 72.010 31.168 -165.553 1.00 75.69 740 ALA A O 1
ATOM 6103 N N . ILE A 1 741 ? 71.208 31.403 -163.470 1.00 73.31 741 ILE A N 1
ATOM 6104 C CA . ILE A 1 741 ? 72.041 32.565 -163.126 1.00 73.31 741 ILE A CA 1
ATOM 6105 C C . ILE A 1 741 ? 73.525 32.173 -163.006 1.00 73.31 741 ILE A C 1
ATOM 6107 O O . ILE A 1 741 ? 74.364 32.884 -163.556 1.00 73.31 741 ILE A O 1
ATOM 6111 N N . LYS A 1 742 ? 73.878 31.034 -162.384 1.00 74.56 742 LYS A N 1
ATOM 6112 C CA . LYS A 1 742 ? 75.281 30.558 -162.349 1.00 74.56 742 LYS A CA 1
ATOM 6113 C C . LYS A 1 742 ? 75.846 30.332 -163.754 1.00 74.56 742 LYS A C 1
ATOM 6115 O O . LYS A 1 742 ? 76.960 30.770 -164.036 1.00 74.56 742 LYS A O 1
ATOM 6120 N N . GLN A 1 743 ? 75.074 29.691 -164.635 1.00 75.06 743 GLN A N 1
ATOM 6121 C CA . GLN A 1 743 ? 75.463 29.452 -166.032 1.00 75.06 743 GLN A CA 1
ATOM 6122 C C . GLN A 1 743 ? 75.754 30.777 -166.765 1.00 75.06 743 GLN A C 1
ATOM 6124 O O . GLN A 1 743 ? 76.766 30.895 -167.456 1.00 75.06 743 GLN A O 1
ATOM 6129 N N . LEU A 1 744 ? 74.927 31.809 -166.549 1.00 72.81 744 LEU A N 1
ATOM 6130 C CA . LEU A 1 744 ? 75.161 33.157 -167.081 1.00 72.81 744 LEU A CA 1
ATOM 6131 C C . LEU A 1 744 ? 76.411 33.830 -166.487 1.00 72.81 744 LEU A C 1
ATOM 6133 O O . LEU A 1 744 ? 77.163 34.455 -167.233 1.00 72.81 744 LEU A O 1
ATOM 6137 N N . CYS A 1 745 ? 76.679 33.688 -165.185 1.00 74.06 745 CYS A N 1
ATOM 6138 C CA . CYS A 1 745 ? 77.887 34.240 -164.557 1.00 74.06 745 CYS A CA 1
ATOM 6139 C C . CYS A 1 745 ? 79.179 33.646 -165.145 1.00 74.06 745 CYS A C 1
ATOM 6141 O O . CYS A 1 745 ? 80.092 34.398 -165.481 1.00 74.06 745 CYS A O 1
ATOM 6143 N N . ILE A 1 746 ? 79.228 32.324 -165.356 1.00 73.38 746 ILE A N 1
ATOM 6144 C CA . ILE A 1 746 ? 80.366 31.646 -166.008 1.00 73.38 746 ILE A CA 1
ATOM 6145 C C . ILE A 1 746 ? 80.601 32.214 -167.420 1.00 73.38 746 ILE A C 1
ATOM 6147 O O . ILE A 1 746 ? 81.742 32.435 -167.831 1.00 73.38 746 ILE A O 1
ATOM 6151 N N . TRP A 1 747 ? 79.522 32.505 -168.152 1.00 69.19 747 TRP A N 1
ATOM 6152 C CA . TRP A 1 747 ? 79.590 33.102 -169.487 1.00 69.19 747 TRP A CA 1
ATOM 6153 C C . TRP A 1 747 ? 80.108 34.553 -169.461 1.00 69.19 747 TRP A C 1
ATOM 6155 O O . TRP A 1 747 ? 80.917 34.940 -170.305 1.00 69.19 747 TRP A O 1
ATOM 6165 N N . ILE A 1 748 ? 79.709 35.348 -168.463 1.00 68.81 748 ILE A N 1
ATOM 6166 C CA . ILE A 1 748 ? 80.175 36.733 -168.274 1.00 68.81 748 ILE A CA 1
ATOM 6167 C C . ILE A 1 748 ? 81.685 36.788 -168.002 1.00 68.81 748 ILE A C 1
ATOM 6169 O O . ILE A 1 748 ? 82.385 37.593 -168.621 1.00 68.81 748 ILE A O 1
ATOM 6173 N N . ASP A 1 749 ? 82.213 35.925 -167.133 1.00 64.56 749 ASP A N 1
ATOM 6174 C CA . ASP A 1 749 ? 83.647 35.938 -166.818 1.00 64.56 749 ASP A CA 1
ATOM 6175 C C . ASP A 1 749 ? 84.509 35.373 -167.967 1.00 64.56 749 ASP A C 1
ATOM 6177 O O . ASP A 1 749 ? 85.618 35.866 -168.196 1.00 64.56 749 ASP A O 1
ATOM 6181 N N . TYR A 1 750 ? 83.976 34.454 -168.786 1.00 65.31 750 TYR A N 1
ATOM 6182 C CA . TYR A 1 750 ? 84.587 34.071 -170.071 1.00 65.31 750 TYR A CA 1
ATOM 6183 C C . TYR A 1 750 ? 84.704 35.267 -171.039 1.00 65.31 750 TYR A C 1
ATOM 6185 O O . TYR A 1 750 ? 85.719 35.423 -171.722 1.00 65.31 750 TYR A O 1
ATOM 6193 N N . HIS A 1 751 ? 83.702 36.152 -171.071 1.00 62.44 751 HIS A N 1
ATOM 6194 C CA . HIS A 1 751 ? 83.744 37.367 -171.888 1.00 62.44 751 HIS A CA 1
ATOM 6195 C C . HIS A 1 751 ? 84.690 38.449 -171.339 1.00 62.44 751 HIS A C 1
ATOM 6197 O O . HIS A 1 751 ? 85.358 39.109 -172.139 1.00 62.44 751 HIS A O 1
ATOM 6203 N N . ARG A 1 752 ? 84.819 38.600 -170.012 1.00 61.50 752 ARG A N 1
ATOM 6204 C CA . ARG A 1 752 ? 85.799 39.516 -169.386 1.00 61.50 752 ARG A CA 1
ATOM 6205 C C . ARG A 1 752 ? 87.239 39.156 -169.740 1.00 61.50 752 ARG A C 1
ATOM 6207 O O . ARG A 1 752 ? 87.953 39.988 -170.293 1.00 61.50 752 ARG A O 1
ATOM 6214 N N . ASN A 1 753 ? 87.618 37.891 -169.539 1.00 58.84 753 ASN A N 1
ATOM 6215 C CA . ASN A 1 753 ? 88.977 37.388 -169.796 1.00 58.84 753 ASN A CA 1
ATOM 6216 C C . ASN A 1 753 ? 89.434 37.577 -171.263 1.00 58.84 753 ASN A C 1
ATOM 6218 O O . ASN A 1 753 ? 90.625 37.562 -171.569 1.00 58.84 753 ASN A O 1
ATOM 6222 N N . ARG A 1 754 ? 88.483 37.772 -172.188 1.00 51.00 754 ARG A N 1
ATOM 6223 C CA . ARG A 1 754 ? 88.734 38.025 -173.614 1.00 51.00 754 ARG A CA 1
ATOM 6224 C C . ARG A 1 754 ? 88.856 39.514 -173.974 1.00 51.00 754 ARG A C 1
ATOM 6226 O O . ARG A 1 754 ? 89.381 39.822 -175.042 1.00 51.00 754 ARG A O 1
ATOM 6233 N N . TYR A 1 755 ? 88.400 40.427 -173.115 1.00 50.12 755 TYR A N 1
ATOM 6234 C CA . TYR A 1 755 ? 88.507 41.878 -173.323 1.00 50.12 755 TYR A CA 1
ATOM 6235 C C . TYR A 1 755 ? 89.827 42.461 -172.801 1.00 50.12 755 TYR A C 1
ATOM 6237 O O . TYR A 1 755 ? 90.399 43.338 -173.452 1.00 50.12 755 TYR A O 1
ATOM 6245 N N . ASP A 1 756 ? 90.365 41.927 -171.701 1.00 53.66 756 ASP A N 1
ATOM 6246 C CA . ASP A 1 756 ? 91.621 42.406 -171.095 1.00 53.66 756 ASP A CA 1
ATOM 6247 C C . ASP A 1 756 ? 92.853 42.231 -172.009 1.00 53.66 756 ASP A C 1
ATOM 6249 O O . ASP A 1 756 ? 93.859 42.921 -171.853 1.00 53.66 756 ASP A O 1
ATOM 6253 N N . GLN A 1 757 ? 92.769 41.369 -173.030 1.00 51.28 757 GLN A N 1
ATOM 6254 C CA . GLN A 1 757 ? 93.821 41.195 -174.042 1.00 51.28 757 GLN A CA 1
ATOM 6255 C C . GLN A 1 757 ? 93.759 42.212 -175.203 1.00 51.28 757 GLN A C 1
ATOM 6257 O O . GLN A 1 757 ? 94.658 42.221 -176.044 1.00 51.28 757 GLN A O 1
ATOM 6262 N N . LEU A 1 758 ? 92.727 43.067 -175.276 1.00 49.50 758 LEU A N 1
ATOM 6263 C CA . LEU A 1 758 ? 92.451 43.920 -176.446 1.00 49.50 758 LEU A CA 1
ATOM 6264 C C . LEU A 1 758 ? 92.587 45.437 -176.220 1.00 49.50 758 LEU A C 1
ATOM 6266 O O . LEU A 1 758 ? 92.590 46.179 -177.201 1.00 49.50 758 LEU A O 1
ATOM 6270 N N . ILE A 1 759 ? 92.751 45.915 -174.980 1.00 47.56 759 ILE A N 1
ATOM 6271 C CA . ILE A 1 759 ? 92.853 47.359 -174.664 1.00 47.56 759 ILE A CA 1
ATOM 6272 C C . ILE A 1 759 ? 94.212 47.700 -174.021 1.00 47.56 759 ILE A C 1
ATOM 6274 O O . ILE A 1 759 ? 94.307 48.309 -172.961 1.00 47.56 759 ILE A O 1
ATOM 6278 N N . SER A 1 760 ? 95.296 47.309 -174.696 1.00 46.03 760 SER A N 1
ATOM 6279 C CA . SER A 1 760 ? 96.685 47.652 -174.334 1.00 46.03 760 SER A CA 1
ATOM 6280 C C . SER A 1 760 ? 97.337 48.683 -175.276 1.00 46.03 760 SER A C 1
ATOM 6282 O O . SER A 1 760 ? 98.548 48.903 -175.223 1.00 46.03 760 SER A O 1
ATOM 6284 N N . LYS A 1 761 ? 96.546 49.350 -176.136 1.00 46.34 761 LYS A N 1
ATOM 6285 C CA . LYS A 1 761 ? 96.971 50.482 -176.984 1.00 46.34 761 LYS A CA 1
ATOM 6286 C C . LYS A 1 761 ? 95.870 51.545 -177.120 1.00 46.34 761 LYS A C 1
ATOM 6288 O O . LYS A 1 761 ? 94.696 51.209 -177.231 1.00 46.34 761 LYS A O 1
ATOM 6293 N N . THR A 1 762 ? 96.293 52.808 -177.254 1.00 37.16 762 THR A N 1
ATOM 6294 C CA . THR A 1 762 ? 95.489 54.054 -177.381 1.00 37.16 762 THR A CA 1
ATOM 6295 C C . THR A 1 762 ? 94.871 54.595 -176.077 1.00 37.16 762 THR A C 1
ATOM 6297 O O . THR A 1 762 ? 94.945 53.947 -175.036 1.00 37.16 762 THR A O 1
ATOM 6300 N N . THR A 1 763 ? 94.451 55.871 -176.083 1.00 35.00 763 THR A N 1
ATOM 6301 C CA . THR A 1 763 ? 94.818 56.805 -174.994 1.00 35.00 763 THR A CA 1
ATOM 6302 C C . THR A 1 763 ? 93.745 57.857 -174.657 1.00 35.00 763 THR A C 1
ATOM 6304 O O . THR A 1 763 ? 93.138 58.415 -175.564 1.00 35.00 763 THR A O 1
ATOM 6307 N N . CYS A 1 764 ? 93.698 58.266 -173.376 1.00 33.94 764 CYS A N 1
ATOM 6308 C CA . CYS A 1 764 ? 93.094 59.505 -172.831 1.00 33.94 764 CYS A CA 1
ATOM 6309 C C . CYS A 1 764 ? 91.551 59.558 -172.685 1.00 33.94 764 CYS A C 1
ATOM 6311 O O . CYS A 1 764 ? 90.817 59.145 -173.572 1.00 33.94 764 CYS A O 1
ATOM 6313 N N . GLY A 1 765 ? 91.050 60.128 -171.571 1.00 33.03 765 GLY A N 1
ATOM 6314 C CA . GLY A 1 765 ? 89.603 60.321 -171.334 1.00 33.03 765 GLY A CA 1
ATOM 6315 C C . GLY A 1 765 ? 89.190 60.590 -169.873 1.00 33.03 765 GLY A C 1
ATOM 6316 O O . GLY A 1 765 ? 88.699 59.707 -169.190 1.00 33.03 765 GLY A O 1
ATOM 6317 N N . SER A 1 766 ? 89.403 61.815 -169.383 1.00 34.81 766 SER A N 1
ATOM 6318 C CA . SER A 1 766 ? 89.063 62.322 -168.028 1.00 34.81 766 SER A CA 1
ATOM 6319 C C . SER A 1 766 ? 87.750 61.833 -167.356 1.00 34.81 766 SER A C 1
ATOM 6321 O O . SER A 1 766 ? 86.705 61.935 -167.976 1.00 34.81 766 SER A O 1
ATOM 6323 N N . ARG A 1 767 ? 87.826 61.533 -166.034 1.00 36.75 767 ARG A N 1
ATOM 6324 C CA . ARG A 1 767 ? 87.016 62.072 -164.884 1.00 36.75 767 ARG A CA 1
ATOM 6325 C C . ARG A 1 767 ? 85.475 62.219 -165.071 1.00 36.75 767 ARG A C 1
ATOM 6327 O O . ARG A 1 767 ? 85.049 62.845 -166.024 1.00 36.75 767 ARG A O 1
ATOM 6334 N N . LYS A 1 768 ? 84.573 61.923 -164.115 1.00 36.56 768 LYS A N 1
ATOM 6335 C CA . LYS A 1 768 ? 84.620 61.940 -162.625 1.00 36.56 768 LYS A CA 1
ATOM 6336 C C . LYS A 1 768 ? 83.210 61.598 -162.058 1.00 36.56 768 LYS A C 1
ATOM 6338 O O . LYS A 1 768 ? 82.261 61.799 -162.799 1.00 36.56 768 LYS A O 1
ATOM 6343 N N . ILE A 1 769 ? 83.100 61.369 -160.730 1.00 38.09 769 ILE A N 1
ATOM 6344 C CA . ILE A 1 769 ? 81.899 61.607 -159.860 1.00 38.09 769 ILE A CA 1
ATOM 6345 C C . ILE A 1 769 ? 80.671 60.698 -160.126 1.00 38.09 769 ILE A C 1
ATOM 6347 O O . ILE A 1 769 ? 80.321 60.480 -161.273 1.00 38.09 769 ILE A O 1
ATOM 6351 N N . ALA A 1 770 ? 79.896 60.216 -159.145 1.00 43.41 770 ALA A N 1
ATOM 6352 C CA . ALA A 1 770 ? 80.048 59.940 -157.700 1.00 43.41 770 ALA A CA 1
ATOM 6353 C C . ALA A 1 770 ? 78.793 59.139 -157.247 1.00 43.41 770 ALA A C 1
ATOM 6355 O O . ALA A 1 770 ? 77.870 59.013 -158.048 1.00 43.41 770 ALA A O 1
ATOM 6356 N N . THR A 1 771 ? 78.767 58.686 -155.980 1.00 46.38 771 THR A N 1
ATOM 6357 C CA . THR A 1 771 ? 77.703 57.881 -155.318 1.00 46.38 771 THR A CA 1
ATOM 6358 C C . THR A 1 771 ? 77.341 56.582 -156.031 1.00 46.38 771 THR A C 1
ATOM 6360 O O . THR A 1 771 ? 76.489 56.626 -156.941 1.00 46.38 771 THR A O 1
#

Secondary structure (DSSP, 8-state):
--------S---S--HHHHHHHHHHHHHHHHHHHHHHHHHTSS---TTHHHHHHHHHHHHHHHHHHHHHHHHHHHHHHHHHHTTS---------------------------------------------S---TTTTSGGGSTTTTTHHHHHHHHHHHHHHHHHHHHHHHHHHHHHHHHHHHHHHHHHHHHHHHHHHHHHHHHHHHHHHHHHHHHHHHHHHHHHHHHHHHHHHHHHHHHHHHHHHHHHHHHHHHHHHHHHHHHHHHHHHHHHHHHHHHHHHHHHHHHHHHHHHHHHHHHHHHHHHHHHHHHHHHHHHHHHHHHHHHHHHHHHHHHHHHHHHHHHHHHHHHHHHHHHHHHHHHHHHHHHHHHHHHHHHHHHHHHHHHHHHHHHHHHHHHHHHHHHHHHHHHHHHHHHTTTGGG-----------------------------------------------------------------------------------SHHHHHHHHHHHHHHHHHHHHHHHHHHHHHHHHHHHHHHHHHHHHHHHHHHHHHHHHHHHHHHHHHHHHHHHHHHHHHHHHHHHHHHHHHHHHHHHHHHHHHHHHHHHHHHHHHHHHHHHHHHHHHHHHHHHHHHHHHHHHHHHHHHHHHHHHHHHHHHHHHHHHHHHHHHHHHHHHHHHHHHHHHHHHHHHHHHHHHHHHHHHHHHHHHHHHHHHHHHHHHHHHHHHHHHHHHHHHHHHHHHHHHHHHTTT-SS----------

Sequence (771 aa):
MPRKSFKSIFQSHVDPEKDEELKGTKSEIEAKVQKILYILKTEDDKDGKEKLMDMIEDFHNHYRSLFDRYDHLTEALRRRVRAKQEKHSSSSSSDSNSDSDDSPKKKGAKNGKFNNDFKNSTPNIKQELKIAYSLITEKEATMYSTEEEKRNHEDLITNMEQLKHEKEALQLELEAKRGAFSTLEGQLESAEKEVAKLNKIKMATEEDNNSLSSQILQLEDEIKQSQKTRDQETSEFLIQIETLKEELAKKSSEFIINEETLKEELVNKTFEQQKTLEERENFAVRAKDLELKINSLSNLKDELEEQLRMKSQDVILLQEEKERLKVQNSELDEQASNIQDEGNKLREEKAVQESKISELQKILTEREENVIALQKKLYDVQNEASFQITDLSEEVNHLRREKEQLQSEKSLLEMQIERSKQESMESLAQLENQNTELQNKIIDQEEKLKEQEDTFFKLREVQEKLEVQFRNSEENLKSTEKMEEIIEQFQKDVDLKNQKVDQLEENIEDLKRDLEMKGDEVSTLVENLRTTEVKLRLTSQKLRITEQLLTEKEDNHRSKEEKLEEEQKLLKESVATMSGTIETYKKAQLNTAKEISEKVTDTLTGIDSFSVKFEEDYGHLESRIHEIVNELEIATNWIKESNGEKHRLKKEIGNFIQQLKDEKEQELLLRAKVRELETTMQKDENEKIILTKFVKQGEEKMTELEKMIKERDDRMGELEREMNKKEVGFLSLAEQKREAIKQLCIWIDYHRNRYDQLISKTTCGSRKIAT

Radius of gyration: 119.19 Å; chains: 1; bounding box: 288×121×351 Å

pLDDT: mean 74.16, std 22.24, range [4.94, 96.62]

InterPro domains:
  IPR011684 Protein Networked (NET), actin-binding (NAB) domain [PF07765] (10-71)
  IPR011684 Protein Networked (NET), actin-binding (NAB) domain [PS51774] (6-77)